Protein AF-A0A416D4R2-F1 (afdb_monomer_lite)

Secondary structure (DSSP, 8-state):
----EE-HHHHHHHHHHTTT-EEEEEEEEEE-PPPSS--GGG-SS-SSEEEEEEEEEEEEETTEEEEEEEEESEETTEEPPSEEEEEEEEEEEEE-TTS-B-TTS-SEEEEEEEEEEEEEE-TTS--EEEEEEEEE--S-S----------PPPHHHHHHHHHHHHHHHHHHHHHHHHHHH--SSSSS--TGGGT-TTS----TTS--------SS-----TT--HHHHHHHHHHHHHHHHHHHH--SSSTT--TGGGT-TT-----GGG--------SS-----TT--HHHHHHHHHHHHHTS-THHHH--GGG--S--S--PPPSEEEEEETTEEEEEETT-------------PSTT-EEEE-SSSS-EEEPPSSEEE---SS--EEEE--TT----TT-EEEEEESS---S--EEEETTS--EEEEEE-TTS-EEE--SSSSPPTT-EEEEEE-SSSEEEEEESS------------TT--------SEEE-SSSHHHHHHHHHHHHHHHHH---GGGTTS--S-S-EEEEE-SEEEE--S-SEE---S------EEEEEESSTTTEEEEESS--SS-SEEEEEEEEEEESEEEEESS--SSSEEEEEEEEES-EEEEEE----SS-EEEEEE--TTT-EEEEESSEEEEEE-S---S-EEEEEESEEEEES-EEEEEE-S----S---SS--EEEEEE---SS-TTSS-EEEES-EEEEESSEEEE-SS--EEES-EEEE-STTEEEE-----TT-B---EEES-EEEESSSEEEE--SEEES-EEE-TTTTS---TT-EEEEEE-SB-EEEEEEEESEEEEEE-SS---EEEEEESS-EEE-TT--S-----------

Sequence (864 aa):
MEKFYPTKAGIEYAALTAQGKIIEFTKGKFGDGVRSTENITELTDLIHPLGELPISKKSVKNSTIITTTQFSNRVGGSILPTFYLMEIGLFAKVVNADGTDDDEHPETLIGYAFDGHGDKIIGTSLSEFIINIPLTVADVNNVTVDIDSLVYPTLKQFEDEVNTRKTEDEELQNSLNVHITDTSNPHGVTAEQIGLDKVPNVATNDQTPTYSQNSSLSNITSGEKLSVSFGKIMKAIADLISHIGSKSNPHSVTKSQVGLDKVPNVTTDNQSPTFTEAATRANITSGETLSTLFGKIKKFFTDLKTVAFTGSYTDLSNKPTSMQNPNSLTLTMNGSSSIYNGSATASKSWYAPTSVGTAGYNLISNGSGAPVWQQPPYAVCSTSSGTGAKTVSITNFKLVTGTRVSVKFSNKTSTTPTLNVSSTGAKEIKLVQTNGTYVSVNSYNSWSAGEIVELIYDGTYWVAVSSNMRFVSGAQSATVIVGTTYSSGYCDYRCDGSNDVSIINTAIQDAYSRLYKNDSDYTGVAYPNLGVKVFFKAGVYKVNGNIYTGNTAWVSNNNYITLEGESENAVTFVKTTDNSHSLIDATDISFVFKNINFHFAQVASTEIKCSGVSFYDCNITLRTAGYSGDSFTFIVAHNSDNGVVRMNGGSFTFITVSGWTPCITGIDCYGVDIHNCNIQLKNGANSNNIPSGDSLELNFIYQTQSNATRGTYPNIMSHCTFKCSGNTSIIASTEISITESEITLADKSSKISHYATSSSQTLRNIFANNRVHSTGSYVYMRFGVITCNSFGRADTYGSVSSSYSYYLYNEVCCSITGNFFVGSWSLYLGSRNATVTGNMYKGSLSKSSTSTGTVTMANNVAAN

pLDDT: mean 75.03, std 16.24, range [28.17, 98.44]

Radius of gyration: 59.25 Å; chains: 1; bounding box: 162×67×169 Å

Foldseek 3Di:
DPDKDFALLLLVLLVCVVVVKDKAFAWKFWDQDDDDPDDRNHAFDDNGTPGIWGFPDWDDDQQKIKTKTKDKCDDPNARDAKGFGFKMFIWIFIADNVRHGDPVTGITTGIMDGDPRGHIDHRVDIDMDMDIDIDRSDNDDDDDDDDPDPPDPDPVSVVVVVVVVVVVVVVVVVVVVCVVPPCDPPRPDDCVNVVNPVPDPDDPVPDDDDAAADPDADDDDPPDDPNVVVNNVNNVVVVVVVVVVDCDPPHVPDCVSVVNPVPDPDDPVPDDDDAAADPDADDDDPPDDPNVVVNNVVNVVVPDFPCVVPVDPVRDDPDDPDDDDDQWDWDDDPRDIDIDGPPDPDPPPPDDDPDPDDPPWDFPDDPPDDTDTHHDQAWEFADEQADQETETEDPPDDDDAFDKGKYFYQAHHADFHWYDYNNPDTATEWEAAQVRDTDTDHNQQADHHRKIWMWGHRPHHTYTAAIAAARRDPHWDDPDDPPDDDDIDYARHEDEQDCQLVRLVVQQVVLVVLVVCPDPVPPPDDDDASEHEYEYEQDEHEDDAESDAEDQDADEDRGEYEYEYSAAPRAEYEYAPDQPHANYRYAHYEYEYYNYEYHAAHYYLERAEYQAYEYESYAYAHEYEDDDDAAGEDHAHEHDPHQEYYYEHYEAAHEYAEDFFFEYEDYETQEYHYELYEYEEYQNHDPPQDQDPDGREHEDYEYDHDPDDPPPYYQEHENYEYHYYDQYEPEEDAQRAYENYEYEYEGNNYEDYDYPDPQADQHPYEHYCYEYAYPHLEYHDEHAEYAQYEDYHPPCPPPADQPREHEYAHQHHHEAEAYEYEAEYEYHYHEDAHEHEYEYDPYYYYYDPPYHHDYDYDHPDDDD

Structure (mmCIF, N/CA/C/O backbone):
data_AF-A0A416D4R2-F1
#
_entry.id   AF-A0A416D4R2-F1
#
loop_
_atom_site.group_PDB
_atom_site.id
_atom_site.type_symbol
_atom_site.label_atom_id
_atom_site.label_alt_id
_atom_site.label_comp_id
_atom_site.label_asym_id
_atom_site.label_entity_id
_atom_site.label_seq_id
_atom_site.pdbx_PDB_ins_code
_atom_site.Cartn_x
_atom_site.Cartn_y
_atom_site.Cartn_z
_atom_site.occupancy
_atom_site.B_iso_or_equiv
_atom_site.auth_seq_id
_atom_site.auth_comp_id
_atom_site.auth_asym_id
_atom_site.auth_atom_id
_atom_site.pdbx_PDB_model_num
ATOM 1 N N . MET A 1 1 ? 84.366 3.992 -70.302 1.00 63.97 1 MET A N 1
ATOM 2 C CA . MET A 1 1 ? 84.884 2.670 -70.725 1.00 63.97 1 MET A CA 1
ATOM 3 C C . MET A 1 1 ? 85.365 2.744 -72.169 1.00 63.97 1 MET A C 1
ATOM 5 O O . MET A 1 1 ? 84.554 2.650 -73.083 1.00 63.97 1 MET A O 1
ATOM 9 N N . GLU A 1 2 ? 86.661 2.969 -72.396 1.00 55.94 2 GLU A N 1
ATOM 10 C CA . GLU A 1 2 ? 87.186 3.297 -73.738 1.00 55.94 2 GLU A CA 1
ATOM 11 C C . GLU A 1 2 ? 87.678 2.094 -74.563 1.00 55.94 2 GLU A C 1
ATOM 13 O O . GLU A 1 2 ? 87.830 2.212 -75.780 1.00 55.94 2 GLU A O 1
ATOM 18 N N . LYS A 1 3 ? 87.950 0.936 -73.940 1.00 69.62 3 LYS A N 1
ATOM 19 C CA . LYS A 1 3 ? 88.535 -0.221 -74.635 1.00 69.62 3 LYS A CA 1
ATOM 20 C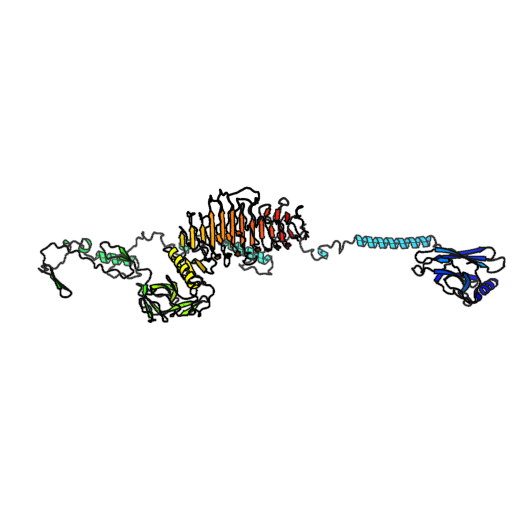 C . LYS A 1 3 ? 88.192 -1.559 -73.974 1.00 69.62 3 LYS A C 1
ATOM 22 O O . LYS A 1 3 ? 88.339 -1.705 -72.765 1.00 69.62 3 LYS A O 1
ATOM 27 N N . PHE A 1 4 ? 87.814 -2.542 -74.793 1.00 77.06 4 PHE A N 1
ATOM 28 C CA . PHE A 1 4 ? 87.780 -3.956 -74.411 1.00 77.06 4 PHE A CA 1
ATOM 29 C C . PHE A 1 4 ? 89.139 -4.614 -74.674 1.00 77.06 4 PHE A C 1
ATOM 31 O O . PHE A 1 4 ? 89.772 -4.386 -75.709 1.00 77.06 4 PHE A O 1
ATOM 38 N N . TYR A 1 5 ? 89.575 -5.441 -73.731 1.00 81.06 5 TYR A N 1
ATOM 39 C CA . TYR A 1 5 ? 90.797 -6.232 -73.788 1.00 81.06 5 TYR A CA 1
ATOM 40 C C . TYR A 1 5 ? 90.414 -7.716 -73.873 1.00 81.06 5 TYR A C 1
ATOM 42 O O . TYR A 1 5 ? 89.608 -8.167 -73.056 1.00 81.06 5 TYR A O 1
ATOM 50 N N . PRO A 1 6 ? 90.944 -8.487 -74.837 1.00 80.88 6 PRO A N 1
ATOM 51 C CA . PRO A 1 6 ? 90.667 -9.915 -74.910 1.00 80.88 6 PRO A CA 1
ATOM 52 C C . PRO A 1 6 ? 91.412 -10.661 -73.796 1.00 80.88 6 PRO A C 1
ATOM 54 O O . PRO A 1 6 ? 92.560 -10.335 -73.473 1.00 80.88 6 PRO A O 1
ATOM 57 N N . THR A 1 7 ? 90.770 -11.677 -73.225 1.00 85.94 7 THR A N 1
ATOM 58 C CA . THR A 1 7 ? 91.431 -12.628 -72.318 1.00 85.94 7 THR A CA 1
ATOM 59 C C . THR A 1 7 ? 92.243 -13.643 -73.134 1.00 85.94 7 THR A C 1
ATOM 61 O O . THR A 1 7 ? 92.132 -13.704 -74.362 1.00 85.94 7 THR A O 1
ATOM 64 N N . LYS A 1 8 ? 93.055 -14.482 -72.480 1.00 85.06 8 LYS A N 1
ATOM 65 C CA . LYS A 1 8 ? 93.749 -15.603 -73.136 1.00 85.06 8 LYS A CA 1
ATOM 66 C C . LYS A 1 8 ? 92.746 -16.531 -73.828 1.00 85.06 8 LYS A C 1
ATOM 68 O O . LYS A 1 8 ? 92.945 -16.840 -74.999 1.00 85.06 8 LYS A O 1
ATOM 73 N N . ALA A 1 9 ? 91.651 -16.872 -73.144 1.00 83.81 9 ALA A N 1
ATOM 74 C CA . ALA A 1 9 ? 90.556 -17.652 -73.715 1.00 83.81 9 ALA A CA 1
ATOM 75 C C . ALA A 1 9 ? 89.897 -16.934 -74.906 1.00 83.81 9 ALA A C 1
ATOM 77 O O . ALA A 1 9 ? 89.621 -17.558 -75.921 1.00 83.81 9 ALA A O 1
ATOM 78 N N . GLY A 1 10 ? 89.721 -15.609 -74.850 1.00 82.31 10 GLY A N 1
ATOM 79 C CA . GLY A 1 10 ? 89.199 -14.839 -75.984 1.00 82.31 10 GLY A CA 1
ATOM 80 C C . GLY A 1 10 ? 90.082 -14.884 -77.234 1.00 82.31 10 GLY A C 1
ATOM 81 O O . GLY A 1 10 ? 89.563 -14.996 -78.343 1.00 82.31 10 GLY A O 1
ATOM 82 N N . ILE A 1 11 ? 91.409 -14.840 -77.071 1.00 81.19 11 ILE A N 1
ATOM 83 C CA . ILE A 1 11 ? 92.370 -14.986 -78.182 1.00 81.19 11 ILE A CA 1
ATOM 84 C C . ILE A 1 11 ? 92.361 -16.425 -78.722 1.00 81.19 11 ILE A C 1
ATOM 86 O O . ILE A 1 11 ? 92.386 -16.635 -79.934 1.00 81.19 11 ILE A O 1
ATOM 90 N N . GLU A 1 12 ? 92.306 -17.410 -77.830 1.00 83.31 12 GLU A N 1
ATOM 91 C CA . GLU A 1 12 ? 92.251 -18.839 -78.150 1.00 83.31 12 GLU A CA 1
ATOM 92 C C . GLU A 1 12 ? 90.974 -19.195 -78.927 1.00 83.31 12 GLU A C 1
ATOM 94 O O . GLU A 1 12 ? 91.049 -19.772 -80.011 1.00 83.31 12 GLU A O 1
ATOM 99 N N . TYR A 1 13 ? 89.809 -18.742 -78.458 1.00 85.31 13 TYR A N 1
ATOM 100 C CA . TYR A 1 13 ? 88.518 -19.001 -79.102 1.00 85.31 13 TYR A CA 1
ATOM 101 C C . TYR A 1 13 ? 88.439 -18.295 -80.459 1.00 85.31 13 TYR A C 1
ATOM 103 O O . TYR A 1 13 ? 87.985 -18.888 -81.438 1.00 85.31 13 TYR A O 1
ATOM 111 N N . ALA A 1 14 ? 88.964 -17.067 -80.564 1.00 75.12 14 ALA A N 1
ATOM 112 C CA . ALA A 1 14 ? 89.107 -16.375 -81.844 1.00 75.12 14 ALA A CA 1
ATOM 113 C C . ALA A 1 14 ? 89.965 -17.176 -82.843 1.00 75.12 14 ALA A C 1
ATOM 115 O O . ALA A 1 14 ? 89.574 -17.317 -84.004 1.00 75.12 14 ALA A O 1
ATOM 116 N N . ALA A 1 15 ? 91.080 -17.772 -82.405 1.00 76.38 15 ALA A N 1
ATOM 117 C CA . ALA A 1 15 ? 91.924 -18.612 -83.258 1.00 76.38 15 ALA A CA 1
ATOM 118 C C . ALA A 1 15 ? 91.235 -19.920 -83.701 1.00 76.38 15 ALA A C 1
ATOM 120 O O . ALA A 1 15 ? 91.464 -20.379 -84.823 1.00 76.38 15 ALA A O 1
ATOM 121 N N . LEU A 1 16 ? 90.357 -20.496 -82.873 1.00 78.94 16 LEU A N 1
ATOM 122 C CA . LEU A 1 16 ? 89.568 -21.685 -83.225 1.00 78.94 16 LEU A CA 1
ATOM 123 C C . LEU A 1 16 ? 88.549 -21.415 -84.350 1.00 78.94 16 LEU A C 1
ATOM 125 O O . LEU A 1 16 ? 88.251 -22.326 -85.124 1.00 78.94 16 LEU A O 1
ATOM 129 N N . THR A 1 17 ? 88.085 -20.172 -84.541 1.00 70.25 17 THR A N 1
ATOM 130 C CA . THR A 1 17 ? 87.198 -19.840 -85.682 1.00 70.25 17 THR A CA 1
ATOM 131 C C . THR A 1 17 ? 87.867 -20.052 -87.041 1.00 70.25 17 THR A C 1
ATOM 133 O O . THR A 1 17 ? 87.216 -20.488 -87.990 1.00 70.25 17 THR A O 1
ATOM 136 N N . ALA A 1 18 ? 89.189 -19.861 -87.134 1.00 67.38 18 ALA A N 1
ATOM 137 C CA . ALA A 1 18 ? 89.958 -20.159 -88.345 1.00 67.38 18 ALA A CA 1
ATOM 138 C C . ALA A 1 18 ? 90.036 -21.669 -88.659 1.00 67.38 18 ALA A C 1
ATOM 140 O O . ALA A 1 18 ? 90.441 -22.048 -89.757 1.00 67.38 18 ALA A O 1
ATOM 141 N N . GLN A 1 19 ? 89.637 -22.526 -87.712 1.00 73.00 19 GLN A N 1
ATOM 142 C CA . GLN A 1 19 ? 89.563 -23.984 -87.844 1.00 73.00 19 GLN A CA 1
ATOM 143 C C . GLN A 1 19 ? 88.126 -24.483 -88.104 1.00 73.00 19 GLN A C 1
ATOM 145 O O . GLN A 1 19 ? 87.900 -25.688 -88.172 1.00 73.00 19 GLN A O 1
ATOM 150 N N . GLY A 1 20 ? 87.151 -23.576 -88.264 1.00 70.50 20 GLY A N 1
ATOM 151 C CA . GLY A 1 20 ? 85.748 -23.911 -88.538 1.00 70.50 20 GLY A CA 1
ATOM 152 C C . GLY A 1 20 ? 84.877 -24.166 -87.301 1.00 70.50 20 GLY A C 1
ATOM 153 O O . GLY A 1 20 ? 83.741 -24.609 -87.452 1.00 70.50 20 GLY A O 1
ATOM 154 N N . LYS A 1 21 ? 85.380 -23.884 -86.092 1.00 78.44 21 LYS A N 1
ATOM 155 C CA . LYS A 1 21 ? 84.581 -23.850 -84.855 1.00 78.44 21 LYS A CA 1
ATOM 156 C C . LYS A 1 21 ? 83.786 -22.539 -84.761 1.00 78.44 21 LYS A C 1
ATOM 158 O O . LYS A 1 21 ? 84.187 -21.522 -85.330 1.00 78.44 21 LYS A O 1
ATOM 163 N N . ILE A 1 22 ? 82.681 -22.543 -84.021 1.00 80.31 22 ILE A N 1
ATOM 164 C CA . ILE A 1 22 ? 81.789 -21.385 -83.854 1.00 80.31 22 ILE A CA 1
ATOM 165 C C . ILE A 1 22 ? 81.969 -20.811 -82.440 1.00 80.31 22 ILE A C 1
ATOM 167 O O . ILE A 1 22 ? 82.050 -21.564 -81.475 1.00 80.31 22 ILE A O 1
ATOM 171 N N . ILE A 1 23 ? 82.012 -19.480 -82.302 1.00 81.50 23 ILE A N 1
ATOM 172 C CA . ILE A 1 23 ? 81.947 -18.806 -80.992 1.00 81.50 23 ILE A CA 1
ATOM 173 C C . ILE A 1 23 ? 80.496 -18.426 -80.715 1.00 81.50 23 ILE A C 1
ATOM 175 O O . ILE A 1 23 ? 79.940 -17.554 -81.390 1.00 81.50 23 ILE A O 1
ATOM 179 N N . GLU A 1 24 ? 79.902 -19.015 -79.683 1.00 83.75 24 GLU A N 1
ATOM 180 C CA . GLU A 1 24 ? 78.585 -18.618 -79.199 1.00 83.75 24 GLU A CA 1
ATOM 181 C C . GLU A 1 24 ? 78.736 -17.642 -78.027 1.00 83.75 24 GLU A C 1
ATOM 183 O O . GLU A 1 24 ? 79.071 -18.029 -76.910 1.00 83.75 24 GLU A O 1
ATOM 188 N N . PHE A 1 25 ? 78.475 -16.353 -78.269 1.00 84.06 25 PHE A N 1
ATOM 189 C CA . PHE A 1 25 ? 78.321 -15.380 -77.183 1.00 84.06 25 PHE A CA 1
ATOM 190 C C . PHE A 1 25 ? 77.044 -15.679 -76.397 1.00 84.06 25 PHE A C 1
ATOM 192 O O . PHE A 1 25 ? 75.949 -15.582 -76.969 1.00 84.06 25 PHE A O 1
ATOM 199 N N . THR A 1 26 ? 77.201 -15.974 -75.107 1.00 84.44 26 THR A N 1
ATOM 200 C CA . THR A 1 26 ? 76.128 -16.420 -74.209 1.00 84.44 26 THR A CA 1
ATOM 201 C C . THR A 1 26 ? 75.537 -15.259 -73.407 1.00 84.44 26 THR A C 1
ATOM 203 O O . THR A 1 26 ? 74.326 -15.042 -73.414 1.00 84.44 26 THR A O 1
ATOM 206 N N . LYS A 1 27 ? 76.387 -14.450 -72.761 1.00 87.25 27 LYS A N 1
ATOM 207 C CA . LYS A 1 27 ? 75.988 -13.310 -71.916 1.00 87.25 27 LYS A CA 1
ATOM 208 C C . LYS A 1 27 ? 77.097 -12.275 -71.755 1.00 87.25 27 LYS A C 1
ATOM 210 O O . LYS A 1 27 ? 78.270 -12.547 -71.999 1.00 87.25 27 LYS A O 1
ATOM 215 N N . GLY A 1 28 ? 76.739 -11.082 -71.296 1.00 87.56 28 GLY A N 1
ATOM 216 C CA . GLY A 1 28 ? 77.680 -10.196 -70.611 1.00 87.56 28 GLY A CA 1
ATOM 217 C C . GLY A 1 28 ? 77.510 -10.267 -69.091 1.00 87.56 28 GLY A C 1
ATOM 218 O O . GLY A 1 28 ? 76.556 -10.859 -68.589 1.00 87.56 28 GLY A O 1
ATOM 219 N N . LYS A 1 29 ? 78.397 -9.602 -68.355 1.00 91.38 29 LYS A N 1
ATOM 220 C CA . LYS A 1 29 ? 78.223 -9.272 -66.930 1.00 91.38 29 LYS A CA 1
ATOM 221 C C . LYS A 1 29 ? 78.692 -7.849 -66.658 1.00 91.38 29 LYS A C 1
ATOM 223 O O . LYS A 1 29 ? 79.503 -7.320 -67.418 1.00 91.38 29 LYS A O 1
ATOM 228 N N . PHE A 1 30 ? 78.215 -7.259 -65.568 1.00 91.62 30 PHE A N 1
ATOM 229 C CA . PHE A 1 30 ? 78.667 -5.961 -65.065 1.00 91.62 30 PHE A CA 1
ATOM 230 C C . PHE A 1 30 ? 79.073 -6.038 -63.591 1.00 91.62 30 PHE A C 1
ATOM 232 O O . PHE A 1 30 ? 78.576 -6.893 -62.854 1.00 91.62 30 PHE A O 1
ATOM 239 N N . GLY A 1 31 ? 79.942 -5.126 -63.159 1.00 90.44 31 GLY A N 1
ATOM 240 C CA . GLY A 1 31 ? 80.434 -5.052 -61.784 1.00 90.44 31 GLY A CA 1
ATOM 241 C C . GLY A 1 31 ? 81.003 -3.684 -61.406 1.00 90.44 31 GLY A C 1
ATOM 242 O O . GLY A 1 31 ? 81.078 -2.764 -62.231 1.00 90.44 31 GLY A O 1
ATOM 243 N N . ASP A 1 32 ? 81.402 -3.564 -60.142 1.00 90.62 32 ASP A N 1
ATOM 244 C CA . ASP A 1 32 ? 82.090 -2.404 -59.558 1.00 90.62 32 ASP A CA 1
ATOM 245 C C . ASP A 1 32 ? 83.516 -2.737 -59.069 1.00 90.62 32 ASP A C 1
ATOM 247 O O . ASP A 1 32 ? 84.114 -1.981 -58.299 1.00 90.62 32 ASP A O 1
ATOM 251 N N . GLY A 1 33 ? 84.092 -3.850 -59.539 1.00 87.06 33 GLY A N 1
ATOM 252 C CA . GLY A 1 33 ? 85.449 -4.275 -59.211 1.00 87.06 33 GLY A CA 1
ATOM 253 C C . GLY A 1 33 ? 86.522 -3.262 -59.619 1.00 87.06 33 GLY A C 1
ATOM 254 O O . GLY A 1 33 ? 86.620 -2.832 -60.771 1.00 87.06 33 GLY A O 1
ATOM 255 N N . VAL A 1 34 ? 87.378 -2.905 -58.659 1.00 81.50 34 VAL A N 1
ATOM 256 C CA . VAL A 1 34 ? 88.498 -1.975 -58.857 1.00 81.50 34 VAL A CA 1
ATOM 257 C C . VAL A 1 34 ? 89.786 -2.761 -59.082 1.00 81.50 34 VAL A C 1
ATOM 259 O O . VAL A 1 34 ? 90.261 -3.462 -58.191 1.00 81.50 34 VAL A O 1
ATOM 262 N N . ARG A 1 35 ? 90.383 -2.608 -60.266 1.00 76.44 35 ARG A N 1
ATOM 263 C CA . ARG A 1 35 ? 91.642 -3.271 -60.628 1.00 76.44 35 ARG A CA 1
ATOM 264 C C . ARG A 1 35 ? 92.830 -2.716 -59.828 1.00 76.44 35 ARG A C 1
ATOM 266 O O . ARG A 1 35 ? 93.036 -1.503 -59.784 1.00 76.44 35 ARG A O 1
ATOM 273 N N . SER A 1 36 ? 93.643 -3.606 -59.263 1.00 69.19 36 SER A N 1
ATOM 274 C CA . SER A 1 36 ? 94.842 -3.307 -58.474 1.00 69.19 36 SER A CA 1
ATOM 275 C C . SER A 1 36 ? 96.135 -3.799 -59.143 1.00 69.19 36 SER A C 1
ATOM 277 O O . SER A 1 36 ? 97.064 -3.021 -59.360 1.00 69.19 36 SER A O 1
ATOM 279 N N . THR A 1 37 ? 96.194 -5.086 -59.494 1.00 71.56 37 THR A N 1
ATOM 280 C CA . THR A 1 37 ? 97.399 -5.796 -59.974 1.00 71.56 37 THR A CA 1
ATOM 281 C C . THR A 1 37 ? 97.077 -6.947 -60.936 1.00 71.56 37 THR A C 1
ATOM 283 O O . THR A 1 37 ? 97.979 -7.615 -61.436 1.00 71.56 37 THR A O 1
ATOM 286 N N . GLU A 1 38 ? 95.797 -7.173 -61.229 1.00 76.62 38 GLU A N 1
ATOM 287 C CA . GLU A 1 38 ? 95.288 -8.369 -61.894 1.00 76.62 38 GLU A CA 1
ATOM 288 C C . GLU A 1 38 ? 95.687 -8.388 -63.376 1.00 76.62 38 GLU A C 1
ATOM 290 O O . GLU A 1 38 ? 95.608 -7.375 -64.092 1.00 76.62 38 GLU A O 1
ATOM 295 N N . ASN A 1 39 ? 96.113 -9.559 -63.849 1.00 81.75 39 ASN A N 1
ATOM 296 C CA . ASN A 1 39 ? 96.488 -9.784 -65.235 1.00 81.75 39 ASN A CA 1
ATOM 297 C C . ASN A 1 39 ? 95.241 -10.083 -66.081 1.00 81.75 39 ASN A C 1
ATOM 299 O O . ASN A 1 39 ? 94.669 -11.165 -65.994 1.00 81.75 39 ASN A O 1
ATOM 303 N N . ILE A 1 40 ? 94.831 -9.126 -66.921 1.00 77.50 40 ILE A N 1
ATOM 304 C CA . ILE A 1 40 ? 93.585 -9.211 -67.704 1.00 77.50 40 ILE A CA 1
ATOM 305 C C . ILE A 1 40 ? 93.560 -10.443 -68.624 1.00 77.50 40 ILE A C 1
ATOM 307 O O . ILE A 1 40 ? 92.492 -10.988 -68.886 1.00 77.50 40 ILE A O 1
ATOM 311 N N . THR A 1 41 ? 94.718 -10.921 -69.094 1.00 78.94 41 THR A N 1
ATOM 312 C CA . THR A 1 41 ? 94.758 -12.104 -69.963 1.00 78.94 41 THR A CA 1
ATOM 313 C C . THR A 1 41 ? 94.414 -13.403 -69.232 1.00 78.94 41 THR A C 1
ATOM 315 O O . THR A 1 41 ? 94.059 -14.369 -69.893 1.00 78.94 41 THR A O 1
ATOM 318 N N . GLU A 1 42 ? 94.460 -13.448 -67.901 1.00 83.81 42 GLU A N 1
ATOM 319 C CA . GLU A 1 42 ? 94.202 -14.661 -67.109 1.00 83.81 42 GLU A CA 1
ATOM 320 C C . GLU A 1 42 ? 92.835 -14.648 -66.403 1.00 83.81 42 GLU A C 1
ATOM 322 O O . GLU A 1 42 ? 92.494 -15.609 -65.717 1.00 83.81 42 GLU A O 1
ATOM 327 N N . LEU A 1 43 ? 92.032 -13.594 -66.590 1.00 88.06 43 LEU A N 1
ATOM 328 C CA . LEU A 1 43 ? 90.681 -13.507 -66.031 1.00 88.06 43 LEU A CA 1
ATOM 329 C C . LEU A 1 43 ? 89.708 -14.465 -66.737 1.00 88.06 43 LEU A C 1
ATOM 331 O O . LEU A 1 43 ? 89.638 -14.508 -67.965 1.00 88.06 43 LEU A O 1
ATOM 335 N N . THR A 1 44 ? 88.918 -15.178 -65.936 1.00 88.88 44 THR A N 1
ATOM 336 C CA . THR A 1 44 ? 87.825 -16.075 -66.361 1.00 88.88 44 THR A CA 1
ATOM 337 C C . THR A 1 44 ? 86.441 -15.582 -65.912 1.00 88.88 44 THR A C 1
ATOM 339 O O . THR A 1 44 ? 85.430 -16.061 -66.419 1.00 88.88 44 THR A O 1
ATOM 342 N N . ASP A 1 45 ? 86.388 -14.593 -65.013 1.00 92.25 45 ASP A N 1
ATOM 343 C CA . ASP A 1 45 ? 85.193 -13.846 -64.595 1.00 92.25 45 ASP A CA 1
ATOM 344 C C . ASP A 1 45 ? 85.588 -12.394 -64.232 1.00 92.25 45 ASP A C 1
ATOM 346 O O . ASP A 1 45 ? 86.772 -12.043 -64.256 1.00 92.25 45 ASP A O 1
ATOM 350 N N . LEU A 1 46 ? 84.605 -11.545 -63.927 1.00 91.19 46 LEU A N 1
ATOM 351 C CA . LEU A 1 46 ? 84.804 -10.186 -63.402 1.00 91.19 46 LEU A CA 1
ATOM 352 C C . LEU A 1 46 ? 85.460 -10.208 -62.011 1.00 91.19 46 LEU A C 1
ATOM 354 O O . LEU A 1 46 ? 85.372 -11.198 -61.284 1.00 91.19 46 LEU A O 1
ATOM 358 N N . ILE A 1 47 ? 86.072 -9.089 -61.619 1.00 90.25 47 ILE A N 1
ATOM 359 C CA . ILE A 1 47 ? 86.714 -8.923 -60.306 1.00 90.25 47 ILE A CA 1
ATOM 360 C C . ILE A 1 47 ? 85.655 -8.891 -59.190 1.00 90.25 47 ILE A C 1
ATOM 362 O O . ILE A 1 47 ? 85.856 -9.495 -58.136 1.00 90.25 47 ILE A O 1
ATOM 366 N N . HIS A 1 48 ? 84.519 -8.224 -59.414 1.00 91.50 48 HIS A N 1
ATOM 367 C CA . HIS A 1 48 ? 83.362 -8.209 -58.517 1.00 91.50 48 HIS A CA 1
ATOM 368 C C . HIS A 1 48 ? 82.034 -8.087 -59.307 1.00 91.50 48 HIS A C 1
ATOM 370 O O . HIS A 1 48 ? 81.464 -6.998 -59.438 1.00 91.50 48 HIS A O 1
ATOM 376 N N . PRO A 1 49 ? 81.508 -9.204 -59.855 1.00 91.75 49 PRO A N 1
ATOM 377 C CA . PRO A 1 49 ? 80.273 -9.197 -60.636 1.00 91.75 49 PRO A CA 1
ATOM 378 C C . PRO A 1 49 ? 79.043 -8.868 -59.777 1.00 91.75 49 PRO A C 1
ATOM 380 O O . PRO A 1 49 ? 78.780 -9.516 -58.765 1.00 91.75 49 PRO A O 1
ATOM 383 N N . LEU A 1 50 ? 78.239 -7.910 -60.242 1.00 90.25 50 LEU A N 1
ATOM 384 C CA . LEU A 1 50 ? 76.980 -7.485 -59.619 1.00 90.25 50 LEU A CA 1
ATOM 385 C C . LEU A 1 50 ? 75.732 -8.010 -60.349 1.00 90.25 50 LEU A C 1
ATOM 387 O O . LEU A 1 50 ? 74.665 -8.108 -59.742 1.00 90.25 50 LEU A O 1
ATOM 391 N N . GLY A 1 51 ? 75.842 -8.354 -61.635 1.00 88.25 51 GLY A N 1
ATOM 392 C CA . GLY A 1 51 ? 74.729 -8.903 -62.411 1.00 88.25 51 GLY A CA 1
ATOM 393 C C . GLY A 1 51 ? 75.103 -9.333 -63.829 1.00 88.25 51 GLY A C 1
ATOM 394 O O . GLY A 1 51 ? 76.176 -9.010 -64.344 1.00 88.25 51 GLY A O 1
ATOM 395 N N . GLU A 1 52 ? 74.198 -10.078 -64.464 1.00 89.31 52 GLU A N 1
ATOM 396 C CA . GLU A 1 52 ? 74.329 -10.526 -65.854 1.00 89.31 52 GLU A CA 1
ATOM 397 C C . GLU A 1 52 ? 73.669 -9.533 -66.828 1.00 89.31 52 GLU A C 1
ATOM 399 O O . GLU A 1 52 ? 72.732 -8.814 -66.482 1.00 89.31 52 GLU A O 1
ATOM 404 N N . LEU A 1 53 ? 74.174 -9.494 -68.061 1.00 85.12 53 LEU A N 1
ATOM 405 C CA . LEU A 1 53 ? 73.687 -8.661 -69.159 1.00 85.12 53 LEU A CA 1
ATOM 406 C C . LEU A 1 53 ? 73.203 -9.574 -70.299 1.00 85.12 53 LEU A C 1
ATOM 408 O O . LEU A 1 53 ? 74.046 -10.143 -71.003 1.00 85.12 53 LEU A O 1
ATOM 412 N N . PRO A 1 54 ? 71.886 -9.725 -70.527 1.00 82.69 54 PRO A N 1
ATOM 413 C CA . PRO A 1 54 ? 71.385 -10.549 -71.620 1.00 82.69 54 PRO A CA 1
ATOM 414 C C . PRO A 1 54 ? 71.787 -9.955 -72.975 1.00 82.69 54 PRO A C 1
ATOM 416 O O . PRO A 1 54 ? 71.709 -8.740 -73.201 1.00 82.69 54 PRO A O 1
ATOM 419 N N . ILE A 1 55 ? 72.212 -10.820 -73.897 1.00 79.94 55 ILE A N 1
ATOM 420 C CA . ILE A 1 55 ? 72.556 -10.422 -75.264 1.00 79.94 55 ILE A CA 1
ATOM 421 C C . ILE A 1 55 ? 71.266 -10.250 -76.060 1.00 79.94 55 ILE A C 1
ATOM 423 O O . ILE A 1 55 ? 70.544 -11.204 -76.321 1.00 79.94 55 ILE A O 1
ATOM 427 N N . SER A 1 56 ? 70.992 -9.010 -76.456 1.00 71.38 56 SER A N 1
ATOM 428 C CA . SER A 1 56 ? 69.759 -8.627 -77.153 1.00 71.38 56 SER A CA 1
ATOM 429 C C . SER A 1 56 ? 69.912 -8.561 -78.674 1.00 71.38 56 SER A C 1
ATOM 431 O O . SER A 1 56 ? 68.929 -8.691 -79.400 1.00 71.38 56 SER A O 1
ATOM 433 N N . LYS A 1 57 ? 71.136 -8.341 -79.175 1.00 74.44 57 LYS A N 1
ATOM 434 C CA . LYS A 1 57 ? 71.452 -8.309 -80.609 1.00 74.44 57 LYS A CA 1
ATOM 435 C C . LYS A 1 57 ? 72.945 -8.541 -80.845 1.00 74.44 57 LYS A C 1
ATOM 437 O O . LYS A 1 57 ? 73.778 -8.119 -80.047 1.00 74.44 57 LYS A O 1
ATOM 442 N N . LYS A 1 58 ? 73.280 -9.164 -81.975 1.00 72.31 58 LYS A N 1
ATOM 443 C CA . LYS A 1 58 ? 74.644 -9.323 -82.505 1.00 72.31 58 LYS A CA 1
ATOM 444 C C . LYS A 1 58 ? 74.692 -8.639 -83.883 1.00 72.31 58 LYS A C 1
ATOM 446 O O . LYS A 1 58 ? 73.696 -8.640 -84.607 1.00 72.31 58 LYS A O 1
ATOM 451 N N . SER A 1 59 ? 75.799 -7.993 -84.244 1.00 69.56 59 SER A N 1
ATOM 452 C CA . SER A 1 59 ? 75.988 -7.370 -85.569 1.00 69.56 59 SER A CA 1
ATOM 453 C C . SER A 1 59 ? 77.470 -7.274 -85.930 1.00 69.56 59 SER A C 1
ATOM 455 O O . SER A 1 59 ? 78.304 -7.307 -85.034 1.00 69.56 59 SER A O 1
ATOM 457 N N . VAL A 1 60 ? 77.819 -7.149 -87.214 1.00 70.12 60 VAL A N 1
ATOM 458 C CA . VAL A 1 60 ? 79.217 -7.003 -87.664 1.00 70.12 60 VAL A CA 1
ATOM 459 C C . VAL A 1 60 ? 79.404 -5.729 -88.474 1.00 70.12 60 VAL A C 1
ATOM 461 O O . VAL A 1 60 ? 78.580 -5.380 -89.320 1.00 70.12 60 VAL A O 1
ATOM 464 N N . LYS A 1 61 ? 80.523 -5.045 -88.225 1.00 67.44 61 LYS A N 1
ATOM 465 C CA . LYS A 1 61 ? 80.996 -3.900 -89.003 1.00 67.44 61 LYS A CA 1
ATOM 466 C C . LYS A 1 61 ? 82.523 -3.918 -89.034 1.00 67.44 61 LYS A C 1
ATOM 468 O O . LYS A 1 61 ? 83.147 -3.908 -87.979 1.00 67.44 61 LYS A O 1
ATOM 473 N N . ASN A 1 62 ? 83.116 -3.926 -90.229 1.00 64.44 62 ASN A N 1
ATOM 474 C CA . ASN A 1 62 ? 84.572 -3.883 -90.449 1.00 64.44 62 ASN A CA 1
ATOM 475 C C . ASN A 1 62 ? 85.347 -4.891 -89.563 1.00 64.44 62 ASN A C 1
ATOM 477 O O . ASN A 1 62 ? 86.183 -4.495 -88.754 1.00 64.44 62 ASN A O 1
ATOM 481 N N . SER A 1 63 ? 84.985 -6.176 -89.650 1.00 64.75 63 SER A N 1
ATOM 482 C CA . SER A 1 63 ? 85.565 -7.300 -88.879 1.00 64.75 63 SER A CA 1
ATOM 483 C C . SER A 1 63 ? 85.514 -7.178 -87.342 1.00 64.75 63 SER A C 1
ATOM 485 O O . SER A 1 63 ? 86.114 -7.971 -86.617 1.00 64.75 63 SER A O 1
ATOM 487 N N . THR A 1 64 ? 84.727 -6.230 -86.825 1.00 67.75 64 THR A N 1
ATOM 488 C CA . THR A 1 64 ? 84.347 -6.132 -85.411 1.00 67.75 64 THR A CA 1
ATOM 489 C C . THR A 1 64 ? 82.913 -6.620 -85.233 1.00 67.75 64 THR A C 1
ATOM 491 O O . THR A 1 64 ? 81.994 -6.123 -85.891 1.00 67.75 64 THR A O 1
ATOM 494 N N . ILE A 1 65 ? 82.724 -7.583 -84.333 1.00 72.69 65 ILE A N 1
ATOM 495 C CA . ILE A 1 65 ? 81.416 -8.008 -83.834 1.00 72.69 65 ILE A CA 1
ATOM 496 C C . ILE A 1 65 ? 80.996 -7.006 -82.757 1.00 72.69 65 ILE A C 1
ATOM 498 O O . ILE A 1 65 ? 81.757 -6.712 -81.842 1.00 72.69 65 ILE A O 1
ATOM 502 N N . ILE A 1 66 ? 79.791 -6.463 -82.866 1.00 75.00 66 ILE A N 1
ATOM 503 C CA . ILE A 1 66 ? 79.179 -5.595 -81.864 1.00 75.00 66 ILE A CA 1
ATOM 504 C C . ILE A 1 66 ? 78.033 -6.376 -81.231 1.00 75.00 66 ILE A C 1
ATOM 506 O O . ILE A 1 66 ? 77.010 -6.633 -81.878 1.00 75.00 66 ILE A O 1
ATOM 510 N N . THR A 1 67 ? 78.223 -6.736 -79.966 1.00 77.88 67 THR A N 1
ATOM 511 C CA . THR A 1 67 ? 77.226 -7.400 -79.128 1.00 77.88 67 THR A CA 1
ATOM 512 C C . THR A 1 67 ? 76.486 -6.340 -78.322 1.00 77.88 67 THR A C 1
ATOM 514 O O . THR A 1 67 ? 77.078 -5.633 -77.509 1.00 77.88 67 THR A O 1
ATOM 517 N N . THR A 1 68 ? 75.187 -6.203 -78.560 1.00 77.62 68 THR A N 1
ATOM 518 C CA . THR A 1 68 ? 74.312 -5.256 -77.867 1.00 77.62 68 THR A CA 1
ATOM 519 C C . THR A 1 68 ? 73.629 -5.955 -76.698 1.00 77.62 68 THR A C 1
ATOM 521 O O . THR A 1 68 ? 72.835 -6.882 -76.894 1.00 77.62 68 THR A O 1
ATOM 524 N N . THR A 1 69 ? 73.879 -5.486 -75.482 1.00 79.81 69 THR A N 1
ATOM 525 C CA . THR A 1 69 ? 73.217 -5.954 -74.262 1.00 79.81 69 THR A CA 1
ATOM 526 C C . THR A 1 69 ? 72.311 -4.871 -73.678 1.00 79.81 69 THR A C 1
ATOM 528 O O . THR A 1 69 ? 72.457 -3.680 -73.974 1.00 79.81 69 THR A O 1
ATOM 531 N N . GLN A 1 70 ? 71.348 -5.287 -72.859 1.00 80.50 70 GLN A N 1
ATOM 532 C CA . GLN A 1 70 ? 70.505 -4.373 -72.087 1.00 80.50 70 GLN A CA 1
ATOM 533 C C . GLN A 1 70 ? 70.952 -4.418 -70.628 1.00 80.50 70 GLN A C 1
ATOM 535 O O . GLN A 1 70 ? 70.965 -5.481 -70.011 1.00 80.50 70 GLN A O 1
ATOM 540 N N . PHE A 1 71 ? 71.353 -3.268 -70.092 1.00 86.25 71 PHE A N 1
ATOM 541 C CA . PHE A 1 71 ? 71.648 -3.101 -68.677 1.00 86.25 71 PHE A CA 1
ATOM 542 C C . PHE A 1 71 ? 70.357 -2.795 -67.920 1.00 86.25 71 PHE A C 1
ATOM 544 O O . PHE A 1 71 ? 69.581 -1.939 -68.344 1.00 86.25 71 PHE A O 1
ATOM 551 N N . SER A 1 72 ? 70.180 -3.442 -66.769 1.00 85.75 72 SER A N 1
ATOM 552 C CA . SER A 1 72 ? 69.199 -3.068 -65.753 1.00 85.75 72 SER A CA 1
ATOM 553 C C . SER A 1 72 ? 69.853 -3.206 -64.382 1.00 85.75 72 SER A C 1
ATOM 555 O O . SER A 1 72 ? 70.480 -4.223 -64.090 1.00 85.75 72 SER A O 1
ATOM 557 N N . ASN A 1 73 ? 69.699 -2.206 -63.511 1.00 87.75 73 ASN A N 1
ATOM 558 C CA . ASN A 1 73 ? 70.179 -2.289 -62.125 1.00 87.75 73 ASN A CA 1
ATOM 559 C C . ASN A 1 73 ? 69.257 -3.121 -61.208 1.00 87.75 73 ASN A C 1
ATOM 561 O O . ASN A 1 73 ? 69.414 -3.076 -59.986 1.00 87.75 73 ASN A O 1
ATOM 565 N N . ARG A 1 74 ? 68.294 -3.867 -61.770 1.00 86.31 74 ARG A N 1
ATOM 566 C CA . ARG A 1 74 ? 67.439 -4.815 -61.046 1.00 86.31 74 ARG A CA 1
ATOM 567 C C . ARG A 1 74 ? 67.957 -6.246 -61.204 1.00 86.31 74 ARG A C 1
ATOM 569 O O . ARG A 1 74 ? 67.971 -6.782 -62.305 1.00 86.31 74 ARG A O 1
ATOM 576 N N . VAL A 1 75 ? 68.274 -6.899 -60.087 1.00 80.38 75 VAL A N 1
ATOM 577 C CA . VAL A 1 75 ? 68.738 -8.295 -60.028 1.00 80.38 75 VAL A CA 1
ATOM 578 C C . VAL A 1 75 ? 67.875 -9.069 -59.029 1.00 80.38 75 VAL A C 1
ATOM 580 O O . VAL A 1 75 ? 67.601 -8.589 -57.930 1.00 80.38 75 VAL A O 1
ATOM 583 N N . GLY A 1 76 ? 67.390 -10.258 -59.411 1.00 70.44 76 GLY A N 1
ATOM 584 C CA . GLY A 1 76 ? 66.620 -11.134 -58.511 1.00 70.44 76 GLY A CA 1
ATOM 585 C C . GLY A 1 76 ? 65.357 -10.495 -57.907 1.00 70.44 76 GLY A C 1
ATOM 586 O O . GLY A 1 76 ? 64.991 -10.801 -56.778 1.00 70.44 76 GLY A O 1
ATOM 587 N N . GLY A 1 77 ? 64.722 -9.562 -58.626 1.00 79.19 77 GLY A N 1
ATOM 588 C CA . GLY A 1 77 ? 63.545 -8.806 -58.176 1.00 79.19 77 GLY A CA 1
ATOM 589 C C . GLY A 1 77 ? 63.849 -7.460 -57.499 1.00 79.19 77 GLY A C 1
ATOM 590 O O . GLY A 1 77 ? 63.013 -6.556 -57.569 1.00 79.19 77 GLY A O 1
ATOM 591 N N . SER A 1 78 ? 65.048 -7.271 -56.944 1.00 82.69 78 SER A N 1
ATOM 592 C CA . SER A 1 78 ? 65.450 -6.072 -56.187 1.00 82.69 78 SER A CA 1
ATOM 593 C C . SER A 1 78 ? 66.307 -5.111 -57.012 1.00 82.69 78 SER A C 1
ATOM 595 O O . SER A 1 78 ? 67.028 -5.535 -57.909 1.00 82.69 78 SER A O 1
ATOM 597 N N . ILE A 1 79 ? 66.252 -3.811 -56.708 1.00 88.00 79 ILE A N 1
ATOM 598 C CA . ILE A 1 79 ? 67.169 -2.811 -57.282 1.00 88.00 79 ILE A CA 1
ATOM 599 C C . ILE A 1 79 ? 68.467 -2.821 -56.463 1.00 88.00 79 ILE A C 1
ATOM 601 O O . ILE A 1 79 ? 68.417 -2.796 -55.232 1.00 88.00 79 ILE A O 1
ATOM 605 N N . LEU A 1 80 ? 69.616 -2.878 -57.138 1.00 87.75 80 LEU A N 1
ATOM 606 C CA . LEU A 1 80 ? 70.936 -2.839 -56.509 1.00 87.75 80 LEU A CA 1
ATOM 607 C C . LEU A 1 80 ? 71.186 -1.483 -55.814 1.00 87.75 80 LEU A C 1
ATOM 609 O O . LEU A 1 80 ? 70.724 -0.451 -56.307 1.00 87.75 80 LEU A O 1
ATOM 613 N N . PRO A 1 81 ? 71.936 -1.444 -54.694 1.00 90.38 81 PRO A N 1
ATOM 614 C CA . PRO A 1 81 ? 72.337 -0.189 -54.055 1.00 90.38 81 PRO A CA 1
ATOM 615 C C . PRO A 1 81 ? 73.203 0.666 -54.995 1.00 90.38 81 PRO A C 1
ATOM 617 O O . PRO A 1 81 ? 73.753 0.168 -55.967 1.00 90.38 81 PRO A O 1
ATOM 620 N N . THR A 1 82 ? 73.343 1.964 -54.707 1.00 92.06 82 THR A N 1
ATOM 621 C CA . THR A 1 82 ? 74.132 2.887 -55.545 1.00 92.06 82 THR A CA 1
ATOM 622 C C . THR A 1 82 ? 75.583 2.416 -55.690 1.00 92.06 82 THR A C 1
ATOM 624 O O . THR A 1 82 ? 76.301 2.366 -54.692 1.00 92.06 82 THR A O 1
ATOM 627 N N . PHE A 1 83 ? 76.018 2.157 -56.924 1.00 90.81 83 PHE A N 1
ATOM 628 C CA . PHE A 1 83 ? 77.357 1.667 -57.271 1.00 90.81 83 PHE A CA 1
ATOM 629 C C . PHE A 1 83 ? 77.956 2.465 -58.443 1.00 90.81 83 PHE A C 1
ATOM 631 O O . PHE A 1 83 ? 77.276 3.300 -59.047 1.00 90.81 83 PHE A O 1
ATOM 638 N N . TYR A 1 84 ? 79.229 2.228 -58.760 1.00 91.31 84 TYR A N 1
ATOM 639 C CA . TYR A 1 84 ? 79.869 2.744 -59.974 1.00 91.31 84 TYR A CA 1
ATOM 640 C C . TYR A 1 84 ? 80.104 1.584 -60.942 1.00 91.31 84 TYR A C 1
ATOM 642 O O . TYR A 1 84 ? 80.681 0.572 -60.561 1.00 91.31 84 TYR A O 1
ATOM 650 N N . LEU A 1 85 ? 79.647 1.711 -62.185 1.00 89.25 85 LEU A N 1
ATOM 651 C CA . LEU A 1 85 ? 79.818 0.706 -63.230 1.00 89.25 85 LEU A CA 1
ATOM 652 C C . LEU A 1 85 ? 81.264 0.745 -63.740 1.00 89.25 85 LEU A C 1
ATOM 654 O O . LEU A 1 85 ? 81.582 1.489 -64.669 1.00 89.25 85 LEU A O 1
ATOM 658 N N . MET A 1 86 ? 82.144 -0.015 -63.085 1.00 88.62 86 MET A N 1
ATOM 659 C CA . MET A 1 86 ? 83.597 0.044 -63.292 1.00 88.62 86 MET A CA 1
ATOM 660 C C . MET A 1 86 ? 84.142 -1.085 -64.163 1.00 88.62 86 MET A C 1
ATOM 662 O O . MET A 1 86 ? 85.230 -0.935 -64.715 1.00 88.62 86 MET A O 1
ATOM 666 N N . GLU A 1 87 ? 83.402 -2.182 -64.334 1.00 90.31 87 GLU A N 1
ATOM 667 C CA . GLU A 1 87 ? 83.810 -3.313 -65.172 1.00 90.31 87 GLU A CA 1
ATOM 668 C C . GLU A 1 87 ? 82.632 -3.948 -65.927 1.00 90.31 87 GLU A C 1
ATOM 670 O O . GLU A 1 87 ? 81.500 -4.013 -65.437 1.00 90.31 87 GLU A O 1
ATOM 675 N N . ILE A 1 88 ? 82.911 -4.430 -67.141 1.00 89.06 88 ILE A N 1
ATOM 676 C CA . ILE A 1 88 ? 81.998 -5.230 -67.965 1.00 89.06 88 ILE A CA 1
ATOM 677 C C . ILE A 1 88 ? 82.798 -6.344 -68.627 1.00 89.06 88 ILE A C 1
ATOM 679 O O . ILE A 1 88 ? 83.847 -6.107 -69.230 1.00 89.06 88 ILE A O 1
ATOM 683 N N . GLY A 1 89 ? 82.249 -7.552 -68.568 1.00 89.12 89 GLY A N 1
ATOM 684 C CA . GLY A 1 89 ? 82.765 -8.719 -69.270 1.00 89.12 89 GLY A CA 1
ATOM 685 C C . GLY A 1 89 ? 81.797 -9.232 -70.326 1.00 89.12 89 GLY A C 1
ATOM 686 O O . GLY A 1 89 ? 80.581 -9.088 -70.193 1.00 89.12 89 GLY A O 1
ATOM 687 N N . LEU A 1 90 ? 82.347 -9.861 -71.360 1.00 88.69 90 LEU A N 1
ATOM 688 C CA . LEU A 1 90 ? 81.625 -10.617 -72.377 1.00 88.69 90 LEU A CA 1
ATOM 689 C C . LEU A 1 90 ? 82.046 -12.086 -72.300 1.00 88.69 90 LEU A C 1
ATOM 691 O O . LEU A 1 90 ? 83.241 -12.388 -72.314 1.00 88.69 90 LEU A O 1
ATOM 695 N N . PHE A 1 91 ? 81.059 -12.976 -72.234 1.00 90.69 91 PHE A N 1
ATOM 696 C CA . PHE A 1 91 ? 81.230 -14.418 -72.117 1.00 90.69 91 PHE A CA 1
ATOM 697 C C . PHE A 1 91 ? 80.835 -15.109 -73.417 1.00 90.69 91 PHE A C 1
ATOM 699 O O . PHE A 1 91 ? 79.921 -14.678 -74.130 1.00 90.69 91 PHE A O 1
ATOM 706 N N . ALA A 1 92 ? 81.544 -16.189 -73.715 1.00 87.81 92 ALA A N 1
ATOM 707 C CA . ALA A 1 92 ? 81.217 -17.089 -74.804 1.00 87.81 92 ALA A CA 1
ATOM 708 C C . ALA A 1 92 ? 81.689 -18.506 -74.481 1.00 87.81 92 ALA A C 1
ATOM 710 O O . ALA A 1 92 ? 82.584 -18.694 -73.657 1.00 87.81 92 ALA A O 1
ATOM 711 N N . LYS A 1 93 ? 81.112 -19.474 -75.187 1.00 88.31 93 LYS A N 1
ATOM 712 C CA . LYS A 1 93 ? 81.612 -20.847 -75.317 1.00 88.31 93 LYS A CA 1
ATOM 713 C C . LYS A 1 93 ? 81.971 -21.116 -76.779 1.00 88.31 93 LYS A C 1
ATOM 715 O O . LYS A 1 93 ? 81.552 -20.369 -77.672 1.00 88.31 93 LYS A O 1
ATOM 720 N N . VAL A 1 94 ? 82.720 -22.181 -77.032 1.00 85.44 94 VAL A N 1
ATOM 721 C CA . VAL A 1 94 ? 82.897 -22.703 -78.392 1.00 85.44 94 VAL A CA 1
ATOM 722 C C . VAL A 1 94 ? 81.855 -23.792 -78.641 1.00 85.44 94 VAL A C 1
ATOM 724 O O . VAL A 1 94 ? 81.573 -24.606 -77.764 1.00 85.44 94 VAL A O 1
ATOM 727 N N . VAL A 1 95 ? 81.282 -23.808 -79.842 1.00 82.94 95 VAL A N 1
ATOM 728 C CA . VAL A 1 95 ? 80.419 -24.897 -80.313 1.00 82.94 95 VAL A CA 1
ATOM 729 C C . VAL A 1 95 ? 80.978 -25.494 -81.605 1.00 82.94 95 VAL A C 1
ATOM 731 O O . VAL A 1 95 ? 81.644 -24.831 -82.414 1.00 82.94 95 VAL A O 1
ATOM 734 N N . ASN A 1 96 ? 80.760 -26.792 -81.767 1.00 81.00 96 ASN A N 1
ATOM 735 C CA . ASN A 1 96 ? 81.152 -27.571 -82.931 1.00 81.00 96 ASN A CA 1
ATOM 736 C C . ASN A 1 96 ? 80.325 -27.176 -84.164 1.00 81.00 96 ASN A C 1
ATOM 738 O O . ASN A 1 96 ? 79.249 -26.591 -84.065 1.00 81.00 96 ASN A O 1
ATOM 742 N N . ALA A 1 97 ? 80.809 -27.543 -85.352 1.00 74.62 97 ALA A N 1
ATOM 743 C CA . ALA A 1 97 ? 80.119 -27.258 -86.614 1.00 74.62 97 ALA A CA 1
ATOM 744 C C . ALA A 1 97 ? 78.763 -27.988 -86.775 1.00 74.62 97 ALA A C 1
ATOM 746 O O . ALA A 1 97 ? 78.016 -27.682 -87.701 1.00 74.62 97 ALA A O 1
ATOM 747 N N . ASP A 1 98 ? 78.448 -28.946 -85.896 1.00 73.56 98 ASP A N 1
ATOM 748 C CA . ASP A 1 98 ? 77.151 -29.630 -85.804 1.00 73.56 98 ASP A CA 1
ATOM 749 C C . ASP A 1 98 ? 76.201 -29.018 -84.752 1.00 73.56 98 ASP A C 1
ATOM 751 O O . ASP A 1 98 ? 75.091 -29.517 -84.569 1.00 73.56 98 ASP A O 1
ATOM 755 N N . GLY A 1 99 ? 76.615 -27.935 -84.082 1.00 71.94 99 GLY A N 1
ATOM 756 C CA . GLY A 1 99 ? 75.840 -27.249 -83.047 1.00 71.94 99 GLY A CA 1
ATOM 757 C C . GLY A 1 99 ? 75.937 -27.866 -81.648 1.00 71.94 99 GLY A C 1
ATOM 758 O O . GLY A 1 99 ? 75.213 -27.429 -80.757 1.00 71.94 99 GLY A O 1
ATOM 759 N N . THR A 1 100 ? 76.798 -28.866 -81.429 1.00 80.50 100 THR A N 1
ATOM 760 C CA . THR A 1 100 ? 77.075 -29.395 -80.081 1.00 80.50 100 THR A CA 1
ATOM 761 C C . THR A 1 100 ? 78.100 -28.541 -79.331 1.00 80.50 100 THR A C 1
ATOM 763 O O . THR A 1 100 ? 79.005 -27.971 -79.942 1.00 80.50 100 THR A O 1
ATOM 766 N N . ASP A 1 101 ? 77.985 -28.467 -78.005 1.00 83.88 101 ASP A N 1
ATOM 767 C CA . ASP A 1 101 ? 78.944 -27.744 -77.162 1.00 83.88 101 ASP A CA 1
ATOM 768 C C . ASP A 1 101 ? 80.330 -28.409 -77.202 1.00 83.88 101 ASP A C 1
ATOM 770 O O . ASP A 1 101 ? 80.456 -29.635 -77.255 1.00 83.88 101 ASP A O 1
ATOM 774 N N . ASP A 1 102 ? 81.384 -27.593 -77.205 1.00 83.75 102 ASP A N 1
ATOM 775 C CA . ASP A 1 102 ? 82.760 -28.069 -77.103 1.00 83.75 102 ASP A CA 1
ATOM 776 C C . ASP A 1 102 ? 83.158 -28.177 -75.624 1.00 83.75 102 ASP A C 1
ATOM 778 O O . ASP A 1 102 ? 83.532 -27.183 -75.000 1.00 83.75 102 ASP A O 1
ATOM 782 N N . ASP A 1 103 ? 83.071 -29.385 -75.058 1.00 82.50 103 ASP A N 1
ATOM 783 C CA . ASP A 1 103 ? 83.383 -29.662 -73.645 1.00 82.50 103 ASP A CA 1
ATOM 784 C C . ASP A 1 103 ? 84.821 -29.258 -73.238 1.00 82.50 103 ASP A C 1
ATOM 786 O O . ASP A 1 103 ? 85.083 -29.030 -72.055 1.00 82.50 103 ASP A O 1
ATOM 790 N N . GLU A 1 104 ? 85.761 -29.139 -74.189 1.00 84.00 104 GLU A N 1
ATOM 791 C CA . GLU A 1 104 ? 87.125 -28.645 -73.924 1.00 84.00 104 GLU A CA 1
ATOM 792 C C . GLU A 1 104 ? 87.190 -27.107 -73.794 1.00 84.00 104 GLU A C 1
ATOM 794 O O . GLU A 1 104 ? 88.127 -26.573 -73.196 1.00 84.00 104 GLU A O 1
ATOM 799 N N . HIS A 1 105 ? 86.184 -26.386 -74.302 1.00 87.81 105 HIS A N 1
ATOM 800 C CA . HIS A 1 105 ? 86.143 -24.923 -74.410 1.00 87.81 105 HIS A CA 1
ATOM 801 C C . HIS A 1 105 ? 84.795 -24.335 -73.902 1.00 87.81 105 HIS A C 1
ATOM 803 O O . HIS A 1 105 ? 84.036 -23.736 -74.678 1.00 87.81 105 HIS A O 1
ATOM 809 N N . PRO A 1 106 ? 84.491 -24.497 -72.594 1.00 86.94 106 PRO A N 1
ATOM 810 C CA . PRO A 1 106 ? 83.210 -24.125 -71.981 1.00 86.94 106 PRO A CA 1
ATOM 811 C C . PRO A 1 106 ? 82.995 -22.603 -71.867 1.00 86.94 106 PRO A C 1
ATOM 813 O O . PRO A 1 106 ? 83.875 -21.805 -72.172 1.00 86.94 106 PRO A O 1
ATOM 816 N N . GLU A 1 107 ? 81.822 -22.180 -71.375 1.00 91.19 107 GLU A N 1
ATOM 817 C CA . GLU A 1 107 ? 81.530 -20.757 -71.132 1.00 91.19 107 GLU A CA 1
ATOM 818 C C . GLU A 1 107 ? 82.597 -20.100 -70.236 1.00 91.19 107 GLU A C 1
ATOM 820 O O . GLU A 1 107 ? 82.789 -20.487 -69.083 1.00 91.19 107 GLU A O 1
ATOM 825 N N . THR A 1 108 ? 83.254 -19.058 -70.750 1.00 91.25 108 THR A N 1
ATOM 826 C CA . THR A 1 108 ? 84.256 -18.280 -70.010 1.00 91.25 108 THR A CA 1
ATOM 827 C C . THR A 1 108 ? 84.303 -16.822 -70.472 1.00 91.25 108 THR A C 1
ATOM 829 O O . THR A 1 108 ? 83.766 -16.460 -71.525 1.00 91.25 108 THR A O 1
ATOM 832 N N . LEU A 1 109 ? 84.937 -15.960 -69.676 1.00 90.31 109 LEU A N 1
ATOM 833 C CA . LEU A 1 109 ? 85.176 -14.561 -70.023 1.00 90.31 109 LEU A CA 1
ATOM 834 C C . LEU A 1 109 ? 86.153 -14.472 -71.204 1.00 90.31 109 LEU A C 1
ATOM 836 O O . LEU A 1 109 ? 87.324 -14.830 -71.079 1.00 90.31 109 LEU A O 1
ATOM 840 N N . ILE A 1 110 ? 85.696 -13.937 -72.337 1.00 87.19 110 ILE A N 1
ATOM 841 C CA . ILE A 1 110 ? 86.513 -13.757 -73.552 1.00 87.19 110 ILE A CA 1
ATOM 842 C C . ILE A 1 110 ? 86.982 -12.311 -73.760 1.00 87.19 110 ILE A C 1
ATOM 844 O O . ILE A 1 110 ? 87.980 -12.067 -74.439 1.00 87.19 110 ILE A O 1
ATOM 848 N N . GLY A 1 111 ? 86.293 -11.334 -73.170 1.00 85.88 111 GLY A N 1
ATOM 849 C CA . GLY A 1 111 ? 86.642 -9.921 -73.293 1.00 85.88 111 GLY A CA 1
ATOM 850 C C . GLY A 1 111 ? 86.240 -9.127 -72.062 1.00 85.88 111 GLY A C 1
ATOM 851 O O . GLY A 1 111 ? 85.132 -9.284 -71.559 1.00 85.88 111 GLY A O 1
ATOM 852 N N . TYR A 1 112 ? 87.136 -8.260 -71.599 1.00 88.00 112 TYR A N 1
ATOM 853 C CA . TYR A 1 112 ? 87.003 -7.497 -70.362 1.00 88.00 112 TYR A CA 1
ATOM 854 C C . TYR A 1 112 ? 87.292 -6.012 -70.604 1.00 88.00 112 TYR A C 1
ATOM 856 O O . TYR A 1 112 ? 88.308 -5.657 -71.209 1.00 88.00 112 TYR A O 1
ATOM 864 N N . ALA A 1 113 ? 86.416 -5.135 -70.124 1.00 86.06 113 ALA A N 1
ATOM 865 C CA . ALA A 1 113 ? 86.627 -3.692 -70.078 1.00 86.06 113 ALA A CA 1
ATOM 866 C C . ALA A 1 113 ? 86.553 -3.208 -68.632 1.00 86.06 113 ALA A C 1
ATOM 868 O O . ALA A 1 113 ? 85.713 -3.674 -67.864 1.00 86.06 113 ALA A O 1
ATOM 869 N N . PHE A 1 114 ? 87.411 -2.246 -68.290 1.00 86.44 114 PHE A N 1
ATOM 870 C CA . PHE A 1 114 ? 87.411 -1.587 -66.990 1.00 86.44 114 PHE A CA 1
ATOM 871 C C . PHE A 1 114 ? 87.573 -0.074 -67.140 1.00 86.44 114 PHE A C 1
ATOM 873 O O . PHE A 1 114 ? 88.137 0.407 -68.128 1.00 86.44 114 PHE A O 1
ATOM 880 N N . ASP A 1 115 ? 87.107 0.669 -66.141 1.00 83.56 115 ASP A N 1
ATOM 881 C CA . ASP A 1 115 ? 87.242 2.118 -66.057 1.00 83.56 115 ASP A CA 1
ATOM 882 C C . ASP A 1 115 ? 87.388 2.563 -64.595 1.00 83.56 115 ASP A C 1
ATOM 884 O O . ASP A 1 115 ? 86.523 2.311 -63.756 1.00 83.56 115 ASP A O 1
ATOM 888 N N . GLY A 1 116 ? 88.493 3.249 -64.282 1.00 74.25 116 GLY A N 1
ATOM 889 C CA . GLY A 1 116 ? 88.753 3.790 -62.942 1.00 74.25 116 GLY A CA 1
ATOM 890 C C . GLY A 1 116 ? 87.812 4.934 -62.541 1.00 74.25 116 GLY A C 1
ATOM 891 O O . GLY A 1 116 ? 87.798 5.337 -61.376 1.00 74.25 116 GLY A O 1
ATOM 892 N N . HIS A 1 117 ? 87.030 5.456 -63.488 1.00 80.62 117 HIS A N 1
ATOM 893 C CA . HIS A 1 117 ? 86.052 6.527 -63.308 1.00 80.62 117 HIS A CA 1
ATOM 894 C C . HIS A 1 117 ? 84.676 6.128 -63.874 1.00 80.62 117 HIS A C 1
ATOM 896 O O . HIS A 1 117 ? 84.001 6.943 -64.499 1.00 80.62 117 HIS A O 1
ATOM 902 N N . GLY A 1 118 ? 84.280 4.866 -63.661 1.00 80.50 118 GLY A N 1
ATOM 903 C CA . GLY A 1 118 ? 83.018 4.291 -64.140 1.00 80.50 118 GLY A CA 1
ATOM 904 C C . GLY A 1 118 ? 81.752 5.085 -63.786 1.00 80.50 118 GLY A C 1
ATOM 905 O O . GLY A 1 118 ? 81.722 5.866 -62.833 1.00 80.50 118 GLY A O 1
ATOM 906 N N . ASP A 1 119 ? 80.679 4.872 -64.550 1.00 85.19 119 ASP A N 1
ATOM 907 C CA . ASP A 1 119 ? 79.440 5.650 -64.434 1.00 85.19 119 ASP A CA 1
ATOM 908 C C . ASP A 1 119 ? 78.680 5.356 -63.132 1.00 85.19 119 ASP A C 1
ATOM 910 O O . ASP A 1 119 ? 78.484 4.204 -62.744 1.00 85.19 119 ASP A O 1
ATOM 914 N N . LYS A 1 120 ? 78.195 6.401 -62.451 1.00 90.69 120 LYS A N 1
ATOM 915 C CA . LYS A 1 120 ? 77.446 6.250 -61.196 1.00 90.69 120 LYS A CA 1
ATOM 916 C C . LYS A 1 120 ? 76.001 5.814 -61.446 1.00 90.69 120 LYS A C 1
ATOM 918 O O . LYS A 1 120 ? 75.192 6.604 -61.931 1.00 90.69 120 LYS A O 1
ATOM 923 N N . ILE A 1 121 ? 75.643 4.616 -60.995 1.00 90.25 121 ILE A N 1
ATOM 924 C CA . ILE A 1 121 ? 74.279 4.081 -61.067 1.00 90.25 121 ILE A CA 1
ATOM 925 C C . ILE A 1 121 ? 73.564 4.309 -59.731 1.00 90.25 121 ILE A C 1
ATOM 927 O O . ILE A 1 121 ? 74.048 3.908 -58.675 1.00 90.25 121 ILE A O 1
ATOM 931 N N . ILE A 1 122 ? 72.404 4.972 -59.757 1.00 86.81 122 ILE A N 1
ATOM 932 C CA . ILE A 1 122 ? 71.658 5.357 -58.548 1.00 86.81 122 ILE A CA 1
ATOM 933 C C . ILE A 1 122 ? 70.708 4.226 -58.125 1.00 86.81 122 ILE A C 1
ATOM 935 O O . ILE A 1 122 ? 69.781 3.882 -58.853 1.00 86.81 122 ILE A O 1
ATOM 939 N N . GLY A 1 123 ? 70.892 3.691 -56.915 1.00 82.81 123 GLY A N 1
ATOM 940 C CA . GLY A 1 123 ? 70.126 2.544 -56.403 1.00 82.81 123 GLY A CA 1
ATOM 941 C C . GLY A 1 123 ? 68.723 2.852 -55.862 1.00 82.81 123 GLY A C 1
ATOM 942 O O . GLY A 1 123 ? 68.022 1.949 -55.419 1.00 82.81 123 GLY A O 1
ATOM 943 N N . THR A 1 124 ? 68.284 4.114 -55.874 1.00 84.88 124 THR A N 1
ATOM 944 C CA . THR A 1 124 ? 66.917 4.506 -55.465 1.00 84.88 124 THR A CA 1
ATOM 945 C C . THR A 1 124 ? 65.905 4.472 -56.613 1.00 84.88 124 THR A C 1
ATOM 947 O O . THR A 1 124 ? 64.734 4.783 -56.405 1.00 84.88 124 THR A O 1
ATOM 950 N N . SER A 1 125 ? 66.339 4.145 -57.831 1.00 81.94 125 SER A N 1
ATOM 951 C CA . SER A 1 125 ? 65.515 4.168 -59.042 1.00 81.94 125 SER A CA 1
ATOM 952 C C . SER A 1 125 ? 65.976 3.112 -60.042 1.00 81.94 125 SER A C 1
ATOM 954 O O . SER A 1 125 ? 67.172 2.842 -60.164 1.00 81.94 125 SER A O 1
ATOM 956 N N . LEU A 1 126 ? 65.028 2.545 -60.790 1.00 84.94 126 LEU A N 1
ATOM 957 C CA . LEU A 1 126 ? 65.340 1.657 -61.907 1.00 84.94 126 LEU A CA 1
ATOM 958 C C . LEU A 1 126 ? 66.118 2.446 -62.971 1.00 84.94 126 LEU A C 1
ATOM 960 O O . LEU A 1 126 ? 65.682 3.520 -63.382 1.00 84.94 126 LEU A O 1
ATOM 964 N N . SER A 1 127 ? 67.270 1.924 -63.378 1.00 80.44 127 SER A N 1
ATOM 965 C CA . SER A 1 127 ? 68.133 2.497 -64.412 1.00 80.44 127 SER A CA 1
ATOM 966 C C . SER A 1 127 ? 68.334 1.457 -65.504 1.00 80.44 127 SER A C 1
ATOM 968 O O . SER A 1 127 ? 68.898 0.396 -65.235 1.00 80.44 127 SER A O 1
ATOM 970 N N . GLU A 1 128 ? 67.879 1.767 -66.718 1.00 82.38 128 GLU A N 1
ATOM 971 C CA . GLU A 1 128 ? 67.933 0.868 -67.872 1.00 82.38 128 GLU A CA 1
ATOM 972 C C . GLU A 1 128 ? 68.492 1.599 -69.090 1.00 82.38 128 GLU A C 1
ATOM 974 O O . GLU A 1 128 ? 68.071 2.712 -69.411 1.00 82.38 128 GLU A O 1
ATOM 979 N N . PHE A 1 129 ? 69.473 0.987 -69.751 1.00 79.50 129 PHE A N 1
ATOM 980 C CA . PHE A 1 129 ? 70.101 1.526 -70.956 1.00 79.50 129 PHE A CA 1
ATOM 981 C C . PHE A 1 129 ? 70.780 0.421 -71.771 1.00 79.50 129 PHE A C 1
ATOM 983 O O . PHE A 1 129 ? 70.992 -0.699 -71.309 1.00 79.50 129 PHE A O 1
ATOM 990 N N . ILE A 1 130 ? 71.102 0.738 -73.023 1.00 80.06 130 ILE A N 1
ATOM 991 C CA . ILE A 1 130 ? 71.717 -0.197 -73.966 1.00 80.06 130 ILE A CA 1
ATOM 992 C C . ILE A 1 130 ? 73.237 -0.038 -73.924 1.00 80.06 130 ILE A C 1
ATOM 994 O O . ILE A 1 130 ? 73.746 1.077 -74.037 1.00 80.06 130 ILE A O 1
ATOM 998 N N . ILE A 1 131 ? 73.956 -1.156 -73.835 1.00 77.31 131 ILE A N 1
ATOM 999 C CA . ILE A 1 131 ? 75.418 -1.203 -73.911 1.00 77.31 131 ILE A CA 1
ATOM 1000 C C . ILE A 1 131 ? 75.815 -1.942 -75.190 1.00 77.31 131 ILE A C 1
ATOM 1002 O O . ILE A 1 131 ? 75.314 -3.024 -75.484 1.00 77.31 131 ILE A O 1
ATOM 1006 N N . ASN A 1 132 ? 76.723 -1.354 -75.968 1.00 77.19 132 ASN A N 1
ATOM 1007 C CA . ASN A 1 132 ? 77.312 -1.999 -77.138 1.00 77.19 132 ASN A CA 1
ATOM 1008 C C . ASN A 1 132 ? 78.750 -2.399 -76.812 1.00 77.19 132 ASN A C 1
ATOM 1010 O O . ASN A 1 132 ? 79.578 -1.536 -76.530 1.00 77.19 132 ASN A O 1
ATOM 1014 N N . ILE A 1 133 ? 79.036 -3.697 -76.872 1.00 74.12 133 ILE A N 1
ATOM 1015 C CA . ILE A 1 133 ? 80.350 -4.286 -76.613 1.00 74.12 133 ILE A CA 1
ATOM 1016 C C . ILE A 1 133 ? 80.989 -4.649 -77.964 1.00 74.12 133 ILE A C 1
ATOM 1018 O O . ILE A 1 133 ? 80.541 -5.606 -78.602 1.00 74.12 133 ILE A O 1
ATOM 1022 N N . PRO A 1 134 ? 81.995 -3.893 -78.443 1.00 68.38 134 PRO A N 1
ATOM 1023 C CA . PRO A 1 134 ? 82.735 -4.232 -79.651 1.00 68.38 134 PRO A CA 1
ATOM 1024 C C . PRO A 1 134 ? 83.863 -5.233 -79.351 1.00 68.38 134 PRO A C 1
ATOM 1026 O O . PRO A 1 134 ? 84.711 -4.987 -78.494 1.00 68.38 134 PRO A O 1
ATOM 1029 N N . LEU A 1 135 ? 83.914 -6.326 -80.112 1.00 68.56 135 LEU A N 1
ATOM 1030 C CA . LEU A 1 135 ? 84.993 -7.312 -80.115 1.00 68.56 135 LEU A CA 1
ATOM 1031 C C . LEU A 1 135 ? 85.512 -7.522 -81.545 1.00 68.56 135 LEU A C 1
ATOM 1033 O O . LEU A 1 135 ? 84.776 -7.947 -82.435 1.00 68.56 135 LEU A O 1
ATOM 1037 N N . THR A 1 136 ? 86.793 -7.248 -81.771 1.00 66.12 136 THR A N 1
ATOM 1038 C CA . THR A 1 136 ? 87.472 -7.550 -83.040 1.00 66.12 136 THR A CA 1
ATOM 1039 C C . THR A 1 136 ? 88.055 -8.957 -82.960 1.00 66.12 136 THR A C 1
ATOM 1041 O O . THR A 1 136 ? 88.893 -9.216 -82.100 1.00 66.12 136 THR A O 1
ATOM 1044 N N . VAL A 1 137 ? 87.598 -9.863 -83.830 1.00 60.25 137 VAL A N 1
ATOM 1045 C CA . VAL A 1 137 ? 87.932 -11.300 -83.748 1.00 60.25 137 VAL A CA 1
ATOM 1046 C C . VAL A 1 137 ? 89.088 -11.729 -84.657 1.00 60.25 137 VAL A C 1
ATOM 1048 O O . VAL A 1 137 ? 89.873 -12.571 -84.243 1.00 60.25 137 VAL A O 1
ATOM 1051 N N . ALA A 1 138 ? 89.248 -11.143 -85.850 1.00 57.84 138 ALA A N 1
ATOM 1052 C CA . ALA A 1 138 ? 90.414 -11.355 -86.722 1.00 57.84 138 ALA A CA 1
ATOM 1053 C C . ALA A 1 138 ? 90.451 -10.343 -87.888 1.00 57.84 138 ALA A C 1
ATOM 1055 O O . ALA A 1 138 ? 89.430 -9.748 -88.232 1.00 57.84 138 ALA A O 1
ATOM 1056 N N . ASP A 1 139 ? 91.612 -10.194 -88.533 1.00 53.22 139 ASP A N 1
ATOM 1057 C CA . ASP A 1 139 ? 91.816 -9.347 -89.723 1.00 53.22 139 ASP A CA 1
ATOM 1058 C C . ASP A 1 139 ? 91.577 -10.145 -91.027 1.00 53.22 139 ASP A C 1
ATOM 1060 O O . ASP A 1 139 ? 92.472 -10.361 -91.844 1.00 53.22 139 ASP A O 1
ATOM 1064 N N . VAL A 1 140 ? 90.359 -10.681 -91.179 1.00 53.22 140 VAL A N 1
ATOM 1065 C CA . VAL A 1 140 ? 89.920 -11.461 -92.354 1.00 53.22 140 VAL A CA 1
ATOM 1066 C C . VAL A 1 140 ? 88.582 -10.962 -92.901 1.00 53.22 140 VAL A C 1
ATOM 1068 O O . VAL A 1 140 ? 87.726 -10.474 -92.164 1.00 53.22 140 VAL A O 1
ATOM 1071 N N . ASN A 1 141 ? 88.405 -11.096 -94.220 1.00 46.56 141 ASN A N 1
ATOM 1072 C CA . ASN A 1 141 ? 87.321 -10.454 -94.976 1.00 46.56 141 ASN A CA 1
ATOM 1073 C C . ASN A 1 141 ? 85.939 -11.128 -94.868 1.00 46.56 141 ASN A C 1
ATOM 1075 O O . ASN A 1 141 ? 84.957 -10.529 -95.300 1.00 46.56 141 ASN A O 1
ATOM 1079 N N . ASN A 1 142 ? 85.842 -12.340 -94.312 1.00 51.12 142 ASN A N 1
ATOM 1080 C CA . ASN A 1 142 ? 84.591 -13.101 -94.226 1.00 51.12 142 ASN A CA 1
ATOM 1081 C C . ASN A 1 142 ? 84.298 -13.493 -92.770 1.00 51.12 142 ASN A C 1
ATOM 1083 O O . ASN A 1 142 ? 84.780 -14.519 -92.297 1.00 51.12 142 ASN A O 1
ATOM 1087 N N . VAL A 1 143 ? 83.483 -12.691 -92.079 1.00 52.72 143 VAL A N 1
ATOM 1088 C CA . VAL A 1 143 ? 82.876 -13.049 -90.787 1.00 52.72 143 VAL A CA 1
ATOM 1089 C C . VAL A 1 143 ? 81.380 -13.247 -91.013 1.00 52.72 143 VAL A C 1
ATOM 1091 O O . VAL A 1 143 ? 80.660 -12.282 -91.273 1.00 52.72 143 VAL A O 1
ATOM 1094 N N . THR A 1 144 ? 80.915 -14.490 -90.921 1.00 51.44 144 THR A N 1
ATOM 1095 C CA . THR A 1 144 ? 79.489 -14.832 -91.008 1.00 51.44 144 THR A CA 1
ATOM 1096 C C . THR A 1 144 ? 78.898 -14.817 -89.602 1.00 51.44 144 THR A C 1
ATOM 1098 O O . THR A 1 144 ? 79.398 -15.513 -88.723 1.00 51.44 144 THR A O 1
ATOM 1101 N N . VAL A 1 145 ? 77.848 -14.026 -89.375 1.00 51.88 145 VAL A N 1
ATOM 1102 C CA . VAL A 1 145 ? 77.077 -14.063 -88.124 1.00 51.88 145 VAL A CA 1
ATOM 1103 C C . VAL A 1 145 ? 75.827 -14.877 -88.388 1.00 51.88 145 VAL A C 1
ATOM 1105 O O . VAL A 1 145 ? 74.989 -14.439 -89.177 1.00 51.88 145 VAL A O 1
ATOM 1108 N N . ASP A 1 146 ? 75.699 -16.020 -87.721 1.00 49.34 146 ASP A N 1
ATOM 1109 C CA . ASP A 1 146 ? 74.396 -16.658 -87.613 1.00 49.34 146 ASP A CA 1
ATOM 1110 C C . ASP A 1 146 ? 73.546 -15.857 -86.620 1.00 49.34 146 ASP A C 1
ATOM 1112 O O . ASP A 1 146 ? 74.003 -15.485 -85.531 1.00 49.34 146 ASP A O 1
ATOM 1116 N N . ILE A 1 147 ? 72.341 -15.494 -87.045 1.00 49.34 147 ILE A N 1
ATOM 1117 C CA . ILE A 1 147 ? 71.391 -14.750 -86.224 1.00 49.34 147 ILE A CA 1
ATOM 1118 C C . ILE A 1 147 ? 70.283 -15.734 -85.914 1.00 49.34 147 ILE A C 1
ATOM 1120 O O . ILE A 1 147 ? 69.395 -15.925 -86.748 1.00 49.34 147 ILE A O 1
ATOM 1124 N N . ASP A 1 148 ? 70.329 -16.310 -84.710 1.00 44.44 148 ASP A N 1
ATOM 1125 C CA . ASP A 1 148 ? 69.209 -17.075 -84.179 1.00 44.44 148 ASP A CA 1
ATOM 1126 C C . ASP A 1 148 ? 67.928 -16.278 -84.386 1.00 44.44 148 ASP A C 1
ATOM 1128 O O . ASP A 1 148 ? 67.776 -15.138 -83.925 1.00 44.44 148 ASP A O 1
ATOM 1132 N N . SER A 1 149 ? 67.029 -16.880 -85.159 1.00 39.94 149 SER A N 1
ATOM 1133 C CA . SER A 1 149 ? 65.741 -16.291 -85.457 1.00 39.94 149 SER A CA 1
ATOM 1134 C C . SER A 1 149 ? 65.039 -16.000 -84.139 1.00 39.94 149 SER A C 1
ATOM 1136 O O . SER A 1 149 ? 64.937 -16.876 -83.280 1.00 39.94 149 SER A O 1
ATOM 1138 N N . LEU A 1 150 ? 64.526 -14.776 -83.991 1.00 45.19 150 LEU A N 1
ATOM 1139 C CA . LEU A 1 150 ? 63.534 -14.481 -82.966 1.00 45.19 150 LEU A CA 1
ATOM 1140 C C . LEU A 1 150 ? 62.457 -15.565 -83.042 1.00 45.19 150 LEU A C 1
ATOM 1142 O O . LEU A 1 150 ? 61.712 -15.621 -84.024 1.00 45.19 150 LEU A O 1
ATOM 1146 N N . VAL A 1 151 ? 62.370 -16.399 -82.002 1.00 41.25 151 VAL A N 1
ATOM 1147 C CA . VAL A 1 151 ? 61.254 -17.326 -81.810 1.00 41.25 151 VAL A CA 1
ATOM 1148 C C . VAL A 1 151 ? 60.037 -16.483 -81.451 1.00 41.25 151 VAL A C 1
ATOM 1150 O O . VAL A 1 151 ? 59.615 -16.381 -80.302 1.00 41.25 151 VAL A O 1
ATOM 1153 N N . TYR A 1 152 ? 59.474 -15.840 -82.468 1.00 45.59 152 TYR A N 1
ATOM 1154 C CA . TYR A 1 152 ? 58.074 -15.490 -82.446 1.00 45.59 152 TYR A CA 1
ATOM 1155 C C . TYR A 1 152 ? 57.313 -16.816 -82.373 1.00 45.59 152 TYR A C 1
ATOM 1157 O O . TYR A 1 152 ? 57.555 -17.680 -83.226 1.00 45.59 152 TYR A O 1
ATOM 1165 N N . PRO A 1 153 ? 56.411 -17.013 -81.395 1.00 46.41 153 PRO A N 1
ATOM 1166 C CA . PRO A 1 153 ? 55.465 -18.112 -81.493 1.00 46.41 153 PRO A CA 1
ATOM 1167 C C . PRO A 1 153 ? 54.785 -18.006 -82.859 1.00 46.41 153 PRO A C 1
ATOM 1169 O O . PRO A 1 153 ? 54.400 -16.911 -83.287 1.00 46.41 153 PRO A O 1
ATOM 1172 N N . THR A 1 154 ? 54.670 -19.127 -83.574 1.00 53.94 154 THR A N 1
ATOM 1173 C CA . THR A 1 154 ? 53.890 -19.149 -84.821 1.00 53.94 154 THR A CA 1
ATOM 1174 C C . THR A 1 154 ? 52.499 -18.582 -84.545 1.00 53.94 154 THR A C 1
ATOM 1176 O O . THR A 1 154 ? 52.015 -18.698 -83.420 1.00 53.94 154 THR A O 1
ATOM 1179 N N . LEU A 1 155 ? 51.828 -17.995 -85.546 1.00 59.22 155 LEU A N 1
ATOM 1180 C CA . LEU A 1 155 ? 50.495 -17.409 -85.331 1.00 59.22 155 LEU A CA 1
ATOM 1181 C C . LEU A 1 155 ? 49.563 -18.401 -84.615 1.00 59.22 155 LEU A C 1
ATOM 1183 O O . LEU A 1 155 ? 48.890 -18.019 -83.669 1.00 59.22 155 LEU A O 1
ATOM 1187 N N . LYS A 1 156 ? 49.664 -19.689 -84.968 1.00 67.12 156 LYS A N 1
ATOM 1188 C CA . LYS A 1 156 ? 48.976 -20.782 -84.286 1.00 67.12 156 LYS A CA 1
ATOM 1189 C C . LYS A 1 156 ? 49.407 -20.978 -82.824 1.00 67.12 156 LYS A C 1
ATOM 1191 O O . LYS A 1 156 ? 48.542 -21.126 -81.985 1.00 67.12 156 LYS A O 1
ATOM 1196 N N . GLN A 1 157 ? 50.698 -20.975 -82.483 1.00 61.19 157 GLN A N 1
ATOM 1197 C CA . GLN A 1 157 ? 51.134 -21.070 -81.077 1.00 61.19 157 GLN A CA 1
ATOM 1198 C C . GLN A 1 157 ? 50.701 -19.854 -80.249 1.00 61.19 157 GLN A C 1
ATOM 1200 O O . GLN A 1 157 ? 50.342 -20.012 -79.088 1.00 61.19 157 GLN A O 1
ATOM 1205 N N . PHE A 1 158 ? 50.698 -18.657 -80.841 1.00 65.94 158 PHE A N 1
ATOM 1206 C CA . PHE A 1 158 ? 50.180 -17.457 -80.187 1.00 65.94 158 PHE A CA 1
ATOM 1207 C C . PHE A 1 158 ? 48.657 -17.530 -80.014 1.00 65.94 158 PHE A C 1
ATOM 1209 O O . PHE A 1 158 ? 48.151 -17.210 -78.946 1.00 65.94 158 PHE A O 1
ATOM 1216 N N . GLU A 1 159 ? 47.924 -18.001 -81.025 1.00 72.56 159 GLU A N 1
ATOM 1217 C CA . GLU A 1 159 ? 46.485 -18.271 -80.944 1.00 72.56 159 GLU A CA 1
ATOM 1218 C C . GLU A 1 159 ? 46.167 -19.370 -79.922 1.00 72.56 159 GLU A C 1
ATOM 1220 O O . GLU A 1 159 ? 45.249 -19.192 -79.133 1.00 72.56 159 GLU A O 1
ATOM 1225 N N . ASP A 1 160 ? 46.929 -20.464 -79.879 1.00 76.00 160 ASP A N 1
ATOM 1226 C CA . ASP A 1 160 ? 46.772 -21.562 -78.921 1.00 76.00 160 ASP A CA 1
ATOM 1227 C C . ASP A 1 160 ? 47.045 -21.064 -77.484 1.00 76.00 160 ASP A C 1
ATOM 1229 O O . ASP A 1 160 ? 46.255 -21.346 -76.583 1.00 76.00 160 ASP A O 1
ATOM 1233 N N . GLU A 1 161 ? 48.088 -20.257 -77.248 1.00 72.31 161 GLU A N 1
ATOM 1234 C CA . GLU A 1 161 ? 48.379 -19.682 -75.923 1.00 72.31 161 GLU A CA 1
ATOM 1235 C C . GLU A 1 161 ? 47.352 -18.610 -75.510 1.00 72.31 161 GLU A C 1
ATOM 1237 O O . GLU A 1 161 ? 46.896 -18.597 -74.366 1.00 72.31 161 GLU A O 1
ATOM 1242 N N . VAL A 1 162 ? 46.911 -17.749 -76.435 1.00 74.00 162 VAL A N 1
ATOM 1243 C CA . VAL A 1 162 ? 45.837 -16.765 -76.194 1.00 74.00 162 VAL A CA 1
ATOM 1244 C C . VAL A 1 162 ? 44.490 -17.452 -75.961 1.00 74.00 162 VAL A C 1
ATOM 1246 O O . VAL A 1 162 ? 43.726 -16.998 -75.114 1.00 74.00 162 VAL A O 1
ATOM 1249 N N . ASN A 1 163 ? 44.188 -18.549 -76.659 1.00 74.00 163 ASN A N 1
ATOM 1250 C CA . ASN A 1 163 ? 42.979 -19.345 -76.439 1.00 74.00 163 ASN A CA 1
ATOM 1251 C C . ASN A 1 163 ? 43.047 -20.125 -75.122 1.00 74.00 163 ASN A C 1
ATOM 1253 O O . ASN A 1 163 ? 42.032 -20.229 -74.440 1.00 74.00 163 ASN A O 1
ATOM 1257 N N . THR A 1 164 ? 44.223 -20.618 -74.726 1.00 74.00 164 THR A N 1
ATOM 1258 C CA . THR A 1 164 ? 44.421 -21.252 -73.412 1.00 74.00 164 THR A CA 1
ATOM 1259 C C . THR A 1 164 ? 44.193 -20.228 -72.302 1.00 74.00 164 THR A C 1
ATOM 1261 O O . THR A 1 164 ? 43.332 -20.451 -71.461 1.00 74.00 164 THR A O 1
ATOM 1264 N N . ARG A 1 165 ? 44.826 -19.047 -72.370 1.00 71.00 165 ARG A N 1
ATOM 1265 C CA . ARG A 1 165 ? 44.603 -17.958 -71.399 1.00 71.00 165 ARG A CA 1
ATOM 1266 C C . ARG A 1 165 ? 43.166 -17.436 -71.408 1.00 71.00 165 ARG A C 1
ATOM 1268 O O . ARG A 1 165 ? 42.634 -17.143 -70.350 1.00 71.00 165 ARG A O 1
ATOM 1275 N N . LYS A 1 166 ? 42.503 -17.366 -72.569 1.00 72.06 166 LYS A N 1
ATOM 1276 C CA . LYS A 1 166 ? 41.058 -17.084 -72.639 1.00 72.06 166 LYS A CA 1
ATOM 1277 C C . LYS A 1 166 ? 40.225 -18.158 -71.959 1.00 72.06 166 LYS A C 1
ATOM 1279 O O . LYS A 1 166 ? 39.244 -17.813 -71.326 1.00 72.06 166 LYS A O 1
ATOM 1284 N N . THR A 1 167 ? 40.588 -19.430 -72.103 1.00 73.94 167 THR A N 1
ATOM 1285 C CA . THR A 1 167 ? 39.870 -20.537 -71.461 1.00 73.94 167 THR A CA 1
ATOM 1286 C C . THR A 1 167 ? 40.081 -20.482 -69.949 1.00 73.94 167 THR A C 1
ATOM 1288 O O . THR A 1 167 ? 39.116 -20.601 -69.211 1.00 73.94 167 THR A O 1
ATOM 1291 N N . GLU A 1 168 ? 41.300 -20.196 -69.484 1.00 77.88 168 GLU A N 1
ATOM 1292 C CA . GLU A 1 168 ? 41.613 -19.957 -68.068 1.00 77.88 168 GLU A CA 1
ATOM 1293 C C . GLU A 1 168 ? 40.877 -18.725 -67.511 1.00 77.88 168 GLU A C 1
ATOM 1295 O O . GLU A 1 168 ? 40.284 -18.814 -66.440 1.00 77.88 168 GLU A O 1
ATOM 1300 N N . ASP A 1 169 ? 40.839 -17.601 -68.236 1.00 77.94 169 ASP A N 1
ATOM 1301 C CA . ASP A 1 169 ? 40.075 -16.404 -67.855 1.00 77.94 169 ASP A CA 1
ATOM 1302 C C . ASP A 1 169 ? 38.555 -16.657 -67.892 1.00 77.94 169 ASP A C 1
ATOM 1304 O O . ASP A 1 169 ? 37.839 -16.187 -67.011 1.00 77.94 169 ASP A O 1
ATOM 1308 N N . GLU A 1 170 ? 38.034 -17.417 -68.861 1.00 78.81 170 GLU A N 1
ATOM 1309 C CA . GLU A 1 170 ? 36.618 -17.808 -68.942 1.00 78.81 170 GLU A CA 1
ATOM 1310 C C . GLU A 1 170 ? 36.239 -18.814 -67.843 1.00 78.81 170 GLU A C 1
ATOM 1312 O O . GLU A 1 170 ? 35.146 -18.715 -67.284 1.00 78.81 170 GLU A O 1
ATOM 1317 N N . GLU A 1 171 ? 37.127 -19.738 -67.467 1.00 80.62 171 GLU A N 1
ATOM 1318 C CA . GLU A 1 171 ? 36.957 -20.650 -66.328 1.00 80.62 171 GLU A CA 1
ATOM 1319 C C . GLU A 1 171 ? 37.056 -19.911 -64.990 1.00 80.62 171 GLU A C 1
ATOM 1321 O O . GLU A 1 171 ? 36.238 -20.153 -64.101 1.00 80.62 171 GLU A O 1
ATOM 1326 N N . LEU A 1 172 ? 37.987 -18.965 -64.843 1.00 81.06 172 LEU A N 1
ATOM 1327 C CA . LEU A 1 172 ? 38.119 -18.130 -63.649 1.00 81.06 172 LEU A CA 1
ATOM 1328 C C . LEU A 1 172 ? 36.922 -17.183 -63.510 1.00 81.06 172 LEU A C 1
ATOM 1330 O O . LEU A 1 172 ? 36.364 -17.053 -62.420 1.00 81.06 172 LEU A O 1
ATOM 1334 N N . GLN A 1 173 ? 36.470 -16.577 -64.610 1.00 82.88 173 GLN A N 1
ATOM 1335 C CA . GLN A 1 173 ? 35.274 -15.740 -64.649 1.00 82.88 173 GLN A CA 1
ATOM 1336 C C . GLN A 1 173 ? 34.006 -16.570 -64.428 1.00 82.88 173 GLN A C 1
ATOM 1338 O O . GLN A 1 173 ? 33.113 -16.096 -63.733 1.00 82.88 173 GLN A O 1
ATOM 1343 N N . ASN A 1 174 ? 33.914 -17.807 -64.930 1.00 82.00 174 ASN A N 1
ATOM 1344 C CA . ASN A 1 174 ? 32.816 -18.720 -64.594 1.00 82.00 174 ASN A CA 1
ATOM 1345 C C . ASN A 1 174 ? 32.855 -19.135 -63.124 1.00 82.00 174 ASN A C 1
ATOM 1347 O O . ASN A 1 174 ? 31.819 -19.092 -62.477 1.00 82.00 174 ASN A O 1
ATOM 1351 N N . SER A 1 175 ? 34.017 -19.479 -62.570 1.00 80.44 175 SER A N 1
ATOM 1352 C CA . SER A 1 175 ? 34.179 -19.821 -61.151 1.00 80.44 175 SER A CA 1
ATOM 1353 C C . SER A 1 175 ? 33.804 -18.645 -60.244 1.00 80.44 175 SER A C 1
ATOM 1355 O O . SER A 1 175 ? 33.066 -18.808 -59.272 1.00 80.44 175 SER A O 1
ATOM 1357 N N . LEU A 1 176 ? 34.210 -17.427 -60.614 1.00 81.19 176 LEU A N 1
ATOM 1358 C CA . LEU A 1 176 ? 33.845 -16.196 -59.918 1.00 81.19 176 LEU A CA 1
ATOM 1359 C C . LEU A 1 176 ? 32.358 -15.854 -60.087 1.00 81.19 176 LEU A C 1
ATOM 1361 O O . LEU A 1 176 ? 31.711 -15.482 -59.114 1.00 81.19 176 LEU A O 1
ATOM 1365 N N . ASN A 1 177 ? 31.787 -16.018 -61.283 1.00 81.50 177 ASN A N 1
ATOM 1366 C CA . ASN A 1 177 ? 30.355 -15.824 -61.525 1.00 81.50 177 ASN A CA 1
ATOM 1367 C C . ASN A 1 177 ? 29.521 -16.850 -60.751 1.00 81.50 177 ASN A C 1
ATOM 1369 O O . ASN A 1 177 ? 28.515 -16.476 -60.155 1.00 81.50 177 ASN A O 1
ATOM 1373 N N . VAL A 1 178 ? 29.944 -18.117 -60.709 1.00 79.25 178 VAL A N 1
ATOM 1374 C CA . VAL A 1 178 ? 29.345 -19.163 -59.871 1.00 79.25 178 VAL A CA 1
ATOM 1375 C C . VAL A 1 178 ? 29.431 -18.744 -58.410 1.00 79.25 178 VAL A C 1
ATOM 1377 O O . VAL A 1 178 ? 28.398 -18.687 -57.767 1.00 79.25 178 VAL A O 1
ATOM 1380 N N . HIS A 1 179 ? 30.593 -18.330 -57.899 1.00 74.19 179 HIS A N 1
ATOM 1381 C CA . HIS A 1 179 ? 30.729 -17.897 -56.504 1.00 74.19 179 HIS A CA 1
ATOM 1382 C C . HIS A 1 179 ? 29.891 -16.651 -56.149 1.00 74.19 179 HIS A C 1
ATOM 1384 O O . HIS A 1 179 ? 29.321 -16.583 -55.066 1.00 74.19 179 HIS A O 1
ATOM 1390 N N . ILE A 1 180 ? 29.776 -15.673 -57.054 1.00 75.69 180 ILE A N 1
ATOM 1391 C CA . ILE A 1 180 ? 28.970 -14.453 -56.851 1.00 75.69 180 ILE A CA 1
ATOM 1392 C C . ILE A 1 180 ? 27.462 -14.736 -56.981 1.00 75.69 180 ILE A C 1
ATOM 1394 O O . ILE A 1 180 ? 26.653 -14.046 -56.359 1.00 75.69 180 ILE A O 1
ATOM 1398 N N . THR A 1 181 ? 27.066 -15.733 -57.778 1.00 72.94 181 THR A N 1
ATOM 1399 C CA . THR A 1 181 ? 25.663 -16.172 -57.905 1.00 72.94 181 THR A CA 1
ATOM 1400 C C . THR A 1 181 ? 25.280 -17.274 -56.911 1.00 72.94 181 THR A C 1
ATOM 1402 O O . THR A 1 181 ? 24.087 -17.525 -56.713 1.00 72.94 181 THR A O 1
ATOM 1405 N N . ASP A 1 182 ? 26.258 -17.882 -56.236 1.00 70.00 182 ASP A N 1
ATOM 1406 C CA . ASP A 1 182 ? 26.064 -18.869 -55.181 1.00 70.00 182 ASP A CA 1
ATOM 1407 C C . ASP A 1 182 ? 25.553 -18.201 -53.900 1.00 70.00 182 ASP A C 1
ATOM 1409 O O . ASP A 1 182 ? 26.279 -17.738 -53.020 1.00 70.00 182 ASP A O 1
ATOM 1413 N N . THR A 1 183 ? 24.230 -18.175 -53.806 1.00 65.25 183 THR A N 1
ATOM 1414 C CA . THR A 1 183 ? 23.483 -17.748 -52.621 1.00 65.25 183 THR A CA 1
ATOM 1415 C C . THR A 1 183 ? 23.334 -18.876 -51.588 1.00 65.25 183 THR A C 1
ATOM 1417 O O . THR A 1 183 ? 22.725 -18.685 -50.532 1.00 65.25 183 THR A O 1
ATOM 1420 N N . SER A 1 184 ? 23.902 -20.064 -51.828 1.00 66.69 184 SER A N 1
ATOM 1421 C CA . SER A 1 184 ? 23.744 -21.228 -50.956 1.00 66.69 184 SER A CA 1
ATOM 1422 C C . SER A 1 184 ? 24.794 -21.269 -49.836 1.00 66.69 184 SER A C 1
ATOM 1424 O O . SER A 1 184 ? 25.761 -22.015 -49.869 1.00 66.69 184 SER A O 1
ATOM 1426 N N . ASN A 1 185 ? 24.519 -20.507 -48.768 1.00 57.62 185 ASN A N 1
ATOM 1427 C CA . ASN A 1 185 ? 25.293 -20.445 -47.515 1.00 57.62 185 ASN A CA 1
ATOM 1428 C C . ASN A 1 185 ? 26.714 -19.832 -47.661 1.00 57.62 185 ASN A C 1
ATOM 1430 O O . ASN A 1 185 ? 27.639 -20.524 -48.075 1.00 57.62 185 ASN A O 1
ATOM 1434 N N . PRO A 1 186 ? 26.941 -18.562 -47.254 1.00 58.41 186 PRO A N 1
ATOM 1435 C CA . PRO A 1 186 ? 26.179 -17.837 -46.228 1.00 58.41 186 PRO A CA 1
ATOM 1436 C C . PRO A 1 186 ? 25.050 -16.924 -46.742 1.00 58.41 186 PRO A C 1
ATOM 1438 O O . PRO A 1 186 ? 24.224 -16.482 -45.944 1.00 58.41 186 PRO A O 1
ATOM 1441 N N . HIS A 1 187 ? 24.973 -16.625 -48.042 1.00 59.81 187 HIS A N 1
ATOM 1442 C CA . HIS A 1 187 ? 24.160 -15.512 -48.564 1.00 59.81 187 HIS A CA 1
ATOM 1443 C C . HIS A 1 187 ? 22.815 -15.915 -49.193 1.00 59.81 187 HIS A C 1
ATOM 1445 O O . HIS A 1 187 ? 22.544 -15.580 -50.342 1.00 59.81 187 HIS A O 1
ATOM 1451 N N . GLY A 1 188 ? 21.944 -16.576 -48.425 1.00 65.19 188 GLY A N 1
ATOM 1452 C CA . GLY A 1 188 ? 20.610 -16.973 -48.915 1.00 65.19 188 GLY A CA 1
ATOM 1453 C C . GLY A 1 188 ? 20.101 -18.323 -48.414 1.00 65.19 188 GLY A C 1
ATOM 1454 O O . GLY A 1 188 ? 19.354 -18.993 -49.120 1.00 65.19 188 GLY A O 1
ATOM 1455 N N . VAL A 1 189 ? 20.505 -18.736 -47.207 1.00 76.00 189 VAL A N 1
ATOM 1456 C CA . VAL A 1 189 ? 20.108 -20.030 -46.635 1.00 76.00 189 VAL A CA 1
ATOM 1457 C C . VAL A 1 189 ? 18.587 -20.174 -46.528 1.00 76.00 189 VAL A C 1
ATOM 1459 O O . VAL A 1 189 ? 17.894 -19.307 -45.992 1.00 76.00 189 VAL A O 1
ATOM 1462 N N . THR A 1 190 ? 18.062 -21.293 -47.021 1.00 75.50 190 THR A N 1
ATOM 1463 C CA . THR A 1 190 ? 16.653 -21.653 -46.852 1.00 75.50 190 THR A CA 1
ATOM 1464 C C . THR A 1 190 ? 16.383 -22.089 -45.415 1.00 75.50 190 THR A C 1
ATOM 1466 O O . THR A 1 190 ? 17.282 -22.546 -44.707 1.00 75.50 190 THR A O 1
ATOM 1469 N N . ALA A 1 191 ? 15.120 -22.013 -44.984 1.00 75.44 191 ALA A N 1
ATOM 1470 C CA . ALA A 1 191 ? 14.715 -22.507 -43.669 1.00 75.44 191 ALA A CA 1
ATOM 1471 C C . ALA A 1 191 ? 15.108 -23.987 -43.461 1.00 75.44 191 ALA A C 1
ATOM 1473 O O . ALA A 1 191 ? 15.521 -24.357 -42.370 1.00 75.44 191 ALA A O 1
ATOM 1474 N N . GLU A 1 192 ? 15.070 -24.811 -44.513 1.00 79.88 192 GLU A N 1
ATOM 1475 C CA . GLU A 1 192 ? 15.479 -26.222 -44.476 1.00 79.88 192 GLU A CA 1
ATOM 1476 C C . GLU A 1 192 ? 16.984 -26.395 -44.219 1.00 79.88 192 GLU A C 1
ATOM 1478 O O . GLU A 1 192 ? 17.371 -27.189 -43.362 1.00 79.88 192 GLU A O 1
ATOM 1483 N N . GLN A 1 193 ? 17.835 -25.580 -44.853 1.00 74.75 193 GLN A N 1
ATOM 1484 C CA . GLN A 1 193 ? 19.291 -25.604 -44.643 1.00 74.75 193 GLN A CA 1
ATOM 1485 C C . GLN A 1 193 ? 19.716 -25.232 -43.210 1.00 74.75 193 GLN A C 1
ATOM 1487 O O . GLN A 1 193 ? 20.807 -25.609 -42.788 1.00 74.75 193 GLN A O 1
ATOM 1492 N N . ILE A 1 194 ? 18.865 -24.528 -42.455 1.00 75.56 194 ILE A N 1
ATOM 1493 C CA . ILE A 1 194 ? 19.092 -24.169 -41.042 1.00 75.56 194 ILE A CA 1
ATOM 1494 C C . ILE A 1 194 ? 18.180 -24.926 -40.056 1.00 75.56 194 ILE A C 1
ATOM 1496 O O . ILE A 1 194 ? 18.146 -24.589 -38.874 1.00 75.56 194 ILE A O 1
ATOM 1500 N N . GLY A 1 195 ? 17.448 -25.952 -40.510 1.00 77.06 195 GLY A N 1
ATOM 1501 C CA . GLY A 1 195 ? 16.583 -26.784 -39.658 1.00 77.06 195 GLY A CA 1
ATOM 1502 C C . GLY A 1 195 ? 15.325 -26.086 -39.118 1.00 77.06 195 GLY A C 1
ATOM 1503 O O . GLY A 1 195 ? 14.769 -26.510 -38.104 1.00 77.06 195 GLY A O 1
ATOM 1504 N N . LEU A 1 196 ? 14.886 -25.009 -39.774 1.00 78.69 196 LEU A N 1
ATOM 1505 C CA . LEU A 1 196 ? 13.699 -24.213 -39.451 1.00 78.69 196 LEU A CA 1
ATOM 1506 C C . LEU A 1 196 ? 12.539 -24.397 -40.453 1.00 78.69 196 LEU A C 1
ATOM 1508 O O . LEU A 1 196 ? 11.520 -23.729 -40.313 1.00 78.69 196 LEU A O 1
ATOM 1512 N N . ASP A 1 197 ? 12.630 -25.300 -41.436 1.00 78.31 197 ASP A N 1
ATOM 1513 C CA . ASP A 1 197 ? 11.557 -25.586 -42.415 1.00 78.31 197 ASP A CA 1
ATOM 1514 C C . ASP A 1 197 ? 10.222 -25.973 -41.762 1.00 78.31 197 ASP A C 1
ATOM 1516 O O . ASP A 1 197 ? 9.150 -25.627 -42.259 1.00 78.31 197 ASP A O 1
ATOM 1520 N N . LYS A 1 198 ? 10.284 -26.658 -40.615 1.00 75.31 198 LYS A N 1
ATOM 1521 C CA . LYS A 1 198 ? 9.107 -27.079 -39.828 1.00 75.31 198 LYS A CA 1
ATOM 1522 C C . LYS A 1 198 ? 8.744 -26.097 -38.718 1.00 75.31 198 LYS A C 1
ATOM 1524 O O . LYS A 1 198 ? 7.852 -26.387 -37.921 1.00 75.31 198 LYS A O 1
ATOM 1529 N N . VAL A 1 199 ? 9.420 -24.950 -38.651 1.00 71.88 199 VAL A N 1
ATOM 1530 C CA . VAL A 1 199 ? 9.141 -23.874 -37.697 1.00 71.88 199 VAL A CA 1
ATOM 1531 C C . VAL A 1 199 ? 8.304 -22.810 -38.416 1.00 71.88 199 VAL A C 1
ATOM 1533 O O . VAL A 1 199 ? 8.851 -22.022 -39.187 1.00 71.88 199 VAL A O 1
ATOM 1536 N N . PRO A 1 200 ? 6.974 -22.762 -38.208 1.00 64.50 200 PRO A N 1
ATOM 1537 C CA . PRO A 1 200 ? 6.144 -21.747 -38.844 1.00 64.50 200 PRO A CA 1
ATOM 1538 C C . PRO A 1 200 ? 6.571 -20.352 -38.377 1.00 64.50 200 PRO A C 1
ATOM 1540 O O . PRO A 1 200 ? 6.616 -20.080 -37.176 1.00 64.50 200 PRO A O 1
ATOM 1543 N N . ASN A 1 201 ? 6.854 -19.460 -39.329 1.00 61.97 201 ASN A N 1
ATOM 1544 C CA . ASN A 1 201 ? 7.208 -18.071 -39.046 1.00 61.97 201 ASN A CA 1
ATOM 1545 C C . ASN A 1 201 ? 5.948 -17.257 -38.710 1.00 61.97 201 ASN A C 1
ATOM 1547 O O . ASN A 1 201 ? 5.380 -16.562 -39.551 1.00 61.97 201 ASN A O 1
ATOM 1551 N N . VAL A 1 202 ? 5.479 -17.417 -37.476 1.00 65.12 202 VAL A N 1
ATOM 1552 C CA . VAL A 1 202 ? 4.338 -16.704 -36.897 1.00 65.12 202 VAL A CA 1
ATOM 1553 C C . VAL A 1 202 ? 4.823 -15.846 -35.736 1.00 65.12 202 VAL A C 1
ATOM 1555 O O . VAL A 1 202 ? 5.624 -16.297 -34.915 1.00 65.12 202 VAL A O 1
ATOM 1558 N N . ALA A 1 203 ? 4.326 -14.612 -35.645 1.00 59.31 203 ALA A N 1
ATOM 1559 C CA . ALA A 1 203 ? 4.614 -13.752 -34.506 1.00 59.31 203 ALA A CA 1
ATOM 1560 C C . ALA A 1 203 ? 4.145 -14.435 -33.208 1.00 59.31 203 ALA A C 1
ATOM 1562 O O . ALA A 1 203 ? 3.103 -15.095 -33.182 1.00 59.31 203 ALA A O 1
ATOM 1563 N N . THR A 1 204 ? 4.906 -14.296 -32.119 1.00 61.62 204 THR A N 1
ATOM 1564 C CA . THR A 1 204 ? 4.645 -15.019 -30.856 1.00 61.62 204 THR A CA 1
ATOM 1565 C C . THR A 1 204 ? 3.280 -14.696 -30.238 1.00 61.62 204 THR A C 1
ATOM 1567 O O . THR A 1 204 ? 2.762 -15.486 -29.453 1.00 61.62 204 THR A O 1
ATOM 1570 N N . ASN A 1 205 ? 2.683 -13.565 -30.618 1.00 61.41 205 ASN A N 1
ATOM 1571 C CA . ASN A 1 205 ? 1.342 -13.123 -30.237 1.00 61.41 205 ASN A CA 1
ATOM 1572 C C . ASN A 1 205 ? 0.194 -13.700 -31.091 1.00 61.41 205 ASN A C 1
ATOM 1574 O O . ASN A 1 205 ? -0.942 -13.657 -30.629 1.00 61.41 205 ASN A O 1
ATOM 1578 N N . ASP A 1 206 ? 0.464 -14.242 -32.285 1.00 62.47 206 ASP A N 1
ATOM 1579 C CA . ASP A 1 206 ? -0.569 -14.664 -33.255 1.00 62.47 206 ASP A CA 1
ATOM 1580 C C . ASP A 1 206 ? -0.646 -16.195 -33.438 1.00 62.47 206 ASP A C 1
ATOM 1582 O O . ASP A 1 206 ? -1.352 -16.709 -34.310 1.00 62.47 206 ASP A O 1
ATOM 1586 N N . GLN A 1 207 ? 0.056 -16.960 -32.596 1.00 69.19 207 GLN A N 1
ATOM 1587 C CA . GLN A 1 207 ? -0.077 -18.416 -32.564 1.00 69.19 207 GLN A CA 1
ATOM 1588 C C . GLN A 1 207 ? -1.465 -18.813 -32.046 1.00 69.19 207 GLN A C 1
ATOM 1590 O O . GLN A 1 207 ? -1.835 -18.476 -30.924 1.00 69.19 207 GLN A O 1
ATOM 1595 N N . THR A 1 208 ? -2.221 -19.592 -32.825 1.00 73.81 208 THR A N 1
ATOM 1596 C CA . THR A 1 208 ? -3.464 -20.221 -32.348 1.00 73.81 208 THR A CA 1
ATOM 1597 C C . THR A 1 208 ? -3.119 -21.524 -31.616 1.00 73.81 208 THR A C 1
ATOM 1599 O O . THR A 1 208 ? -2.718 -22.488 -32.274 1.00 73.81 208 THR A O 1
ATOM 1602 N N . PRO A 1 209 ? -3.237 -21.604 -30.275 1.00 77.38 209 PRO A N 1
ATOM 1603 C CA . PRO A 1 209 ? -2.861 -22.808 -29.546 1.00 77.38 209 PRO A CA 1
ATOM 1604 C C . PRO A 1 209 ? -3.869 -23.936 -29.788 1.00 77.38 209 PRO A C 1
ATOM 1606 O O . PRO A 1 209 ? -5.079 -23.741 -29.680 1.00 77.38 209 PRO A O 1
ATOM 1609 N N . THR A 1 210 ? -3.368 -25.147 -30.034 1.00 80.56 210 THR A N 1
ATOM 1610 C CA . THR A 1 210 ? -4.166 -26.379 -30.024 1.00 80.56 210 THR A CA 1
ATOM 1611 C C . THR A 1 210 ? -4.067 -27.047 -28.653 1.00 80.56 210 THR A C 1
ATOM 1613 O O . THR A 1 210 ? -2.980 -27.318 -28.137 1.00 80.56 210 THR A O 1
ATOM 1616 N N . TYR A 1 211 ? -5.213 -27.282 -28.018 1.00 87.56 211 TYR A N 1
ATOM 1617 C CA . TYR A 1 211 ? -5.304 -27.836 -26.668 1.00 87.56 211 TYR A CA 1
ATOM 1618 C C . TYR A 1 211 ? -6.624 -28.586 -26.476 1.00 87.56 211 TYR A C 1
ATOM 1620 O O . TYR A 1 211 ? -7.590 -28.372 -27.206 1.00 87.56 211 TYR A O 1
ATOM 1628 N N . SER A 1 212 ? -6.653 -29.454 -25.468 1.00 90.81 212 SER A N 1
ATOM 1629 C CA . SER A 1 212 ? -7.836 -30.213 -25.056 1.00 90.81 212 SER A CA 1
ATOM 1630 C C . SER A 1 212 ? -8.122 -29.906 -23.591 1.00 90.81 212 SER A C 1
ATOM 1632 O O . SER A 1 212 ? -7.185 -29.822 -22.796 1.00 90.81 212 SER A O 1
ATOM 1634 N N . GLN A 1 213 ? -9.392 -29.745 -23.214 1.00 93.12 213 GLN A N 1
ATOM 1635 C CA . GLN A 1 213 ? -9.761 -29.509 -21.816 1.00 93.12 213 GLN A CA 1
ATOM 1636 C C . GLN A 1 213 ? -9.267 -30.656 -20.922 1.00 93.12 213 GLN A C 1
ATOM 1638 O O . GLN A 1 213 ? -9.448 -31.828 -21.255 1.00 93.12 213 GLN A O 1
ATOM 1643 N N . ASN A 1 214 ? -8.660 -30.327 -19.779 1.00 92.94 214 ASN A N 1
ATOM 1644 C CA . ASN A 1 214 ? -8.244 -31.345 -18.818 1.00 92.94 214 ASN A CA 1
ATOM 1645 C C . ASN A 1 214 ? -9.464 -31.981 -18.128 1.00 92.94 214 ASN A C 1
ATOM 1647 O O . ASN A 1 214 ? -10.436 -31.291 -17.818 1.00 92.94 214 ASN A O 1
ATOM 1651 N N . SER A 1 215 ? -9.406 -33.280 -17.834 1.00 92.25 215 SER A N 1
ATOM 1652 C CA . SER A 1 215 ? -10.513 -34.009 -17.193 1.00 92.25 215 SER A CA 1
ATOM 1653 C C . SER A 1 215 ? -10.779 -33.546 -15.754 1.00 92.25 215 SER A C 1
ATOM 1655 O O . SER A 1 215 ? -11.931 -33.502 -15.321 1.00 92.25 215 SER A O 1
ATOM 1657 N N . SER A 1 216 ? -9.728 -33.133 -15.042 1.00 92.62 216 SER A N 1
ATOM 1658 C CA . SER A 1 216 ? -9.772 -32.704 -13.640 1.00 92.62 216 SER A CA 1
ATOM 1659 C C . SER A 1 216 ? -9.082 -31.356 -13.431 1.00 92.62 216 SER A C 1
ATOM 1661 O O . SER A 1 216 ? -8.150 -30.995 -14.153 1.00 92.62 216 SER A O 1
ATOM 1663 N N . LEU A 1 217 ? -9.523 -30.613 -12.414 1.00 94.06 217 LEU A N 1
ATOM 1664 C CA . LEU A 1 217 ? -8.864 -29.381 -11.986 1.00 94.06 217 LEU A CA 1
ATOM 1665 C C . LEU A 1 217 ? -7.493 -29.705 -11.368 1.00 94.06 217 LEU A C 1
ATOM 1667 O O . LEU A 1 217 ? -7.378 -30.592 -10.523 1.00 94.06 217 LEU A O 1
ATOM 1671 N N . SER A 1 218 ? -6.448 -28.996 -11.794 1.00 93.38 218 SER A N 1
ATOM 1672 C CA . SER A 1 218 ? -5.069 -29.223 -11.343 1.00 93.38 218 SER A CA 1
ATOM 1673 C C . SER A 1 218 ? -4.204 -27.989 -11.588 1.00 93.38 218 SER A C 1
ATOM 1675 O O . SER A 1 218 ? -4.353 -27.351 -12.632 1.00 93.38 218 SER A O 1
ATOM 1677 N N . ASN A 1 219 ? -3.259 -27.706 -10.691 1.00 93.81 219 ASN A N 1
ATOM 1678 C CA . ASN A 1 219 ? -2.344 -26.567 -10.815 1.00 93.81 219 ASN A CA 1
ATOM 1679 C C . ASN A 1 219 ? -1.475 -26.646 -12.082 1.00 93.81 219 ASN A C 1
ATOM 1681 O O . ASN A 1 219 ? -1.071 -27.731 -12.507 1.00 93.81 219 ASN A O 1
ATOM 1685 N N . ILE A 1 220 ? -1.147 -25.483 -12.651 1.00 95.31 220 ILE A N 1
ATOM 1686 C CA . ILE A 1 220 ? -0.101 -25.332 -13.675 1.00 95.31 220 ILE A CA 1
ATOM 1687 C C . ILE A 1 220 ? 1.253 -25.697 -13.053 1.00 95.31 220 ILE A C 1
ATOM 1689 O O . ILE A 1 220 ? 1.483 -25.460 -11.865 1.00 95.31 220 ILE A O 1
ATOM 1693 N N . THR A 1 221 ? 2.146 -26.306 -13.830 1.00 93.88 221 THR A N 1
ATOM 1694 C CA . THR A 1 221 ? 3.477 -26.725 -13.359 1.00 93.88 221 THR A CA 1
ATOM 1695 C C . THR A 1 221 ? 4.554 -26.204 -14.301 1.00 93.88 221 THR A C 1
ATOM 1697 O O . THR A 1 221 ? 4.430 -26.331 -15.516 1.00 93.88 221 THR A O 1
ATOM 1700 N N . SER A 1 222 ? 5.614 -25.607 -13.748 1.00 89.00 222 SER A N 1
ATOM 1701 C CA . SER A 1 222 ? 6.723 -25.086 -14.554 1.00 89.00 222 SER A CA 1
ATOM 1702 C C . SER A 1 222 ? 7.367 -26.200 -15.388 1.00 89.00 222 SER A C 1
ATOM 1704 O O . SER A 1 222 ? 7.595 -27.298 -14.881 1.00 89.00 222 SER A O 1
ATOM 1706 N N . GLY A 1 223 ? 7.641 -25.919 -16.664 1.00 87.50 223 GLY A N 1
ATOM 1707 C CA . GLY A 1 223 ? 8.210 -26.880 -17.615 1.00 87.50 223 GLY A CA 1
ATOM 1708 C C . GLY A 1 223 ? 7.207 -27.820 -18.299 1.00 87.50 223 GLY A C 1
ATOM 1709 O O . GLY A 1 223 ? 7.625 -28.666 -19.088 1.00 87.50 223 GLY A O 1
ATOM 1710 N N . GLU A 1 224 ? 5.899 -27.701 -18.046 1.00 92.38 224 GLU A N 1
ATOM 1711 C CA . GLU A 1 224 ? 4.898 -28.481 -18.785 1.00 92.38 224 GLU A CA 1
ATOM 1712 C C . GLU A 1 224 ? 4.633 -27.933 -20.203 1.00 92.38 224 GLU A C 1
ATOM 1714 O O . GLU A 1 224 ? 4.926 -26.780 -20.522 1.00 92.38 224 GLU A O 1
ATOM 1719 N N . LYS A 1 225 ? 4.062 -28.765 -21.084 1.00 89.94 225 LYS A N 1
ATOM 1720 C CA . LYS A 1 225 ? 3.715 -28.355 -22.456 1.00 89.94 225 LYS A CA 1
ATOM 1721 C C . LYS A 1 225 ? 2.592 -27.312 -22.438 1.00 89.94 225 LYS A C 1
ATOM 1723 O O . LYS A 1 225 ? 1.576 -27.531 -21.783 1.00 89.94 225 LYS A O 1
ATOM 1728 N N . LEU A 1 226 ? 2.703 -26.258 -23.255 1.00 86.19 226 LEU A N 1
ATOM 1729 C CA . LEU A 1 226 ? 1.689 -25.192 -23.359 1.00 86.19 226 LEU A CA 1
ATOM 1730 C C . LEU A 1 226 ? 0.262 -25.722 -23.594 1.00 86.19 226 LEU A C 1
ATOM 1732 O O . LEU A 1 226 ? -0.680 -25.226 -22.984 1.00 86.19 226 LEU A O 1
ATOM 1736 N N . SER A 1 227 ? 0.093 -26.767 -24.411 1.00 89.75 227 SER A N 1
ATOM 1737 C CA . SER A 1 227 ? -1.214 -27.401 -24.647 1.00 89.75 227 SER A CA 1
ATOM 1738 C C . SER A 1 227 ? -1.836 -28.022 -23.387 1.00 89.75 227 SER A C 1
ATOM 1740 O O . SER A 1 227 ? -3.058 -28.038 -23.251 1.00 89.75 227 SER A O 1
ATOM 1742 N N . VAL A 1 228 ? -1.015 -28.479 -22.434 1.00 90.31 228 VAL A N 1
ATOM 1743 C CA . VAL A 1 228 ? -1.458 -28.974 -21.12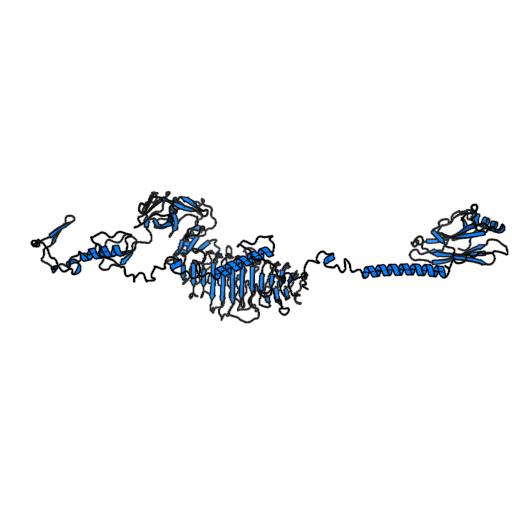1 1.00 90.31 228 VAL A CA 1
ATOM 1744 C C . VAL A 1 228 ? -1.849 -27.804 -20.221 1.00 90.31 228 VAL A C 1
ATOM 1746 O O . VAL A 1 228 ? -2.923 -27.845 -19.623 1.00 90.31 228 VAL A O 1
ATOM 1749 N N . SER A 1 229 ? -1.049 -26.733 -20.166 1.00 92.31 229 SER A N 1
ATOM 1750 C CA . SER A 1 229 ? -1.399 -25.535 -19.386 1.00 92.31 229 SER A CA 1
ATOM 1751 C C . SER A 1 229 ? -2.693 -24.886 -19.887 1.00 92.31 229 SER A C 1
ATOM 1753 O O . SER A 1 229 ? -3.573 -24.597 -19.079 1.00 92.31 229 SER A O 1
ATOM 1755 N N . PHE A 1 230 ? -2.884 -24.742 -21.205 1.00 93.31 230 PHE A N 1
ATOM 1756 C CA . PHE A 1 230 ? -4.153 -24.270 -21.776 1.00 93.31 230 PHE A CA 1
ATOM 1757 C C . PHE A 1 230 ? -5.319 -25.225 -21.476 1.00 93.31 230 PHE A C 1
ATOM 1759 O O . PHE A 1 230 ? -6.404 -24.765 -21.121 1.00 93.31 230 PHE A O 1
ATOM 1766 N N . GLY A 1 231 ? -5.101 -26.544 -21.513 1.00 95.06 231 GLY A N 1
ATOM 1767 C CA . GLY A 1 231 ? -6.100 -27.535 -21.097 1.00 95.06 231 GLY A CA 1
ATOM 1768 C C . GLY A 1 231 ? -6.523 -27.413 -19.627 1.00 95.06 231 GLY A C 1
ATOM 1769 O O . GLY A 1 231 ? -7.713 -27.516 -19.312 1.00 95.06 231 GLY A O 1
ATOM 1770 N N . LYS A 1 232 ? -5.570 -27.133 -18.726 1.00 95.75 232 LYS A N 1
ATOM 1771 C CA . LYS A 1 232 ? -5.817 -26.854 -17.299 1.00 95.75 232 LYS A CA 1
ATOM 1772 C C . LYS A 1 232 ? -6.572 -25.538 -17.096 1.00 95.75 232 LYS A C 1
ATOM 1774 O O . LYS A 1 232 ? -7.547 -25.514 -16.347 1.00 95.75 232 LYS A O 1
ATOM 1779 N N . ILE A 1 233 ? -6.179 -24.473 -17.799 1.00 95.12 233 ILE A N 1
ATOM 1780 C CA . ILE A 1 233 ? -6.866 -23.169 -17.777 1.00 95.12 233 ILE A CA 1
ATOM 1781 C C . ILE A 1 233 ? -8.313 -23.317 -18.269 1.00 95.12 233 ILE A C 1
ATOM 1783 O O . ILE A 1 233 ? -9.235 -22.853 -17.605 1.00 95.12 233 ILE A O 1
ATOM 1787 N N . MET A 1 234 ? -8.544 -24.033 -19.374 1.00 94.19 234 MET A N 1
ATOM 1788 C CA . MET A 1 234 ? -9.888 -24.288 -19.905 1.00 94.19 234 MET A CA 1
ATOM 1789 C C . MET A 1 234 ? -10.767 -25.095 -18.938 1.00 94.19 234 MET A C 1
ATOM 1791 O O . MET A 1 234 ? -11.976 -24.868 -18.870 1.00 94.19 234 MET A O 1
ATOM 1795 N N . LYS A 1 235 ? -10.185 -26.024 -18.169 1.00 95.25 235 LYS A N 1
ATOM 1796 C CA . LYS A 1 235 ? -10.906 -26.745 -17.110 1.00 95.25 235 LYS A CA 1
ATOM 1797 C C . LYS A 1 235 ? -11.271 -25.811 -15.951 1.00 95.25 235 LYS A C 1
ATOM 1799 O O . LYS A 1 235 ? -12.435 -25.764 -15.567 1.00 95.25 235 LYS A O 1
ATOM 1804 N N . ALA A 1 236 ? -10.326 -24.999 -15.474 1.00 95.81 236 ALA A N 1
ATOM 1805 C CA . ALA A 1 236 ? -10.578 -24.007 -14.425 1.00 95.81 236 ALA A CA 1
ATOM 1806 C C . ALA A 1 236 ? -11.652 -22.974 -14.819 1.00 95.81 236 ALA A C 1
ATOM 1808 O O . ALA A 1 236 ? -12.521 -22.656 -14.011 1.00 95.81 236 ALA A O 1
ATOM 1809 N N . ILE A 1 237 ? -11.640 -22.494 -16.068 1.00 95.00 237 ILE A N 1
ATOM 1810 C CA . ILE A 1 237 ? -12.658 -21.570 -16.593 1.00 95.00 237 ILE A CA 1
ATOM 1811 C C . ILE A 1 237 ? -14.036 -22.241 -16.655 1.00 95.00 237 ILE A C 1
ATOM 1813 O O . ILE A 1 237 ? -15.017 -21.637 -16.231 1.00 95.00 237 ILE A O 1
ATOM 1817 N N . ALA A 1 238 ? -14.132 -23.484 -17.137 1.00 93.50 238 ALA A N 1
ATOM 1818 C CA . ALA A 1 238 ? -15.410 -24.197 -17.191 1.00 93.50 238 ALA A CA 1
ATOM 1819 C C . ALA A 1 238 ? -15.992 -24.466 -15.792 1.00 93.50 238 ALA A C 1
ATOM 1821 O O . ALA A 1 238 ? -17.186 -24.255 -15.574 1.00 93.50 238 ALA A O 1
ATOM 1822 N N . ASP A 1 239 ? -15.148 -24.853 -14.833 1.00 92.44 239 ASP A N 1
ATOM 1823 C CA . ASP A 1 239 ? -15.559 -25.060 -13.441 1.00 92.44 239 ASP A CA 1
ATOM 1824 C C . ASP A 1 239 ? -15.982 -23.734 -12.778 1.00 92.44 239 ASP A C 1
ATOM 1826 O O . ASP A 1 239 ? -16.986 -23.695 -12.066 1.00 92.44 239 ASP A O 1
ATOM 1830 N N . LEU A 1 240 ? -15.299 -22.620 -13.078 1.00 90.94 240 LEU A N 1
ATOM 1831 C CA . LEU A 1 240 ? -15.683 -21.282 -12.615 1.00 90.94 240 LEU A CA 1
ATOM 1832 C C . LEU A 1 240 ? -17.012 -20.806 -13.225 1.00 90.94 240 LEU A C 1
ATOM 1834 O O . LEU A 1 240 ? -17.851 -20.270 -12.504 1.00 90.94 240 LEU A O 1
ATOM 1838 N N . ILE A 1 241 ? -17.243 -21.024 -14.523 1.00 92.00 241 ILE A N 1
ATOM 1839 C CA . ILE A 1 241 ? -18.526 -20.715 -15.179 1.00 92.00 241 ILE A CA 1
ATOM 1840 C C . ILE A 1 241 ? -19.653 -21.538 -14.542 1.00 92.00 241 ILE A C 1
ATOM 1842 O O . ILE A 1 241 ? -20.707 -20.990 -14.217 1.00 92.00 241 ILE A O 1
ATOM 1846 N N . SER A 1 242 ? -19.414 -22.829 -14.286 1.00 87.62 242 SER A N 1
ATOM 1847 C CA . SER A 1 242 ? -20.360 -23.694 -13.572 1.00 87.62 242 SER A CA 1
ATOM 1848 C C . SER A 1 242 ? -20.631 -23.202 -12.145 1.00 87.62 242 SER A C 1
ATOM 1850 O O . SER A 1 242 ? -21.778 -23.221 -11.701 1.00 87.62 242 SER A O 1
ATOM 1852 N N . HIS A 1 243 ? -19.607 -22.730 -11.428 1.00 83.19 243 HIS A N 1
ATOM 1853 C CA . HIS A 1 243 ? -19.752 -22.148 -10.092 1.00 83.19 243 HIS A CA 1
ATOM 1854 C C . HIS A 1 243 ? -20.569 -20.846 -10.114 1.00 83.19 243 HIS A C 1
ATOM 1856 O O . HIS A 1 243 ? -21.493 -20.695 -9.321 1.00 83.19 243 HIS A O 1
ATOM 1862 N N . ILE A 1 244 ? -20.284 -19.924 -11.040 1.00 84.31 244 ILE A N 1
ATOM 1863 C CA . ILE A 1 244 ? -21.027 -18.657 -11.200 1.00 84.31 244 ILE A CA 1
ATOM 1864 C C . ILE A 1 244 ? -22.496 -18.918 -11.579 1.00 84.31 244 ILE A C 1
ATOM 1866 O O . ILE A 1 244 ? -23.390 -18.199 -11.131 1.00 84.31 244 ILE A O 1
ATOM 1870 N N . GLY A 1 245 ? -22.764 -19.963 -12.367 1.00 79.38 245 GLY A N 1
ATOM 1871 C CA . GLY A 1 245 ? -24.122 -20.420 -12.677 1.00 79.38 245 GLY A CA 1
ATOM 1872 C C . GLY A 1 245 ? -24.849 -21.104 -11.509 1.00 79.38 245 GLY A C 1
ATOM 1873 O O . GLY A 1 245 ? -26.075 -21.227 -11.547 1.00 79.38 245 GLY A O 1
ATOM 1874 N N . SER A 1 246 ? -24.132 -21.535 -10.466 1.00 77.44 246 SER A N 1
ATOM 1875 C CA . SER A 1 246 ? -24.703 -22.255 -9.326 1.00 77.44 246 SER A CA 1
ATOM 1876 C C . SER A 1 246 ? -25.479 -21.324 -8.390 1.00 77.44 246 SER A C 1
ATOM 1878 O O . SER A 1 246 ? -24.932 -20.383 -7.816 1.00 77.44 246 SER A O 1
ATOM 1880 N N . LYS A 1 247 ? -26.768 -21.623 -8.193 1.00 72.19 247 LYS A N 1
ATOM 1881 C CA . LYS A 1 247 ? -27.686 -20.880 -7.305 1.00 72.19 247 LYS A CA 1
ATOM 1882 C C . LYS A 1 247 ? -28.200 -21.703 -6.120 1.00 72.19 247 LYS A C 1
ATOM 1884 O O . LYS A 1 247 ? -29.303 -21.464 -5.635 1.00 72.19 247 LYS A O 1
ATOM 1889 N N . SER A 1 248 ? -27.451 -22.725 -5.708 1.00 69.00 248 SER A N 1
ATOM 1890 C CA . SER A 1 248 ? -27.831 -23.611 -4.601 1.00 69.00 248 SER A CA 1
ATOM 1891 C C . SER A 1 248 ? -27.100 -23.284 -3.294 1.00 69.00 248 SER A C 1
ATOM 1893 O O . SER A 1 248 ? -27.741 -23.180 -2.252 1.00 69.00 248 SER A O 1
ATOM 1895 N N . ASN A 1 249 ? -25.774 -23.140 -3.340 1.00 63.09 249 ASN A N 1
ATOM 1896 C CA . ASN A 1 249 ? -24.886 -22.751 -2.237 1.00 63.09 249 ASN A CA 1
ATOM 1897 C C . ASN A 1 249 ? -23.497 -22.470 -2.864 1.00 63.09 249 ASN A C 1
ATOM 1899 O O . ASN A 1 249 ? -23.046 -23.330 -3.625 1.00 63.09 249 ASN A O 1
ATOM 1903 N N . PRO A 1 250 ? -22.826 -21.316 -2.644 1.00 63.19 250 PRO A N 1
ATOM 1904 C CA . PRO A 1 250 ? -23.121 -20.246 -1.677 1.00 63.19 250 PRO A CA 1
ATOM 1905 C C . PRO A 1 250 ? -24.132 -19.186 -2.131 1.00 63.19 250 PRO A C 1
ATOM 1907 O O . PRO A 1 250 ? -24.629 -18.424 -1.303 1.00 63.19 250 PRO A O 1
ATOM 1910 N N . HIS A 1 251 ? -24.468 -19.108 -3.419 1.00 61.75 251 HIS A N 1
ATOM 1911 C CA . HIS A 1 251 ? -25.391 -18.087 -3.919 1.00 61.75 251 HIS A CA 1
ATOM 1912 C C . HIS A 1 251 ? -26.856 -18.532 -3.817 1.00 61.75 251 HIS A C 1
ATOM 1914 O O . HIS A 1 251 ? -27.179 -19.686 -4.082 1.00 61.75 251 HIS A O 1
ATOM 1920 N N . SER A 1 252 ? -27.744 -17.593 -3.466 1.00 68.31 252 SER A N 1
ATOM 1921 C CA . SER A 1 252 ? -29.206 -17.780 -3.418 1.00 68.31 252 SER A CA 1
ATOM 1922 C C . SER A 1 252 ? -29.714 -18.911 -2.503 1.00 68.31 252 SER A C 1
ATOM 1924 O O . SER A 1 252 ? -30.760 -19.495 -2.783 1.00 68.31 252 SER A O 1
ATOM 1926 N N . VAL A 1 253 ? -29.026 -19.174 -1.384 1.00 76.81 253 VAL A N 1
ATOM 1927 C CA . VAL A 1 253 ? -29.445 -20.186 -0.398 1.00 76.81 253 VAL A CA 1
ATOM 1928 C C . VAL A 1 253 ? -30.901 -19.992 0.051 1.00 76.81 253 VAL A C 1
ATOM 1930 O O . VAL A 1 253 ? -31.303 -18.955 0.581 1.00 76.81 253 VAL A O 1
ATOM 1933 N N . THR A 1 254 ? -31.713 -21.019 -0.171 1.00 75.88 254 THR A N 1
ATOM 1934 C CA . THR A 1 254 ? -33.103 -21.086 0.288 1.00 75.88 254 THR A CA 1
ATOM 1935 C C . THR A 1 254 ? -33.161 -21.440 1.770 1.00 75.88 254 THR A C 1
ATOM 1937 O O . THR A 1 254 ? -32.259 -22.082 2.308 1.00 75.88 254 THR A O 1
ATOM 1940 N N . LYS A 1 255 ? -34.280 -21.117 2.431 1.00 76.69 255 LYS A N 1
ATOM 1941 C CA . LYS A 1 255 ? -34.517 -21.528 3.823 1.00 76.69 255 LYS A CA 1
ATOM 1942 C C . LYS A 1 255 ? -34.324 -23.036 4.040 1.00 76.69 255 LYS A C 1
ATOM 1944 O O . LYS A 1 255 ? -33.760 -23.420 5.053 1.00 76.69 255 LYS A O 1
ATOM 1949 N N . SER A 1 256 ? -34.725 -23.879 3.084 1.00 78.75 256 SER A N 1
ATOM 1950 C CA . SER A 1 256 ? -34.543 -25.336 3.170 1.00 78.75 256 SER A CA 1
ATOM 1951 C C . SER A 1 256 ? -33.068 -25.753 3.153 1.00 78.75 256 SER A C 1
ATOM 1953 O O . SER A 1 256 ? -32.666 -26.590 3.954 1.00 78.75 256 SER A O 1
ATOM 1955 N N . GLN A 1 257 ? -32.234 -25.111 2.328 1.00 74.25 257 GLN A N 1
ATOM 1956 C CA . GLN A 1 257 ? -30.795 -25.410 2.240 1.00 74.25 257 GLN A CA 1
ATOM 1957 C C . GLN A 1 257 ? -30.007 -25.061 3.512 1.00 74.25 257 GLN A C 1
ATOM 1959 O O . GLN A 1 257 ? -28.930 -25.611 3.718 1.00 74.25 257 GLN A O 1
ATOM 1964 N N . VAL A 1 258 ? -30.548 -24.196 4.376 1.00 77.06 258 VAL A N 1
ATOM 1965 C CA . VAL A 1 258 ? -29.978 -23.866 5.697 1.00 77.06 258 VAL A CA 1
ATOM 1966 C C . VAL A 1 258 ? -30.777 -24.461 6.871 1.00 77.06 258 VAL A C 1
ATOM 1968 O O . VAL A 1 258 ? -30.543 -24.092 8.017 1.00 77.06 258 VAL A O 1
ATOM 1971 N N . GLY A 1 259 ? -31.727 -25.372 6.616 1.00 79.12 259 GLY A N 1
ATOM 1972 C CA . GLY A 1 259 ? -32.532 -26.031 7.659 1.00 79.12 259 GLY A CA 1
ATOM 1973 C C . GLY A 1 259 ? -33.560 -25.130 8.364 1.00 79.12 259 GLY A C 1
ATOM 1974 O O . GLY A 1 259 ? -34.022 -25.450 9.457 1.00 79.12 259 GLY A O 1
ATOM 1975 N N . LEU A 1 260 ? -33.913 -23.995 7.755 1.00 79.81 260 LEU A N 1
ATOM 1976 C CA . LEU A 1 260 ? -34.836 -22.976 8.270 1.00 79.81 260 LEU A CA 1
ATOM 1977 C C . LEU A 1 260 ? -36.188 -22.944 7.527 1.00 79.81 260 LEU A C 1
ATOM 1979 O O . LEU A 1 260 ? -36.959 -21.999 7.700 1.00 79.81 260 LEU A O 1
ATOM 1983 N N . ASP A 1 261 ? -36.511 -23.933 6.686 1.00 78.00 261 ASP A N 1
ATOM 1984 C CA . ASP A 1 261 ? -37.781 -24.005 5.934 1.00 78.00 261 ASP A CA 1
ATOM 1985 C C . ASP A 1 261 ? -39.012 -24.001 6.846 1.00 78.00 261 ASP A C 1
ATOM 1987 O O . ASP A 1 261 ? -40.031 -23.400 6.509 1.00 78.00 261 ASP A O 1
ATOM 1991 N N . LYS A 1 262 ? -38.885 -24.596 8.036 1.00 76.38 262 LYS A N 1
ATOM 1992 C CA . LYS A 1 262 ? -39.935 -24.641 9.065 1.00 76.38 262 LYS A CA 1
ATOM 1993 C C . LYS A 1 262 ? -39.875 -23.475 10.055 1.00 76.38 262 LYS A C 1
ATOM 1995 O O . LYS A 1 262 ? -40.645 -23.461 11.011 1.00 76.38 262 LYS A O 1
ATOM 2000 N N . VAL A 1 263 ? -38.986 -22.499 9.844 1.00 72.56 263 VAL A N 1
ATOM 2001 C CA . VAL A 1 263 ? -38.831 -21.329 10.719 1.00 72.56 263 VAL A CA 1
ATOM 2002 C C . VAL A 1 263 ? -39.589 -20.128 10.122 1.00 72.56 263 VAL A C 1
ATOM 2004 O O . VAL A 1 263 ? -39.149 -19.534 9.121 1.00 72.56 263 VAL A O 1
ATOM 2007 N N . PRO A 1 264 ? -40.751 -19.749 10.696 1.00 67.69 264 PRO A N 1
ATOM 2008 C CA . PRO A 1 264 ? -41.478 -18.561 10.268 1.00 67.69 264 PRO A CA 1
ATOM 2009 C C . PRO A 1 264 ? -40.652 -17.309 10.579 1.00 67.69 264 PRO A C 1
ATOM 2011 O O . PRO A 1 264 ? -40.070 -17.186 11.654 1.00 67.69 264 PRO A O 1
ATOM 2014 N N . ASN A 1 265 ? -40.598 -16.371 9.630 1.00 64.38 265 ASN A N 1
ATOM 2015 C CA . ASN A 1 265 ? -39.858 -15.121 9.805 1.00 64.38 265 ASN A CA 1
ATOM 2016 C C . ASN A 1 265 ? -40.749 -14.092 10.510 1.00 64.38 265 ASN A C 1
ATOM 2018 O O . ASN A 1 265 ? -41.382 -13.264 9.859 1.00 64.38 265 ASN A O 1
ATOM 2022 N N . VAL A 1 266 ? -40.838 -14.211 11.830 1.00 68.56 266 VAL A N 1
ATOM 2023 C CA . VAL A 1 266 ? -41.560 -13.283 12.708 1.00 68.56 266 VAL A CA 1
ATOM 2024 C C . VAL A 1 266 ? -40.562 -12.510 13.559 1.00 68.56 266 VAL A C 1
ATOM 2026 O O . VAL A 1 266 ? -39.521 -13.046 13.939 1.00 68.56 266 VAL A O 1
ATOM 2029 N N . THR A 1 267 ? -40.886 -11.261 13.892 1.00 58.91 267 THR A N 1
ATOM 2030 C CA . THR A 1 267 ? -40.217 -10.584 15.005 1.00 58.91 267 THR A CA 1
ATOM 2031 C C . THR A 1 267 ? -40.419 -11.412 16.277 1.00 58.91 267 THR A C 1
ATOM 2033 O O . THR A 1 267 ? -41.473 -12.033 16.453 1.00 58.91 267 THR A O 1
ATOM 2036 N N . THR A 1 268 ? -39.418 -11.436 17.160 1.00 60.81 268 THR A N 1
ATOM 2037 C CA . THR A 1 268 ? -39.442 -12.193 18.430 1.00 60.81 268 THR A CA 1
ATOM 2038 C C . THR A 1 268 ? -40.710 -11.946 19.242 1.00 60.81 268 THR A C 1
ATOM 2040 O O . THR A 1 268 ? -41.233 -12.851 19.886 1.00 60.81 268 THR A O 1
ATOM 2043 N N . ASP A 1 269 ? -41.232 -10.730 19.135 1.00 60.69 269 ASP A N 1
ATOM 2044 C CA . ASP A 1 269 ? -42.273 -10.181 19.995 1.00 60.69 269 ASP A CA 1
ATOM 2045 C C . ASP A 1 269 ? -43.693 -10.587 19.547 1.00 60.69 269 ASP A C 1
ATOM 2047 O O . ASP A 1 269 ? -44.651 -10.399 20.290 1.00 60.69 269 ASP A O 1
ATOM 2051 N N . ASN A 1 270 ? -43.835 -11.177 18.350 1.00 66.50 270 ASN A N 1
ATOM 2052 C CA . ASN A 1 270 ? -45.120 -11.568 17.748 1.00 66.50 270 ASN A CA 1
ATOM 2053 C C . ASN A 1 270 ? -45.359 -13.095 17.733 1.00 66.50 270 ASN A C 1
ATOM 2055 O O . ASN A 1 270 ? -46.238 -13.589 17.022 1.00 66.50 270 ASN A O 1
ATOM 2059 N N . GLN A 1 271 ? -44.585 -13.876 18.493 1.00 71.50 271 GLN A N 1
ATOM 2060 C CA . GLN A 1 271 ? -44.794 -15.324 18.585 1.00 71.50 271 GLN A CA 1
ATOM 2061 C C . GLN A 1 271 ? -46.037 -15.663 19.422 1.00 71.50 271 GLN A C 1
ATOM 2063 O O . GLN A 1 271 ? -46.142 -15.279 20.581 1.00 71.50 271 GLN A O 1
ATOM 2068 N N . SER A 1 272 ? -46.963 -16.437 18.844 1.00 76.94 272 SER A N 1
ATOM 2069 C CA . SER A 1 272 ? -48.164 -16.947 19.526 1.00 76.94 272 SER A CA 1
ATOM 2070 C C . SER A 1 272 ? -47.981 -18.427 19.909 1.00 76.94 272 SER A C 1
ATOM 2072 O O . SER A 1 272 ? -48.248 -19.307 19.086 1.00 76.94 272 SER A O 1
ATOM 2074 N N . PRO A 1 273 ? -47.490 -18.746 21.122 1.00 80.19 273 PRO A N 1
ATOM 2075 C CA . PRO A 1 273 ? -47.264 -20.125 21.545 1.00 80.19 273 PRO A CA 1
ATOM 2076 C C . PRO A 1 273 ? -48.592 -20.865 21.742 1.00 80.19 273 PRO A C 1
ATOM 2078 O O . PRO A 1 273 ? -49.495 -20.383 22.421 1.00 80.19 273 PRO A O 1
ATOM 2081 N N . THR A 1 274 ? -48.697 -22.079 21.200 1.00 83.94 274 THR A N 1
ATOM 2082 C CA . THR A 1 274 ? -49.814 -22.989 21.501 1.00 83.94 274 THR A CA 1
ATOM 2083 C C . THR A 1 274 ? -49.493 -23.783 22.769 1.00 83.94 274 THR A C 1
ATOM 2085 O O . THR A 1 274 ? -48.422 -24.386 22.863 1.00 83.94 274 THR A O 1
ATOM 2088 N N . PHE A 1 275 ? -50.398 -23.790 23.750 1.00 91.62 275 PHE A N 1
ATOM 2089 C CA . PHE A 1 275 ? -50.206 -24.485 25.027 1.00 91.62 275 PHE A CA 1
ATOM 2090 C C . PHE A 1 275 ? -51.521 -25.021 25.608 1.00 91.62 275 PHE A C 1
ATOM 2092 O O . PHE A 1 275 ? -52.601 -24.504 25.329 1.00 91.62 275 PHE A O 1
ATOM 2099 N N . THR A 1 276 ? -51.404 -26.035 26.465 1.00 91.31 276 THR A N 1
ATOM 2100 C CA . THR A 1 276 ? -52.509 -26.644 27.222 1.00 91.31 276 THR A CA 1
ATOM 2101 C C . THR A 1 276 ? -52.242 -26.454 28.715 1.00 91.31 276 THR A C 1
ATOM 2103 O O . THR A 1 276 ? -51.087 -26.398 29.124 1.00 91.31 276 THR A O 1
ATOM 2106 N N . GLU A 1 277 ? -53.285 -26.332 29.541 1.00 94.00 277 GLU A N 1
ATOM 2107 C CA . GLU A 1 277 ? -53.122 -26.223 31.000 1.00 94.00 277 GLU A CA 1
ATOM 2108 C C . GLU A 1 277 ? -52.422 -27.466 31.576 1.00 94.00 277 GLU A C 1
ATOM 2110 O O . GLU A 1 277 ? -52.769 -28.594 31.223 1.00 94.00 277 GLU A O 1
ATOM 2115 N N . ALA A 1 278 ? -51.448 -27.270 32.468 1.00 91.94 278 ALA A N 1
ATOM 2116 C CA . ALA A 1 278 ? -50.800 -28.376 33.166 1.00 91.94 278 ALA A CA 1
ATOM 2117 C C . ALA A 1 278 ? -51.765 -29.039 34.166 1.00 91.94 278 ALA A C 1
ATOM 2119 O O . ALA A 1 278 ? -52.499 -28.359 34.879 1.00 91.94 278 ALA A O 1
ATOM 2120 N N . ALA A 1 279 ? -51.731 -30.371 34.269 1.00 92.56 279 ALA A N 1
ATOM 2121 C CA . ALA A 1 279 ? -52.623 -31.113 35.166 1.00 92.56 279 ALA A CA 1
ATOM 2122 C C . ALA A 1 279 ? -52.407 -30.780 36.658 1.00 92.56 279 ALA A C 1
ATOM 2124 O O . ALA A 1 279 ? -53.352 -30.806 37.446 1.00 92.56 279 ALA A O 1
ATOM 2125 N N . THR A 1 280 ? -51.175 -30.444 37.050 1.00 91.81 280 THR A N 1
ATOM 2126 C CA . THR A 1 280 ? -50.776 -30.145 38.432 1.00 91.81 280 THR A CA 1
ATOM 2127 C C . THR A 1 280 ? -49.859 -28.922 38.496 1.00 91.81 280 THR A C 1
ATOM 2129 O O . THR A 1 280 ? -49.215 -28.547 37.513 1.00 91.81 280 THR A O 1
ATOM 2132 N N . ARG A 1 281 ? -49.783 -28.283 39.671 1.00 90.31 281 ARG A N 1
ATOM 2133 C CA . ARG A 1 281 ? -48.811 -27.214 39.938 1.00 90.31 281 ARG A CA 1
ATOM 2134 C C . ARG A 1 281 ? -47.402 -27.801 40.014 1.00 90.31 281 ARG A C 1
ATOM 2136 O O . ARG A 1 281 ? -47.146 -28.682 40.830 1.00 90.31 281 ARG A O 1
ATOM 2143 N N . ALA A 1 282 ? -46.491 -27.277 39.203 1.00 90.94 282 ALA A N 1
ATOM 2144 C CA . ALA A 1 282 ? -45.090 -27.679 39.169 1.00 90.94 282 ALA A CA 1
ATOM 2145 C C . ALA A 1 282 ? -44.197 -26.459 38.918 1.00 90.94 282 ALA A C 1
ATOM 2147 O O . ALA A 1 282 ? -44.564 -25.574 38.146 1.00 90.94 282 ALA A O 1
ATOM 2148 N N . ASN A 1 283 ? -43.017 -26.423 39.540 1.00 91.38 283 ASN A N 1
ATOM 2149 C CA . ASN A 1 283 ? -42.058 -25.334 39.350 1.00 91.38 283 ASN A CA 1
ATOM 2150 C C . ASN A 1 283 ? -41.587 -25.252 37.890 1.00 91.38 283 ASN A C 1
ATOM 2152 O O . ASN A 1 283 ? -41.444 -26.274 37.212 1.00 91.38 283 ASN A O 1
ATOM 2156 N N . ILE A 1 284 ? -41.322 -24.034 37.418 1.00 92.12 284 ILE A N 1
ATOM 2157 C CA . ILE A 1 284 ? -40.669 -23.795 36.127 1.00 92.12 284 ILE A CA 1
ATOM 2158 C C . ILE A 1 284 ? -39.208 -24.244 36.221 1.00 92.12 284 ILE A C 1
ATOM 2160 O O . ILE A 1 284 ? -38.522 -23.918 37.188 1.00 92.12 284 ILE A O 1
ATOM 2164 N N . THR A 1 285 ? -38.737 -24.984 35.218 1.00 91.31 285 THR A N 1
ATOM 2165 C CA . THR A 1 285 ? -37.340 -25.429 35.106 1.00 91.31 285 THR A CA 1
ATOM 2166 C C . THR A 1 285 ? -36.719 -24.876 33.822 1.00 91.31 285 THR A C 1
ATOM 2168 O O . THR A 1 285 ? -37.399 -24.703 32.811 1.00 91.31 285 THR A O 1
ATOM 2171 N N . SER A 1 286 ? -35.424 -24.554 33.852 1.00 87.06 286 SER A N 1
ATOM 2172 C CA . SER A 1 286 ? -34.723 -24.050 32.664 1.00 87.06 286 SER A CA 1
ATOM 2173 C C . SER A 1 286 ? -34.625 -25.131 31.581 1.00 87.06 286 SER A C 1
ATOM 2175 O O . SER A 1 286 ? -34.378 -26.295 31.893 1.00 87.06 286 SER A O 1
ATOM 2177 N N . GLY A 1 287 ? -34.810 -24.746 30.316 1.00 87.25 287 GLY A N 1
ATOM 2178 C CA . GLY A 1 287 ? -34.812 -25.660 29.166 1.00 87.25 287 GLY A CA 1
ATOM 2179 C C . GLY A 1 287 ? -36.170 -26.294 28.829 1.00 87.25 287 GLY A C 1
ATOM 2180 O O . GLY A 1 287 ? -36.256 -27.046 27.861 1.00 87.25 287 GLY A O 1
ATOM 2181 N N . GLU A 1 288 ? -37.237 -25.994 29.575 1.00 90.44 288 GLU A N 1
ATOM 2182 C CA . GLU A 1 288 ? -38.591 -26.448 29.231 1.00 90.44 288 GLU A CA 1
ATOM 2183 C C . GLU A 1 288 ? -39.144 -25.750 27.977 1.00 90.44 288 GLU A C 1
ATOM 2185 O O . GLU A 1 288 ? -38.843 -24.587 27.700 1.00 90.44 288 GLU A O 1
ATOM 2190 N N . THR A 1 289 ? -39.995 -26.448 27.215 1.00 91.06 289 THR A N 1
ATOM 2191 C CA . THR A 1 289 ? -40.647 -25.857 26.037 1.00 91.06 289 THR A CA 1
ATOM 2192 C C . THR A 1 289 ? -41.585 -24.720 26.444 1.00 91.06 289 THR A C 1
ATOM 2194 O O . THR A 1 289 ? -42.231 -24.785 27.492 1.00 91.06 289 THR A O 1
ATOM 2197 N N . LEU A 1 290 ? -41.755 -23.712 25.577 1.00 87.62 290 LEU A N 1
ATOM 2198 C CA . LEU A 1 290 ? -42.718 -22.623 25.808 1.00 87.62 290 LEU A CA 1
ATOM 2199 C C . LEU A 1 290 ? -44.132 -23.157 26.097 1.00 87.62 290 LEU A C 1
ATOM 2201 O O . LEU A 1 290 ? -44.802 -22.668 27.003 1.00 87.62 290 LEU A O 1
ATOM 2205 N N . SER A 1 291 ? -44.559 -24.212 25.394 1.00 90.19 291 SER A N 1
ATOM 2206 C CA . SER A 1 291 ? -45.840 -24.886 25.636 1.00 90.19 291 SER A CA 1
ATOM 2207 C C . SER A 1 291 ? -45.973 -25.447 27.060 1.00 90.19 291 SER A C 1
ATOM 2209 O O . SER A 1 291 ? -47.035 -25.326 27.669 1.00 90.19 291 SER A O 1
ATOM 2211 N N . THR A 1 292 ? -44.893 -25.994 27.624 1.00 90.50 292 THR A N 1
ATOM 2212 C CA . THR A 1 292 ? -44.847 -26.481 29.014 1.00 90.50 292 THR A CA 1
ATOM 2213 C C . THR A 1 292 ? -44.863 -25.318 30.005 1.00 90.50 292 THR A C 1
ATOM 2215 O O . THR A 1 292 ? -45.609 -25.345 30.985 1.00 90.50 292 THR A O 1
ATOM 2218 N N . LEU A 1 293 ? -44.083 -24.268 29.724 1.00 92.62 293 LEU A N 1
ATOM 2219 C CA . LEU A 1 293 ? -43.973 -23.069 30.556 1.00 92.62 293 LEU A CA 1
ATOM 2220 C C . LEU A 1 293 ? -45.336 -22.384 30.730 1.00 92.62 293 LEU A C 1
ATOM 2222 O O . LEU A 1 293 ? -45.812 -22.213 31.853 1.00 92.62 293 LEU A O 1
ATOM 2226 N N . PHE A 1 294 ? -46.000 -22.053 29.618 1.00 92.81 294 PHE A N 1
ATOM 2227 C CA . PHE A 1 294 ? -47.307 -21.394 29.636 1.00 92.81 294 PHE A CA 1
ATOM 2228 C C . PHE A 1 294 ? -48.410 -22.304 30.190 1.00 92.81 294 PHE A C 1
ATOM 2230 O O . PHE A 1 294 ? -49.298 -21.820 30.892 1.00 92.81 294 PHE A O 1
ATOM 2237 N N . GLY A 1 295 ? -48.318 -23.622 29.981 1.00 94.94 295 GLY A N 1
ATOM 2238 C CA . GLY A 1 295 ? -49.218 -24.594 30.604 1.00 94.94 295 GLY A CA 1
ATOM 2239 C C . GLY A 1 295 ? -49.155 -24.595 32.134 1.00 94.94 295 GLY A C 1
ATOM 2240 O O . GLY A 1 295 ? -50.199 -24.572 32.794 1.00 94.94 295 GLY A O 1
ATOM 2241 N N . LYS A 1 296 ? -47.944 -24.549 32.709 1.00 95.06 296 LYS A N 1
ATOM 2242 C CA . LYS A 1 296 ? -47.731 -24.414 34.163 1.00 95.06 296 LYS A CA 1
ATOM 2243 C C . LYS A 1 296 ? -48.201 -23.060 34.688 1.00 95.06 296 LYS A C 1
ATOM 2245 O O . LYS A 1 296 ? -48.906 -23.017 35.693 1.00 95.06 296 LYS A O 1
ATOM 2250 N N . ILE A 1 297 ? -47.852 -21.967 34.005 1.00 93.50 297 ILE A N 1
ATOM 2251 C CA . ILE A 1 297 ? -48.268 -20.604 34.377 1.00 93.50 297 ILE A CA 1
ATOM 2252 C C . ILE A 1 297 ? -49.798 -20.507 34.416 1.00 93.50 297 ILE A C 1
ATOM 2254 O O . ILE A 1 297 ? -50.357 -20.056 35.417 1.00 93.50 297 ILE A O 1
ATOM 2258 N N . LYS A 1 298 ? -50.487 -21.013 33.383 1.00 92.88 298 LYS A N 1
ATOM 2259 C CA . LYS A 1 298 ? -51.952 -21.095 33.367 1.00 92.88 298 LYS A CA 1
ATOM 2260 C C . LYS A 1 298 ? -52.478 -21.881 34.566 1.00 92.88 298 LYS A C 1
ATOM 2262 O O . LYS A 1 298 ? -53.390 -21.398 35.222 1.00 92.88 298 LYS A O 1
ATOM 2267 N N . LYS A 1 299 ? -51.877 -23.029 34.908 1.00 93.38 299 LYS A N 1
ATOM 2268 C CA . LYS A 1 299 ? -52.316 -23.826 36.063 1.00 93.38 299 LYS A CA 1
ATOM 2269 C C . LYS A 1 299 ? -52.203 -23.067 37.388 1.00 93.38 299 LYS A C 1
ATOM 2271 O O . LYS A 1 299 ? -53.132 -23.099 38.194 1.00 93.38 299 LYS A O 1
ATOM 2276 N N . PHE A 1 300 ? -51.108 -22.334 37.604 1.00 89.88 300 PHE A N 1
ATOM 2277 C CA . PHE A 1 300 ? -50.977 -21.473 38.782 1.00 89.88 300 PHE A CA 1
ATOM 2278 C C . PHE A 1 300 ? -52.115 -20.451 38.870 1.00 89.88 300 PHE A C 1
ATOM 2280 O O . PHE A 1 300 ? -52.734 -20.362 39.930 1.00 89.88 300 PHE A O 1
ATOM 2287 N N . PHE A 1 301 ? -52.428 -19.751 37.773 1.00 88.62 301 PHE A N 1
ATOM 2288 C CA . PHE A 1 301 ? -53.521 -18.774 37.731 1.00 88.62 301 PHE A CA 1
ATOM 2289 C C . PHE A 1 301 ? -54.916 -19.402 37.878 1.00 88.62 301 PHE A C 1
ATOM 2291 O O . PHE A 1 301 ? -55.708 -18.889 38.663 1.00 88.62 301 PHE A O 1
ATOM 2298 N N . THR A 1 302 ? -55.214 -20.518 37.201 1.00 87.31 302 THR A N 1
ATOM 2299 C CA . THR A 1 302 ? -56.513 -21.219 37.295 1.00 87.31 302 THR A CA 1
ATOM 2300 C C . THR A 1 302 ? -56.815 -21.680 38.727 1.00 87.31 302 THR A C 1
ATOM 2302 O O . THR A 1 302 ? -57.957 -21.625 39.175 1.00 87.31 302 THR A O 1
ATOM 2305 N N . ASP A 1 303 ? -55.792 -22.108 39.472 1.00 84.81 303 ASP A N 1
ATOM 2306 C CA . ASP A 1 303 ? -55.943 -22.590 40.849 1.00 84.81 303 ASP A CA 1
ATOM 2307 C C . ASP A 1 303 ? -55.959 -21.459 41.911 1.00 84.81 303 ASP A C 1
ATOM 2309 O O . ASP A 1 303 ? -56.122 -21.737 43.105 1.00 84.81 303 ASP A O 1
ATOM 2313 N N . LEU A 1 304 ? -55.738 -20.192 41.535 1.00 84.94 304 LEU A N 1
ATOM 2314 C CA . LEU A 1 304 ? -55.865 -19.054 42.457 1.00 84.94 304 LEU A CA 1
ATOM 2315 C C . LEU A 1 304 ? -57.343 -18.701 42.691 1.00 84.94 304 LEU A C 1
ATOM 2317 O O . LEU A 1 304 ? -58.186 -18.799 41.805 1.00 84.94 304 LEU A O 1
ATOM 2321 N N . LYS A 1 305 ? -57.673 -18.267 43.913 1.00 75.81 305 LYS A N 1
ATOM 2322 C CA . LYS A 1 305 ? -59.019 -17.771 44.252 1.00 75.81 305 LYS A CA 1
ATOM 2323 C C . LYS A 1 305 ? -59.187 -16.320 43.793 1.00 75.81 305 LYS A C 1
ATOM 2325 O O . LYS A 1 305 ? -58.206 -15.589 43.714 1.00 75.81 305 LYS A O 1
ATOM 2330 N N . THR A 1 306 ? -60.429 -15.889 43.563 1.00 76.62 306 THR A N 1
ATOM 2331 C CA . THR A 1 306 ? -60.799 -14.537 43.087 1.00 76.62 306 THR A CA 1
ATOM 2332 C C . THR A 1 306 ? -60.114 -13.398 43.842 1.00 76.62 306 THR A C 1
ATOM 2334 O O . THR A 1 306 ? -59.611 -12.477 43.203 1.00 76.62 306 THR A O 1
ATOM 2337 N N . VAL A 1 307 ? -59.988 -13.505 45.171 1.00 78.56 307 VAL A N 1
ATOM 2338 C CA . VAL A 1 307 ? -59.261 -12.536 46.015 1.00 78.56 307 VAL A CA 1
ATOM 2339 C C . VAL A 1 307 ? -57.829 -12.236 45.541 1.00 78.56 307 VAL A C 1
ATOM 2341 O O . VAL A 1 307 ? -57.365 -11.109 45.685 1.00 78.56 307 VAL A O 1
ATOM 2344 N N . ALA A 1 308 ? -57.131 -13.201 44.931 1.00 78.31 308 ALA A N 1
ATOM 2345 C CA . ALA A 1 308 ? -55.771 -13.007 44.422 1.00 78.31 308 ALA A CA 1
ATOM 2346 C C . ALA A 1 308 ? -55.703 -12.082 43.191 1.00 78.31 308 ALA A C 1
ATOM 2348 O O . ALA A 1 308 ? -54.618 -11.631 42.833 1.00 78.31 308 ALA A O 1
ATOM 2349 N N . PHE A 1 309 ? -56.846 -11.803 42.556 1.00 81.75 309 PHE A N 1
ATOM 2350 C CA . PHE A 1 309 ? -56.970 -10.928 41.389 1.00 81.75 309 PHE A CA 1
ATOM 2351 C C . PHE A 1 309 ? -57.693 -9.617 41.712 1.00 81.75 309 PHE A C 1
ATOM 2353 O O . PHE A 1 309 ? -57.341 -8.578 41.164 1.00 81.75 309 PHE A O 1
ATOM 2360 N N . THR A 1 310 ? -58.693 -9.647 42.600 1.00 78.81 310 THR A N 1
ATOM 2361 C CA . THR A 1 310 ? -59.453 -8.449 42.996 1.00 78.81 310 THR A CA 1
ATOM 2362 C C . THR A 1 310 ? -58.782 -7.659 44.116 1.00 78.81 310 THR A C 1
ATOM 2364 O O . THR A 1 310 ? -59.068 -6.477 44.284 1.00 78.81 310 THR A O 1
ATOM 2367 N N . GLY A 1 311 ? -57.943 -8.309 44.933 1.00 71.44 311 GLY A N 1
ATOM 2368 C CA . GLY A 1 311 ? -57.435 -7.754 46.191 1.00 71.44 311 GLY A CA 1
ATOM 2369 C C . GLY A 1 311 ? -58.520 -7.519 47.253 1.00 71.44 311 GLY A C 1
ATOM 2370 O O . GLY A 1 311 ? -58.211 -7.025 48.338 1.00 71.44 311 GLY A O 1
ATOM 2371 N N . SER A 1 312 ? -59.785 -7.859 46.973 1.00 69.88 312 SER A N 1
ATOM 2372 C CA . SER A 1 312 ? -60.901 -7.524 47.852 1.00 69.88 312 SER A CA 1
ATOM 2373 C C . SER A 1 312 ? -61.034 -8.522 48.995 1.00 69.88 312 SER A C 1
ATOM 2375 O O . SER A 1 312 ? -61.247 -9.720 48.791 1.00 69.88 312 SER A O 1
ATOM 2377 N N . TYR A 1 313 ? -61.009 -8.011 50.227 1.00 63.06 313 TYR A N 1
ATOM 2378 C CA . TYR A 1 313 ? -61.201 -8.822 51.430 1.00 63.06 313 TYR A CA 1
ATOM 2379 C C . TYR A 1 313 ? -62.598 -9.471 51.527 1.00 63.06 313 TYR A C 1
ATOM 2381 O O . TYR A 1 313 ? -62.792 -10.416 52.297 1.00 63.06 313 TYR A O 1
ATOM 2389 N N . THR A 1 314 ? -63.568 -9.007 50.729 1.00 66.94 314 THR A N 1
ATOM 2390 C CA . THR A 1 314 ? -64.900 -9.625 50.601 1.00 66.94 314 THR A CA 1
ATOM 2391 C C . THR A 1 314 ? -64.853 -11.012 49.970 1.00 66.94 314 THR A C 1
ATOM 2393 O O . THR A 1 314 ? -65.701 -11.848 50.278 1.00 66.94 314 THR A O 1
ATOM 2396 N N . ASP A 1 315 ? -63.843 -11.284 49.143 1.00 71.56 315 ASP A N 1
ATOM 2397 C CA . ASP A 1 315 ? -63.818 -12.446 48.248 1.00 71.56 315 ASP A CA 1
ATOM 2398 C C . ASP A 1 315 ? -63.168 -13.679 48.911 1.00 71.56 315 ASP A C 1
ATOM 2400 O O . ASP A 1 315 ? -63.085 -14.759 48.317 1.00 71.56 315 ASP A O 1
ATOM 2404 N N . LEU A 1 316 ? -62.737 -13.545 50.174 1.00 70.31 316 LEU A N 1
ATOM 2405 C CA . LEU A 1 316 ? -62.289 -14.655 51.016 1.00 70.31 316 LEU A CA 1
ATOM 2406 C C . LEU A 1 316 ? -63.475 -15.481 51.542 1.00 70.31 316 LEU A C 1
ATOM 2408 O O . LEU A 1 316 ? -64.090 -15.175 52.577 1.00 70.31 316 LEU A O 1
ATOM 2412 N N . SER A 1 317 ? -63.727 -16.592 50.852 1.00 65.75 317 SER A N 1
ATOM 2413 C CA . SER A 1 317 ? -64.457 -17.750 51.381 1.00 65.75 317 SER A CA 1
ATOM 2414 C C . SER A 1 317 ? -63.559 -18.607 52.293 1.00 65.75 317 SER A C 1
ATOM 2416 O O . SER A 1 317 ? -62.334 -18.515 52.241 1.00 65.75 317 SER A O 1
ATOM 2418 N N . ASN A 1 318 ? -64.169 -19.426 53.159 1.00 58.06 318 ASN A N 1
ATOM 2419 C CA . ASN A 1 318 ? -63.492 -20.318 54.120 1.00 58.06 318 ASN A CA 1
ATOM 2420 C C . ASN A 1 318 ? -62.534 -19.635 55.125 1.00 58.06 318 ASN A C 1
ATOM 2422 O O . ASN A 1 318 ? -61.607 -20.267 55.629 1.00 58.06 318 ASN A O 1
ATOM 2426 N N . LYS A 1 319 ? -62.767 -18.358 55.463 1.00 61.31 319 LYS A N 1
ATOM 2427 C CA . LYS A 1 319 ? -62.064 -17.690 56.573 1.00 61.31 319 LYS A CA 1
ATOM 2428 C C . LYS A 1 319 ? -62.511 -18.245 57.942 1.00 61.31 319 LYS A C 1
ATOM 2430 O O . LYS A 1 319 ? -63.712 -18.464 58.119 1.00 61.31 319 LYS A O 1
ATOM 2435 N N . PRO A 1 320 ? -61.605 -18.422 58.925 1.00 51.53 320 PRO A N 1
ATOM 2436 C CA . PRO A 1 320 ? -61.990 -18.735 60.300 1.00 51.53 320 PRO A CA 1
ATOM 2437 C C . PRO A 1 320 ? -62.891 -17.636 60.875 1.00 51.53 320 PRO A C 1
ATOM 2439 O O . PRO A 1 320 ? -62.571 -16.452 60.781 1.00 51.53 320 PRO A O 1
ATOM 2442 N N . THR A 1 321 ? -64.010 -18.012 61.492 1.00 54.03 321 THR A N 1
ATOM 2443 C CA . THR A 1 321 ? -64.982 -17.070 62.081 1.00 54.03 321 THR A CA 1
ATOM 2444 C C . THR A 1 321 ? -64.541 -16.475 63.422 1.00 54.03 321 THR A C 1
ATOM 2446 O O . THR A 1 321 ? -65.214 -15.588 63.941 1.00 54.03 321 THR A O 1
ATOM 2449 N N . SER A 1 322 ? -63.407 -16.913 63.975 1.00 50.34 322 SER A N 1
ATOM 2450 C CA . SER A 1 322 ? -62.871 -16.466 65.264 1.00 50.34 322 SER A CA 1
ATOM 2451 C C . SER A 1 322 ? -61.455 -15.898 65.134 1.00 50.34 322 SER A C 1
ATOM 2453 O O . SER A 1 322 ? -60.469 -16.550 65.477 1.00 50.34 322 SER A O 1
ATOM 2455 N N . MET A 1 323 ? -61.353 -14.654 64.673 1.00 43.97 323 MET A N 1
ATOM 2456 C CA . MET A 1 323 ? -60.160 -13.835 64.887 1.00 43.97 323 MET A CA 1
ATOM 2457 C C . MET A 1 323 ? -60.606 -12.427 65.288 1.00 43.97 323 MET A C 1
ATOM 2459 O O . MET A 1 323 ? -60.751 -11.531 64.461 1.00 43.97 323 MET A O 1
ATOM 2463 N N . GLN A 1 324 ? -60.912 -12.261 66.577 1.00 50.28 324 GLN A N 1
ATOM 2464 C CA . GLN A 1 324 ? -61.099 -10.935 67.163 1.00 50.28 324 GLN A CA 1
ATOM 2465 C C . GLN A 1 324 ? -59.736 -10.234 67.203 1.00 50.28 324 GLN A C 1
ATOM 2467 O O . GLN A 1 324 ? -58.741 -10.850 67.586 1.00 50.28 324 GLN A O 1
ATOM 2472 N N . ASN A 1 325 ? -59.686 -8.964 66.792 1.00 46.59 325 ASN A N 1
ATOM 2473 C CA . ASN A 1 325 ? -58.451 -8.179 66.809 1.00 46.59 325 ASN A CA 1
ATOM 2474 C C . ASN A 1 325 ? -57.846 -8.156 68.227 1.00 46.59 325 ASN A C 1
ATOM 2476 O O . ASN A 1 325 ? -58.561 -7.806 69.170 1.00 46.59 325 ASN A O 1
ATOM 2480 N N . PRO A 1 326 ? -56.546 -8.455 68.405 1.00 46.44 326 PRO A N 1
ATOM 2481 C CA . PRO A 1 326 ? -55.878 -8.174 69.667 1.00 46.44 326 PRO A CA 1
ATOM 2482 C C . PRO A 1 326 ? -55.792 -6.652 69.867 1.00 46.44 326 PRO A C 1
ATOM 2484 O O . PRO A 1 326 ? -55.371 -5.923 68.971 1.00 46.44 326 PRO A O 1
ATOM 2487 N N . ASN A 1 327 ? -56.185 -6.170 71.052 1.00 47.91 327 ASN A N 1
ATOM 2488 C CA . ASN A 1 327 ? -56.258 -4.732 71.368 1.00 47.91 327 ASN A CA 1
ATOM 2489 C C . ASN A 1 327 ? -54.897 -4.005 71.363 1.00 47.91 327 ASN A C 1
ATOM 2491 O O . ASN A 1 327 ? -54.857 -2.773 71.361 1.00 47.91 327 ASN A O 1
ATOM 2495 N N . SER A 1 328 ? -53.787 -4.742 71.354 1.00 51.09 328 SER A N 1
ATOM 2496 C CA . SER A 1 328 ? -52.459 -4.218 71.048 1.00 51.09 328 SER A CA 1
ATOM 2497 C C . SER A 1 328 ? -51.558 -5.318 70.490 1.00 51.09 328 SER A C 1
ATOM 2499 O O . SER A 1 328 ? -51.735 -6.503 70.7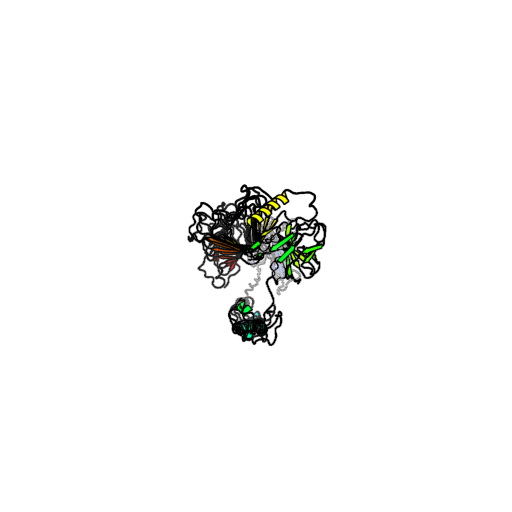78 1.00 51.09 328 SER A O 1
ATOM 2501 N N . LEU A 1 329 ? -50.565 -4.909 69.700 1.00 56.88 329 LEU A N 1
ATOM 2502 C CA . LEU A 1 329 ? -49.434 -5.747 69.311 1.00 56.88 329 LEU A CA 1
ATOM 2503 C C . LEU A 1 329 ? -48.155 -5.042 69.767 1.00 56.88 329 LEU A C 1
ATOM 2505 O O . LEU A 1 329 ? -47.873 -3.919 69.344 1.00 56.88 329 LEU A O 1
ATOM 2509 N N . THR A 1 330 ? -47.397 -5.699 70.642 1.00 48.06 330 THR A N 1
ATOM 2510 C CA . THR A 1 330 ? -46.085 -5.224 71.094 1.00 48.06 330 THR A CA 1
ATOM 2511 C C . THR A 1 330 ? -45.011 -5.948 70.301 1.00 48.06 330 THR A C 1
ATOM 2513 O O . THR A 1 330 ? -44.920 -7.173 70.357 1.00 48.06 330 THR A O 1
ATOM 2516 N N . LEU A 1 331 ? -44.184 -5.191 69.584 1.00 52.88 331 LEU A N 1
ATOM 2517 C CA . LEU A 1 331 ? -42.985 -5.710 68.930 1.00 52.88 331 LEU A CA 1
ATOM 2518 C C . LEU A 1 331 ? -41.755 -5.148 69.644 1.00 52.88 331 LEU A C 1
ATOM 2520 O O . LEU A 1 331 ? -41.583 -3.931 69.762 1.00 52.88 331 LEU A O 1
ATOM 2524 N N . THR A 1 332 ? -40.911 -6.057 70.127 1.00 48.12 332 THR A N 1
ATOM 2525 C CA . THR A 1 332 ? -39.659 -5.751 70.822 1.00 48.12 332 THR A CA 1
ATOM 2526 C C . THR A 1 332 ? -38.496 -6.152 69.927 1.00 48.12 332 THR A C 1
ATOM 2528 O O . THR A 1 332 ? -38.375 -7.315 69.548 1.00 48.12 332 THR A O 1
ATOM 2531 N N . MET A 1 333 ? -37.621 -5.201 69.603 1.00 50.59 333 MET A N 1
ATOM 2532 C CA . MET A 1 333 ? -36.376 -5.456 68.874 1.00 50.59 333 MET A CA 1
ATOM 2533 C C . MET A 1 333 ? -35.240 -4.691 69.553 1.00 50.59 333 MET A C 1
ATOM 2535 O O . MET A 1 333 ? -35.406 -3.531 69.924 1.00 50.59 333 MET A O 1
ATOM 2539 N N . ASN A 1 334 ? -34.093 -5.350 69.749 1.00 47.12 334 ASN A N 1
ATOM 2540 C CA . ASN A 1 334 ? -32.904 -4.789 70.410 1.00 47.12 334 ASN A CA 1
ATOM 2541 C C . ASN A 1 334 ? -33.199 -4.064 71.742 1.00 47.12 334 ASN A C 1
ATOM 2543 O O . ASN A 1 334 ? -32.698 -2.973 71.996 1.00 47.12 334 ASN A O 1
ATOM 2547 N N . GLY A 1 335 ? -34.030 -4.673 72.594 1.00 50.66 335 GLY A N 1
ATOM 2548 C CA . GLY A 1 335 ? -34.302 -4.188 73.954 1.00 50.66 335 GLY A CA 1
ATOM 2549 C C . GLY A 1 335 ? -35.253 -2.991 74.065 1.00 50.66 335 GLY A C 1
ATOM 2550 O O . GLY A 1 335 ? -35.565 -2.593 75.183 1.00 50.66 335 GLY A O 1
ATOM 2551 N N . SER A 1 336 ? -35.756 -2.447 72.951 1.00 48.00 336 SER A N 1
ATOM 2552 C CA . SER A 1 336 ? -36.780 -1.397 72.960 1.00 48.00 336 SER A CA 1
ATOM 2553 C C . SER A 1 336 ? -38.103 -1.918 72.396 1.00 48.00 336 SER A C 1
ATOM 2555 O O . SER A 1 336 ? -38.129 -2.668 71.416 1.00 48.00 336 SER A O 1
ATOM 2557 N N . SER A 1 337 ? -39.209 -1.542 73.037 1.00 48.75 337 SER A N 1
ATOM 2558 C CA . SER A 1 337 ? -40.552 -2.057 72.750 1.00 48.75 337 SER A CA 1
ATOM 2559 C C . SER A 1 337 ? -41.433 -0.959 72.171 1.00 48.75 337 SER A C 1
ATOM 2561 O O . SER A 1 337 ? -41.633 0.079 72.800 1.00 48.75 337 SER A O 1
ATOM 2563 N N . SER A 1 338 ? -42.000 -1.203 70.990 1.00 51.69 338 SER A N 1
ATOM 2564 C CA . SER A 1 338 ? -42.999 -0.322 70.376 1.00 51.69 338 SER A CA 1
ATOM 2565 C C . SER A 1 338 ? -44.397 -0.894 70.601 1.00 51.69 338 SER A C 1
ATOM 2567 O O . SER A 1 338 ? -44.662 -2.035 70.221 1.00 51.69 338 SER A O 1
ATOM 2569 N N . ILE A 1 339 ? -45.288 -0.109 71.211 1.00 53.44 339 ILE A N 1
ATOM 2570 C CA . ILE A 1 339 ? -46.683 -0.497 71.460 1.00 53.44 339 ILE A CA 1
ATOM 2571 C C . ILE A 1 339 ? -47.567 0.137 70.387 1.00 53.44 339 ILE A C 1
ATOM 2573 O O . ILE A 1 339 ? -47.640 1.362 70.286 1.00 53.44 339 ILE A O 1
ATOM 2577 N N . TYR A 1 340 ? -48.268 -0.690 69.614 1.00 53.38 340 TYR A N 1
ATOM 2578 C CA . TYR A 1 340 ? -49.329 -0.226 68.725 1.00 53.38 340 TYR A CA 1
ATOM 2579 C C . TYR A 1 340 ? -50.672 -0.256 69.466 1.00 53.38 340 TYR A C 1
ATOM 2581 O O . TYR A 1 340 ? -51.139 -1.334 69.840 1.00 53.38 340 TYR A O 1
ATOM 2589 N N . ASN A 1 341 ? -51.291 0.913 69.678 1.00 50.47 341 ASN A N 1
ATOM 2590 C CA . ASN A 1 341 ? -52.706 1.012 70.048 1.00 50.47 341 ASN A CA 1
ATOM 2591 C C . ASN A 1 341 ? -53.524 1.393 68.802 1.00 50.47 341 ASN A C 1
ATOM 2593 O O . ASN A 1 341 ? -53.070 2.172 67.964 1.00 50.47 341 ASN A O 1
ATOM 2597 N N . GLY A 1 342 ? -54.715 0.814 68.654 1.00 51.81 342 GLY A N 1
ATOM 2598 C CA . GLY A 1 342 ? -55.522 0.931 67.434 1.00 51.81 342 GLY A CA 1
ATOM 2599 C C . GLY A 1 342 ? -56.303 2.242 67.281 1.00 51.81 342 GLY A C 1
ATOM 2600 O O . GLY A 1 342 ? -57.386 2.205 66.707 1.00 51.81 342 GLY A O 1
ATOM 2601 N N . SER A 1 343 ? -55.828 3.371 67.827 1.00 51.50 343 SER A N 1
ATOM 2602 C CA . SER A 1 343 ? -56.653 4.580 68.020 1.00 51.50 343 SER A CA 1
ATOM 2603 C C . SER A 1 343 ? -56.179 5.857 67.308 1.00 51.50 343 SER A C 1
ATOM 2605 O O . SER A 1 343 ? -56.817 6.896 67.487 1.00 51.50 343 SER A O 1
ATOM 2607 N N . ALA A 1 344 ? -55.097 5.844 66.520 1.00 40.56 344 ALA A N 1
ATOM 2608 C CA . ALA A 1 344 ? -54.620 7.064 65.857 1.00 40.56 344 ALA A CA 1
ATOM 2609 C C . ALA A 1 344 ? -54.108 6.851 64.427 1.00 40.56 344 ALA A C 1
ATOM 2611 O O . ALA A 1 344 ? -53.266 5.995 64.151 1.00 40.56 344 ALA A O 1
ATOM 2612 N N . THR A 1 345 ? -54.562 7.729 63.530 1.00 47.09 345 THR A N 1
ATOM 2613 C CA . THR A 1 345 ? -53.988 7.980 62.205 1.00 47.09 345 THR A CA 1
ATOM 2614 C C . THR A 1 345 ? -52.542 8.460 62.327 1.00 47.09 345 THR A C 1
ATOM 2616 O O . THR A 1 345 ? -52.275 9.656 62.430 1.00 47.09 345 THR A O 1
ATOM 2619 N N . ALA A 1 346 ? -51.600 7.522 62.286 1.00 38.66 346 ALA A N 1
ATOM 2620 C CA . ALA A 1 346 ? -50.176 7.795 62.153 1.00 38.66 346 ALA A CA 1
ATOM 2621 C C . ALA A 1 346 ? -49.638 7.067 60.918 1.00 38.66 346 ALA A C 1
ATOM 2623 O O . ALA A 1 346 ? -49.173 5.929 60.990 1.00 38.66 346 ALA A O 1
ATOM 2624 N N . SER A 1 347 ? -49.687 7.742 59.770 1.00 44.03 347 SER A N 1
ATOM 2625 C CA . SER A 1 347 ? -49.002 7.326 58.548 1.00 44.03 347 SER A CA 1
ATOM 2626 C C . SER A 1 347 ? -47.484 7.422 58.739 1.00 44.03 347 SER A C 1
ATOM 2628 O O . SER A 1 347 ? -46.849 8.392 58.325 1.00 44.03 347 SER A O 1
ATOM 2630 N N . LYS A 1 348 ? -46.883 6.416 59.383 1.00 41.41 348 LYS A N 1
ATOM 2631 C CA . LYS A 1 348 ? -45.435 6.207 59.329 1.00 41.41 348 LYS A CA 1
ATOM 2632 C C . LYS A 1 348 ? -45.100 5.453 58.051 1.00 41.41 348 LYS A C 1
ATOM 2634 O O . LYS A 1 348 ? -45.207 4.231 57.996 1.00 41.41 348 LYS A O 1
ATOM 2639 N N . SER A 1 349 ? -44.697 6.204 57.030 1.00 38.84 349 SER A N 1
ATOM 2640 C CA . SER A 1 349 ? -44.141 5.658 55.796 1.00 38.84 349 SER A CA 1
ATOM 2641 C C . SER A 1 349 ? -42.974 4.731 56.122 1.00 38.84 349 SER A C 1
ATOM 2643 O O . SER A 1 349 ? -41.982 5.156 56.719 1.00 38.84 349 SER A O 1
ATOM 2645 N N . TRP A 1 350 ? -43.094 3.466 55.729 1.00 36.38 350 TRP A N 1
ATOM 2646 C CA . TRP A 1 350 ? -42.022 2.490 55.863 1.00 36.38 350 TRP A CA 1
ATOM 2647 C C . TRP A 1 350 ? -40.942 2.826 54.833 1.00 36.38 350 TRP A C 1
ATOM 2649 O O . TRP A 1 350 ? -41.026 2.419 53.676 1.00 36.38 350 TRP A O 1
ATOM 2659 N N . TYR A 1 351 ? -39.932 3.599 55.233 1.00 40.78 351 TYR A N 1
ATOM 2660 C CA . TYR A 1 351 ? -38.734 3.747 54.414 1.00 40.78 351 TYR A CA 1
ATOM 2661 C C . TYR A 1 351 ? -38.065 2.376 54.300 1.00 40.78 351 TYR A C 1
ATOM 2663 O O . TYR A 1 351 ? -37.634 1.798 55.301 1.00 40.78 351 TYR A O 1
ATOM 2671 N N . ALA A 1 352 ? -37.976 1.852 53.076 1.00 40.34 352 ALA A N 1
ATOM 2672 C CA . ALA A 1 352 ? -37.006 0.810 52.777 1.00 40.34 352 ALA A CA 1
ATOM 2673 C C . ALA A 1 352 ? -35.612 1.345 53.158 1.00 40.34 352 ALA A C 1
ATOM 2675 O O . ALA A 1 352 ? -35.345 2.530 52.930 1.00 40.34 352 ALA A O 1
ATOM 2676 N N . PRO A 1 353 ? -34.737 0.530 53.772 1.00 43.16 353 PRO A N 1
ATOM 2677 C CA . PRO A 1 353 ? -33.468 1.025 54.279 1.00 43.16 353 PRO A CA 1
ATOM 2678 C C . PRO A 1 353 ? -32.631 1.591 53.133 1.00 43.16 353 PRO A C 1
ATOM 2680 O O . PRO A 1 353 ? -32.171 0.860 52.258 1.00 43.16 353 PRO A O 1
ATOM 2683 N N . THR A 1 354 ? -32.384 2.900 53.176 1.00 48.06 354 THR A N 1
ATOM 2684 C CA . THR A 1 354 ? -31.381 3.586 52.355 1.00 48.06 354 THR A CA 1
ATOM 2685 C C . THR A 1 354 ? -29.985 3.243 52.875 1.00 48.06 354 THR A C 1
ATOM 2687 O O . THR A 1 354 ? -29.226 4.117 53.295 1.00 48.06 354 THR A O 1
ATOM 2690 N N . SER A 1 355 ? -29.644 1.953 52.893 1.00 48.03 355 SER A N 1
ATOM 2691 C CA . SER A 1 355 ? -28.253 1.536 52.998 1.00 48.03 355 SER A CA 1
ATOM 2692 C C . SER A 1 355 ? -27.550 2.026 51.742 1.00 48.03 355 SER A C 1
ATOM 2694 O O . SER A 1 355 ? -27.928 1.638 50.634 1.00 48.03 355 SER A O 1
ATOM 2696 N N . VAL A 1 356 ? -26.551 2.887 51.932 1.00 51.75 356 VAL A N 1
ATOM 2697 C CA . VAL A 1 356 ? -25.600 3.285 50.892 1.00 51.75 356 VAL A CA 1
ATOM 2698 C C . VAL A 1 356 ? -25.214 2.072 50.043 1.00 51.75 356 VAL A C 1
ATOM 2700 O O . VAL A 1 356 ? -24.847 1.026 50.583 1.00 51.75 356 VAL A O 1
ATOM 2703 N N . GLY A 1 357 ? -25.342 2.198 48.719 1.00 54.28 357 GLY A N 1
ATOM 2704 C CA . GLY A 1 357 ? -24.923 1.149 47.796 1.00 54.28 357 GLY A CA 1
ATOM 2705 C C . GLY A 1 357 ? -23.456 0.787 48.026 1.00 54.28 357 GLY A C 1
ATOM 2706 O O . GLY A 1 357 ? -22.665 1.611 48.494 1.00 54.28 357 GLY A O 1
ATOM 2707 N N . THR A 1 358 ? -23.081 -0.455 47.713 1.00 57.44 358 THR A N 1
ATOM 2708 C CA . THR A 1 358 ? -21.684 -0.896 47.800 1.00 57.44 358 THR A CA 1
ATOM 2709 C C . THR A 1 358 ? -20.783 0.093 47.053 1.00 57.44 358 THR A C 1
ATOM 2711 O O . THR A 1 358 ? -21.115 0.531 45.953 1.00 57.44 358 THR A O 1
ATOM 2714 N N . ALA A 1 359 ? -19.657 0.482 47.659 1.00 55.00 359 ALA A N 1
ATOM 2715 C CA . ALA A 1 359 ? -18.806 1.539 47.119 1.00 55.00 359 ALA A CA 1
ATOM 2716 C C . ALA A 1 359 ? -18.410 1.260 45.654 1.00 55.00 359 ALA A C 1
ATOM 2718 O O . ALA A 1 359 ? -17.853 0.207 45.345 1.00 55.00 359 ALA A O 1
ATOM 2719 N N . GLY A 1 360 ? -18.709 2.212 44.762 1.00 57.41 360 GLY A N 1
ATOM 2720 C CA . GLY A 1 360 ? -18.492 2.095 43.314 1.00 57.41 360 GLY A CA 1
ATOM 2721 C C . GLY A 1 360 ? -19.729 1.731 42.481 1.00 57.41 360 GLY A C 1
ATOM 2722 O O . GLY A 1 360 ? -19.607 1.653 41.263 1.00 57.41 360 GLY A O 1
ATOM 2723 N N . TYR A 1 361 ? -20.899 1.524 43.095 1.00 64.00 361 TYR A N 1
ATOM 2724 C CA . TYR A 1 361 ? -22.160 1.277 42.385 1.00 64.00 361 TYR A CA 1
ATOM 2725 C C . TYR A 1 361 ? -22.934 2.586 42.154 1.00 64.00 361 TYR A C 1
ATOM 2727 O O . TYR A 1 361 ? -23.133 3.364 43.088 1.00 64.00 361 TYR A O 1
ATOM 2735 N N . ASN A 1 362 ? -23.427 2.804 40.932 1.00 66.06 362 ASN A N 1
ATOM 2736 C CA . ASN A 1 362 ? -24.244 3.977 40.587 1.00 66.06 362 ASN A CA 1
ATOM 2737 C C . ASN A 1 362 ? -25.738 3.673 40.770 1.00 66.06 362 ASN A C 1
ATOM 2739 O O . ASN A 1 362 ? -26.198 2.597 40.399 1.00 66.06 362 ASN A O 1
ATOM 2743 N N . LEU A 1 363 ? -26.522 4.615 41.295 1.00 63.69 363 LEU A N 1
ATOM 2744 C CA . LEU A 1 363 ? -27.975 4.456 41.411 1.00 63.69 363 LEU A CA 1
ATOM 2745 C C . LEU A 1 363 ? -28.645 4.752 40.058 1.00 63.69 363 LEU A C 1
ATOM 2747 O O . LEU A 1 363 ? -28.580 5.883 39.583 1.00 63.69 363 LEU A O 1
ATOM 2751 N N . ILE A 1 364 ? -29.282 3.752 39.440 1.00 68.00 364 ILE A N 1
ATOM 2752 C CA . ILE A 1 364 ? -29.955 3.893 38.134 1.00 68.00 364 ILE A CA 1
ATOM 2753 C C . ILE A 1 364 ? -31.358 4.486 38.306 1.00 68.00 364 ILE A C 1
ATOM 2755 O O . ILE A 1 364 ? -31.790 5.309 37.502 1.00 68.00 364 ILE A O 1
ATOM 2759 N N . SER A 1 365 ? -32.089 4.077 39.348 1.00 62.97 365 SER A N 1
ATOM 2760 C CA . SER A 1 365 ? -33.424 4.608 39.640 1.00 62.97 365 SER A CA 1
ATOM 2761 C C . SER A 1 365 ? -33.800 4.486 41.119 1.00 62.97 365 SER A C 1
ATOM 2763 O O . SER A 1 365 ? -33.414 3.539 41.806 1.00 62.97 365 SER A O 1
ATOM 2765 N N . ASN A 1 366 ? -34.584 5.461 41.593 1.00 58.78 366 ASN A N 1
ATOM 2766 C CA . ASN A 1 366 ? -35.104 5.556 42.962 1.00 58.78 366 ASN A CA 1
ATOM 2767 C C . ASN A 1 366 ? -36.623 5.833 42.960 1.00 58.78 366 ASN A C 1
ATOM 2769 O O . ASN A 1 366 ? -37.103 6.767 43.601 1.00 58.78 366 ASN A O 1
ATOM 2773 N N . GLY A 1 367 ? -37.372 5.083 42.144 1.00 57.59 367 GLY A N 1
ATOM 2774 C CA . GLY A 1 367 ? -38.841 5.106 42.167 1.00 57.59 367 GLY A CA 1
ATOM 2775 C C . GLY A 1 367 ? -39.405 4.365 43.387 1.00 57.59 367 GLY A C 1
ATOM 2776 O O . GLY A 1 367 ? -38.652 3.883 44.224 1.00 57.59 367 GLY A O 1
ATOM 2777 N N . SER A 1 368 ? -40.729 4.198 43.469 1.00 52.28 368 SER A N 1
ATOM 2778 C CA . SER A 1 368 ? -41.425 3.512 44.583 1.00 52.28 368 SER A CA 1
ATOM 2779 C C . SER A 1 368 ? -41.194 1.986 44.687 1.00 52.28 368 SER A C 1
ATOM 2781 O O . SER A 1 368 ? -42.046 1.267 45.204 1.00 52.28 368 SER A O 1
ATOM 2783 N N . GLY A 1 369 ? -40.066 1.481 44.187 1.00 58.19 369 GLY A N 1
ATOM 2784 C CA . GLY A 1 369 ? -39.613 0.094 44.306 1.00 58.19 369 GLY A CA 1
ATOM 2785 C C . GLY A 1 369 ? -38.233 0.011 44.967 1.00 58.19 369 GLY A C 1
ATOM 2786 O O . GLY A 1 369 ? -37.692 1.011 45.430 1.00 58.19 369 GLY A O 1
ATOM 2787 N N . ALA A 1 370 ? -37.646 -1.186 45.012 1.00 48.38 370 ALA A N 1
ATOM 2788 C CA . ALA A 1 370 ? -36.281 -1.349 45.513 1.00 48.38 370 ALA A CA 1
ATOM 2789 C C . ALA A 1 370 ? -35.270 -0.586 44.622 1.00 48.38 370 ALA A C 1
ATOM 2791 O O . ALA A 1 370 ? -35.403 -0.638 43.396 1.00 48.38 370 ALA A O 1
ATOM 2792 N N . PRO A 1 371 ? -34.261 0.098 45.199 1.00 59.88 371 PRO A N 1
ATOM 2793 C CA . PRO A 1 371 ? -33.294 0.876 44.429 1.00 59.88 371 PRO A CA 1
ATOM 2794 C C . PRO A 1 371 ? -32.470 -0.023 43.500 1.00 59.88 371 PRO A C 1
ATOM 2796 O O . PRO A 1 371 ? -31.898 -1.028 43.932 1.00 59.88 371 PRO A O 1
ATOM 2799 N N . VAL A 1 372 ? -32.396 0.351 42.221 1.00 60.47 372 VAL A N 1
ATOM 2800 C CA . VAL A 1 372 ? -31.663 -0.406 41.196 1.00 60.47 372 VAL A CA 1
ATOM 2801 C C . VAL A 1 372 ? -30.259 0.170 41.053 1.00 60.47 372 VAL A C 1
ATOM 2803 O O . VAL A 1 372 ? -30.089 1.315 40.635 1.00 60.47 372 VAL A O 1
ATOM 2806 N N . TRP A 1 373 ? -29.248 -0.634 41.382 1.00 65.88 373 TRP A N 1
ATOM 2807 C CA . TRP A 1 373 ? -27.841 -0.233 41.378 1.00 65.88 373 TRP A CA 1
ATOM 2808 C C . TRP A 1 373 ? -27.089 -0.823 40.178 1.00 65.88 373 TRP A C 1
ATOM 2810 O O . TRP A 1 373 ? -27.122 -2.032 39.946 1.00 65.88 373 TRP A O 1
ATOM 2820 N N . GLN A 1 374 ? -26.366 0.016 39.438 1.00 67.44 374 GLN A N 1
ATOM 2821 C CA . GLN A 1 374 ? -25.425 -0.403 38.406 1.00 67.44 374 GLN A CA 1
ATOM 2822 C C . GLN A 1 374 ? -24.136 -0.881 39.070 1.00 67.44 374 GLN A C 1
ATOM 2824 O O . GLN A 1 374 ? -23.476 -0.106 39.764 1.00 67.44 374 GLN A O 1
ATOM 2829 N N . GLN A 1 375 ? -23.758 -2.134 38.828 1.00 66.81 375 GLN A N 1
ATOM 2830 C CA . GLN A 1 375 ? -22.430 -2.616 39.198 1.00 66.81 375 GLN A CA 1
ATOM 2831 C C . GLN A 1 375 ? -21.346 -1.903 38.365 1.00 66.81 375 GLN A C 1
ATOM 2833 O O . GLN A 1 375 ? -21.557 -1.686 37.166 1.00 66.81 375 GLN A O 1
ATOM 2838 N N . PRO A 1 376 ? -20.187 -1.553 38.954 1.00 71.75 376 PRO A N 1
ATOM 2839 C CA . PRO A 1 376 ? -19.046 -1.077 38.182 1.00 71.75 376 PRO A CA 1
ATOM 2840 C C . PRO A 1 376 ? -18.569 -2.166 37.200 1.00 71.75 376 PRO A C 1
ATOM 2842 O O . PRO A 1 376 ? -18.737 -3.357 37.475 1.00 71.75 376 PRO A O 1
ATOM 2845 N N . PRO A 1 377 ? -17.931 -1.804 36.070 1.00 76.12 377 PRO A N 1
ATOM 2846 C CA . PRO A 1 377 ? -17.494 -2.753 35.037 1.00 76.12 377 PRO A CA 1
ATOM 2847 C C . PRO A 1 377 ? -16.253 -3.583 35.436 1.00 76.12 377 PRO A C 1
ATOM 2849 O O . PRO A 1 377 ? -15.526 -4.079 34.579 1.00 76.12 377 PRO A O 1
ATOM 2852 N N . TYR A 1 378 ? -15.979 -3.710 36.735 1.00 85.19 378 TYR A N 1
ATOM 2853 C CA . TYR A 1 378 ? -14.836 -4.408 37.311 1.00 85.19 378 TYR A CA 1
ATOM 2854 C C . TYR A 1 378 ? -15.171 -4.943 38.708 1.00 85.19 378 TYR A C 1
ATOM 2856 O O . TYR A 1 378 ? -15.935 -4.337 39.460 1.00 85.19 378 TYR A O 1
ATOM 2864 N N . ALA A 1 379 ? -14.550 -6.058 39.084 1.00 89.00 379 ALA A N 1
ATOM 2865 C CA . ALA A 1 379 ? -14.576 -6.570 40.451 1.00 89.00 379 ALA A CA 1
ATOM 2866 C C . ALA A 1 379 ? -13.452 -5.936 41.287 1.00 89.00 379 ALA A C 1
ATOM 2868 O O . ALA A 1 379 ? -12.426 -5.537 40.742 1.00 89.00 379 ALA A O 1
ATOM 2869 N N . VAL A 1 380 ? -13.607 -5.853 42.611 1.00 90.38 380 VAL A N 1
ATOM 2870 C CA . VAL A 1 380 ? -12.582 -5.275 43.502 1.00 90.38 380 VAL A CA 1
ATOM 2871 C C . VAL A 1 380 ? -11.854 -6.378 44.267 1.00 90.38 380 VAL A C 1
ATOM 2873 O O . VAL A 1 380 ? -12.487 -7.182 44.948 1.00 90.38 380 VAL A O 1
ATOM 2876 N N . CYS A 1 381 ? -10.524 -6.386 44.185 1.00 92.19 381 CYS A N 1
ATOM 2877 C CA . CYS A 1 381 ? -9.636 -7.256 44.949 1.00 92.19 381 CYS A CA 1
ATOM 2878 C C . CYS A 1 381 ? -8.949 -6.449 46.060 1.00 92.19 381 CYS A C 1
ATOM 2880 O O . CYS A 1 381 ? -7.994 -5.709 45.812 1.00 92.19 381 CYS A O 1
ATOM 2882 N N . SER A 1 382 ? -9.422 -6.603 47.297 1.00 89.88 382 SER A N 1
ATOM 2883 C CA . SER A 1 382 ? -8.950 -5.852 48.472 1.00 89.88 382 SER A CA 1
ATOM 2884 C C . SER A 1 382 ? -7.809 -6.520 49.252 1.00 89.88 382 SER A C 1
ATOM 2886 O O . SER A 1 382 ? -7.333 -5.960 50.238 1.00 89.88 382 SER A O 1
ATOM 2888 N N . THR A 1 383 ? -7.344 -7.697 48.822 1.00 89.38 383 THR A N 1
ATOM 2889 C CA . THR A 1 383 ? -6.247 -8.448 49.461 1.00 89.38 383 THR A CA 1
ATOM 2890 C C . THR A 1 383 ? -4.984 -7.598 49.619 1.00 89.38 383 THR A C 1
ATOM 2892 O O . THR A 1 383 ? -4.658 -6.814 48.723 1.00 89.38 383 THR A O 1
ATOM 2895 N N . SER A 1 384 ? -4.254 -7.775 50.722 1.00 86.19 384 SER A N 1
ATOM 2896 C CA . SER A 1 384 ? -3.040 -7.004 51.020 1.00 86.19 384 SER A CA 1
ATOM 2897 C C . SER A 1 384 ? -1.899 -7.274 50.025 1.00 86.19 384 SER A C 1
ATOM 2899 O O . SER A 1 384 ? -1.944 -8.203 49.209 1.00 86.19 384 SER A O 1
ATOM 2901 N N . SER A 1 385 ? -0.862 -6.436 50.078 1.00 80.44 385 SER A N 1
ATOM 2902 C CA . SER A 1 385 ? 0.261 -6.477 49.136 1.00 80.44 385 SER A CA 1
ATOM 2903 C C . SER A 1 385 ? 1.064 -7.778 49.194 1.00 80.44 385 SER A C 1
ATOM 2905 O O . SER A 1 385 ? 1.319 -8.380 48.149 1.00 80.44 385 SER A O 1
ATOM 2907 N N . GLY A 1 386 ? 1.396 -8.239 50.404 1.00 81.88 386 GLY A N 1
ATOM 2908 C CA . GLY A 1 386 ? 2.181 -9.457 50.634 1.00 81.88 386 GLY A CA 1
ATOM 2909 C C . GLY A 1 386 ? 1.432 -10.770 50.384 1.00 81.88 386 GLY A C 1
ATOM 2910 O O . GLY A 1 386 ? 2.063 -11.790 50.110 1.00 81.88 386 GLY A O 1
ATOM 2911 N N . THR A 1 387 ? 0.097 -10.781 50.435 1.00 87.06 387 THR A N 1
ATOM 2912 C CA . THR A 1 387 ? -0.689 -12.007 50.230 1.00 87.06 387 THR A CA 1
ATOM 2913 C C . THR A 1 387 ? -0.762 -12.363 48.746 1.00 87.06 387 THR A C 1
ATOM 2915 O O . THR A 1 387 ? -1.441 -11.679 47.984 1.00 87.06 387 THR A O 1
ATOM 2918 N N . GLY A 1 388 ? -0.110 -13.455 48.331 1.00 85.06 388 GLY A N 1
ATOM 2919 C CA . GLY A 1 388 ? -0.142 -13.925 46.938 1.00 85.06 388 GLY A CA 1
ATOM 2920 C C . GLY A 1 388 ? -1.538 -14.358 46.470 1.00 85.06 388 GLY A C 1
ATOM 2921 O O . GLY A 1 388 ? -1.913 -14.108 45.331 1.00 85.06 388 GLY A O 1
ATOM 2922 N N . ALA A 1 389 ? -2.358 -14.934 47.353 1.00 91.12 389 ALA A N 1
ATOM 2923 C CA . ALA A 1 389 ? -3.746 -15.258 47.029 1.00 91.12 389 ALA A CA 1
ATOM 2924 C C . ALA A 1 389 ? -4.594 -13.982 46.871 1.00 91.12 389 ALA A C 1
ATOM 2926 O O . ALA A 1 389 ? -4.816 -13.244 47.831 1.00 91.12 389 ALA A O 1
ATOM 2927 N N . LYS A 1 390 ? -5.085 -13.745 45.655 1.00 93.50 390 LYS A N 1
ATOM 2928 C CA . LYS A 1 390 ? -6.004 -12.673 45.264 1.00 93.50 390 LYS A CA 1
ATOM 2929 C C . LYS A 1 390 ? -7.396 -13.271 45.050 1.00 93.50 390 LYS A C 1
ATOM 2931 O O . LYS A 1 390 ? -7.538 -14.342 44.455 1.00 93.50 390 LYS A O 1
ATOM 2936 N N . THR A 1 391 ? -8.435 -12.595 45.525 1.00 93.12 391 THR A N 1
ATOM 2937 C CA . THR A 1 391 ? -9.819 -13.081 45.430 1.00 93.12 391 THR A CA 1
ATOM 2938 C C . THR A 1 391 ? -10.761 -11.974 44.982 1.00 93.12 391 THR A C 1
ATOM 2940 O O . THR A 1 391 ? -10.634 -10.823 45.401 1.00 93.12 391 THR A O 1
ATOM 2943 N N . VAL A 1 392 ? -11.719 -12.333 44.128 1.00 92.31 392 VAL A N 1
ATOM 2944 C CA . VAL A 1 392 ? -12.821 -11.458 43.705 1.00 92.31 392 VAL A CA 1
ATOM 2945 C C . VAL A 1 392 ? -14.114 -12.256 43.577 1.00 92.31 392 VAL A C 1
ATOM 2947 O O . VAL A 1 392 ? -14.086 -13.449 43.272 1.00 92.31 392 VAL A O 1
ATOM 2950 N N . SER A 1 393 ? -15.251 -11.587 43.756 1.00 88.69 393 SER A N 1
ATOM 2951 C CA . SER A 1 393 ? -16.581 -12.180 43.588 1.00 88.69 393 SER A CA 1
ATOM 2952 C C . SER A 1 393 ? -17.325 -11.497 42.447 1.00 88.69 393 SER A C 1
ATOM 2954 O O . SER A 1 393 ? -17.494 -10.280 42.450 1.00 88.69 393 SER A O 1
ATOM 2956 N N . ILE A 1 394 ? -17.775 -12.297 41.483 1.00 85.88 394 ILE A N 1
ATOM 2957 C CA . ILE A 1 394 ? -18.567 -11.900 40.314 1.00 85.88 394 ILE A CA 1
ATOM 2958 C C . ILE A 1 394 ? -19.810 -12.799 40.245 1.00 85.88 394 ILE A C 1
ATOM 2960 O O . ILE A 1 394 ? -19.707 -14.030 40.209 1.00 85.88 394 ILE A O 1
ATOM 2964 N N . THR A 1 395 ? -20.993 -12.191 40.230 1.00 80.62 395 THR A N 1
ATOM 2965 C CA . THR A 1 395 ? -22.283 -12.895 40.166 1.00 80.62 395 THR A CA 1
ATOM 2966 C C . THR A 1 395 ? -22.435 -13.650 38.842 1.00 80.62 395 THR A C 1
ATOM 2968 O O . THR A 1 395 ? -22.078 -13.129 37.789 1.00 80.62 395 THR A O 1
ATOM 2971 N N . ASN A 1 396 ? -22.985 -14.871 38.883 1.00 81.44 396 ASN A N 1
ATOM 2972 C CA . ASN A 1 396 ? -23.195 -15.749 37.715 1.00 81.44 396 ASN A CA 1
ATOM 2973 C C . ASN A 1 396 ? -21.922 -16.074 36.902 1.00 81.44 396 ASN A C 1
ATOM 2975 O O . ASN A 1 396 ? -21.996 -16.415 35.722 1.00 81.44 396 ASN A O 1
ATOM 2979 N N . PHE A 1 397 ? -20.747 -15.983 37.527 1.00 86.69 397 PHE A N 1
ATOM 2980 C CA . PHE A 1 397 ? -19.474 -16.262 36.876 1.00 86.69 397 PHE A CA 1
ATOM 2981 C C . PHE A 1 397 ? -19.249 -17.762 36.622 1.00 86.69 397 PHE A C 1
ATOM 2983 O O . PHE A 1 397 ? -19.461 -18.595 37.504 1.00 86.69 397 PHE A O 1
ATOM 2990 N N . LYS A 1 398 ? -18.740 -18.093 35.431 1.00 87.06 398 LYS A N 1
ATOM 2991 C CA . LYS A 1 398 ? -18.262 -19.429 35.058 1.00 87.06 398 LYS A CA 1
ATOM 2992 C C . LYS A 1 398 ? -16.889 -19.304 34.400 1.00 87.06 398 LYS A C 1
ATOM 2994 O O . LYS A 1 398 ? -16.734 -18.551 33.440 1.00 87.06 398 LYS A O 1
ATOM 2999 N N . LEU A 1 399 ? -15.918 -20.075 34.886 1.00 91.25 399 LEU A N 1
ATOM 3000 C CA . LEU A 1 399 ? -14.578 -20.126 34.309 1.00 91.25 399 LEU A CA 1
ATOM 3001 C C . LEU A 1 399 ? -14.545 -21.066 33.094 1.00 91.25 399 LEU A C 1
ATOM 3003 O O . LEU A 1 399 ? -14.823 -22.259 33.223 1.00 91.25 399 LEU A O 1
ATOM 3007 N N . VAL A 1 400 ? -14.193 -20.528 31.928 1.00 87.50 400 VAL A N 1
ATOM 3008 C CA . VAL A 1 400 ? -13.865 -21.257 30.693 1.00 87.50 400 VAL A CA 1
ATOM 3009 C C . VAL A 1 400 ? -12.663 -20.582 30.021 1.00 87.50 400 VAL A C 1
ATOM 3011 O O . VAL A 1 400 ? -12.355 -19.428 30.313 1.00 87.50 400 VAL A O 1
ATOM 3014 N N . THR A 1 401 ? -11.950 -21.274 29.132 1.00 86.12 401 THR A N 1
ATOM 3015 C CA . THR A 1 401 ? -10.890 -20.633 28.333 1.00 86.12 401 THR A CA 1
ATOM 3016 C C . THR A 1 401 ? -11.463 -19.455 27.538 1.00 86.12 401 THR A C 1
ATOM 3018 O O . THR A 1 401 ? -12.539 -19.562 26.952 1.00 86.12 401 THR A O 1
ATOM 3021 N N . GLY A 1 402 ? -10.762 -18.321 27.552 1.00 66.44 402 GLY A N 1
ATOM 3022 C CA . GLY A 1 402 ? -11.217 -17.045 27.000 1.00 66.44 402 GLY A CA 1
ATOM 3023 C C . GLY A 1 402 ? -12.051 -16.187 27.962 1.00 66.44 402 GLY A C 1
ATOM 3024 O O . GLY A 1 402 ? -12.371 -15.050 27.615 1.00 66.44 402 GLY A O 1
ATOM 3025 N N . THR A 1 403 ? -12.395 -16.665 29.168 1.00 82.19 403 THR A N 1
ATOM 3026 C CA . THR A 1 403 ? -13.104 -15.843 30.166 1.00 82.19 403 THR A CA 1
ATOM 3027 C C . THR A 1 403 ? -12.276 -14.611 30.529 1.00 82.19 403 THR A C 1
ATOM 3029 O O . THR A 1 403 ? -11.119 -14.731 30.923 1.00 82.19 403 THR A O 1
ATOM 3032 N N . ARG A 1 404 ? -12.892 -13.429 30.438 1.00 83.62 404 ARG A N 1
ATOM 3033 C CA . ARG A 1 404 ? -12.262 -12.118 30.636 1.00 83.62 404 ARG A CA 1
ATOM 3034 C C . ARG A 1 404 ? -12.876 -11.414 31.845 1.00 83.62 404 ARG A C 1
ATOM 3036 O O . ARG A 1 404 ? -14.099 -11.378 31.972 1.00 83.62 404 ARG A O 1
ATOM 3043 N N . VAL A 1 405 ? -12.042 -10.877 32.732 1.00 87.44 405 VAL A N 1
ATOM 3044 C CA . VAL A 1 405 ? -12.462 -10.131 33.930 1.00 87.44 405 VAL A CA 1
ATOM 3045 C C . VAL A 1 405 ? -11.613 -8.878 34.109 1.00 87.44 405 VAL A C 1
ATOM 3047 O O . VAL A 1 405 ? -10.398 -8.916 33.938 1.00 87.44 405 VAL A O 1
ATOM 3050 N N . SER A 1 406 ? -12.244 -7.779 34.513 1.00 86.44 406 SER A N 1
ATOM 3051 C CA . SER A 1 406 ? -11.546 -6.568 34.954 1.00 86.44 406 SER A CA 1
ATOM 3052 C C . SER A 1 406 ? -11.499 -6.558 36.477 1.00 86.44 406 SER A C 1
ATOM 3054 O O . SER A 1 406 ? -12.541 -6.669 37.128 1.00 86.44 406 SER A O 1
ATOM 3056 N N . VAL A 1 407 ? -10.306 -6.440 37.058 1.00 90.44 407 VAL A N 1
ATOM 3057 C CA . VAL A 1 407 ? -10.088 -6.483 38.509 1.00 90.44 407 VAL A CA 1
ATOM 3058 C C . VAL A 1 407 ? -9.372 -5.224 38.972 1.00 90.44 407 VAL A C 1
ATOM 3060 O O . VAL A 1 407 ? -8.215 -4.995 38.632 1.00 90.44 407 VAL A O 1
ATOM 3063 N N . LYS A 1 408 ? -10.046 -4.431 39.806 1.00 89.00 408 LYS A N 1
ATOM 3064 C CA . LYS A 1 408 ? -9.444 -3.325 40.547 1.00 89.00 408 LYS A CA 1
ATOM 3065 C C . LYS A 1 408 ? -8.709 -3.862 41.766 1.00 89.00 408 LYS A C 1
ATOM 3067 O O . LYS A 1 408 ? -9.342 -4.278 42.736 1.00 89.00 408 LYS A O 1
ATOM 3072 N N . PHE A 1 409 ? -7.386 -3.838 41.739 1.00 89.75 409 PHE A N 1
ATOM 3073 C CA . PHE A 1 409 ? -6.556 -4.226 42.870 1.00 89.75 409 PHE A CA 1
ATOM 3074 C C . PHE A 1 409 ? -6.357 -3.038 43.810 1.00 89.75 409 PHE A C 1
ATOM 3076 O O . PHE A 1 409 ? -5.662 -2.079 43.483 1.00 89.75 409 PHE A O 1
ATOM 3083 N N . SER A 1 410 ? -6.924 -3.099 45.016 1.00 89.56 410 SER A N 1
ATOM 3084 C CA . SER A 1 410 ? -6.769 -2.022 46.007 1.00 89.56 410 SER A CA 1
ATOM 3085 C C . SER A 1 410 ? -5.318 -1.835 46.461 1.00 89.56 410 SER A C 1
ATOM 3087 O O . SER A 1 410 ? -4.952 -0.745 46.884 1.00 89.56 410 SER A O 1
ATOM 3089 N N . ASN A 1 411 ? -4.488 -2.878 46.353 1.00 85.94 411 ASN A N 1
ATOM 3090 C CA . ASN A 1 411 ? -3.087 -2.880 46.767 1.00 85.94 411 ASN A CA 1
ATOM 3091 C C . ASN A 1 411 ? -2.181 -3.403 45.639 1.00 85.94 411 ASN A C 1
ATOM 3093 O O . ASN A 1 411 ? -2.506 -4.406 44.993 1.00 85.94 411 ASN A O 1
ATOM 3097 N N . LYS A 1 412 ? -1.004 -2.785 45.469 1.00 83.12 412 LYS A N 1
ATOM 3098 C CA . LYS A 1 412 ? 0.116 -3.355 44.695 1.00 83.12 412 LYS A CA 1
ATOM 3099 C C . LYS A 1 412 ? 0.488 -4.731 45.261 1.00 83.12 412 LYS A C 1
ATOM 3101 O O . LYS A 1 412 ? 0.514 -4.886 46.478 1.00 83.12 412 LYS A O 1
ATOM 3106 N N . THR A 1 413 ? 0.802 -5.714 44.417 1.00 82.38 413 THR A N 1
ATOM 3107 C CA . THR A 1 413 ? 1.318 -7.016 44.881 1.00 82.38 413 THR A CA 1
ATOM 3108 C C . THR A 1 413 ? 2.841 -6.992 45.039 1.00 82.38 413 THR A C 1
ATOM 3110 O O . THR A 1 413 ? 3.539 -6.338 44.269 1.00 82.38 413 THR A O 1
ATOM 3113 N N . SER A 1 414 ? 3.369 -7.694 46.043 1.00 74.81 414 SER A N 1
ATOM 3114 C CA . SER A 1 414 ? 4.819 -7.882 46.245 1.00 74.81 414 SER A CA 1
ATOM 3115 C C . SER A 1 414 ? 5.269 -9.342 46.126 1.00 74.81 414 SER A C 1
ATOM 3117 O O . SER A 1 414 ? 6.446 -9.643 46.297 1.00 74.81 414 SER A O 1
ATOM 3119 N N . THR A 1 415 ? 4.342 -10.245 45.813 1.00 82.38 415 THR A N 1
ATOM 3120 C CA . THR A 1 415 ? 4.553 -11.692 45.676 1.00 82.38 415 THR A CA 1
ATOM 3121 C C . THR A 1 415 ? 3.886 -12.215 44.406 1.00 82.38 415 THR A C 1
ATOM 3123 O O . THR A 1 415 ? 3.023 -11.532 43.840 1.00 82.38 415 THR A O 1
ATOM 3126 N N . THR A 1 416 ? 4.267 -13.427 43.982 1.00 89.38 416 THR A N 1
ATOM 3127 C CA . THR A 1 416 ? 3.641 -14.158 42.870 1.00 89.38 416 THR A CA 1
ATOM 3128 C C . THR A 1 416 ? 2.151 -14.369 43.140 1.00 89.38 416 THR A C 1
ATOM 3130 O O . THR A 1 416 ? 1.801 -15.117 44.060 1.00 89.38 416 THR A O 1
ATOM 3133 N N . PRO A 1 417 ? 1.254 -13.707 42.389 1.00 92.25 417 PRO A N 1
ATOM 3134 C CA . PRO A 1 417 ? -0.152 -13.679 42.724 1.00 92.25 417 PRO A CA 1
ATOM 3135 C C . PRO A 1 417 ? -0.931 -14.794 42.021 1.00 92.25 417 PRO A C 1
ATOM 3137 O O . PRO A 1 417 ? -0.700 -15.111 40.854 1.00 92.25 417 PRO A O 1
ATOM 3140 N N . THR A 1 418 ? -1.918 -15.352 42.713 1.00 95.00 418 THR A N 1
ATOM 3141 C CA . THR A 1 418 ? -2.941 -16.229 42.130 1.00 95.00 418 THR A CA 1
ATOM 3142 C C . THR A 1 418 ? -4.294 -15.543 42.228 1.00 95.00 418 THR A C 1
ATOM 3144 O O . THR A 1 418 ? -4.583 -14.938 43.251 1.00 95.00 418 THR A O 1
ATOM 3147 N N . LEU A 1 419 ? -5.138 -15.618 41.200 1.00 95.38 419 LEU A N 1
ATOM 3148 C CA . LEU A 1 419 ? -6.507 -15.108 41.247 1.00 95.38 419 LEU A CA 1
ATOM 3149 C C . LEU A 1 419 ? -7.510 -16.259 41.332 1.00 95.38 419 LEU A C 1
ATOM 3151 O O . LEU A 1 419 ? -7.506 -17.172 40.505 1.00 95.38 419 LEU A O 1
ATOM 3155 N N . ASN A 1 420 ? -8.400 -16.175 42.318 1.00 94.62 420 ASN A N 1
ATOM 3156 C CA . ASN A 1 420 ? -9.615 -16.975 42.413 1.00 94.62 420 ASN A CA 1
ATOM 3157 C C . ASN A 1 420 ? -10.830 -16.059 42.193 1.00 94.62 420 ASN A C 1
ATOM 3159 O O . ASN A 1 420 ? -11.064 -15.135 42.977 1.00 94.62 420 ASN A O 1
ATOM 3163 N N . VAL A 1 421 ? -11.590 -16.311 41.127 1.00 94.06 421 VAL A N 1
ATOM 3164 C CA . VAL A 1 421 ? -12.819 -15.578 40.791 1.00 94.06 421 VAL A CA 1
ATOM 3165 C C . VAL A 1 421 ? -14.010 -16.433 41.206 1.00 94.06 421 VAL A C 1
ATOM 3167 O O . VAL A 1 421 ? -14.139 -17.562 40.744 1.00 94.06 421 VAL A O 1
ATOM 3170 N N . SER A 1 422 ? -14.878 -15.927 42.081 1.00 91.25 422 SER A N 1
ATOM 3171 C CA . SER A 1 422 ? -16.126 -16.599 42.493 1.00 91.25 422 SER A CA 1
ATOM 3172 C C . SER A 1 422 ? -15.954 -18.069 42.909 1.00 91.25 422 SER A C 1
ATOM 3174 O O . SER A 1 422 ? -16.797 -18.913 42.610 1.00 91.25 422 SER A O 1
ATOM 3176 N N . SER A 1 423 ? -14.849 -18.385 43.589 1.00 89.56 423 SER A N 1
ATOM 3177 C CA . SER A 1 423 ? -14.500 -19.738 44.045 1.00 89.56 423 SER A CA 1
ATOM 3178 C C . SER A 1 423 ? -14.290 -20.787 42.938 1.00 89.56 423 SER A C 1
ATOM 3180 O O . SER A 1 423 ? -14.304 -21.980 43.234 1.00 89.56 423 SER A O 1
ATOM 3182 N N . THR A 1 424 ? -14.014 -20.396 41.685 1.00 91.12 424 THR A N 1
ATOM 3183 C CA . THR A 1 424 ? -13.699 -21.344 40.589 1.00 91.12 424 THR A CA 1
ATOM 3184 C C . THR A 1 424 ? -12.293 -21.957 40.662 1.00 91.12 424 THR A C 1
ATOM 3186 O O . THR A 1 424 ? -11.880 -22.671 39.750 1.00 91.12 424 THR A O 1
ATOM 3189 N N . GLY A 1 425 ? -11.545 -21.674 41.730 1.00 91.38 425 GLY A N 1
ATOM 3190 C CA . GLY A 1 425 ? -10.185 -22.154 41.964 1.00 91.38 425 GLY A CA 1
ATOM 3191 C C . GLY A 1 425 ? -9.140 -21.074 41.693 1.00 91.38 425 GLY A C 1
ATOM 3192 O O . GLY A 1 425 ? -9.279 -20.262 40.780 1.00 91.38 425 GLY A O 1
ATOM 3193 N N . ALA A 1 426 ? -8.085 -21.057 42.509 1.00 93.19 426 ALA A N 1
ATOM 3194 C CA . ALA A 1 426 ? -6.978 -20.122 42.351 1.00 93.19 426 ALA A CA 1
ATOM 3195 C C . ALA A 1 426 ? -6.068 -20.549 41.188 1.00 93.19 426 ALA A C 1
ATOM 3197 O O . ALA A 1 426 ? -5.629 -21.699 41.126 1.00 93.19 426 ALA A O 1
ATOM 3198 N N . LYS A 1 427 ? -5.771 -19.617 40.282 1.00 95.62 427 LYS A N 1
ATOM 3199 C CA . LYS A 1 427 ? -4.872 -19.807 39.133 1.00 95.62 427 LYS A CA 1
ATOM 3200 C C . LYS A 1 427 ? -3.832 -18.692 39.132 1.00 95.62 427 LYS A C 1
ATOM 3202 O O . LYS A 1 427 ? -4.168 -17.563 39.477 1.00 95.62 427 LYS A O 1
ATOM 3207 N N . GLU A 1 428 ? -2.576 -18.991 38.810 1.00 94.31 428 GLU A N 1
ATOM 3208 C CA . GLU A 1 428 ? -1.515 -17.972 38.811 1.00 94.31 428 GLU A CA 1
ATOM 3209 C C . GLU A 1 428 ? -1.813 -16.869 37.790 1.00 94.31 428 GLU A C 1
ATOM 3211 O O . GLU A 1 428 ? -2.299 -17.157 36.694 1.00 94.31 428 GLU A O 1
ATOM 3216 N N . ILE A 1 429 ? -1.526 -15.617 38.154 1.00 90.88 429 ILE A N 1
ATOM 3217 C CA . ILE A 1 429 ? -1.545 -14.504 37.210 1.00 90.88 429 ILE A CA 1
ATOM 3218 C C . ILE A 1 429 ? -0.171 -14.422 36.542 1.00 90.88 429 ILE A C 1
ATOM 3220 O O . ILE A 1 429 ? 0.852 -14.262 37.214 1.00 90.88 429 ILE A O 1
ATOM 3224 N N . LYS A 1 430 ? -0.158 -14.516 35.215 1.00 84.38 430 LYS A N 1
ATOM 3225 C CA . LYS A 1 430 ? 1.037 -14.434 34.376 1.00 84.38 430 LYS A CA 1
ATOM 3226 C C . LYS A 1 430 ? 0.999 -13.197 33.484 1.00 84.38 430 LYS A C 1
ATOM 3228 O O . LYS A 1 430 ? -0.061 -12.678 33.136 1.00 84.38 430 LYS A O 1
ATOM 3233 N N . LEU A 1 431 ? 2.187 -12.780 33.078 1.00 70.44 431 LEU A N 1
ATOM 3234 C CA . LEU A 1 431 ? 2.431 -11.861 31.972 1.00 70.44 431 LEU A CA 1
ATOM 3235 C C . LEU A 1 431 ? 2.879 -12.678 30.761 1.00 70.44 431 LEU A C 1
ATOM 3237 O O . LEU A 1 431 ? 3.523 -13.712 30.942 1.00 70.44 431 LEU A O 1
ATOM 3241 N N . VAL A 1 432 ? 2.585 -12.213 29.549 1.00 60.00 432 VAL A N 1
ATOM 3242 C CA . VAL A 1 432 ? 3.102 -12.804 28.305 1.00 60.00 432 VAL A CA 1
ATOM 3243 C C . VAL A 1 432 ? 4.161 -11.875 27.724 1.00 60.00 432 VAL A C 1
ATOM 3245 O O . VAL A 1 432 ? 3.933 -10.681 27.559 1.00 60.00 432 VAL A O 1
ATOM 3248 N N . GLN A 1 433 ? 5.341 -12.418 27.437 1.00 53.00 433 GLN A N 1
ATOM 3249 C CA . GLN A 1 433 ? 6.397 -11.719 26.710 1.00 53.00 433 GLN A CA 1
ATOM 3250 C C . GLN A 1 433 ? 6.103 -11.679 25.206 1.00 53.00 433 GLN A C 1
ATOM 3252 O O . GLN A 1 433 ? 5.401 -12.533 24.673 1.00 53.00 433 GLN A O 1
ATOM 3257 N N . THR A 1 434 ? 6.760 -10.765 24.487 1.00 41.31 434 THR A N 1
ATOM 3258 C CA . THR A 1 434 ? 6.692 -10.621 23.018 1.00 41.31 434 THR A CA 1
ATOM 3259 C C . THR A 1 434 ? 7.002 -11.909 22.236 1.00 41.31 434 THR A C 1
ATOM 3261 O O . THR A 1 434 ? 6.618 -12.041 21.082 1.00 41.31 434 THR A O 1
ATOM 3264 N N . ASN A 1 435 ? 7.712 -12.863 22.846 1.00 44.84 435 ASN A N 1
ATOM 3265 C CA . ASN A 1 435 ? 8.037 -14.172 22.268 1.00 44.84 435 ASN A CA 1
ATOM 3266 C C . ASN A 1 435 ? 7.010 -15.278 22.613 1.00 44.84 435 ASN A C 1
ATOM 3268 O O . ASN A 1 435 ? 7.283 -16.453 22.377 1.00 44.84 435 ASN A O 1
ATOM 3272 N N . GLY A 1 436 ? 5.870 -14.931 23.219 1.00 48.59 436 GLY A N 1
ATOM 3273 C CA . GLY A 1 436 ? 4.821 -15.867 23.636 1.00 48.59 436 GLY A CA 1
ATOM 3274 C C . GLY A 1 436 ? 5.096 -16.630 24.940 1.00 48.59 436 GLY A C 1
ATOM 3275 O O . GLY A 1 436 ? 4.304 -17.493 25.309 1.00 48.59 436 GLY A O 1
ATOM 3276 N N . THR A 1 437 ? 6.194 -16.348 25.653 1.00 58.44 437 THR A N 1
ATOM 3277 C CA . THR A 1 437 ? 6.523 -17.040 26.916 1.00 58.44 437 THR A CA 1
ATOM 3278 C C . THR A 1 437 ? 5.918 -16.352 28.143 1.00 58.44 437 THR A C 1
ATOM 3280 O O . THR A 1 437 ? 5.818 -15.126 28.199 1.00 58.44 437 THR A O 1
ATOM 3283 N N . TYR A 1 438 ? 5.542 -17.138 29.156 1.00 73.31 438 TYR A N 1
ATOM 3284 C CA . TYR A 1 438 ? 4.949 -16.624 30.393 1.00 73.31 438 TYR A CA 1
ATOM 3285 C C . TYR A 1 438 ? 5.994 -16.197 31.431 1.00 73.31 438 TYR A C 1
ATOM 3287 O O . TYR A 1 438 ? 6.966 -16.911 31.677 1.00 73.31 438 TYR A O 1
ATOM 3295 N N . VAL A 1 439 ? 5.737 -15.084 32.121 1.00 72.94 439 VAL A N 1
ATOM 3296 C CA . VAL A 1 439 ? 6.528 -14.586 33.261 1.00 72.94 439 VAL A CA 1
ATOM 3297 C C . VAL A 1 439 ? 5.618 -14.390 34.471 1.00 72.94 439 VAL A C 1
ATOM 3299 O O . VAL A 1 439 ? 4.481 -13.939 34.343 1.00 72.94 439 VAL A O 1
ATOM 3302 N N . SER A 1 440 ? 6.105 -14.740 35.661 1.00 82.00 440 SER A N 1
ATOM 3303 C CA . SER A 1 440 ? 5.386 -14.500 36.917 1.00 82.00 440 SER A CA 1
ATOM 3304 C C . SER A 1 440 ? 5.420 -13.025 37.319 1.00 82.00 440 SER A C 1
ATOM 3306 O O . SER A 1 440 ? 6.453 -12.359 37.204 1.00 82.00 440 SER A O 1
ATOM 3308 N N . VAL A 1 441 ? 4.298 -12.532 37.845 1.00 80.06 441 VAL A N 1
ATOM 3309 C CA . VAL A 1 441 ? 4.224 -11.209 38.483 1.00 80.06 441 VAL A CA 1
ATOM 3310 C C . VAL A 1 441 ? 4.979 -11.228 39.824 1.00 80.06 441 VAL A C 1
ATOM 3312 O O . VAL A 1 441 ? 4.968 -12.226 40.538 1.00 80.06 441 VAL A O 1
ATOM 3315 N N . ASN A 1 442 ? 5.649 -10.132 40.163 1.00 72.38 442 ASN A N 1
ATOM 3316 C CA . ASN A 1 442 ? 6.503 -9.912 41.329 1.00 72.38 442 ASN A CA 1
ATOM 3317 C C . ASN A 1 442 ? 6.504 -8.413 41.711 1.00 72.38 442 ASN A C 1
ATOM 3319 O O . ASN A 1 442 ? 5.820 -7.606 41.090 1.00 72.38 442 ASN A O 1
ATOM 3323 N N . SER A 1 443 ? 7.271 -8.015 42.729 1.00 69.31 443 SER A N 1
ATOM 3324 C CA . SER A 1 443 ? 7.315 -6.634 43.244 1.00 69.31 443 SER A CA 1
ATOM 3325 C C . SER A 1 443 ? 7.780 -5.560 42.249 1.00 69.31 443 SER A C 1
ATOM 3327 O O . SER A 1 443 ? 7.476 -4.381 42.453 1.00 69.31 443 SER A O 1
ATOM 3329 N N . TYR A 1 444 ? 8.520 -5.933 41.206 1.00 62.62 444 TYR A N 1
ATOM 3330 C CA . TYR A 1 444 ? 9.019 -5.021 40.175 1.00 62.62 444 TYR A CA 1
ATOM 3331 C C . TYR A 1 444 ? 8.074 -4.953 38.979 1.00 62.62 444 TYR A C 1
ATOM 3333 O O . TYR A 1 444 ? 7.858 -3.862 38.459 1.00 62.62 444 TYR A O 1
ATOM 3341 N N . ASN A 1 445 ? 7.496 -6.091 38.573 1.00 66.44 445 ASN A N 1
ATOM 3342 C CA . ASN A 1 445 ? 6.718 -6.204 37.340 1.00 66.44 445 ASN A CA 1
ATOM 3343 C C . ASN A 1 445 ? 5.174 -6.229 37.545 1.00 66.44 445 ASN A C 1
ATOM 3345 O O . ASN A 1 445 ? 4.471 -6.987 36.875 1.00 66.44 445 ASN A O 1
ATOM 3349 N N . SER A 1 446 ? 4.638 -5.457 38.503 1.00 72.31 446 SER A N 1
ATOM 3350 C CA . SER A 1 446 ? 3.208 -5.479 38.874 1.00 72.31 446 SER A CA 1
ATOM 3351 C C . SER A 1 446 ? 2.448 -4.165 38.682 1.00 72.31 446 SER A C 1
ATOM 3353 O O . SER A 1 446 ? 3.023 -3.081 38.590 1.00 72.31 446 SER A O 1
ATOM 3355 N N . TRP A 1 447 ? 1.121 -4.277 38.797 1.00 77.31 447 TRP A N 1
ATOM 3356 C CA . TRP A 1 447 ? 0.175 -3.174 38.967 1.00 77.31 447 TRP A CA 1
ATOM 3357 C C . TRP A 1 447 ? 0.431 -2.309 40.216 1.00 77.31 447 TRP A C 1
ATOM 3359 O O . TRP A 1 447 ? 1.020 -2.755 41.213 1.00 77.31 447 TRP A O 1
ATOM 3369 N N . SER A 1 448 ? -0.088 -1.083 40.171 1.00 77.69 448 SER A N 1
ATOM 3370 C CA . SER A 1 448 ? -0.104 -0.086 41.248 1.00 77.69 448 SER A CA 1
ATOM 3371 C C . SER A 1 448 ? -1.328 -0.226 42.172 1.00 77.69 448 SER A C 1
ATOM 3373 O O . SER A 1 448 ? -2.291 -0.928 41.872 1.00 77.69 448 SER A O 1
ATOM 3375 N N . ALA A 1 449 ? -1.322 0.437 43.333 1.00 80.75 449 ALA A N 1
ATOM 3376 C CA . ALA A 1 449 ? -2.482 0.431 44.229 1.00 80.75 449 ALA A CA 1
ATOM 3377 C C . ALA A 1 449 ? -3.658 1.227 43.627 1.00 80.75 449 ALA A C 1
ATOM 3379 O O . ALA A 1 449 ? -3.492 2.379 43.233 1.00 80.75 449 ALA A O 1
ATOM 3380 N N . GLY A 1 450 ? -4.845 0.617 43.575 1.00 79.19 450 GLY A N 1
ATOM 3381 C CA . GLY A 1 450 ? -6.051 1.189 42.967 1.00 79.19 450 GLY A CA 1
ATOM 3382 C C . GLY A 1 450 ? -6.221 0.893 41.471 1.00 79.19 450 GLY A C 1
ATOM 3383 O O . GLY A 1 450 ? -7.249 1.267 40.906 1.00 79.19 450 GLY A O 1
ATOM 3384 N N . GLU A 1 451 ? -5.260 0.208 40.852 1.00 79.25 451 GLU A N 1
ATOM 3385 C CA . GLU A 1 451 ? -5.217 -0.084 39.419 1.00 79.25 451 GLU A CA 1
ATOM 3386 C C . GLU A 1 451 ? -6.214 -1.176 39.007 1.00 79.25 451 GLU A C 1
ATOM 3388 O O . GLU A 1 451 ? -6.374 -2.190 39.691 1.00 79.25 451 GLU A O 1
ATOM 3393 N N . ILE A 1 452 ? -6.887 -0.969 37.876 1.00 81.19 452 ILE A N 1
ATOM 3394 C CA . ILE A 1 452 ? -7.772 -1.935 37.225 1.00 81.19 452 ILE A CA 1
ATOM 3395 C C . ILE A 1 452 ? -6.960 -2.671 36.169 1.00 81.19 452 ILE A C 1
ATOM 3397 O O . ILE A 1 452 ? -6.566 -2.081 35.167 1.00 81.19 452 ILE A O 1
ATOM 3401 N N . VAL A 1 453 ? -6.749 -3.963 36.394 1.00 81.56 453 VAL A N 1
ATOM 3402 C CA . VAL A 1 453 ? -6.057 -4.870 35.477 1.00 81.56 453 VAL A CA 1
ATOM 3403 C C . VAL A 1 453 ? -7.087 -5.769 34.815 1.00 81.56 453 VAL A C 1
ATOM 3405 O O . VAL A 1 453 ? -7.947 -6.352 35.478 1.00 81.56 453 VAL A O 1
ATOM 3408 N N . GLU A 1 454 ? -6.987 -5.903 33.504 1.00 82.69 454 GLU A N 1
ATOM 3409 C CA . GLU A 1 454 ? -7.800 -6.821 32.724 1.00 82.69 454 GLU A CA 1
ATOM 3410 C C . GLU A 1 454 ? -7.084 -8.163 32.560 1.00 82.69 454 GLU A C 1
ATOM 3412 O O . GLU A 1 454 ? -5.901 -8.215 32.213 1.00 82.69 454 GLU A O 1
ATOM 3417 N N . LEU A 1 455 ? -7.805 -9.249 32.829 1.00 86.25 455 LEU A N 1
ATOM 3418 C CA . LEU A 1 455 ? -7.275 -10.604 32.932 1.00 86.25 455 LEU A CA 1
ATOM 3419 C C . LEU A 1 455 ? -8.090 -11.561 32.055 1.00 86.25 455 LEU A C 1
ATOM 3421 O O . LEU A 1 455 ? -9.319 -11.591 32.148 1.00 86.25 455 LEU A O 1
ATOM 3425 N N . ILE A 1 456 ? -7.415 -12.367 31.234 1.00 84.12 456 ILE A N 1
ATOM 3426 C CA . ILE A 1 456 ? -8.025 -13.420 30.405 1.00 84.12 456 ILE A CA 1
ATOM 3427 C C . ILE A 1 456 ? -7.542 -14.787 30.888 1.00 84.12 456 ILE A C 1
ATOM 3429 O O . ILE A 1 456 ? -6.348 -14.993 31.076 1.00 84.12 456 ILE A O 1
ATOM 3433 N N . TYR A 1 457 ? -8.456 -15.736 31.082 1.00 88.38 457 TYR A N 1
ATOM 3434 C CA . TYR A 1 457 ? -8.100 -17.114 31.413 1.00 88.38 457 TYR A CA 1
ATOM 3435 C C . TYR A 1 457 ? -7.732 -17.898 30.149 1.00 88.38 457 TYR A C 1
ATOM 3437 O O . TYR A 1 457 ? -8.593 -18.145 29.305 1.00 88.38 457 TYR A O 1
ATOM 3445 N N . ASP A 1 458 ? -6.478 -18.329 30.016 1.00 81.19 458 ASP A N 1
ATOM 3446 C CA . ASP A 1 458 ? -5.996 -19.074 28.835 1.00 81.19 458 ASP A CA 1
ATOM 3447 C C . ASP A 1 458 ? -6.334 -20.584 28.867 1.00 81.19 458 ASP A C 1
ATOM 3449 O O . ASP A 1 458 ? -6.160 -21.295 27.879 1.00 81.19 458 ASP A O 1
ATOM 3453 N N . GLY A 1 459 ? -6.871 -21.081 29.987 1.00 84.81 459 GLY A N 1
ATOM 3454 C CA . GLY A 1 459 ? -7.085 -22.510 30.258 1.00 84.81 459 GLY A CA 1
ATOM 3455 C C . GLY A 1 459 ? -6.220 -23.057 31.399 1.00 84.81 459 GLY A C 1
ATOM 3456 O O . GLY A 1 459 ? -6.599 -24.050 32.025 1.00 84.81 459 GLY A O 1
ATOM 3457 N N . THR A 1 460 ? -5.129 -22.366 31.733 1.00 90.12 460 THR A N 1
ATOM 3458 C CA . THR A 1 460 ? -4.157 -22.688 32.790 1.00 90.12 460 THR A CA 1
ATOM 3459 C C . THR A 1 460 ? -3.909 -21.499 33.723 1.00 90.12 460 THR A C 1
ATOM 3461 O O . THR A 1 460 ? -3.978 -21.667 34.944 1.00 90.12 460 THR A O 1
ATOM 3464 N N . TYR A 1 461 ? -3.666 -20.308 33.174 1.00 89.94 461 TYR A N 1
ATOM 3465 C CA . TYR A 1 461 ? -3.289 -19.086 33.886 1.00 89.94 461 TYR A CA 1
ATOM 3466 C C . TYR A 1 461 ? -4.293 -17.951 33.660 1.00 89.94 461 TYR A C 1
ATOM 3468 O O . TYR A 1 461 ? -5.073 -17.953 32.707 1.00 89.94 461 TYR A O 1
ATOM 3476 N N . TRP A 1 462 ? -4.252 -16.953 34.543 1.00 90.50 462 TRP A N 1
ATOM 3477 C CA . TRP A 1 462 ? -4.842 -15.639 34.295 1.00 90.50 462 TRP A CA 1
ATOM 3478 C C . TRP A 1 462 ? -3.794 -14.737 33.645 1.00 90.50 462 TRP A C 1
ATOM 3480 O O . TRP A 1 462 ? -2.835 -14.333 34.293 1.00 90.50 462 TRP A O 1
ATOM 3490 N N . VAL A 1 463 ? -3.960 -14.409 32.373 1.00 83.81 463 VAL A N 1
ATOM 3491 C CA . VAL A 1 463 ? -3.033 -13.556 31.626 1.00 83.81 463 VAL A CA 1
ATOM 3492 C C . VAL A 1 463 ? -3.452 -12.098 31.767 1.00 83.81 463 VAL A C 1
ATOM 3494 O O . VAL A 1 463 ? -4.583 -11.757 31.422 1.00 83.81 463 VAL A O 1
ATOM 3497 N N . ALA A 1 464 ? -2.563 -11.236 32.263 1.00 76.00 464 ALA A N 1
ATOM 3498 C CA . ALA A 1 464 ? -2.797 -9.790 32.299 1.00 76.00 464 ALA A CA 1
ATOM 3499 C C . ALA A 1 464 ? -2.616 -9.181 30.903 1.00 76.00 464 ALA A C 1
ATOM 3501 O O . ALA A 1 464 ? -1.555 -9.323 30.300 1.00 76.00 464 ALA A O 1
ATOM 3502 N N . VAL A 1 465 ? -3.652 -8.503 30.398 1.00 66.50 465 VAL A N 1
ATOM 3503 C CA . VAL A 1 465 ? -3.721 -8.043 28.996 1.00 66.50 465 VAL A CA 1
ATOM 3504 C C . VAL A 1 465 ? -3.854 -6.532 28.821 1.00 66.50 465 VAL A C 1
ATOM 3506 O O . VAL A 1 465 ? -3.424 -6.004 27.799 1.00 66.50 465 VAL A O 1
ATOM 3509 N N . SER A 1 466 ? -4.418 -5.820 29.801 1.00 61.75 466 SER A N 1
ATOM 3510 C CA . SER A 1 466 ? -4.483 -4.354 29.792 1.00 61.75 466 SER A CA 1
ATOM 3511 C C . SER A 1 466 ? -4.602 -3.776 31.208 1.00 61.75 466 SER A C 1
ATOM 3513 O O . SER A 1 466 ? -4.856 -4.509 32.169 1.00 61.75 466 SER A O 1
ATOM 3515 N N . SER A 1 467 ? -4.394 -2.464 31.339 1.00 67.62 467 SER A N 1
ATOM 3516 C CA . SER A 1 467 ? -4.510 -1.712 32.591 1.00 67.62 467 SER A CA 1
ATOM 3517 C C . SER A 1 467 ? -5.061 -0.304 32.340 1.00 67.62 467 SER A C 1
ATOM 3519 O O . SER A 1 467 ? -4.944 0.225 31.233 1.00 67.62 467 SER A O 1
ATOM 3521 N N . ASN A 1 468 ? -5.665 0.306 33.365 1.00 57.59 468 ASN A N 1
ATOM 3522 C CA . ASN A 1 468 ? -6.126 1.698 33.344 1.00 57.59 468 ASN A CA 1
ATOM 3523 C C . ASN A 1 468 ? -5.189 2.697 34.060 1.00 57.59 468 ASN A C 1
ATOM 3525 O O . ASN A 1 468 ? -5.547 3.872 34.156 1.00 57.59 468 ASN A O 1
ATOM 3529 N N . MET A 1 469 ? -4.056 2.252 34.621 1.00 63.22 469 MET A N 1
ATOM 3530 C CA . MET A 1 469 ? -3.080 3.132 35.289 1.00 63.22 469 MET A CA 1
ATOM 3531 C C . MET A 1 469 ? -1.655 2.890 34.784 1.00 63.22 469 MET A C 1
ATOM 3533 O O . MET A 1 469 ? -1.335 3.351 33.698 1.00 63.22 469 MET A O 1
ATOM 3537 N N . ARG A 1 470 ? -0.784 2.229 35.561 1.00 54.09 470 ARG A N 1
ATOM 3538 C CA . ARG A 1 470 ? 0.621 2.001 35.199 1.00 54.09 470 ARG A CA 1
ATOM 3539 C C . ARG A 1 470 ? 1.011 0.583 35.586 1.00 54.09 470 ARG A C 1
ATOM 3541 O O . ARG A 1 470 ? 1.548 0.343 36.671 1.00 54.09 470 ARG A O 1
ATOM 3548 N N . PHE A 1 471 ? 0.796 -0.331 34.649 1.00 49.12 471 PHE A N 1
ATOM 3549 C CA . PHE A 1 471 ? 1.295 -1.689 34.770 1.00 49.12 471 PHE A CA 1
ATOM 3550 C C . PHE A 1 471 ? 2.801 -1.670 34.498 1.00 49.12 471 PHE A C 1
ATOM 3552 O O . PHE A 1 471 ? 3.244 -1.554 33.355 1.00 49.12 471 PHE A O 1
ATOM 3559 N N . VAL A 1 472 ? 3.613 -1.716 35.553 1.00 49.34 472 VAL A N 1
ATOM 3560 C CA . VAL A 1 472 ? 5.069 -1.694 35.399 1.00 49.34 472 VAL A CA 1
ATOM 3561 C C . VAL A 1 472 ? 5.498 -3.063 34.886 1.00 49.34 472 VAL A C 1
ATOM 3563 O O . VAL A 1 472 ? 5.716 -3.946 35.690 1.00 49.34 472 VAL A O 1
ATOM 3566 N N . SER A 1 473 ? 5.606 -3.287 33.577 1.00 36.97 473 SER A N 1
ATOM 3567 C CA . SER A 1 473 ? 6.331 -4.439 33.013 1.00 36.97 473 SER A CA 1
ATOM 3568 C C . SER A 1 473 ? 6.568 -4.254 31.516 1.00 36.97 473 SER A C 1
ATOM 3570 O O . SER A 1 473 ? 5.614 -4.185 30.742 1.00 36.97 473 SER A O 1
ATOM 3572 N N . GLY A 1 474 ? 7.825 -4.216 31.078 1.00 41.78 474 GLY A N 1
ATOM 3573 C CA . GLY A 1 474 ? 8.146 -4.075 29.658 1.00 41.78 474 GLY A CA 1
ATOM 3574 C C . GLY A 1 474 ? 7.892 -5.351 28.845 1.00 41.78 474 GLY A C 1
ATOM 3575 O O . GLY A 1 474 ? 8.848 -6.080 28.611 1.00 41.78 474 GLY A O 1
ATOM 3576 N N . ALA A 1 475 ? 6.646 -5.606 28.408 1.00 31.73 475 ALA A N 1
ATOM 3577 C CA . ALA A 1 475 ? 6.300 -6.412 27.216 1.00 31.73 475 ALA A CA 1
ATOM 3578 C C . ALA A 1 475 ? 4.778 -6.462 26.883 1.00 31.73 475 ALA A C 1
ATOM 3580 O O . ALA A 1 475 ? 3.979 -7.063 27.584 1.00 31.73 475 ALA A O 1
ATOM 3581 N N . GLN A 1 476 ? 4.408 -5.870 25.744 1.00 35.72 476 GLN A N 1
ATOM 3582 C CA . GLN A 1 476 ? 3.712 -6.498 24.591 1.00 35.72 476 GLN A CA 1
ATOM 3583 C C . GLN A 1 476 ? 2.348 -7.314 24.673 1.00 35.72 476 GLN A C 1
ATOM 3585 O O . GLN A 1 476 ? 2.376 -8.508 24.440 1.00 35.72 476 GLN A O 1
ATOM 3590 N N . SER A 1 477 ? 1.142 -6.662 24.691 1.00 35.78 477 SER A N 1
ATOM 3591 C CA . SER A 1 477 ? -0.122 -7.040 23.941 1.00 35.78 477 SER A CA 1
ATOM 3592 C C . SER A 1 477 ? -1.163 -7.965 24.603 1.00 35.78 477 SER A C 1
ATOM 3594 O O . SER A 1 477 ? -0.875 -9.144 24.752 1.00 35.78 477 SER A O 1
ATOM 3596 N N . ALA A 1 478 ? -2.431 -7.536 24.750 1.00 30.09 478 ALA A N 1
ATOM 3597 C CA . ALA A 1 478 ? -3.445 -8.218 23.930 1.00 30.09 478 ALA A CA 1
ATOM 3598 C C . ALA A 1 478 ? -4.551 -7.300 23.355 1.00 30.09 478 ALA A C 1
ATOM 3600 O O . ALA A 1 478 ? -5.432 -6.819 24.071 1.00 30.09 478 ALA A O 1
ATOM 3601 N N . THR A 1 479 ? -4.594 -7.207 22.024 1.00 34.38 479 THR A N 1
ATOM 3602 C CA . THR A 1 479 ? -5.859 -7.283 21.286 1.00 34.38 479 THR A CA 1
ATOM 3603 C C . THR A 1 479 ? -6.166 -8.768 21.110 1.00 34.38 479 THR A C 1
ATOM 3605 O O . THR A 1 479 ? -5.402 -9.472 20.457 1.00 34.38 479 THR A O 1
ATOM 3608 N N . VAL A 1 480 ? -7.277 -9.269 21.658 1.00 34.34 480 VAL A N 1
ATOM 3609 C CA . VAL A 1 480 ? -7.777 -10.609 21.300 1.00 34.34 480 VAL A CA 1
ATOM 3610 C C . VAL A 1 480 ? -8.957 -10.451 20.354 1.00 34.34 480 VAL A C 1
ATOM 3612 O O . VAL A 1 480 ? -10.089 -10.229 20.786 1.00 34.34 480 VAL A O 1
ATOM 3615 N N . ILE A 1 481 ? -8.678 -10.597 19.060 1.00 37.28 481 ILE A N 1
ATOM 3616 C CA . ILE A 1 481 ? -9.684 -10.924 18.047 1.00 37.28 481 ILE A CA 1
ATOM 3617 C C . ILE A 1 481 ? -9.973 -12.424 18.165 1.00 37.28 481 ILE A C 1
ATOM 3619 O O . ILE A 1 481 ? -9.056 -13.245 18.231 1.00 37.28 481 ILE A O 1
ATOM 3623 N N . VAL A 1 482 ? -11.251 -12.806 18.179 1.00 29.70 482 VAL A N 1
ATOM 3624 C CA . VAL A 1 482 ? -11.637 -14.221 18.126 1.00 29.70 482 VAL A CA 1
ATOM 3625 C C . VAL A 1 482 ? -11.315 -14.762 16.730 1.00 29.70 482 VAL A C 1
ATOM 3627 O O . VAL A 1 482 ? -12.023 -14.452 15.777 1.00 29.70 482 VAL A O 1
ATOM 3630 N N . GLY A 1 483 ? -10.264 -15.582 16.615 1.00 30.31 483 GLY A N 1
ATOM 3631 C CA . GLY A 1 483 ? -9.966 -16.357 15.401 1.00 30.31 483 GLY A CA 1
ATOM 3632 C C . GLY A 1 483 ? -8.653 -16.053 14.665 1.00 30.31 483 GLY A C 1
ATOM 3633 O O . GLY A 1 483 ? -8.468 -16.587 13.577 1.00 30.31 483 GLY A O 1
ATOM 3634 N N . THR A 1 484 ? -7.733 -15.253 15.217 1.00 28.17 484 THR A N 1
ATOM 3635 C CA . THR A 1 484 ? -6.425 -14.959 14.585 1.00 28.17 484 THR A CA 1
ATOM 3636 C C . THR A 1 484 ? -5.244 -15.318 15.487 1.00 28.17 484 THR A C 1
ATOM 3638 O O . THR A 1 484 ? -5.260 -15.015 16.677 1.00 28.17 484 THR A O 1
ATOM 3641 N N . THR A 1 485 ? -4.203 -15.938 14.926 1.00 31.11 485 THR A N 1
ATOM 3642 C CA . THR A 1 485 ? -3.139 -16.626 15.684 1.00 31.11 485 THR A CA 1
ATOM 3643 C C . THR A 1 485 ? -1.933 -15.777 16.114 1.00 31.11 485 THR A C 1
ATOM 3645 O O . THR A 1 485 ? -1.079 -16.313 16.814 1.00 31.11 485 THR A O 1
ATOM 3648 N N . TYR A 1 486 ? -1.826 -14.494 15.735 1.00 30.73 486 TYR A N 1
ATOM 3649 C CA . TYR A 1 486 ? -0.640 -13.666 16.030 1.00 30.73 486 TYR A CA 1
ATOM 3650 C C . TYR A 1 486 ? -0.940 -12.161 16.204 1.00 30.73 486 TYR A C 1
ATOM 3652 O O . TYR A 1 486 ? -1.400 -11.525 15.260 1.00 30.73 486 TYR A O 1
ATOM 3660 N N . SER A 1 487 ? -0.619 -11.577 17.372 1.00 30.08 487 SER A N 1
ATOM 3661 C CA . SER A 1 487 ? 0.179 -10.329 17.543 1.00 30.08 487 SER A CA 1
ATOM 3662 C C . SER A 1 487 ? 0.175 -9.795 18.997 1.00 30.08 487 SER A C 1
ATOM 3664 O O . SER A 1 487 ? -0.730 -10.078 19.776 1.00 30.08 487 SER A O 1
ATOM 3666 N N . SER A 1 488 ? 1.217 -9.033 19.360 1.00 29.58 488 SER A N 1
ATOM 3667 C CA . SER A 1 488 ? 1.551 -8.536 20.714 1.00 29.58 488 SER A CA 1
ATOM 3668 C C . SER A 1 488 ? 2.044 -7.054 20.674 1.00 29.58 488 SER A C 1
ATOM 3670 O O . SER A 1 488 ? 2.480 -6.614 19.619 1.00 29.58 488 SER A O 1
ATOM 3672 N N . GLY A 1 489 ? 1.986 -6.261 21.772 1.00 40.06 489 GLY A N 1
ATOM 3673 C CA . GLY A 1 489 ? 2.340 -4.800 21.852 1.00 40.06 489 GLY A CA 1
ATOM 3674 C C . GLY A 1 489 ? 1.662 -3.920 22.966 1.00 40.06 489 GLY A C 1
ATOM 3675 O O . GLY A 1 489 ? 0.693 -3.234 22.672 1.00 40.06 489 GLY A O 1
ATOM 3676 N N . TYR A 1 490 ? 2.083 -3.918 24.244 1.00 44.00 490 TYR A N 1
ATOM 3677 C CA . TYR A 1 490 ? 1.273 -3.539 25.424 1.00 44.00 490 TYR A CA 1
ATOM 3678 C C . TYR A 1 490 ? 1.149 -2.029 25.555 1.00 44.00 490 TYR A C 1
ATOM 3680 O O . TYR A 1 490 ? 2.009 -1.297 25.073 1.00 44.00 490 TYR A O 1
ATOM 3688 N N . CYS A 1 491 ? 0.093 -1.573 26.216 1.00 48.38 491 CYS A N 1
ATOM 3689 C CA . CYS A 1 491 ? -0.158 -0.160 26.409 1.00 48.38 491 CYS A CA 1
ATOM 3690 C C . CYS A 1 491 ? 0.206 0.285 27.828 1.00 48.38 491 CYS A C 1
ATOM 3692 O O . CYS A 1 491 ? -0.337 -0.241 28.797 1.00 48.38 491 CYS A O 1
ATOM 3694 N N . ASP A 1 492 ? 1.083 1.283 27.954 1.00 52.50 492 ASP A N 1
ATOM 3695 C CA . ASP A 1 492 ? 1.234 2.007 29.220 1.00 52.50 492 ASP A CA 1
ATOM 3696 C C . ASP A 1 492 ? -0.103 2.680 29.592 1.00 52.50 492 ASP A C 1
ATOM 3698 O O . ASP A 1 492 ? -0.465 2.731 30.761 1.00 52.50 492 ASP A O 1
ATOM 3702 N N . TYR A 1 493 ? -0.854 3.148 28.583 1.00 61.91 493 TYR A N 1
ATOM 3703 C CA . TYR A 1 493 ? -2.112 3.886 28.732 1.00 61.91 493 TYR A CA 1
ATOM 3704 C C . TYR A 1 493 ? -3.159 3.475 27.682 1.00 61.91 493 TYR A C 1
ATOM 3706 O O . TYR A 1 493 ? -2.813 3.206 26.532 1.00 61.91 493 TYR A O 1
ATOM 3714 N N . ARG A 1 494 ? -4.452 3.481 28.038 1.00 66.12 494 ARG A N 1
ATOM 3715 C CA . ARG A 1 494 ? -5.558 3.074 27.150 1.00 66.12 494 ARG A CA 1
ATOM 3716 C C . ARG A 1 494 ? -6.592 4.186 26.952 1.00 66.12 494 ARG A C 1
ATOM 3718 O O . ARG A 1 494 ? -7.168 4.653 27.924 1.00 66.12 494 ARG A O 1
ATOM 3725 N N . CYS A 1 495 ? -6.887 4.513 25.699 1.00 67.44 495 CYS A N 1
ATOM 3726 C CA . CYS A 1 495 ? -7.941 5.430 25.267 1.00 67.44 495 CYS A CA 1
ATOM 3727 C C . CYS A 1 495 ? -9.188 4.663 24.792 1.00 67.44 495 CYS A C 1
ATOM 3729 O O . CYS A 1 495 ? -9.090 3.672 24.059 1.00 67.44 495 CYS A O 1
ATOM 3731 N N . ASP A 1 496 ? -10.373 5.123 25.191 1.00 65.75 496 ASP A N 1
ATOM 3732 C CA . ASP A 1 496 ? -11.664 4.461 24.943 1.00 65.75 496 ASP A CA 1
ATOM 3733 C C . ASP A 1 496 ? -12.789 5.399 24.472 1.00 65.75 496 ASP A C 1
ATOM 3735 O O . ASP A 1 496 ? -13.891 4.923 24.192 1.00 65.75 496 ASP A O 1
ATOM 3739 N N . GLY A 1 497 ? -12.507 6.700 24.336 1.00 60.12 497 GLY A N 1
ATOM 3740 C CA . GLY A 1 497 ? -13.466 7.722 23.914 1.00 60.12 497 GLY A CA 1
ATOM 3741 C C . GLY A 1 497 ? -14.012 8.586 25.054 1.00 60.12 497 GLY A C 1
ATOM 3742 O O . GLY A 1 497 ? -14.774 9.513 24.779 1.00 60.12 497 GLY A O 1
ATOM 3743 N N . SER A 1 498 ? -13.675 8.301 26.321 1.00 60.00 498 SER A N 1
ATOM 3744 C CA . SER A 1 498 ? -14.264 8.993 27.481 1.00 60.00 498 SER A CA 1
ATOM 3745 C C . SER A 1 498 ? -13.425 10.147 28.049 1.00 60.00 498 SER A C 1
ATOM 3747 O O . SER A 1 498 ? -13.984 11.171 28.440 1.00 60.00 498 SER A O 1
ATOM 3749 N N . ASN A 1 499 ? -12.097 10.011 28.107 1.00 67.06 499 ASN A N 1
ATOM 3750 C CA . ASN A 1 499 ? -11.191 10.989 28.734 1.00 67.06 499 ASN A CA 1
ATOM 3751 C C . ASN A 1 499 ? -9.802 11.060 28.063 1.00 67.06 499 ASN A C 1
ATOM 3753 O O . ASN A 1 499 ? -8.818 11.464 28.690 1.00 67.06 499 ASN A O 1
ATOM 3757 N N . ASP A 1 500 ? -9.722 10.683 26.785 1.00 73.44 500 ASP A N 1
ATOM 3758 C CA . ASP A 1 500 ? -8.474 10.365 26.077 1.00 73.44 500 ASP A CA 1
ATOM 3759 C C . ASP A 1 500 ? -7.409 11.472 26.132 1.00 73.44 500 ASP A C 1
ATOM 3761 O O . ASP A 1 500 ? -6.239 11.182 26.359 1.00 73.44 500 ASP A O 1
ATOM 3765 N N . VAL A 1 501 ? -7.797 12.748 26.015 1.00 74.06 501 VAL A N 1
ATOM 3766 C CA . VAL A 1 501 ? -6.864 13.891 26.106 1.00 74.06 501 VAL A CA 1
ATOM 3767 C C . VAL A 1 501 ? -6.160 13.939 27.467 1.00 74.06 501 VAL A C 1
ATOM 3769 O O . VAL A 1 501 ? -4.964 14.223 27.538 1.00 74.06 501 VAL A O 1
ATOM 3772 N N . SER A 1 502 ? -6.852 13.608 28.562 1.00 76.88 502 SER A N 1
ATOM 3773 C CA . SER A 1 502 ? -6.229 13.535 29.890 1.00 76.88 502 SER A CA 1
ATOM 3774 C C . SER A 1 502 ? -5.269 12.349 29.997 1.00 76.88 502 SER A C 1
ATOM 3776 O O . SER A 1 502 ? -4.239 12.457 30.664 1.00 76.88 502 SER A O 1
ATOM 3778 N N . ILE A 1 503 ? -5.582 11.234 29.335 1.00 71.69 503 ILE A N 1
ATOM 3779 C CA . ILE A 1 503 ? -4.744 10.031 29.312 1.00 71.69 503 ILE A CA 1
ATOM 3780 C C . ILE A 1 503 ? -3.464 10.284 28.507 1.00 71.69 503 ILE A C 1
ATOM 3782 O O . ILE A 1 503 ? -2.373 9.994 28.991 1.00 71.69 503 ILE A O 1
ATOM 3786 N N . ILE A 1 504 ? -3.577 10.906 27.333 1.00 76.62 504 ILE A N 1
ATOM 3787 C CA . ILE A 1 504 ? -2.445 11.250 26.461 1.00 76.62 504 ILE A CA 1
ATOM 3788 C C . ILE A 1 504 ? -1.528 12.273 27.141 1.00 76.62 504 ILE A C 1
ATOM 3790 O O . ILE A 1 504 ? -0.317 12.073 27.174 1.00 76.62 504 ILE A O 1
ATOM 3794 N N . ASN A 1 505 ? -2.082 13.312 27.777 1.00 80.25 505 ASN A N 1
ATOM 3795 C CA . ASN A 1 505 ? -1.283 14.236 28.588 1.00 80.25 505 ASN A CA 1
ATOM 3796 C C . ASN A 1 505 ? -0.546 13.511 29.727 1.00 80.25 505 ASN A C 1
ATOM 3798 O O . ASN A 1 505 ? 0.643 13.747 29.928 1.00 80.25 505 ASN A O 1
ATOM 3802 N N . THR A 1 506 ? -1.209 12.589 30.435 1.00 77.38 506 THR A N 1
ATOM 3803 C CA . THR A 1 506 ? -0.567 11.789 31.497 1.00 77.38 506 THR A CA 1
ATOM 3804 C C . THR A 1 506 ? 0.582 10.937 30.948 1.00 77.38 506 THR A C 1
ATOM 3806 O O . THR A 1 506 ? 1.659 10.908 31.540 1.00 77.38 506 THR A O 1
ATOM 3809 N N . ALA A 1 507 ? 0.385 10.304 29.789 1.00 74.19 507 ALA A N 1
ATOM 3810 C CA . ALA A 1 507 ? 1.402 9.513 29.102 1.00 74.19 507 ALA A CA 1
ATOM 3811 C C . ALA A 1 507 ? 2.631 10.343 28.700 1.00 74.19 507 ALA A C 1
ATOM 3813 O O . ALA A 1 507 ? 3.767 9.903 28.869 1.00 74.19 507 ALA A O 1
ATOM 3814 N N . ILE A 1 508 ? 2.412 11.568 28.219 1.00 7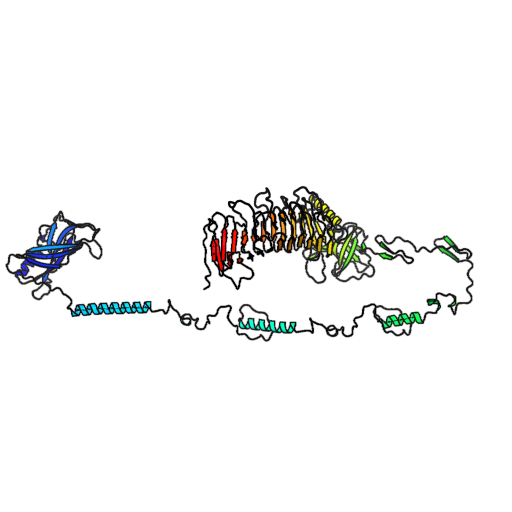6.94 508 ILE A N 1
ATOM 3815 C CA . ILE A 1 508 ? 3.485 12.500 27.858 1.00 76.94 508 ILE A CA 1
ATOM 3816 C C . ILE A 1 508 ? 4.253 12.968 29.106 1.00 76.94 508 ILE A C 1
ATOM 3818 O O . ILE A 1 508 ? 5.483 12.991 29.091 1.00 76.94 508 ILE A O 1
ATOM 3822 N N . GLN A 1 509 ? 3.568 13.269 30.216 1.00 79.19 509 GLN A N 1
ATOM 3823 C CA . GLN A 1 509 ? 4.239 13.602 31.483 1.00 79.19 509 GLN A CA 1
ATOM 3824 C C . GLN A 1 509 ? 5.059 12.426 32.044 1.00 79.19 509 GLN A C 1
ATOM 3826 O O . GLN A 1 509 ? 6.158 12.637 32.561 1.00 79.19 509 GLN A O 1
ATOM 3831 N N . ASP A 1 510 ? 4.586 11.182 31.897 1.00 70.88 510 ASP A N 1
ATOM 3832 C CA . ASP A 1 510 ? 5.374 9.999 32.266 1.00 70.88 510 ASP A CA 1
ATOM 3833 C C . ASP A 1 510 ? 6.629 9.863 31.385 1.00 70.88 510 ASP A C 1
ATOM 3835 O O . ASP A 1 510 ? 7.701 9.593 31.929 1.00 70.88 510 ASP A O 1
ATOM 3839 N N . ALA A 1 511 ? 6.541 10.148 30.077 1.00 72.69 511 ALA A N 1
ATOM 3840 C CA . ALA A 1 511 ? 7.687 10.146 29.158 1.00 72.69 511 ALA A CA 1
ATOM 3841 C C . ALA A 1 511 ? 8.778 11.143 29.590 1.00 72.69 511 ALA A C 1
ATOM 3843 O O . ALA A 1 511 ? 9.932 10.744 29.757 1.00 72.69 511 ALA A O 1
ATOM 3844 N N . TYR A 1 512 ? 8.410 12.396 29.897 1.00 74.06 512 TYR A N 1
ATOM 3845 C CA . TYR A 1 512 ? 9.348 13.359 30.494 1.00 74.06 512 TYR A CA 1
ATOM 3846 C C . TYR A 1 512 ? 9.964 12.813 31.791 1.00 74.06 512 TYR A C 1
ATOM 3848 O O . TYR A 1 512 ? 11.180 12.874 31.979 1.00 74.06 512 TYR A O 1
ATOM 3856 N N . SER A 1 513 ? 9.155 12.229 32.683 1.00 69.75 513 SER A N 1
ATOM 3857 C CA . SER A 1 513 ? 9.648 11.704 33.964 1.00 69.75 513 SER A CA 1
ATOM 3858 C C . SER A 1 513 ? 10.652 10.551 33.808 1.00 69.75 513 SER A C 1
ATOM 3860 O O . SER A 1 513 ? 11.597 10.468 34.596 1.00 69.75 513 SER A O 1
ATOM 3862 N N . ARG A 1 514 ? 10.489 9.697 32.782 1.00 65.69 514 ARG A N 1
ATOM 3863 C CA . ARG A 1 514 ? 11.432 8.617 32.438 1.00 65.69 514 ARG A CA 1
ATOM 3864 C C . ARG A 1 514 ? 12.777 9.181 31.977 1.00 65.69 514 ARG A C 1
ATOM 3866 O O . ARG A 1 514 ? 13.805 8.608 32.315 1.00 65.69 514 ARG A O 1
ATOM 3873 N N . LEU A 1 515 ? 12.779 10.313 31.268 1.00 60.34 515 LEU A N 1
ATOM 3874 C CA . LEU A 1 515 ? 14.001 10.944 30.763 1.00 60.34 515 LEU A CA 1
ATOM 3875 C C . LEU A 1 515 ? 14.788 11.700 31.855 1.00 60.34 515 LEU A C 1
ATOM 3877 O O . LEU A 1 515 ? 16.017 11.701 31.831 1.00 60.34 515 LEU A O 1
ATOM 3881 N N . TYR A 1 516 ? 14.107 12.284 32.850 1.00 55.69 516 TYR A N 1
ATOM 3882 C CA . TYR A 1 516 ? 14.766 12.922 34.004 1.00 55.69 516 TYR A CA 1
ATOM 3883 C C . TYR A 1 516 ? 15.266 11.930 35.067 1.00 55.69 516 TYR A C 1
ATOM 3885 O O . TYR A 1 516 ? 16.205 12.244 35.799 1.00 55.69 516 TYR A O 1
ATOM 3893 N N . LYS A 1 517 ? 14.665 10.738 35.172 1.00 54.16 517 LYS A N 1
ATOM 3894 C CA . LYS A 1 517 ? 15.043 9.706 36.152 1.00 54.16 517 LYS A CA 1
ATOM 3895 C C . LYS A 1 517 ? 16.004 8.665 35.573 1.00 54.16 517 LYS A C 1
ATOM 3897 O O . LYS A 1 517 ? 15.707 7.472 35.584 1.00 54.16 517 LYS A O 1
ATOM 3902 N N . ASN A 1 518 ? 17.192 9.112 35.163 1.00 48.00 518 ASN A N 1
ATOM 3903 C CA . ASN A 1 518 ? 18.368 8.236 35.047 1.00 48.00 518 ASN A CA 1
ATOM 3904 C C . ASN A 1 518 ? 18.860 7.836 36.453 1.00 48.00 518 ASN A C 1
ATOM 3906 O O . ASN A 1 518 ? 19.935 8.229 36.900 1.00 48.00 518 ASN A O 1
ATOM 3910 N N . ASP A 1 519 ? 18.007 7.105 37.165 1.00 40.41 519 ASP A N 1
ATOM 3911 C CA . ASP A 1 519 ? 18.227 6.607 38.515 1.00 40.41 519 ASP A CA 1
ATOM 3912 C C . ASP A 1 519 ? 18.939 5.248 38.435 1.00 40.41 519 ASP A C 1
ATOM 3914 O O . ASP A 1 519 ? 18.512 4.350 37.699 1.00 40.41 519 ASP A O 1
ATOM 3918 N N . SER A 1 520 ? 20.043 5.093 39.167 1.00 39.94 520 SER A N 1
ATOM 3919 C CA . SER A 1 520 ? 20.934 3.924 39.085 1.00 39.94 520 SER A CA 1
ATOM 3920 C C . SER A 1 520 ? 20.264 2.598 39.472 1.00 39.94 520 SER A C 1
ATOM 3922 O O . SER A 1 520 ? 20.753 1.524 39.109 1.00 39.94 520 SER A O 1
ATOM 3924 N N . ASP A 1 521 ? 19.116 2.670 40.146 1.00 42.00 521 ASP A N 1
ATOM 3925 C CA . ASP A 1 521 ? 18.338 1.528 40.633 1.00 42.00 521 ASP A CA 1
ATOM 3926 C C . ASP A 1 521 ? 17.538 0.790 39.536 1.00 42.00 521 ASP A C 1
ATOM 3928 O O . ASP A 1 521 ? 16.997 -0.287 39.788 1.00 42.00 521 ASP A O 1
ATOM 3932 N N . TYR A 1 522 ? 17.463 1.322 38.307 1.00 41.97 522 TYR A N 1
ATOM 3933 C CA . TYR A 1 522 ? 16.677 0.743 37.199 1.00 41.97 522 TYR A CA 1
ATOM 3934 C C . TYR A 1 522 ? 17.503 -0.008 36.132 1.00 41.97 522 TYR A C 1
ATOM 3936 O O . TYR A 1 522 ? 17.038 -0.278 35.029 1.00 41.97 522 TYR A O 1
ATOM 3944 N N . THR A 1 523 ? 18.725 -0.421 36.461 1.00 31.84 523 THR A N 1
ATOM 3945 C CA . THR A 1 523 ? 19.725 -0.987 35.528 1.00 31.84 523 THR A CA 1
ATOM 3946 C C . THR A 1 523 ? 19.484 -2.438 35.056 1.00 31.84 523 THR A C 1
ATOM 3948 O O . THR A 1 523 ? 20.327 -3.008 34.365 1.00 31.84 523 THR A O 1
ATOM 3951 N N . GLY A 1 524 ? 18.349 -3.059 35.403 1.00 32.50 524 GLY A N 1
ATOM 3952 C CA . GLY A 1 524 ? 18.134 -4.512 35.279 1.00 32.50 524 GLY A CA 1
ATOM 3953 C C . GLY A 1 524 ? 17.411 -5.041 34.030 1.00 32.50 524 GLY A C 1
ATOM 3954 O O . GLY A 1 524 ? 17.312 -6.258 33.881 1.00 32.50 524 GLY A O 1
ATOM 3955 N N . VAL A 1 525 ? 16.878 -4.190 33.144 1.00 32.38 525 VAL A N 1
ATOM 3956 C CA . VAL A 1 525 ? 16.152 -4.631 31.933 1.00 32.38 525 VAL A CA 1
ATOM 3957 C C . VAL A 1 525 ? 16.629 -3.827 30.727 1.00 32.38 525 VAL A C 1
ATOM 3959 O O . VAL A 1 525 ? 16.687 -2.605 30.786 1.00 32.38 525 VAL A O 1
ATOM 3962 N N . ALA A 1 526 ? 16.992 -4.506 29.636 1.00 30.34 526 ALA A N 1
ATOM 3963 C CA . ALA A 1 526 ? 17.556 -3.863 28.451 1.00 30.34 526 ALA A CA 1
ATOM 3964 C C . ALA A 1 526 ? 16.582 -2.840 27.832 1.00 30.34 526 ALA A C 1
ATOM 3966 O O . ALA A 1 526 ? 15.491 -3.207 27.396 1.00 30.34 526 ALA A O 1
ATOM 3967 N N . TYR A 1 527 ? 17.003 -1.574 27.758 1.00 35.75 527 TYR A N 1
ATOM 3968 C CA . TYR A 1 527 ? 16.222 -0.476 27.186 1.00 35.75 527 TYR A CA 1
ATOM 3969 C C . TYR A 1 527 ? 16.586 -0.200 25.721 1.00 35.75 527 TYR A C 1
ATOM 3971 O O . TYR A 1 527 ? 17.610 0.430 25.451 1.00 35.75 527 TYR A O 1
ATOM 3979 N N . PRO A 1 528 ? 15.707 -0.534 24.768 1.00 34.53 528 PRO A N 1
ATOM 3980 C CA . PRO A 1 528 ? 15.530 0.251 23.564 1.00 34.53 528 PRO A CA 1
ATOM 3981 C C . PRO A 1 528 ? 14.368 1.237 23.774 1.00 34.53 528 PRO A C 1
ATOM 3983 O O . PRO A 1 528 ? 13.205 0.842 23.814 1.00 34.53 528 PRO A O 1
ATOM 3986 N N . ASN A 1 529 ? 14.709 2.528 23.816 1.00 42.62 529 ASN A N 1
ATOM 3987 C CA . ASN A 1 529 ? 13.827 3.702 23.711 1.00 42.62 529 ASN A CA 1
ATOM 3988 C C . ASN A 1 529 ? 13.075 4.145 24.986 1.00 42.62 529 ASN A C 1
ATOM 3990 O O . ASN A 1 529 ? 12.255 3.430 25.553 1.00 42.62 529 ASN A O 1
ATOM 3994 N N . LEU A 1 530 ? 13.280 5.418 25.349 1.00 49.56 530 LEU A N 1
ATOM 3995 C CA . LEU A 1 530 ? 12.678 6.153 26.478 1.00 49.56 530 LEU A CA 1
ATOM 3996 C C . LEU A 1 530 ? 11.182 6.505 26.275 1.00 49.56 530 LEU A C 1
ATOM 3998 O O . LEU A 1 530 ? 10.669 7.443 26.880 1.00 49.56 530 LEU A O 1
ATOM 4002 N N . GLY A 1 531 ? 10.486 5.795 25.385 1.00 60.47 531 GLY A N 1
ATOM 4003 C CA . GLY A 1 531 ? 9.134 6.143 24.953 1.00 60.47 531 GLY A CA 1
ATOM 4004 C C . GLY A 1 531 ? 8.014 5.612 25.851 1.00 60.47 531 GLY A C 1
ATOM 4005 O O . GLY A 1 531 ? 8.191 4.664 26.619 1.00 60.47 531 GLY A O 1
ATOM 4006 N N . VAL A 1 532 ? 6.831 6.209 25.701 1.00 70.69 532 VAL A N 1
ATOM 4007 C CA . VAL A 1 532 ? 5.563 5.748 26.301 1.00 70.69 532 VAL A CA 1
ATOM 4008 C C . VAL A 1 532 ? 4.590 5.345 25.193 1.00 70.69 532 VAL A C 1
ATOM 4010 O O . VAL A 1 532 ? 4.565 5.984 24.139 1.00 70.69 532 VAL A O 1
ATOM 4013 N N . LYS A 1 533 ? 3.781 4.301 25.407 1.00 72.81 533 LYS A N 1
ATOM 4014 C CA . LYS A 1 533 ? 2.774 3.831 24.446 1.00 72.81 533 LYS A CA 1
ATOM 4015 C C . LYS A 1 533 ? 1.338 3.990 24.955 1.00 72.81 533 LYS A C 1
ATOM 4017 O O . LYS A 1 533 ? 0.931 3.361 25.931 1.00 72.81 533 LYS A O 1
ATOM 4022 N N . VAL A 1 534 ? 0.541 4.755 24.212 1.00 76.56 534 VAL A N 1
ATOM 4023 C CA . VAL A 1 534 ? -0.916 4.872 24.355 1.00 76.56 534 VAL A CA 1
ATOM 4024 C C . VAL A 1 534 ? -1.601 4.024 23.287 1.00 76.56 534 VAL A C 1
ATOM 4026 O O . VAL A 1 534 ? -1.171 3.992 22.134 1.00 76.56 534 VAL A O 1
ATOM 4029 N N . PHE A 1 535 ? -2.679 3.346 23.664 1.00 74.88 535 PHE A N 1
ATOM 4030 C CA . PHE A 1 535 ? -3.430 2.448 22.793 1.00 74.88 535 PHE A CA 1
ATOM 4031 C C . PHE A 1 535 ? -4.897 2.856 22.695 1.00 74.88 535 PHE A C 1
ATOM 4033 O O . PHE A 1 535 ? -5.550 3.080 23.714 1.00 74.88 535 PHE A O 1
ATOM 4040 N N . PHE A 1 536 ? -5.426 2.906 21.478 1.00 75.38 536 PHE A N 1
ATOM 4041 C CA . PHE A 1 536 ? -6.794 3.304 21.169 1.00 75.38 536 PHE A CA 1
ATOM 4042 C C . PHE A 1 536 ? -7.633 2.073 20.844 1.00 75.38 536 PHE A C 1
ATOM 4044 O O . PHE A 1 536 ? -7.278 1.278 19.973 1.00 75.38 536 PHE A O 1
ATOM 4051 N N . LYS A 1 537 ? -8.763 1.925 21.538 1.00 69.88 537 LYS A N 1
ATOM 4052 C CA . LYS A 1 537 ? -9.775 0.912 21.221 1.00 69.88 537 LYS A CA 1
ATOM 4053 C C . LYS A 1 537 ? -10.345 1.141 19.815 1.00 69.88 537 LYS A C 1
ATOM 4055 O O . LYS A 1 537 ? -10.476 2.279 19.386 1.00 69.88 537 LYS A O 1
ATOM 4060 N N . ALA A 1 538 ? -10.756 0.080 19.128 1.00 72.62 538 ALA A N 1
ATOM 4061 C CA . ALA A 1 538 ? -11.515 0.158 17.886 1.00 72.62 538 ALA A CA 1
ATOM 4062 C C . ALA A 1 538 ? -12.712 1.119 18.027 1.00 72.62 538 ALA A C 1
ATOM 4064 O O . ALA A 1 538 ? -13.544 0.966 18.929 1.00 72.62 538 ALA A O 1
ATOM 4065 N N . GLY A 1 539 ? -12.794 2.118 17.146 1.00 70.38 539 GLY A N 1
ATOM 4066 C CA . GLY A 1 539 ? -13.748 3.214 17.275 1.00 70.38 539 GLY A CA 1
ATOM 4067 C C . GLY A 1 539 ? -13.444 4.429 16.398 1.00 70.38 539 GLY A C 1
ATOM 4068 O O . GLY A 1 539 ? -12.382 4.556 15.786 1.00 70.38 539 GLY A O 1
ATOM 4069 N N . VAL A 1 540 ? -14.414 5.345 16.357 1.00 80.06 540 VAL A N 1
ATOM 4070 C CA . VAL A 1 540 ? -14.308 6.636 15.667 1.00 80.06 540 VAL A CA 1
ATOM 4071 C C . VAL A 1 540 ? -14.176 7.740 16.710 1.00 80.06 540 VAL A C 1
ATOM 4073 O O . VAL A 1 540 ? -15.130 8.041 17.428 1.00 80.06 540 VAL A O 1
ATOM 4076 N N . TYR A 1 541 ? -13.001 8.356 16.770 1.00 83.38 541 TYR A N 1
ATOM 4077 C CA . TYR A 1 541 ? -12.661 9.407 17.721 1.00 83.38 541 TYR A CA 1
ATOM 4078 C C . TYR A 1 541 ? -12.839 10.765 17.046 1.00 83.38 541 TYR A C 1
ATOM 4080 O O . TYR A 1 541 ? -12.169 11.074 16.060 1.00 83.38 541 TYR A O 1
ATOM 4088 N N . LYS A 1 542 ? -13.762 11.581 17.561 1.00 82.56 542 LYS A N 1
ATOM 4089 C CA . LYS A 1 542 ? -13.967 12.951 17.076 1.00 82.56 542 LYS A CA 1
ATOM 4090 C C . LYS A 1 542 ? -12.943 13.871 17.726 1.00 82.56 542 LYS A C 1
ATOM 4092 O O . LYS A 1 542 ? -12.960 14.039 18.943 1.00 82.56 542 LYS A O 1
ATOM 4097 N N . VAL A 1 543 ? -12.081 14.469 16.914 1.00 82.94 543 VAL A N 1
ATOM 4098 C CA . VAL A 1 543 ? -11.057 15.411 17.370 1.00 82.94 543 VAL A CA 1
ATOM 4099 C C . VAL A 1 543 ? -11.620 16.827 17.264 1.00 82.94 543 VAL A C 1
ATOM 4101 O O . VAL A 1 543 ? -11.776 17.355 16.166 1.00 82.94 543 VAL A O 1
ATOM 4104 N N . ASN A 1 544 ? -11.936 17.422 18.415 1.00 77.56 544 ASN A N 1
ATOM 4105 C CA . ASN A 1 544 ? -12.405 18.801 18.548 1.00 77.56 544 ASN A CA 1
ATOM 4106 C C . ASN A 1 544 ? -11.405 19.550 19.451 1.00 77.56 544 ASN A C 1
ATOM 4108 O O . ASN A 1 544 ? -11.520 19.464 20.674 1.00 77.56 544 ASN A O 1
ATOM 4112 N N . GLY A 1 545 ? -10.419 20.234 18.870 1.00 82.94 545 GLY A N 1
ATOM 4113 C CA . GLY A 1 545 ? -9.254 20.783 19.572 1.00 82.94 545 GLY A CA 1
ATOM 4114 C C . GLY A 1 545 ? -7.990 19.920 19.446 1.00 82.94 545 GLY A C 1
ATOM 4115 O O . GLY A 1 545 ? -7.974 18.894 18.762 1.00 82.94 545 GLY A O 1
ATOM 4116 N N . ASN A 1 546 ? -6.917 20.332 20.125 1.00 87.38 546 ASN A N 1
ATOM 4117 C CA . ASN A 1 546 ? -5.647 19.604 20.142 1.00 87.38 546 ASN A CA 1
ATOM 4118 C C . ASN A 1 546 ? -5.752 18.267 20.899 1.00 87.38 546 ASN A C 1
ATOM 4120 O O . ASN A 1 546 ? -6.300 18.205 22.000 1.00 87.38 546 ASN A O 1
ATOM 4124 N N . ILE A 1 547 ? -5.114 17.217 20.369 1.00 83.62 547 ILE A N 1
ATOM 4125 C CA . ILE A 1 547 ? -4.780 16.011 21.146 1.00 83.62 547 ILE A CA 1
ATOM 4126 C C . ILE A 1 547 ? -3.643 16.320 22.129 1.00 83.62 547 ILE A C 1
ATOM 4128 O O . ILE A 1 547 ? -3.664 15.851 23.268 1.00 83.62 547 ILE A O 1
ATOM 4132 N N . TYR A 1 548 ? -2.668 17.127 21.701 1.00 86.25 548 TYR A N 1
ATOM 4133 C CA . TYR A 1 548 ? -1.618 17.653 22.568 1.00 86.25 548 TYR A CA 1
ATOM 4134 C C . TYR A 1 548 ? -1.192 19.066 22.159 1.00 86.25 548 TYR A C 1
ATOM 4136 O O . TYR A 1 548 ? -1.065 19.385 20.975 1.00 86.25 548 TYR A O 1
ATOM 4144 N N . THR A 1 549 ? -0.939 19.903 23.159 1.00 86.62 549 THR A N 1
ATOM 4145 C CA . THR A 1 549 ? -0.294 21.210 23.024 1.00 86.62 549 THR A CA 1
ATOM 4146 C C . THR A 1 549 ? 0.738 21.336 24.141 1.00 86.62 549 THR A C 1
ATOM 4148 O O . THR A 1 549 ? 0.491 20.889 25.264 1.00 86.62 549 THR A O 1
ATOM 4151 N N . GLY A 1 550 ? 1.921 21.853 23.821 1.00 82.38 550 GLY A N 1
ATOM 4152 C CA . GLY A 1 550 ? 3.084 21.807 24.705 1.00 82.38 550 GLY A CA 1
ATOM 4153 C C . GLY A 1 550 ? 4.015 22.995 24.503 1.00 82.38 550 GLY A C 1
ATOM 4154 O O . GLY A 1 550 ? 3.571 24.109 24.230 1.00 82.38 550 GLY A O 1
ATOM 4155 N N . ASN A 1 551 ? 5.321 22.771 24.642 1.00 78.44 551 ASN A N 1
ATOM 4156 C CA . ASN A 1 551 ? 6.301 23.796 24.309 1.00 78.44 551 ASN A CA 1
ATOM 4157 C C . ASN A 1 551 ? 6.265 24.055 22.797 1.00 78.44 551 ASN A C 1
ATOM 4159 O O . ASN A 1 551 ? 6.434 23.131 22.007 1.00 78.44 551 ASN A O 1
ATOM 4163 N N . THR A 1 552 ? 6.043 25.303 22.391 1.00 79.25 552 THR A N 1
ATOM 4164 C CA . THR A 1 552 ? 5.943 25.693 20.976 1.00 79.25 552 THR A CA 1
ATOM 4165 C C . THR A 1 552 ? 7.245 26.257 20.405 1.00 79.25 552 THR A C 1
ATOM 4167 O O . THR A 1 552 ? 7.300 26.524 19.199 1.00 79.25 552 THR A O 1
ATOM 4170 N N . ALA A 1 553 ? 8.273 26.426 21.249 1.00 81.94 553 ALA A N 1
ATOM 4171 C CA . ALA A 1 553 ? 9.630 26.790 20.863 1.00 81.94 553 ALA A CA 1
ATOM 4172 C C . ALA A 1 553 ? 10.466 25.535 20.563 1.00 81.94 553 ALA A C 1
ATOM 4174 O O . ALA A 1 553 ? 10.443 24.556 21.313 1.00 81.94 553 ALA A O 1
ATOM 4175 N N . TRP A 1 554 ? 11.224 25.566 19.466 1.00 79.25 554 TRP A N 1
ATOM 4176 C CA . TRP A 1 554 ? 12.063 24.450 19.028 1.00 79.25 554 TRP A CA 1
ATOM 4177 C C . TRP A 1 554 ? 13.144 24.118 20.070 1.00 79.25 554 TRP A C 1
ATOM 4179 O O . TRP A 1 554 ? 14.068 24.900 20.286 1.00 79.25 554 TRP A O 1
ATOM 4189 N N . VAL A 1 555 ? 13.021 22.953 20.714 1.00 68.25 555 VAL A N 1
ATOM 4190 C CA . VAL A 1 555 ? 13.947 22.442 21.737 1.00 68.25 555 VAL A CA 1
ATOM 4191 C C . VAL A 1 555 ? 14.270 20.989 21.413 1.00 68.25 555 VAL A C 1
ATOM 4193 O O . VAL A 1 555 ? 13.357 20.180 21.247 1.00 68.25 555 VAL A O 1
ATOM 4196 N N . SER A 1 556 ? 15.555 20.640 21.317 1.00 60.09 556 SER A N 1
ATOM 4197 C CA . SER A 1 556 ? 15.958 19.265 21.008 1.00 60.09 556 SER A CA 1
ATOM 4198 C C . SER A 1 556 ? 15.869 18.368 22.238 1.00 60.09 556 SER A C 1
ATOM 4200 O O . SER A 1 556 ? 16.555 18.594 23.231 1.00 60.09 556 SER A O 1
ATOM 4202 N N . ASN A 1 557 ? 15.010 17.353 22.156 1.00 64.69 557 ASN A N 1
ATOM 4203 C CA . ASN A 1 557 ? 14.792 16.334 23.176 1.00 64.69 557 ASN A CA 1
ATOM 4204 C C . ASN A 1 557 ? 14.572 14.975 22.497 1.00 64.69 557 ASN A C 1
ATOM 4206 O O . ASN A 1 557 ? 13.866 14.876 21.490 1.00 64.69 557 ASN A O 1
ATOM 4210 N N . ASN A 1 558 ? 15.082 13.909 23.117 1.00 67.56 558 ASN A N 1
ATOM 4211 C CA . ASN A 1 558 ? 14.864 12.520 22.694 1.00 67.56 558 ASN A CA 1
ATOM 4212 C C . ASN A 1 558 ? 13.629 11.887 23.365 1.00 67.56 558 ASN A C 1
ATOM 4214 O O . ASN A 1 558 ? 13.657 10.732 23.789 1.00 67.56 558 ASN A O 1
ATOM 4218 N N . ASN A 1 559 ? 12.542 12.660 23.466 1.00 73.94 559 ASN A N 1
ATOM 4219 C CA . ASN A 1 559 ? 11.246 12.191 23.956 1.00 73.94 559 ASN A CA 1
ATOM 4220 C C . ASN A 1 559 ? 10.399 11.640 22.806 1.00 73.94 559 ASN A C 1
ATOM 4222 O O . ASN A 1 559 ? 10.273 12.275 21.756 1.00 73.94 559 ASN A O 1
ATOM 4226 N N . TYR A 1 560 ? 9.768 10.490 23.040 1.00 76.62 560 TYR A N 1
ATOM 4227 C CA . TYR A 1 560 ? 8.926 9.806 22.062 1.00 76.62 560 TYR A CA 1
ATOM 4228 C C . TYR A 1 560 ? 7.628 9.317 22.702 1.00 76.62 560 TYR A C 1
ATOM 4230 O O . TYR A 1 560 ? 7.644 8.736 23.789 1.00 76.62 560 TYR A O 1
ATOM 4238 N N . ILE A 1 561 ? 6.512 9.460 21.993 1.00 79.69 561 ILE A N 1
ATOM 4239 C CA . ILE A 1 561 ? 5.244 8.820 22.354 1.00 79.69 561 ILE A CA 1
ATOM 4240 C C . ILE A 1 561 ? 4.698 8.017 21.176 1.00 79.69 561 ILE A C 1
ATOM 4242 O O . ILE A 1 561 ? 4.642 8.500 20.048 1.00 79.69 561 ILE A O 1
ATOM 4246 N N . THR A 1 562 ? 4.301 6.772 21.440 1.00 83.12 562 THR A N 1
ATOM 4247 C CA . THR A 1 562 ? 3.620 5.910 20.469 1.00 83.12 562 THR A CA 1
ATOM 4248 C C . THR A 1 562 ? 2.119 5.936 20.720 1.00 83.12 562 THR A C 1
ATOM 4250 O O . THR A 1 562 ? 1.680 5.671 21.834 1.00 83.12 562 THR A O 1
ATOM 4253 N N . LEU A 1 563 ? 1.336 6.228 19.688 1.00 86.88 563 LEU A N 1
ATOM 4254 C CA . LEU A 1 563 ? -0.122 6.216 19.668 1.00 86.88 563 LEU A CA 1
ATOM 4255 C C . LEU A 1 563 ? -0.554 5.106 18.697 1.00 86.88 563 LEU A C 1
ATOM 4257 O O . LEU A 1 563 ? -0.302 5.207 17.498 1.00 86.88 563 LEU A O 1
ATOM 4261 N N . GLU A 1 564 ? -1.146 4.022 19.201 1.00 84.69 564 GLU A N 1
ATOM 4262 C CA . GLU A 1 564 ? -1.422 2.811 18.408 1.00 84.69 564 GLU A CA 1
ATOM 4263 C C . GLU A 1 564 ? -2.897 2.393 18.448 1.00 84.69 564 GLU A C 1
ATOM 4265 O O . GLU A 1 564 ? -3.498 2.342 19.518 1.00 84.69 564 GLU A O 1
ATOM 4270 N N . GLY A 1 565 ? -3.479 2.076 17.291 1.00 78.06 565 GLY A N 1
ATOM 4271 C CA . GLY A 1 565 ? -4.837 1.542 17.177 1.00 78.06 565 GLY A CA 1
ATOM 4272 C C . GLY A 1 565 ? -4.934 0.029 17.410 1.00 78.06 565 GLY A C 1
ATOM 4273 O O . GLY A 1 565 ? -3.992 -0.713 17.133 1.00 78.06 565 GLY A O 1
ATOM 4274 N N . GLU A 1 566 ? -6.096 -0.424 17.896 1.00 70.50 566 GLU A N 1
ATOM 4275 C CA . GLU A 1 566 ? -6.365 -1.816 18.309 1.00 70.50 566 GLU A CA 1
ATOM 4276 C C . GLU A 1 566 ? -6.056 -2.884 17.248 1.00 70.50 566 GLU A C 1
ATOM 4278 O O . GLU A 1 566 ? -5.598 -3.977 17.591 1.00 70.50 566 GLU A O 1
ATOM 4283 N N . SER A 1 567 ? -6.263 -2.558 15.975 1.00 69.19 567 SER A N 1
ATOM 4284 C CA . SER A 1 567 ? -5.823 -3.323 14.808 1.00 69.19 567 SER A CA 1
ATOM 4285 C C . SER A 1 567 ? -5.881 -2.434 13.559 1.00 69.19 567 SER A C 1
ATOM 4287 O O . SER A 1 567 ? -6.407 -1.318 13.611 1.00 69.19 567 SER A O 1
ATOM 4289 N N . GLU A 1 568 ? -5.340 -2.913 12.435 1.00 74.62 568 GLU A N 1
ATOM 4290 C CA . GLU A 1 568 ? -5.386 -2.204 11.151 1.00 74.62 568 GLU A CA 1
ATOM 4291 C C . GLU A 1 568 ? -6.819 -1.737 10.822 1.00 74.62 568 GLU A C 1
ATOM 4293 O O . GLU A 1 568 ? -7.782 -2.497 10.946 1.00 74.62 568 GLU A O 1
ATOM 4298 N N . ASN A 1 569 ? -6.965 -0.471 10.424 1.00 75.56 569 ASN A N 1
ATOM 4299 C CA . ASN A 1 569 ? -8.235 0.198 10.108 1.00 75.56 569 ASN A CA 1
ATOM 4300 C C . ASN A 1 569 ? -9.290 0.286 11.233 1.00 75.56 569 ASN A C 1
ATOM 4302 O O . ASN A 1 569 ? -10.354 0.866 11.011 1.00 75.56 569 ASN A O 1
ATOM 4306 N N . ALA A 1 570 ? -9.029 -0.232 12.437 1.00 73.75 570 ALA A N 1
ATOM 4307 C CA . ALA A 1 570 ? -10.023 -0.279 13.511 1.00 73.75 570 ALA A CA 1
ATOM 4308 C C . ALA A 1 570 ? -10.231 1.067 14.226 1.00 73.75 570 ALA A C 1
ATOM 4310 O O . ALA A 1 570 ? -11.291 1.299 14.810 1.00 73.75 570 ALA A O 1
ATOM 4311 N N . VAL A 1 571 ? -9.235 1.956 14.187 1.00 84.62 571 VAL A N 1
ATOM 4312 C CA . VAL A 1 571 ? -9.276 3.280 14.822 1.00 84.62 571 VAL A CA 1
ATOM 4313 C C . VAL A 1 571 ? -9.275 4.360 13.756 1.00 84.62 571 VAL A C 1
ATOM 4315 O O . VAL A 1 571 ? -8.393 4.387 12.902 1.00 84.62 571 VAL A O 1
ATOM 4318 N N . THR A 1 572 ? -10.251 5.269 13.811 1.00 88.56 572 THR A N 1
ATOM 4319 C CA . THR A 1 572 ? -10.295 6.443 12.927 1.00 88.56 572 THR A CA 1
ATOM 4320 C C . THR A 1 572 ? -10.419 7.730 13.733 1.00 88.56 572 THR A C 1
ATOM 4322 O O . THR A 1 572 ? -11.398 7.921 14.454 1.00 88.56 572 THR A O 1
ATOM 4325 N N . PHE A 1 573 ? -9.458 8.637 13.580 1.00 92.12 573 PHE A N 1
ATOM 4326 C CA . PHE A 1 573 ? -9.537 10.010 14.072 1.00 92.12 573 PHE A CA 1
ATOM 4327 C C . PHE A 1 573 ? -10.223 10.871 13.010 1.00 92.12 573 PHE A C 1
ATOM 4329 O O . PHE A 1 573 ? -9.793 10.908 11.858 1.00 92.12 573 PHE A O 1
ATOM 4336 N N . VAL A 1 574 ? -11.309 11.545 13.381 1.00 89.06 574 VAL A N 1
ATOM 4337 C CA . VAL A 1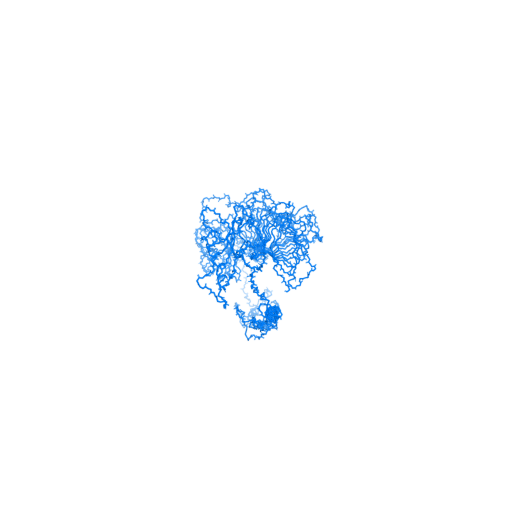 574 ? -12.147 12.328 12.464 1.00 89.06 574 VAL A CA 1
ATOM 4338 C C . VAL A 1 574 ? -12.187 13.781 12.913 1.00 89.06 574 VAL A C 1
ATOM 4340 O O . VAL A 1 574 ? -12.587 14.072 14.041 1.00 89.06 574 VAL A O 1
ATOM 4343 N N . LYS A 1 575 ? -11.831 14.688 11.999 1.00 87.06 575 LYS A N 1
ATOM 4344 C CA . LYS A 1 575 ? -11.834 16.138 12.207 1.00 87.06 575 LYS A CA 1
ATOM 4345 C C . LYS A 1 575 ? -12.447 16.838 10.994 1.00 87.06 575 LYS A C 1
ATOM 4347 O O . LYS A 1 575 ? -11.896 16.819 9.892 1.00 87.06 575 LYS A O 1
ATOM 4352 N N . THR A 1 576 ? -13.636 17.409 11.179 1.00 80.25 576 THR A N 1
ATOM 4353 C CA . THR A 1 576 ? -14.480 17.882 10.063 1.00 80.25 576 THR A CA 1
ATOM 4354 C C . THR A 1 576 ? -14.656 19.392 9.971 1.00 80.25 576 THR A C 1
ATOM 4356 O O . THR A 1 576 ? -14.963 19.884 8.891 1.00 80.25 576 THR A O 1
ATOM 4359 N N . THR A 1 577 ? -14.521 20.113 11.085 1.00 76.38 577 THR A N 1
ATOM 4360 C CA . THR A 1 577 ? -14.969 21.516 11.215 1.00 76.38 577 THR A CA 1
ATOM 4361 C C . THR A 1 577 ? -14.055 22.392 12.072 1.00 76.38 577 THR A C 1
ATOM 4363 O O . THR A 1 577 ? -14.359 23.561 12.272 1.00 76.38 577 THR A O 1
ATOM 4366 N N . ASP A 1 578 ? -12.974 21.840 12.625 1.00 77.94 578 ASP A N 1
ATOM 4367 C CA . ASP A 1 578 ? -12.037 22.587 13.466 1.00 77.94 578 ASP A CA 1
ATOM 4368 C C . ASP A 1 578 ? -10.798 22.961 12.648 1.00 77.94 578 ASP A C 1
ATOM 4370 O O . ASP A 1 578 ? -9.974 22.117 12.303 1.00 77.94 578 ASP A O 1
ATOM 4374 N N . ASN A 1 579 ? -10.703 24.241 12.310 1.00 78.44 579 ASN A N 1
ATOM 4375 C CA . ASN A 1 579 ? -9.580 24.848 11.599 1.00 78.44 579 ASN A CA 1
ATOM 4376 C C . ASN A 1 579 ? -8.755 25.789 12.496 1.00 78.44 579 ASN A C 1
ATOM 4378 O O . ASN A 1 579 ? -7.840 26.450 12.011 1.00 78.44 579 ASN A O 1
ATOM 4382 N N . SER A 1 580 ? -9.107 25.887 13.782 1.00 81.81 580 SER A N 1
ATOM 4383 C CA . SER A 1 580 ? -8.536 26.861 14.721 1.00 81.81 580 SER A CA 1
ATOM 4384 C C . SER A 1 580 ? -7.484 26.242 15.643 1.00 81.81 580 SER A C 1
ATOM 4386 O O . SER A 1 580 ? -6.633 26.957 16.163 1.00 81.81 580 SER A O 1
ATOM 4388 N N . HIS A 1 581 ? -7.510 24.919 15.812 1.00 86.56 581 HIS A N 1
ATOM 4389 C CA . HIS A 1 581 ? -6.549 24.166 16.617 1.00 86.56 581 HIS A CA 1
ATOM 4390 C C . HIS A 1 581 ? -5.822 23.144 15.746 1.00 86.56 581 HIS A C 1
ATOM 4392 O O . HIS A 1 581 ? -6.444 22.513 14.897 1.00 86.56 581 HIS A O 1
ATOM 4398 N N . SER A 1 582 ? -4.531 22.928 15.972 1.00 89.81 582 SER A N 1
ATOM 4399 C CA . SER A 1 582 ? -3.774 21.803 15.399 1.00 89.81 582 SER A CA 1
ATOM 4400 C C . SER A 1 582 ? -4.166 20.479 16.073 1.00 89.81 582 SER A C 1
ATOM 4402 O O . SER A 1 582 ? -4.625 20.485 17.211 1.00 89.81 582 SER A O 1
ATOM 4404 N N . LEU A 1 583 ? -3.929 19.323 15.444 1.00 90.12 583 LEU A N 1
ATOM 4405 C CA . LEU A 1 583 ? -3.943 18.025 16.138 1.00 90.12 583 LEU A CA 1
ATOM 4406 C C . LEU A 1 583 ? -2.871 18.006 17.237 1.00 90.12 583 LEU A C 1
ATOM 4408 O O . LEU A 1 583 ? -3.127 17.585 18.367 1.00 90.12 583 LEU A O 1
ATOM 4412 N N . ILE A 1 584 ? -1.671 18.470 16.878 1.00 91.06 584 ILE A N 1
ATOM 4413 C CA . ILE A 1 584 ? -0.486 18.558 17.733 1.00 91.06 584 ILE A CA 1
ATOM 4414 C C . ILE A 1 584 ? 0.182 19.914 17.497 1.00 91.06 584 ILE A C 1
ATOM 4416 O O . ILE A 1 584 ? 0.500 20.243 16.354 1.00 91.06 584 ILE A O 1
ATOM 4420 N N . ASP A 1 585 ? 0.453 20.652 18.574 1.00 91.00 585 ASP A N 1
ATOM 4421 C CA . ASP A 1 585 ? 1.378 21.797 18.569 1.00 91.00 585 ASP A CA 1
ATOM 4422 C C . ASP A 1 585 ? 2.340 21.700 19.763 1.00 91.00 585 ASP A C 1
ATOM 4424 O O . ASP A 1 585 ? 2.068 22.218 20.850 1.00 91.00 585 ASP A O 1
ATOM 4428 N N . ALA A 1 586 ? 3.431 20.950 19.580 1.00 87.31 586 ALA A N 1
ATOM 4429 C CA . ALA A 1 586 ? 4.475 20.759 20.587 1.00 87.31 586 ALA A CA 1
ATOM 4430 C C . ALA A 1 586 ? 5.803 20.321 19.950 1.00 87.31 586 ALA A C 1
ATOM 4432 O O . ALA A 1 586 ? 5.927 19.215 19.428 1.00 87.31 586 ALA A O 1
ATOM 4433 N N . THR A 1 587 ? 6.818 21.176 20.003 1.00 86.38 587 THR A N 1
ATOM 4434 C CA . THR A 1 587 ? 8.083 21.042 19.261 1.00 86.38 587 THR A CA 1
ATOM 4435 C C . THR A 1 587 ? 9.185 20.275 20.002 1.00 86.38 587 THR A C 1
ATOM 4437 O O . THR A 1 587 ? 10.289 20.135 19.480 1.00 86.38 587 THR A O 1
ATOM 4440 N N . ASP A 1 588 ? 8.895 19.761 21.197 1.00 80.62 588 ASP A N 1
ATOM 4441 C CA . ASP A 1 588 ? 9.831 19.138 22.144 1.00 80.62 588 ASP A CA 1
ATOM 4442 C C . ASP A 1 588 ? 9.631 17.621 22.343 1.00 80.62 588 ASP A C 1
ATOM 4444 O O . ASP A 1 588 ? 10.317 16.997 23.159 1.00 80.62 588 ASP A O 1
ATOM 4448 N N . ILE A 1 589 ? 8.726 17.012 21.572 1.00 80.38 589 ILE A N 1
ATOM 4449 C CA . ILE A 1 589 ? 8.426 15.576 21.584 1.00 80.38 589 ILE A CA 1
ATOM 4450 C C . ILE A 1 589 ? 8.205 15.043 20.159 1.00 80.38 589 ILE A C 1
ATOM 4452 O O . ILE A 1 589 ? 7.711 15.751 19.275 1.00 80.38 589 ILE A O 1
ATOM 4456 N N . SER A 1 590 ? 8.595 13.787 19.933 1.00 83.69 590 SER A N 1
ATOM 4457 C CA . SER A 1 590 ? 8.376 13.064 18.677 1.00 83.69 590 SER A CA 1
ATOM 4458 C C . SER A 1 590 ? 7.199 12.092 18.790 1.00 83.69 590 SER A C 1
ATOM 4460 O O . SER A 1 590 ? 7.061 11.384 19.791 1.00 83.69 590 SER A O 1
ATOM 4462 N N . PHE A 1 591 ? 6.367 12.012 17.753 1.00 87.25 591 PHE A N 1
ATOM 4463 C CA . PHE A 1 591 ? 5.169 11.164 17.738 1.00 87.25 591 PHE A CA 1
ATOM 4464 C C . PHE A 1 591 ? 5.335 9.952 16.820 1.00 87.25 591 PHE A C 1
ATOM 4466 O O . PHE A 1 591 ? 5.842 10.059 15.708 1.00 87.25 591 PHE A O 1
ATOM 4473 N N . VAL A 1 592 ? 4.863 8.789 17.259 1.00 88.62 592 VAL A N 1
ATOM 4474 C CA . VAL A 1 592 ? 4.815 7.563 16.457 1.00 88.62 592 VAL A CA 1
ATOM 4475 C C . VAL A 1 592 ? 3.374 7.079 16.404 1.00 88.62 592 VAL A C 1
ATOM 4477 O O . VAL A 1 592 ? 2.846 6.599 17.398 1.00 88.62 592 VAL A O 1
ATOM 4480 N N . PHE A 1 593 ? 2.732 7.181 15.251 1.00 90.81 593 PHE A N 1
ATOM 4481 C CA . PHE A 1 593 ? 1.384 6.674 15.026 1.00 90.81 593 PHE A CA 1
ATOM 4482 C C . PHE A 1 593 ? 1.434 5.287 14.392 1.00 90.81 593 PHE A C 1
ATOM 4484 O O . PHE A 1 593 ? 2.238 5.057 13.485 1.00 90.81 593 PHE A O 1
ATOM 4491 N N . LYS A 1 594 ? 0.574 4.375 14.847 1.00 87.94 594 LYS A N 1
ATOM 4492 C CA . LYS A 1 594 ? 0.473 3.008 14.319 1.00 87.94 594 LYS A CA 1
ATOM 4493 C C . LYS A 1 594 ? -0.980 2.565 14.182 1.00 87.94 594 LYS A C 1
ATOM 4495 O O . LYS A 1 594 ? -1.737 2.759 15.128 1.00 87.94 594 LYS A O 1
ATOM 4500 N N . ASN A 1 595 ? -1.373 1.933 13.075 1.00 87.38 595 ASN A N 1
ATOM 4501 C CA . ASN A 1 595 ? -2.734 1.398 12.871 1.00 87.38 595 ASN A CA 1
ATOM 4502 C C . ASN A 1 595 ? -3.872 2.429 13.083 1.00 87.38 595 ASN A C 1
ATOM 4504 O O . ASN A 1 595 ? -4.961 2.071 13.538 1.00 87.38 595 ASN A O 1
ATOM 4508 N N . ILE A 1 596 ? -3.630 3.717 12.812 1.00 90.56 596 ILE A N 1
ATOM 4509 C CA . ILE A 1 596 ? -4.629 4.786 12.979 1.00 90.56 596 ILE A CA 1
ATOM 4510 C C . ILE A 1 596 ? -4.958 5.391 11.617 1.00 90.56 596 ILE A C 1
ATOM 4512 O O . ILE A 1 596 ? -4.086 5.872 10.892 1.00 90.56 596 ILE A O 1
ATOM 4516 N N . ASN A 1 597 ? -6.245 5.410 11.290 1.00 94.44 597 ASN A N 1
ATOM 4517 C CA . ASN A 1 597 ? -6.770 6.146 10.152 1.00 94.44 597 ASN A CA 1
ATOM 4518 C C . ASN A 1 597 ? -7.064 7.590 10.569 1.00 94.44 597 ASN A C 1
ATOM 4520 O O . ASN A 1 597 ? -7.595 7.839 11.650 1.00 94.44 597 ASN A O 1
ATOM 4524 N N . PHE A 1 598 ? -6.771 8.548 9.698 1.00 94.50 598 PHE A N 1
ATOM 4525 C CA . PHE A 1 598 ? -7.048 9.962 9.918 1.00 94.50 598 PHE A CA 1
ATOM 4526 C C . PHE A 1 598 ? -7.926 10.494 8.791 1.00 94.50 598 PHE A C 1
ATOM 4528 O O . PHE A 1 598 ? -7.586 10.365 7.615 1.00 94.50 598 PHE A O 1
ATOM 4535 N N . HIS A 1 599 ? -9.042 11.123 9.146 1.00 92.75 599 HIS A N 1
ATOM 4536 C CA . HIS A 1 599 ? -9.948 11.762 8.204 1.00 92.75 599 HIS A CA 1
ATOM 4537 C C . HIS A 1 599 ? -10.105 13.247 8.537 1.00 92.75 599 HIS A C 1
ATOM 4539 O O . HIS A 1 599 ? -10.806 13.627 9.479 1.00 92.75 599 HIS A O 1
ATOM 4545 N N . PHE A 1 600 ? -9.451 14.073 7.727 1.00 89.50 600 PHE A N 1
ATOM 4546 C CA . PHE A 1 600 ? -9.371 15.519 7.857 1.00 89.50 600 PHE A CA 1
ATOM 4547 C C . PHE A 1 600 ? -10.145 16.197 6.719 1.00 89.50 600 PHE A C 1
ATOM 4549 O O . PHE A 1 600 ? -9.751 16.098 5.554 1.00 89.50 600 PHE A O 1
ATOM 4556 N N . ALA A 1 601 ? -11.229 16.909 7.040 1.00 83.06 601 ALA A N 1
ATOM 4557 C CA . ALA A 1 601 ? -11.987 17.712 6.066 1.00 83.06 601 ALA A CA 1
ATOM 4558 C C . ALA A 1 601 ? -11.795 19.231 6.254 1.00 83.06 601 ALA A C 1
ATOM 4560 O O . ALA A 1 601 ? -11.854 19.993 5.291 1.00 83.06 601 ALA A O 1
ATOM 4561 N N . GLN A 1 602 ? -11.518 19.666 7.484 1.00 77.75 602 GLN A N 1
ATOM 4562 C CA . GLN A 1 602 ? -11.014 21.001 7.812 1.00 77.75 602 GLN A CA 1
ATOM 4563 C C . GLN A 1 602 ? -9.934 20.845 8.886 1.00 77.75 602 GLN A C 1
ATOM 4565 O O . GLN A 1 602 ? -10.051 19.975 9.750 1.00 77.75 602 GLN A O 1
ATOM 4570 N N . VAL A 1 603 ? -8.872 21.639 8.769 1.00 81.06 603 VAL A N 1
ATOM 4571 C CA . VAL A 1 603 ? -7.626 21.545 9.548 1.00 81.06 603 VAL A CA 1
ATOM 4572 C C . VAL A 1 603 ? -7.032 22.934 9.741 1.00 81.06 603 VAL A C 1
ATOM 4574 O O . VAL A 1 603 ? -7.364 23.856 8.991 1.00 81.06 603 VAL A O 1
ATOM 4577 N N . ALA A 1 604 ? -6.157 23.078 10.733 1.00 84.50 604 ALA A N 1
ATOM 4578 C CA . ALA A 1 604 ? -5.401 24.309 10.940 1.00 84.50 604 ALA A CA 1
ATOM 4579 C C . ALA A 1 604 ? -4.336 24.518 9.847 1.00 84.50 604 ALA A C 1
ATOM 4581 O O . ALA A 1 604 ? -3.977 23.593 9.118 1.00 84.50 604 ALA A O 1
ATOM 4582 N N . SER A 1 605 ? -3.798 25.739 9.758 1.00 82.44 605 SER A N 1
ATOM 4583 C CA . SER A 1 605 ? -2.701 26.106 8.841 1.00 82.44 605 SER A CA 1
ATOM 4584 C C . SER A 1 605 ? -1.428 25.277 9.044 1.00 82.44 605 SER A C 1
ATOM 4586 O O . SER A 1 605 ? -0.647 25.081 8.111 1.00 82.44 605 SER A O 1
ATOM 4588 N N . THR A 1 606 ? -1.251 24.754 10.259 1.00 89.25 606 THR A N 1
ATOM 4589 C CA . THR A 1 606 ? -0.377 23.627 10.569 1.00 89.25 606 THR A CA 1
ATOM 4590 C C . THR A 1 606 ? -1.113 22.659 11.478 1.00 89.25 606 THR A C 1
ATOM 4592 O O . THR A 1 606 ? -1.530 23.032 12.572 1.00 89.25 606 THR A O 1
ATOM 4595 N N . GLU A 1 607 ? -1.300 21.418 11.032 1.00 90.75 607 GLU A N 1
ATOM 4596 C CA . GLU A 1 607 ? -2.109 20.428 11.752 1.00 90.75 607 GLU A CA 1
ATOM 4597 C C . GLU A 1 607 ? -1.257 19.571 12.699 1.00 90.75 607 GLU A C 1
ATOM 4599 O O . GLU A 1 607 ? -1.719 19.214 13.781 1.00 90.75 607 GLU A O 1
ATOM 4604 N N . ILE A 1 608 ? -0.007 19.269 12.335 1.00 92.75 608 ILE A N 1
ATOM 4605 C CA . ILE A 1 608 ? 0.944 18.534 13.180 1.00 92.75 608 ILE A CA 1
ATOM 4606 C C . ILE A 1 608 ? 2.270 19.297 13.214 1.00 92.75 608 ILE A C 1
ATOM 4608 O O . ILE A 1 608 ? 3.056 19.223 12.271 1.00 92.75 608 ILE A O 1
ATOM 4612 N N . LYS A 1 609 ? 2.543 20.002 14.313 1.00 91.62 609 LYS A N 1
ATOM 4613 C CA . LYS A 1 609 ? 3.824 20.670 14.583 1.00 91.62 609 LYS A CA 1
ATOM 4614 C C . LYS A 1 609 ? 4.547 19.937 15.712 1.00 91.62 609 LYS A C 1
ATOM 4616 O O . LYS A 1 609 ? 4.081 19.946 16.849 1.00 91.62 609 LYS A O 1
ATOM 4621 N N . CYS A 1 610 ? 5.649 19.264 15.382 1.00 88.12 610 CYS A N 1
ATOM 4622 C CA . CYS A 1 610 ? 6.310 18.294 16.262 1.00 88.12 610 CYS A CA 1
ATOM 4623 C C . CYS A 1 610 ? 7.839 18.289 16.115 1.00 88.12 610 CYS A C 1
ATOM 4625 O O . CYS A 1 610 ? 8.365 18.817 15.142 1.00 88.12 610 CYS A O 1
ATOM 4627 N N . SER A 1 611 ? 8.562 17.666 17.054 1.00 85.00 611 SER A N 1
ATOM 4628 C CA . SER A 1 611 ? 10.018 17.455 16.925 1.00 85.00 611 SER A CA 1
ATOM 4629 C C . SER A 1 611 ? 10.357 16.523 15.751 1.00 85.00 611 SER A C 1
ATOM 4631 O O . SER A 1 611 ? 11.297 16.769 14.997 1.00 85.00 611 SER A O 1
ATOM 4633 N N . GLY A 1 612 ? 9.534 15.487 15.581 1.00 85.88 612 GLY A N 1
ATOM 4634 C CA . GLY A 1 612 ? 9.601 14.460 14.547 1.00 85.88 612 GLY A CA 1
ATOM 4635 C C . GLY A 1 612 ? 8.321 13.628 14.554 1.00 85.88 612 GLY A C 1
ATOM 4636 O O . GLY A 1 612 ? 7.645 13.541 15.585 1.00 85.88 612 GLY A O 1
ATOM 4637 N N . VAL A 1 613 ? 7.969 12.996 13.432 1.00 90.31 613 VAL A N 1
ATOM 4638 C CA . VAL A 1 613 ? 6.779 12.131 13.378 1.00 90.31 613 VAL A CA 1
ATOM 4639 C C . VAL A 1 613 ? 6.987 10.899 12.508 1.00 90.31 613 VAL A C 1
ATOM 4641 O O . VAL A 1 613 ? 7.636 10.944 11.467 1.00 90.31 613 VAL A O 1
ATOM 4644 N N . SER A 1 614 ? 6.452 9.766 12.951 1.00 92.00 614 SER A N 1
ATOM 4645 C CA . SER A 1 614 ? 6.461 8.500 12.218 1.00 92.00 614 SER A CA 1
ATOM 4646 C C . SER A 1 614 ? 5.049 7.933 12.109 1.00 92.00 614 SER A C 1
ATOM 4648 O O . SER A 1 614 ? 4.301 7.970 13.083 1.00 92.00 614 SER A O 1
ATOM 4650 N N . PHE A 1 615 ? 4.698 7.370 10.956 1.00 93.62 615 PHE A N 1
ATOM 4651 C CA . PHE A 1 615 ? 3.420 6.700 10.711 1.00 93.62 615 PHE A CA 1
ATOM 4652 C C . PHE A 1 615 ? 3.671 5.273 10.211 1.00 93.62 615 PHE A C 1
ATOM 4654 O O . PHE A 1 615 ? 4.383 5.086 9.229 1.00 93.62 615 PHE A O 1
ATOM 4661 N N . TYR A 1 616 ? 3.088 4.272 10.868 1.00 90.00 616 TYR A N 1
ATOM 4662 C CA . TYR A 1 616 ? 3.171 2.868 10.459 1.00 90.00 616 TYR A CA 1
ATOM 4663 C C . TYR A 1 616 ? 1.764 2.320 10.234 1.00 90.00 616 TYR A C 1
ATOM 4665 O O . TYR A 1 616 ? 0.939 2.375 11.145 1.00 90.00 616 TYR A O 1
ATOM 4673 N N . ASP A 1 617 ? 1.478 1.829 9.029 1.00 91.06 617 ASP A N 1
ATOM 4674 C CA . ASP A 1 617 ? 0.170 1.252 8.675 1.00 91.06 617 ASP A CA 1
ATOM 4675 C C . ASP A 1 617 ? -1.017 2.200 8.978 1.00 91.06 617 ASP A C 1
ATOM 4677 O O . ASP A 1 617 ? -2.102 1.801 9.404 1.00 91.06 617 ASP A O 1
ATOM 4681 N N . CYS A 1 618 ? -0.791 3.502 8.772 1.00 94.62 618 CYS A N 1
ATOM 4682 C CA . CYS A 1 618 ? -1.775 4.567 8.969 1.00 94.62 618 CYS A CA 1
ATOM 4683 C C . CYS A 1 618 ? -2.328 5.048 7.621 1.00 94.62 618 CYS A C 1
ATOM 4685 O O . CYS A 1 618 ? -1.568 5.261 6.676 1.00 94.62 618 CYS A O 1
ATOM 4687 N N . ASN A 1 619 ? -3.636 5.304 7.539 1.00 96.31 619 ASN A N 1
ATOM 4688 C CA . ASN A 1 619 ? -4.254 5.894 6.347 1.00 96.31 619 ASN A CA 1
ATOM 4689 C C . ASN A 1 619 ? -4.668 7.340 6.620 1.00 96.31 619 ASN A C 1
ATOM 4691 O O . ASN A 1 619 ? -5.652 7.592 7.313 1.00 96.31 619 ASN A O 1
ATOM 4695 N N . ILE A 1 620 ? -3.925 8.299 6.073 1.00 95.94 620 ILE A N 1
ATOM 4696 C CA . ILE A 1 620 ? -4.182 9.734 6.217 1.00 95.94 620 ILE A CA 1
ATOM 4697 C C . ILE A 1 620 ? -4.952 10.221 4.992 1.00 95.94 620 ILE A C 1
ATOM 4699 O O . ILE A 1 620 ? -4.448 10.185 3.873 1.00 95.94 620 ILE A O 1
ATOM 4703 N N . THR A 1 621 ? -6.173 10.710 5.196 1.00 94.69 621 THR A N 1
ATOM 4704 C CA . THR A 1 621 ? -6.979 11.375 4.165 1.00 94.69 621 THR A CA 1
ATOM 4705 C C . THR A 1 621 ? -7.224 12.823 4.560 1.00 94.69 621 THR A C 1
ATOM 4707 O O . THR A 1 621 ? -7.975 13.093 5.495 1.00 94.69 621 THR A O 1
ATOM 4710 N N . LEU A 1 622 ? -6.635 13.750 3.809 1.00 90.31 622 LEU A N 1
ATOM 4711 C CA . LEU A 1 622 ? -6.853 15.188 3.907 1.00 90.31 622 LEU A CA 1
ATOM 4712 C C . LEU A 1 622 ? -7.592 15.692 2.664 1.00 90.31 622 LEU A C 1
ATOM 4714 O O . LEU A 1 622 ? -7.080 15.638 1.544 1.00 90.31 622 LEU A O 1
ATOM 4718 N N . ARG A 1 623 ? -8.802 16.217 2.862 1.00 86.44 623 ARG A N 1
ATOM 4719 C CA . ARG A 1 623 ? -9.616 16.843 1.816 1.00 86.44 623 ARG A CA 1
ATOM 4720 C C . ARG A 1 623 ? -10.036 18.242 2.250 1.00 86.44 623 ARG A C 1
ATOM 4722 O O . ARG A 1 623 ? -11.104 18.412 2.825 1.00 86.44 623 ARG A O 1
ATOM 4729 N N . THR A 1 624 ? -9.204 19.233 1.950 1.00 73.75 624 THR A N 1
ATOM 4730 C CA . THR A 1 624 ? -9.407 20.621 2.392 1.00 73.75 624 THR A CA 1
ATOM 4731 C C . THR A 1 624 ? -10.124 21.478 1.343 1.00 73.75 624 THR A C 1
ATOM 4733 O O . THR A 1 624 ? -9.853 21.389 0.138 1.00 73.75 624 THR A O 1
ATOM 4736 N N . ALA A 1 625 ? -11.038 22.329 1.809 1.00 62.12 625 ALA A N 1
ATOM 4737 C CA . ALA A 1 625 ? -11.704 23.365 1.026 1.00 62.12 625 ALA A CA 1
ATOM 4738 C C . ALA A 1 625 ? -11.197 24.745 1.464 1.00 62.12 625 ALA A C 1
ATOM 4740 O O . ALA A 1 625 ? -11.315 25.070 2.637 1.00 62.12 625 ALA A O 1
ATOM 4741 N N . GLY A 1 626 ? -10.648 25.512 0.511 1.00 58.88 626 GLY A N 1
ATOM 4742 C CA . GLY A 1 626 ? -10.233 26.921 0.625 1.00 58.88 626 GLY A CA 1
ATOM 4743 C C . GLY A 1 626 ? -9.651 27.393 1.966 1.00 58.88 626 GLY A C 1
ATOM 4744 O O . GLY A 1 626 ? -10.397 27.821 2.841 1.00 58.88 626 GLY A O 1
ATOM 4745 N N . TYR A 1 627 ? -8.322 27.443 2.085 1.00 62.62 627 TYR A N 1
ATOM 4746 C CA . TYR A 1 627 ? -7.657 28.241 3.121 1.00 62.62 627 TYR A CA 1
ATOM 4747 C C . TYR A 1 627 ? -7.360 29.647 2.580 1.00 62.62 627 TYR A C 1
ATOM 4749 O O . TYR A 1 627 ? -6.907 29.787 1.445 1.00 62.62 627 TYR A O 1
ATOM 4757 N N . SER A 1 628 ? -7.620 30.683 3.382 1.00 56.22 628 SER A N 1
ATOM 4758 C CA . SER A 1 628 ? -7.549 32.093 2.965 1.00 56.22 628 SER A CA 1
ATOM 4759 C C . SER A 1 628 ? -6.348 32.870 3.524 1.00 56.22 628 SER A C 1
ATOM 4761 O O . SER A 1 628 ? -6.358 34.096 3.473 1.00 56.22 628 SER A O 1
ATOM 4763 N N . GLY A 1 629 ? -5.364 32.188 4.117 1.00 60.72 629 GLY A N 1
ATOM 4764 C CA . GLY A 1 629 ? -4.121 32.795 4.611 1.00 60.72 629 GLY A CA 1
ATOM 4765 C C . GLY A 1 629 ? -2.921 32.501 3.706 1.00 60.72 629 GLY A C 1
ATOM 4766 O O . GLY A 1 629 ? -3.009 31.669 2.807 1.00 60.72 629 GLY A O 1
ATOM 4767 N N . ASP A 1 630 ? -1.788 33.147 3.985 1.00 58.88 630 ASP A N 1
ATOM 4768 C CA . ASP A 1 630 ? -0.641 33.237 3.063 1.00 58.88 630 ASP A CA 1
ATOM 4769 C C . ASP A 1 630 ? 0.169 31.940 2.863 1.00 58.88 630 ASP A C 1
ATOM 4771 O O . ASP A 1 630 ? 0.939 31.840 1.908 1.00 58.88 630 ASP A O 1
ATOM 4775 N N . SER A 1 631 ? 0.026 30.939 3.737 1.00 73.56 631 SER A N 1
ATOM 4776 C CA . SER A 1 631 ? 0.691 29.634 3.601 1.00 73.56 631 SER A CA 1
ATOM 4777 C C . SER A 1 631 ? -0.024 28.520 4.373 1.00 73.56 631 SER A C 1
ATOM 4779 O O . SER A 1 631 ? -0.688 28.764 5.383 1.00 73.56 631 SER A O 1
ATOM 4781 N N . PHE A 1 632 ? 0.122 27.279 3.898 1.00 82.88 632 PHE A N 1
ATOM 4782 C CA . PHE A 1 632 ? -0.403 26.075 4.546 1.00 82.88 632 PHE A CA 1
ATOM 4783 C C . PHE A 1 632 ? 0.633 24.949 4.511 1.00 82.88 632 PHE A C 1
ATOM 4785 O O . PHE A 1 632 ? 1.139 24.612 3.436 1.00 82.88 632 PHE A O 1
ATOM 4792 N N . THR A 1 633 ? 0.860 24.313 5.661 1.00 88.50 633 THR A N 1
ATOM 4793 C CA . THR A 1 633 ? 1.764 23.167 5.806 1.00 88.50 633 THR A CA 1
ATOM 4794 C C . THR A 1 633 ? 1.149 22.125 6.738 1.00 88.50 633 THR A C 1
ATOM 4796 O O . THR A 1 633 ? 1.061 22.368 7.935 1.00 88.50 633 THR A O 1
ATOM 4799 N N . PHE A 1 634 ? 0.734 20.955 6.242 1.00 91.00 634 PHE A N 1
ATOM 4800 C CA . PHE A 1 634 ? 0.014 19.975 7.078 1.00 91.00 634 PHE A CA 1
ATOM 4801 C C . PHE A 1 634 ? 0.875 19.401 8.229 1.00 91.00 634 PHE A C 1
ATOM 4803 O O . PHE A 1 634 ? 0.405 19.372 9.370 1.00 91.00 634 PHE A O 1
ATOM 4810 N N . ILE A 1 635 ? 2.131 19.017 7.968 1.00 93.44 635 ILE A N 1
ATOM 4811 C CA . ILE A 1 635 ? 3.107 18.552 8.975 1.00 93.44 635 ILE A CA 1
ATOM 4812 C C . ILE A 1 635 ? 4.345 19.455 8.971 1.00 93.44 635 ILE A C 1
ATOM 4814 O O . ILE A 1 635 ? 4.929 19.663 7.913 1.00 93.44 635 ILE A O 1
ATOM 4818 N N . VAL A 1 636 ? 4.790 19.907 10.147 1.00 91.94 636 VAL A N 1
ATOM 4819 C CA . VAL A 1 636 ? 6.069 20.606 10.369 1.00 91.94 636 VAL A CA 1
ATOM 4820 C C . VAL A 1 636 ? 6.917 19.834 11.390 1.00 91.94 636 VAL A C 1
ATOM 4822 O O . VAL A 1 636 ? 6.469 19.600 12.518 1.00 91.94 636 VAL A O 1
ATOM 4825 N N . ALA A 1 637 ? 8.142 19.457 11.007 1.00 87.88 637 ALA A N 1
ATOM 4826 C CA . ALA A 1 637 ? 9.080 18.668 11.816 1.00 87.88 637 ALA A CA 1
ATOM 4827 C C . ALA A 1 637 ? 10.537 19.175 11.706 1.00 87.88 637 ALA A C 1
ATOM 4829 O O . ALA A 1 637 ? 11.325 18.683 10.897 1.00 87.88 637 ALA A O 1
ATOM 4830 N N . HIS A 1 638 ? 10.912 20.170 12.520 1.00 80.62 638 HIS A N 1
ATOM 4831 C CA . HIS A 1 638 ? 12.191 20.898 12.414 1.00 80.62 638 HIS A CA 1
ATOM 4832 C C . HIS A 1 638 ? 13.062 20.793 13.676 1.00 80.62 638 HIS A C 1
ATOM 4834 O O . HIS A 1 638 ? 13.281 21.784 14.371 1.00 80.62 638 HIS A O 1
ATOM 4840 N N . ASN A 1 639 ? 13.611 19.610 13.968 1.00 76.19 639 ASN A N 1
ATOM 4841 C CA . ASN A 1 639 ? 14.518 19.432 15.110 1.00 76.19 639 ASN A CA 1
ATOM 4842 C C . ASN A 1 639 ? 15.834 18.725 14.747 1.00 76.19 639 ASN A C 1
ATOM 4844 O O . ASN A 1 639 ? 15.847 17.867 13.865 1.00 76.19 639 ASN A O 1
ATOM 4848 N N . SER A 1 640 ? 16.939 19.083 15.412 1.00 58.50 640 SER A N 1
ATOM 4849 C CA . SER A 1 640 ? 18.290 18.626 15.040 1.00 58.50 640 SER A CA 1
ATOM 4850 C C . SER A 1 640 ? 18.526 17.137 15.275 1.00 58.50 640 SER A C 1
ATOM 4852 O O . SER A 1 640 ? 19.301 16.517 14.554 1.00 58.50 640 SER A O 1
ATOM 4854 N N . ASP A 1 641 ? 17.852 16.558 16.265 1.00 61.22 641 ASP A N 1
ATOM 4855 C CA . ASP A 1 641 ? 18.032 15.139 16.575 1.00 61.22 641 ASP A CA 1
ATOM 4856 C C . ASP A 1 641 ? 16.987 14.283 15.841 1.00 61.22 641 ASP A C 1
ATOM 4858 O O . ASP A 1 641 ? 17.271 13.154 15.446 1.00 61.22 641 ASP A O 1
ATOM 4862 N N . ASN A 1 642 ? 15.781 14.831 15.624 1.00 65.69 642 ASN A N 1
ATOM 4863 C CA . ASN A 1 642 ? 14.581 14.044 15.314 1.00 65.69 642 ASN A CA 1
ATOM 4864 C C . ASN A 1 642 ? 13.682 14.586 14.186 1.00 65.69 642 ASN A C 1
ATOM 4866 O O . ASN A 1 642 ? 12.642 13.981 13.942 1.00 65.69 642 ASN A O 1
ATOM 4870 N N . GLY A 1 643 ? 14.077 15.642 13.457 1.00 75.56 643 GLY A N 1
ATOM 4871 C CA . GLY A 1 643 ? 13.309 16.319 12.386 1.00 75.56 643 GLY A CA 1
ATOM 4872 C C . GLY A 1 643 ? 13.032 15.510 11.109 1.00 75.56 643 GLY A C 1
ATOM 4873 O O . GLY A 1 643 ? 12.977 16.065 10.012 1.00 75.56 643 GLY A O 1
ATOM 4874 N N . VAL A 1 644 ? 12.896 14.192 11.237 1.00 83.69 644 VAL A N 1
ATOM 4875 C CA . VAL A 1 644 ? 12.608 13.238 10.172 1.00 83.69 644 VAL A CA 1
ATOM 4876 C C . VAL A 1 644 ? 11.125 12.889 10.194 1.00 83.69 644 VAL A C 1
ATOM 4878 O O . VAL A 1 644 ? 10.587 12.513 11.240 1.00 83.69 644 VAL A O 1
ATOM 4881 N N . VAL A 1 645 ? 10.482 12.937 9.029 1.00 91.06 645 VAL A N 1
ATOM 4882 C CA . VAL A 1 645 ? 9.150 12.358 8.837 1.00 91.06 645 VAL A CA 1
ATOM 4883 C C . VAL A 1 645 ? 9.289 10.963 8.246 1.00 91.06 645 VAL A C 1
ATOM 4885 O O . VAL A 1 645 ? 9.842 10.788 7.158 1.00 91.06 645 VAL A O 1
ATOM 4888 N N . ARG A 1 646 ? 8.793 9.966 8.986 1.00 92.50 646 ARG A N 1
ATOM 4889 C CA . ARG A 1 646 ? 8.823 8.557 8.580 1.00 92.50 646 ARG A CA 1
ATOM 4890 C C . ARG A 1 646 ? 7.440 8.059 8.213 1.00 92.50 646 ARG A C 1
ATOM 4892 O O . ARG A 1 646 ? 6.473 8.347 8.921 1.00 92.50 646 ARG A O 1
ATOM 4899 N N . MET A 1 647 ? 7.345 7.259 7.163 1.00 95.06 647 MET A N 1
ATOM 4900 C CA . MET A 1 647 ? 6.126 6.517 6.840 1.00 95.06 647 MET A CA 1
ATOM 4901 C C . MET A 1 647 ? 6.503 5.106 6.400 1.00 95.06 647 MET A C 1
ATOM 4903 O O . MET A 1 647 ? 7.431 4.944 5.614 1.00 95.06 647 MET A O 1
ATOM 4907 N N . ASN A 1 648 ? 5.821 4.082 6.905 1.00 92.44 648 ASN A N 1
ATOM 4908 C CA . ASN A 1 648 ? 5.999 2.717 6.422 1.00 92.44 648 ASN A CA 1
ATOM 4909 C C . ASN A 1 648 ? 4.649 1.993 6.373 1.00 92.44 648 ASN A C 1
ATOM 4911 O O . ASN A 1 648 ? 4.001 1.834 7.407 1.00 92.44 648 ASN A O 1
ATOM 4915 N N . GLY A 1 649 ? 4.222 1.596 5.175 1.00 89.38 649 GLY A N 1
ATOM 4916 C CA . GLY A 1 649 ? 2.879 1.058 4.943 1.00 89.38 649 GLY A CA 1
ATOM 4917 C C . GLY A 1 649 ? 1.785 2.134 4.950 1.00 89.38 649 GLY A C 1
ATOM 4918 O O . GLY A 1 649 ? 2.048 3.331 5.101 1.00 89.38 649 GLY A O 1
ATOM 4919 N N . GLY A 1 650 ? 0.533 1.712 4.767 1.00 93.31 650 GLY A N 1
ATOM 4920 C CA . GLY A 1 650 ? -0.629 2.606 4.751 1.00 93.31 650 GLY A CA 1
ATOM 4921 C C . GLY A 1 650 ? -0.707 3.551 3.540 1.00 93.31 650 GLY A C 1
ATOM 4922 O O . GLY A 1 650 ? -0.214 3.258 2.443 1.00 93.31 650 GLY A O 1
ATOM 4923 N N . SER A 1 651 ? -1.380 4.691 3.713 1.00 96.38 651 SER A N 1
ATOM 4924 C CA . SER A 1 651 ? -1.640 5.638 2.621 1.00 96.38 651 SER A CA 1
ATOM 4925 C C . SER A 1 651 ? -1.676 7.104 3.053 1.00 96.38 651 SER A C 1
ATOM 4927 O O . SER A 1 651 ? -2.017 7.436 4.187 1.00 96.38 651 SER A O 1
ATOM 4929 N N . PHE A 1 652 ? -1.359 7.998 2.114 1.00 96.94 652 PHE A N 1
ATOM 4930 C CA . PHE A 1 652 ? -1.446 9.447 2.286 1.00 96.94 652 PHE A CA 1
ATOM 4931 C C . PHE A 1 652 ? -2.174 10.071 1.094 1.00 96.94 652 PHE A C 1
ATOM 4933 O O . PHE A 1 652 ? -1.641 10.144 -0.009 1.00 96.94 652 PHE A O 1
ATOM 4940 N N . THR A 1 653 ? -3.404 10.528 1.304 1.00 95.94 653 THR A N 1
ATOM 4941 C CA . THR A 1 653 ? -4.249 11.143 0.275 1.00 95.94 653 THR A CA 1
ATOM 4942 C C . THR A 1 653 ? -4.473 12.612 0.603 1.00 95.94 653 THR A C 1
ATOM 4944 O O . THR A 1 653 ? -5.105 12.921 1.610 1.00 95.94 653 THR A O 1
ATOM 4947 N N . PHE A 1 654 ? -4.007 13.518 -0.259 1.00 91.75 654 PHE A N 1
ATOM 4948 C CA . PHE A 1 654 ? -4.184 14.964 -0.114 1.00 91.75 654 PHE A CA 1
ATOM 4949 C C . PHE A 1 654 ? -4.896 15.538 -1.348 1.00 91.75 654 PHE A C 1
ATOM 4951 O O . PHE A 1 654 ? -4.379 15.514 -2.468 1.00 91.75 654 PHE A O 1
ATOM 4958 N N . ILE A 1 655 ? -6.115 16.038 -1.134 1.00 88.00 655 ILE A N 1
ATOM 4959 C CA . ILE A 1 655 ? -6.998 16.595 -2.162 1.00 88.00 655 ILE A CA 1
ATOM 4960 C C . ILE A 1 655 ? -7.377 18.036 -1.799 1.00 88.00 655 ILE A C 1
ATOM 4962 O O . ILE A 1 655 ? -7.926 18.286 -0.724 1.00 88.00 655 ILE A O 1
ATOM 4966 N N . THR A 1 656 ? -7.175 18.970 -2.727 1.00 82.06 656 THR A N 1
ATOM 4967 C CA . THR A 1 656 ? -7.730 20.334 -2.663 1.00 82.06 656 THR A CA 1
ATOM 4968 C C . THR A 1 656 ? -8.925 20.431 -3.611 1.00 82.06 656 THR A C 1
ATOM 4970 O O . THR A 1 656 ? -8.900 19.843 -4.695 1.00 82.06 656 THR A O 1
ATOM 4973 N N . VAL A 1 657 ? -10.008 21.113 -3.214 1.00 71.31 657 VAL A N 1
ATOM 4974 C CA . VAL A 1 657 ? -11.261 21.092 -4.008 1.00 71.31 657 VAL A CA 1
ATOM 4975 C C . VAL A 1 657 ? -11.483 22.295 -4.935 1.00 71.31 657 VAL A C 1
ATOM 4977 O O . VAL A 1 657 ? -12.005 22.072 -6.021 1.00 71.31 657 VAL A O 1
ATOM 4980 N N . SER A 1 658 ? -11.080 23.516 -4.556 1.00 66.38 658 SER A N 1
ATOM 4981 C CA . SER A 1 658 ? -10.977 24.714 -5.424 1.00 66.38 658 SER A CA 1
ATOM 4982 C C . SER A 1 658 ? -10.532 25.956 -4.623 1.00 66.38 658 SER A C 1
ATOM 4984 O O . SER A 1 658 ? -10.617 25.954 -3.394 1.00 66.38 658 SER A O 1
ATOM 4986 N N . GLY A 1 659 ? -10.080 27.020 -5.309 1.00 57.56 659 GLY A N 1
ATOM 4987 C CA . GLY A 1 659 ? -10.068 28.395 -4.769 1.00 57.56 659 GLY A CA 1
ATOM 4988 C C . GLY A 1 659 ? -8.894 28.816 -3.871 1.00 57.56 659 GLY A C 1
ATOM 4989 O O . GLY A 1 659 ? -9.121 29.537 -2.907 1.00 57.56 659 GLY A O 1
ATOM 4990 N N . TRP A 1 660 ? -7.667 28.375 -4.157 1.00 60.62 660 TRP A N 1
ATOM 4991 C CA . TRP A 1 660 ? -6.466 28.728 -3.379 1.00 60.62 660 TRP A CA 1
ATOM 4992 C C . TRP A 1 660 ? -5.625 29.824 -4.053 1.00 60.62 660 TRP A C 1
ATOM 4994 O O . TRP A 1 660 ? -5.699 29.985 -5.270 1.00 60.62 660 TRP A O 1
ATOM 5004 N N . THR A 1 661 ? -4.826 30.551 -3.263 1.00 53.00 661 THR A N 1
ATOM 5005 C CA . THR A 1 661 ? -3.932 31.640 -3.717 1.00 53.00 661 THR A CA 1
ATOM 5006 C C . THR A 1 661 ? -2.447 31.515 -3.323 1.00 53.00 661 THR A C 1
ATOM 5008 O O . THR A 1 661 ? -1.647 32.158 -4.004 1.00 53.00 661 THR A O 1
ATOM 5011 N N . PRO A 1 662 ? -2.038 30.703 -2.321 1.00 63.66 662 PRO A N 1
ATOM 5012 C CA . PRO A 1 662 ? -0.632 30.359 -2.094 1.00 63.66 662 PRO A CA 1
ATOM 5013 C C . PRO A 1 662 ? -0.311 28.865 -2.291 1.00 63.66 662 PRO A C 1
ATOM 5015 O O . PRO A 1 662 ? -1.192 28.000 -2.293 1.00 63.66 662 PRO A O 1
ATOM 5018 N N . CYS A 1 663 ? 0.988 28.566 -2.420 1.00 72.88 663 CYS A N 1
ATOM 5019 C CA . CYS A 1 663 ? 1.511 27.202 -2.480 1.00 72.88 663 CYS A CA 1
ATOM 5020 C C . CYS A 1 663 ? 1.204 26.430 -1.192 1.00 72.88 663 CYS A C 1
ATOM 5022 O O . CYS A 1 663 ? 1.235 26.972 -0.087 1.00 72.88 663 CYS A O 1
ATOM 5024 N N . ILE A 1 664 ? 0.955 25.136 -1.356 1.00 81.12 664 ILE A N 1
ATOM 5025 C CA . ILE A 1 664 ? 0.497 24.228 -0.310 1.00 81.12 664 ILE A CA 1
ATOM 5026 C C . ILE A 1 664 ? 1.572 23.171 -0.094 1.00 81.12 664 ILE A C 1
ATOM 5028 O O . ILE A 1 664 ? 2.053 22.561 -1.054 1.00 81.12 664 ILE A O 1
ATOM 5032 N N . THR A 1 665 ? 1.909 22.919 1.165 1.00 85.94 665 THR A N 1
ATOM 5033 C CA . THR A 1 665 ? 2.862 21.885 1.563 1.00 85.94 665 THR A CA 1
ATOM 5034 C C . THR A 1 665 ? 2.155 20.797 2.372 1.00 85.94 665 THR A C 1
ATOM 5036 O O . THR A 1 665 ? 1.412 21.067 3.315 1.00 85.94 665 THR A O 1
ATOM 5039 N N . GLY A 1 666 ? 2.382 19.532 2.021 1.00 89.12 666 GLY A N 1
ATOM 5040 C CA . GLY A 1 666 ? 2.002 18.392 2.853 1.00 89.12 666 GLY A CA 1
ATOM 5041 C C . GLY A 1 666 ? 2.928 18.260 4.058 1.00 89.12 666 GLY A C 1
ATOM 5042 O O . GLY A 1 666 ? 2.474 18.265 5.198 1.00 89.12 666 GLY A O 1
ATOM 5043 N N . ILE A 1 667 ? 4.229 18.165 3.804 1.00 92.06 667 ILE A N 1
ATOM 5044 C CA . ILE A 1 667 ? 5.245 17.869 4.811 1.00 92.06 667 ILE A CA 1
ATOM 5045 C C . ILE A 1 667 ? 6.413 18.848 4.673 1.00 92.06 667 ILE A C 1
ATOM 5047 O O . ILE A 1 667 ? 7.062 18.879 3.628 1.00 92.06 667 ILE A O 1
ATOM 5051 N N . ASP A 1 668 ? 6.703 19.596 5.737 1.00 90.31 668 ASP A N 1
ATOM 5052 C CA . ASP A 1 668 ? 7.937 20.360 5.916 1.00 90.31 668 ASP A CA 1
ATOM 5053 C C . ASP A 1 668 ? 8.775 19.758 7.045 1.00 90.31 668 ASP A C 1
ATOM 5055 O O . ASP A 1 668 ? 8.299 19.545 8.161 1.00 90.31 668 ASP A O 1
ATOM 5059 N N . CYS A 1 669 ? 10.019 19.408 6.741 1.00 87.81 669 CYS A N 1
ATOM 5060 C CA . CYS A 1 669 ? 10.876 18.632 7.632 1.00 87.81 669 CYS A CA 1
ATOM 5061 C C . CYS A 1 669 ? 12.363 18.824 7.311 1.00 87.81 669 CYS A C 1
ATOM 5063 O O . CYS A 1 669 ? 12.713 19.438 6.303 1.00 87.81 669 CYS A O 1
ATOM 5065 N N . TYR A 1 670 ? 13.242 18.274 8.154 1.00 84.50 670 TYR A N 1
ATOM 5066 C CA . TYR A 1 670 ? 14.682 18.185 7.882 1.00 84.50 670 TYR A CA 1
ATOM 5067 C C . TYR A 1 670 ? 15.120 16.849 7.263 1.00 84.50 670 TYR A C 1
ATOM 5069 O O . TYR A 1 670 ? 16.225 16.790 6.725 1.00 84.50 670 TYR A O 1
ATOM 5077 N N . GLY A 1 671 ? 14.283 15.806 7.277 1.00 85.25 671 GLY A N 1
ATOM 5078 C CA . GLY A 1 671 ? 14.569 14.511 6.648 1.00 85.25 671 GLY A CA 1
ATOM 5079 C C . GLY A 1 671 ? 13.321 13.678 6.349 1.00 85.25 671 GLY A C 1
ATOM 5080 O O . GLY A 1 671 ? 12.257 13.898 6.929 1.00 85.25 671 GLY A O 1
ATOM 5081 N N . VAL A 1 672 ? 13.463 12.703 5.452 1.00 88.31 672 VAL A N 1
ATOM 5082 C CA . VAL A 1 672 ? 12.374 11.887 4.889 1.00 88.31 672 VAL A CA 1
ATOM 5083 C C . VAL A 1 672 ? 12.790 10.420 4.789 1.00 88.31 672 VAL A C 1
ATOM 5085 O O . VAL A 1 672 ? 13.845 10.107 4.236 1.00 88.31 672 VAL A O 1
ATOM 5088 N N . ASP A 1 673 ? 11.934 9.533 5.291 1.00 91.56 673 ASP A N 1
ATOM 5089 C CA . ASP A 1 673 ? 12.180 8.087 5.398 1.00 91.56 673 ASP A CA 1
ATOM 5090 C C . ASP A 1 673 ? 10.857 7.337 5.120 1.00 91.56 673 ASP A C 1
ATOM 5092 O O . ASP A 1 673 ? 10.109 6.990 6.040 1.00 91.56 673 ASP A O 1
ATOM 5096 N N . ILE A 1 674 ? 10.474 7.229 3.841 1.00 95.44 674 ILE A N 1
ATOM 5097 C CA . ILE A 1 674 ? 9.116 6.830 3.416 1.00 95.44 674 ILE A CA 1
ATOM 5098 C C . ILE A 1 674 ? 9.146 5.543 2.583 1.00 95.44 674 ILE A C 1
ATOM 5100 O O . ILE A 1 674 ? 9.761 5.493 1.520 1.00 95.44 674 ILE A O 1
ATOM 5104 N N . HIS A 1 675 ? 8.437 4.507 3.030 1.00 95.81 675 HIS A N 1
ATOM 5105 C CA . HIS A 1 675 ? 8.477 3.174 2.430 1.00 95.81 675 HIS A CA 1
ATOM 5106 C C . HIS A 1 675 ? 7.095 2.526 2.303 1.00 95.81 675 HIS A C 1
ATOM 5108 O O . HIS A 1 675 ? 6.254 2.665 3.183 1.00 95.81 675 HIS A O 1
ATOM 5114 N N . ASN A 1 676 ? 6.862 1.749 1.243 1.00 97.00 676 ASN A N 1
ATOM 5115 C CA . ASN A 1 676 ? 5.658 0.910 1.098 1.00 97.00 676 ASN A CA 1
ATOM 5116 C C . ASN A 1 676 ? 4.311 1.677 1.162 1.00 97.00 676 ASN A C 1
ATOM 5118 O O . ASN A 1 676 ? 3.279 1.088 1.481 1.00 97.00 676 ASN A O 1
ATOM 5122 N N . CYS A 1 677 ? 4.299 2.987 0.891 1.00 97.75 677 CYS A N 1
ATOM 5123 C CA . CYS A 1 677 ? 3.110 3.836 1.024 1.00 97.75 677 CYS A CA 1
ATOM 5124 C C . CYS A 1 677 ? 2.380 4.051 -0.311 1.00 97.75 677 CYS A C 1
ATOM 5126 O O . CYS A 1 677 ? 3.000 4.229 -1.363 1.00 97.75 677 CYS A O 1
ATOM 5128 N N . ASN A 1 678 ? 1.049 4.145 -0.260 1.00 98.12 678 ASN A N 1
ATOM 5129 C CA . ASN A 1 678 ? 0.223 4.621 -1.375 1.00 98.12 678 ASN A CA 1
ATOM 5130 C C . ASN A 1 678 ? -0.102 6.117 -1.198 1.00 98.12 678 ASN A C 1
ATOM 5132 O O . ASN A 1 678 ? -0.859 6.497 -0.305 1.00 98.12 678 ASN A O 1
ATOM 5136 N N . ILE A 1 679 ? 0.482 6.970 -2.036 1.00 98.25 679 ILE A N 1
ATOM 5137 C CA . ILE A 1 679 ? 0.461 8.430 -1.922 1.00 98.25 679 ILE A CA 1
ATOM 5138 C C . ILE A 1 679 ? -0.342 9.019 -3.088 1.00 98.25 679 ILE A C 1
ATOM 5140 O O . ILE A 1 679 ? 0.028 8.886 -4.255 1.00 98.25 679 ILE A O 1
ATOM 5144 N N . GLN A 1 680 ? -1.442 9.705 -2.785 1.00 96.25 680 GLN A N 1
ATOM 5145 C CA . GLN A 1 680 ? -2.307 10.346 -3.774 1.00 96.25 680 GLN A CA 1
ATOM 5146 C C . GLN A 1 680 ? -2.347 11.863 -3.573 1.00 96.25 680 GLN A C 1
ATOM 5148 O O . GLN A 1 680 ? -2.748 12.350 -2.519 1.00 96.25 680 GLN A O 1
ATOM 5153 N N . LEU A 1 681 ? -2.000 12.611 -4.621 1.00 92.62 681 LEU A N 1
ATOM 5154 C CA . LEU A 1 681 ? -2.040 14.072 -4.660 1.00 92.62 681 LEU A CA 1
ATOM 5155 C C . LEU A 1 681 ? -3.026 14.525 -5.735 1.00 92.62 681 LEU A C 1
ATOM 5157 O O . LEU A 1 681 ? -2.941 14.108 -6.896 1.00 92.62 681 LEU A O 1
ATOM 5161 N N . LYS A 1 682 ? -3.952 15.407 -5.367 1.00 89.44 682 LYS A N 1
ATOM 5162 C CA . LYS A 1 682 ? -4.883 16.017 -6.317 1.00 89.44 682 LYS A CA 1
ATOM 5163 C C . LYS A 1 682 ? -5.070 17.496 -6.029 1.00 89.44 682 LYS A C 1
ATOM 5165 O O . LYS A 1 682 ? -5.748 17.859 -5.067 1.00 89.44 682 LYS A O 1
ATOM 5170 N N . ASN A 1 683 ? -4.530 18.340 -6.903 1.00 84.62 683 ASN A N 1
ATOM 5171 C CA . ASN A 1 683 ? -4.784 19.772 -6.853 1.00 84.62 683 ASN A CA 1
ATOM 5172 C C . ASN A 1 683 ? -5.994 20.133 -7.728 1.00 84.62 683 ASN A C 1
ATOM 5174 O O . ASN A 1 683 ? -5.889 20.177 -8.951 1.00 84.62 683 ASN A O 1
ATOM 5178 N N . GLY A 1 684 ? -7.145 20.391 -7.105 1.00 76.88 684 GLY A N 1
ATOM 5179 C CA . GLY A 1 684 ? -8.365 20.821 -7.797 1.00 76.88 684 GLY A CA 1
ATOM 5180 C C . GLY A 1 684 ? -8.459 22.329 -8.051 1.00 76.88 684 GLY A C 1
ATOM 5181 O O . GLY A 1 684 ? -9.439 22.774 -8.642 1.00 76.88 684 GLY A O 1
ATOM 5182 N N . ALA A 1 685 ? -7.488 23.131 -7.596 1.00 63.34 685 ALA A N 1
ATOM 5183 C CA . ALA A 1 685 ? -7.592 24.592 -7.613 1.00 63.34 685 ALA A CA 1
ATOM 5184 C C . ALA A 1 685 ? -7.114 25.269 -8.909 1.00 63.34 685 ALA A C 1
ATOM 5186 O O . ALA A 1 685 ? -7.508 26.406 -9.154 1.00 63.34 685 ALA A O 1
ATOM 5187 N N . ASN A 1 686 ? -6.294 24.607 -9.735 1.00 59.00 686 ASN A N 1
ATOM 5188 C CA . ASN A 1 686 ? -5.721 25.214 -10.939 1.00 59.00 686 ASN A CA 1
ATOM 5189 C C . ASN A 1 686 ? -5.675 24.223 -12.117 1.00 59.00 686 ASN A C 1
ATOM 5191 O O . ASN A 1 686 ? -4.991 23.202 -12.054 1.00 59.00 686 ASN A O 1
ATOM 5195 N N . SER A 1 687 ? -6.398 24.549 -13.193 1.00 51.25 687 SER A N 1
ATOM 5196 C CA . SER A 1 687 ? -6.474 23.789 -14.450 1.00 51.25 687 SER A CA 1
ATOM 5197 C C . SER A 1 687 ? -5.580 24.348 -15.565 1.00 51.25 687 SER A C 1
ATOM 5199 O O . SER A 1 687 ? -5.640 23.871 -16.701 1.00 51.25 687 SER A O 1
ATOM 5201 N N . ASN A 1 688 ? -4.747 25.355 -15.279 1.00 52.38 688 ASN A N 1
ATOM 5202 C CA . ASN A 1 688 ? -3.831 25.902 -16.272 1.00 52.38 688 ASN A CA 1
ATOM 5203 C C . ASN A 1 688 ? -2.762 24.857 -16.616 1.00 52.38 688 ASN A C 1
ATOM 5205 O O . ASN A 1 688 ? -1.906 24.511 -15.807 1.00 52.38 688 ASN A O 1
ATOM 5209 N N . ASN A 1 689 ? -2.812 24.373 -17.858 1.00 50.94 689 ASN A N 1
ATOM 5210 C CA . ASN A 1 689 ? -1.969 23.303 -18.406 1.00 50.94 689 ASN A CA 1
ATOM 5211 C C . ASN A 1 689 ? -0.490 23.700 -18.624 1.00 50.94 689 ASN A C 1
ATOM 5213 O O . ASN A 1 689 ? 0.186 23.097 -19.459 1.00 50.94 689 ASN A O 1
ATOM 5217 N N . ILE A 1 690 ? -0.000 24.727 -17.925 1.00 50.16 690 ILE A N 1
ATOM 5218 C CA . ILE A 1 690 ? 1.361 25.254 -18.032 1.00 50.16 690 ILE A CA 1
ATOM 5219 C C . ILE A 1 690 ? 2.066 25.046 -16.683 1.00 50.16 690 ILE A C 1
ATOM 5221 O O . ILE A 1 690 ? 1.563 25.525 -15.667 1.00 50.16 690 ILE A O 1
ATOM 5225 N N . PRO A 1 691 ? 3.226 24.370 -16.653 1.00 51.41 691 PRO A N 1
ATOM 5226 C CA . PRO A 1 691 ? 4.055 24.225 -15.458 1.00 51.41 691 PRO A CA 1
ATOM 5227 C C . PRO A 1 691 ? 4.704 25.558 -15.040 1.00 51.41 691 PRO A C 1
ATOM 5229 O O . PRO A 1 691 ? 5.873 25.807 -15.324 1.00 51.41 691 PRO A O 1
ATOM 5232 N N . SER A 1 692 ? 3.964 26.427 -14.350 1.00 52.06 692 SER A N 1
ATOM 5233 C CA . SER A 1 692 ? 4.559 27.527 -13.581 1.00 52.06 692 SER A CA 1
ATOM 5234 C C . SER A 1 692 ? 5.098 26.989 -12.253 1.00 52.06 692 SER A C 1
ATOM 5236 O O . SER A 1 692 ? 4.435 26.194 -11.584 1.00 52.06 692 SER A O 1
ATOM 5238 N N . GLY A 1 693 ? 6.291 27.426 -11.849 1.00 53.00 693 GLY A N 1
ATOM 5239 C CA . GLY A 1 693 ? 6.867 27.136 -10.525 1.00 53.00 693 GLY A CA 1
ATOM 5240 C C . GLY A 1 693 ? 6.313 28.031 -9.409 1.00 53.00 693 GLY A C 1
ATOM 5241 O O . GLY A 1 693 ? 6.954 28.172 -8.373 1.00 53.00 693 GLY A O 1
ATOM 5242 N N . ASP A 1 694 ? 5.160 28.663 -9.646 1.00 55.41 694 ASP A N 1
ATOM 5243 C CA . ASP A 1 694 ? 4.661 29.812 -8.894 1.00 55.41 694 ASP A CA 1
ATOM 5244 C C . ASP A 1 694 ? 3.331 29.527 -8.181 1.00 55.41 694 ASP A C 1
ATOM 5246 O O . ASP A 1 694 ? 2.435 28.887 -8.737 1.00 55.41 694 ASP A O 1
ATOM 5250 N N . SER A 1 695 ? 3.247 30.065 -6.958 1.00 57.53 695 SER A N 1
ATOM 5251 C CA . SER A 1 695 ? 2.090 30.402 -6.100 1.00 57.53 695 SER A CA 1
ATOM 5252 C C . SER A 1 695 ? 0.887 29.459 -5.922 1.00 57.53 695 SER A C 1
ATOM 5254 O O . SER A 1 695 ? 0.098 29.726 -5.027 1.00 57.53 695 SER A O 1
ATOM 5256 N N . LEU A 1 696 ? 0.695 28.380 -6.685 1.00 72.12 696 LEU A N 1
ATOM 5257 C CA . LEU A 1 696 ? -0.557 27.592 -6.691 1.00 72.12 696 LEU A CA 1
ATOM 5258 C C . LEU A 1 696 ? -0.343 26.069 -6.711 1.00 72.12 696 LEU A C 1
ATOM 5260 O O . LEU A 1 696 ? -1.185 25.319 -7.218 1.00 72.12 696 LEU A O 1
ATOM 5264 N N . GLU A 1 697 ? 0.801 25.590 -6.233 1.00 79.94 697 GLU A N 1
ATOM 5265 C CA . GLU A 1 697 ? 1.168 24.172 -6.302 1.00 79.94 697 GLU A CA 1
ATOM 5266 C C . GLU A 1 697 ? 0.899 23.407 -5.010 1.00 79.94 697 GLU A C 1
ATOM 5268 O O . GLU A 1 697 ? 1.112 23.923 -3.915 1.00 79.94 697 GLU A O 1
ATOM 5273 N N . LEU A 1 698 ? 0.465 22.151 -5.153 1.00 85.62 698 LEU A N 1
ATOM 5274 C CA . LEU A 1 698 ? 0.339 21.200 -4.054 1.00 85.62 698 LEU A CA 1
ATOM 5275 C C . LEU A 1 698 ? 1.576 20.297 -4.007 1.00 85.62 698 LEU A C 1
ATOM 5277 O O . LEU A 1 698 ? 1.723 19.379 -4.815 1.00 85.62 698 LEU A O 1
ATOM 5281 N N . ASN A 1 699 ? 2.452 20.552 -3.045 1.00 87.69 699 ASN A N 1
ATOM 5282 C CA . ASN A 1 699 ? 3.680 19.796 -2.832 1.00 87.69 699 ASN A CA 1
ATOM 5283 C C . ASN A 1 699 ? 3.440 18.739 -1.754 1.00 87.69 699 ASN A C 1
ATOM 5285 O O . ASN A 1 699 ? 2.959 19.076 -0.673 1.00 87.69 699 ASN A O 1
ATOM 5289 N N . PHE A 1 700 ? 3.791 17.474 -1.996 1.00 92.81 700 PHE A N 1
ATOM 5290 C CA . PHE A 1 700 ? 3.761 16.469 -0.927 1.00 92.81 700 PHE A CA 1
ATOM 5291 C C . PHE A 1 700 ? 4.837 16.763 0.117 1.00 92.81 700 PHE A C 1
ATOM 5293 O O . PHE A 1 700 ? 4.504 16.886 1.293 1.00 92.81 700 PHE A O 1
ATOM 5300 N N . ILE A 1 701 ? 6.087 16.967 -0.313 1.00 90.25 701 ILE A N 1
ATOM 5301 C CA . ILE A 1 701 ? 7.190 17.365 0.569 1.00 90.25 701 ILE A CA 1
ATOM 5302 C C . ILE A 1 701 ? 7.847 18.658 0.095 1.00 90.25 701 ILE A C 1
ATOM 5304 O O . ILE A 1 701 ? 8.237 18.777 -1.066 1.00 90.25 701 ILE A O 1
ATOM 5308 N N . TYR A 1 702 ? 8.052 19.579 1.033 1.00 84.44 702 TYR A N 1
ATOM 5309 C CA . TYR A 1 702 ? 8.933 20.736 0.920 1.00 84.44 702 TYR A CA 1
ATOM 5310 C C . TYR A 1 702 ? 9.970 20.647 2.042 1.00 84.44 702 TYR A C 1
ATOM 5312 O O . TYR A 1 702 ? 9.651 20.882 3.196 1.00 84.44 702 TYR A O 1
ATOM 5320 N N . GLN A 1 703 ? 11.206 20.255 1.747 1.00 77.00 703 GLN A N 1
ATOM 5321 C CA . GLN A 1 703 ? 12.219 20.098 2.795 1.00 77.00 703 GLN A CA 1
ATOM 5322 C C . GLN A 1 703 ? 12.963 21.424 3.005 1.00 77.00 703 GLN A C 1
ATOM 5324 O O . GLN A 1 703 ? 13.782 21.827 2.165 1.00 77.00 703 GLN A O 1
ATOM 5329 N N . THR A 1 704 ? 12.688 22.102 4.121 1.00 73.56 704 THR A N 1
ATOM 5330 C CA . THR A 1 704 ? 13.457 23.278 4.549 1.00 73.56 704 THR A CA 1
ATOM 5331 C C . THR A 1 704 ? 14.914 22.882 4.799 1.00 73.56 704 THR A C 1
ATOM 5333 O O . THR A 1 704 ? 15.204 21.906 5.492 1.00 73.56 704 THR A O 1
ATOM 5336 N N . GLN A 1 705 ? 15.863 23.625 4.218 1.00 61.03 705 GLN A N 1
ATOM 5337 C CA . GLN A 1 705 ? 17.287 23.313 4.368 1.00 61.03 705 GLN A CA 1
ATOM 5338 C C . GLN A 1 705 ? 17.727 23.535 5.818 1.00 61.03 705 GLN A C 1
ATOM 5340 O O . GLN A 1 705 ? 17.767 24.666 6.299 1.00 61.03 705 GLN A O 1
ATOM 5345 N N . SER A 1 706 ? 18.095 22.457 6.510 1.00 55.81 706 SER A N 1
ATOM 5346 C CA . SER A 1 706 ? 18.738 22.555 7.816 1.00 55.81 706 SER A CA 1
ATOM 5347 C C . SER A 1 706 ? 20.115 23.207 7.681 1.00 55.81 706 SER A C 1
ATOM 5349 O O . SER A 1 706 ? 20.891 22.807 6.813 1.00 55.81 706 SER A O 1
ATOM 5351 N N . ASN A 1 707 ? 20.489 24.079 8.620 1.00 53.84 707 ASN A N 1
ATOM 5352 C CA . ASN A 1 707 ? 21.873 24.563 8.753 1.00 53.84 707 ASN A CA 1
ATOM 5353 C C . ASN A 1 707 ? 22.872 23.445 9.145 1.00 53.84 707 ASN A C 1
ATOM 5355 O O . ASN A 1 707 ? 24.078 23.677 9.183 1.00 53.84 707 ASN A O 1
ATOM 5359 N N . ALA A 1 708 ? 22.377 22.242 9.459 1.00 52.28 708 ALA A N 1
ATOM 5360 C CA . ALA A 1 708 ? 23.183 21.053 9.694 1.00 52.28 708 ALA A CA 1
ATOM 5361 C C . ALA A 1 708 ? 23.846 20.542 8.401 1.00 52.28 708 ALA A C 1
ATOM 5363 O O . ALA A 1 708 ? 23.341 20.722 7.292 1.00 52.28 708 ALA A O 1
ATOM 5364 N N . THR A 1 709 ? 24.986 19.868 8.552 1.00 51.75 709 THR A N 1
ATOM 5365 C CA . THR A 1 709 ? 25.789 19.344 7.442 1.00 51.75 709 THR A CA 1
ATOM 5366 C C . THR A 1 709 ? 24.974 18.423 6.523 1.00 51.75 709 THR A C 1
ATOM 5368 O O . THR A 1 709 ? 24.270 17.525 6.980 1.00 51.75 709 THR A O 1
ATOM 5371 N N . ARG A 1 710 ? 25.106 18.604 5.199 1.00 51.50 710 ARG A N 1
ATOM 5372 C CA . ARG A 1 710 ? 24.507 17.721 4.179 1.00 51.50 710 ARG A CA 1
ATOM 5373 C C . ARG A 1 710 ? 24.827 16.246 4.473 1.00 51.50 710 ARG A C 1
ATOM 5375 O O . ARG A 1 710 ? 25.983 15.848 4.357 1.00 51.50 710 ARG A O 1
ATOM 5382 N N . GLY A 1 711 ? 23.793 15.451 4.762 1.00 54.06 711 GLY A N 1
ATOM 5383 C CA . GLY A 1 711 ? 23.884 13.997 4.961 1.00 54.06 711 GLY A CA 1
ATOM 5384 C C . GLY A 1 711 ? 23.483 13.477 6.348 1.00 54.06 711 GLY A C 1
ATOM 5385 O O . GLY A 1 711 ? 23.498 12.268 6.536 1.00 54.06 711 GLY A O 1
ATOM 5386 N N . THR A 1 712 ? 23.112 14.340 7.302 1.00 67.00 712 THR A N 1
ATOM 5387 C CA . THR A 1 712 ? 22.750 13.915 8.674 1.00 67.00 712 THR A CA 1
ATOM 5388 C C . THR A 1 712 ? 21.426 13.140 8.775 1.00 67.00 712 THR A C 1
ATOM 5390 O O . THR A 1 712 ? 21.280 12.313 9.670 1.00 67.00 712 THR A O 1
ATOM 5393 N N . TYR A 1 713 ? 20.472 13.368 7.866 1.00 74.00 713 TYR A N 1
ATOM 5394 C CA . TYR A 1 713 ? 19.146 12.734 7.894 1.00 74.00 713 TYR A CA 1
ATOM 5395 C C . TYR A 1 713 ? 18.909 11.839 6.667 1.00 74.00 713 TYR A C 1
ATOM 5397 O O . TYR A 1 713 ? 19.445 12.141 5.593 1.00 74.00 713 TYR A O 1
ATOM 5405 N N . PRO A 1 714 ? 18.081 10.779 6.784 1.00 81.00 714 PRO A N 1
ATOM 5406 C CA . PRO A 1 714 ? 17.589 10.049 5.620 1.00 81.00 714 PRO A CA 1
ATOM 5407 C C . PRO A 1 714 ? 16.812 10.996 4.699 1.00 81.00 714 PRO A C 1
ATOM 5409 O O . PRO A 1 714 ? 16.141 11.915 5.166 1.00 81.00 714 PRO A O 1
ATOM 5412 N N . ASN A 1 715 ? 16.930 10.770 3.391 1.00 87.69 715 ASN A N 1
ATOM 5413 C CA . ASN A 1 715 ? 16.235 11.512 2.337 1.00 87.69 715 ASN A CA 1
ATOM 5414 C C . ASN A 1 715 ? 15.817 10.527 1.238 1.00 87.69 715 ASN A C 1
ATOM 5416 O O . ASN A 1 715 ? 16.311 10.584 0.107 1.00 87.69 715 ASN A O 1
ATOM 5420 N N . ILE A 1 716 ? 14.973 9.561 1.598 1.00 91.12 716 ILE A N 1
ATOM 5421 C CA . ILE A 1 716 ? 14.588 8.447 0.730 1.00 91.12 716 ILE A CA 1
ATOM 5422 C C . ILE A 1 716 ? 13.077 8.212 0.735 1.00 91.12 716 ILE A C 1
ATOM 5424 O O . ILE A 1 716 ? 12.408 8.264 1.767 1.00 91.12 716 ILE A O 1
ATOM 5428 N N . MET A 1 717 ? 12.556 7.919 -0.452 1.00 95.88 717 MET A N 1
ATOM 5429 C CA . MET A 1 717 ? 11.274 7.263 -0.659 1.00 95.88 717 MET A CA 1
ATOM 5430 C C . MET A 1 717 ? 11.531 5.954 -1.414 1.00 95.88 717 MET A C 1
ATOM 5432 O O . MET A 1 717 ? 12.232 5.983 -2.427 1.00 95.88 717 MET A O 1
ATOM 5436 N N . SER A 1 718 ? 10.988 4.813 -0.986 1.00 97.50 718 SER A N 1
ATOM 5437 C CA . SER A 1 718 ? 11.042 3.601 -1.820 1.00 97.50 718 SER A CA 1
ATOM 5438 C C . SER A 1 718 ? 9.829 2.687 -1.706 1.00 97.50 718 SER A C 1
ATOM 5440 O O . SER A 1 718 ? 9.046 2.805 -0.767 1.00 97.50 718 SER A O 1
ATOM 5442 N N . HIS A 1 719 ? 9.641 1.784 -2.674 1.00 98.19 719 HIS A N 1
ATOM 5443 C CA . HIS A 1 719 ? 8.498 0.855 -2.709 1.00 98.19 719 HIS A CA 1
ATOM 5444 C C . HIS A 1 719 ? 7.125 1.558 -2.656 1.00 98.19 719 HIS A C 1
ATOM 5446 O O . HIS A 1 719 ? 6.132 0.986 -2.211 1.00 98.19 719 HIS A O 1
ATOM 5452 N N . CYS A 1 720 ? 7.056 2.826 -3.064 1.00 98.44 720 CYS A N 1
ATOM 5453 C CA . CYS A 1 720 ? 5.852 3.641 -2.951 1.00 98.44 720 CYS A CA 1
ATOM 5454 C C . CYS A 1 720 ? 5.053 3.645 -4.257 1.00 98.44 720 CYS A C 1
ATOM 5456 O O . CYS A 1 720 ? 5.598 3.502 -5.351 1.00 98.44 720 CYS A O 1
ATOM 5458 N N . THR A 1 721 ? 3.744 3.859 -4.149 1.00 98.31 721 THR A N 1
ATOM 5459 C CA . THR A 1 721 ? 2.875 4.155 -5.296 1.00 98.31 721 THR A CA 1
ATOM 5460 C C . THR A 1 721 ? 2.454 5.614 -5.224 1.00 98.31 721 THR A C 1
ATOM 5462 O O . THR A 1 721 ? 1.811 6.007 -4.258 1.00 98.31 721 THR A O 1
ATOM 5465 N N . PHE A 1 722 ? 2.764 6.415 -6.239 1.00 97.75 722 PHE A N 1
ATOM 5466 C CA . PHE A 1 722 ? 2.380 7.822 -6.329 1.00 97.75 722 PHE A CA 1
ATOM 5467 C C . PHE A 1 722 ? 1.319 8.027 -7.411 1.00 97.75 722 PHE A C 1
ATOM 5469 O O . PHE A 1 722 ? 1.472 7.560 -8.541 1.00 97.75 722 PHE A O 1
ATOM 5476 N N . LYS A 1 723 ? 0.250 8.759 -7.092 1.00 95.31 723 LYS A N 1
ATOM 5477 C CA . LYS A 1 723 ? -0.812 9.143 -8.035 1.00 95.31 723 LYS A CA 1
ATOM 5478 C C . LYS A 1 723 ? -1.056 10.644 -7.951 1.00 95.31 723 LYS A C 1
ATOM 5480 O O . LYS A 1 723 ? -1.700 11.117 -7.018 1.00 95.31 723 LYS A O 1
ATOM 5485 N N . CYS A 1 724 ? -0.538 11.379 -8.925 1.00 92.00 724 CYS A N 1
ATOM 5486 C CA . CYS A 1 724 ? -0.524 12.838 -8.969 1.00 92.00 724 CYS A CA 1
ATOM 5487 C C . CYS A 1 724 ? -1.466 13.358 -10.066 1.00 92.00 724 CYS A C 1
ATOM 5489 O O . CYS A 1 724 ? -1.513 12.792 -11.158 1.00 92.00 724 CYS A O 1
ATOM 5491 N N . SER A 1 725 ? -2.229 14.413 -9.770 1.00 88.69 725 SER A N 1
ATOM 5492 C CA . SER A 1 725 ? -3.190 15.034 -10.697 1.00 88.69 725 SER A CA 1
ATOM 5493 C C . SER A 1 725 ? -3.370 16.528 -10.408 1.00 88.69 725 SER A C 1
ATOM 5495 O O . SER A 1 725 ? -3.385 16.951 -9.248 1.00 88.69 725 SER A O 1
ATOM 5497 N N . GLY A 1 726 ? -3.527 17.330 -11.459 1.00 84.12 726 GLY A N 1
ATOM 5498 C CA . GLY A 1 726 ? -3.421 18.789 -11.411 1.00 84.12 726 GLY A CA 1
ATOM 5499 C C . GLY A 1 726 ? -1.990 19.286 -11.154 1.00 84.12 726 GLY A C 1
ATOM 5500 O O . GLY A 1 726 ? -1.016 18.541 -11.291 1.00 84.12 726 GLY A O 1
ATOM 5501 N N . ASN A 1 727 ? -1.866 20.564 -10.771 1.00 83.56 727 ASN A N 1
ATOM 5502 C CA . ASN A 1 727 ? -0.583 21.197 -10.439 1.00 83.56 727 ASN A CA 1
ATOM 5503 C C . ASN A 1 727 ? -0.054 20.694 -9.082 1.00 83.56 727 ASN A C 1
ATOM 5505 O O . ASN A 1 727 ? -0.365 21.260 -8.027 1.00 83.56 727 ASN A O 1
ATOM 5509 N N . THR A 1 728 ? 0.691 19.592 -9.111 1.00 87.56 728 THR A N 1
ATOM 5510 C CA . THR A 1 728 ? 1.211 18.884 -7.931 1.00 87.56 728 THR A CA 1
ATOM 5511 C C . THR A 1 728 ? 2.667 18.489 -8.130 1.00 87.56 728 THR A C 1
ATOM 5513 O O . THR A 1 728 ? 2.987 17.977 -9.205 1.00 87.56 728 THR A O 1
ATOM 5516 N N . SER A 1 729 ? 3.483 18.534 -7.076 1.00 89.25 729 SER A N 1
ATOM 5517 C CA . SER A 1 729 ? 4.794 17.872 -7.054 1.00 89.25 729 SER A CA 1
ATOM 5518 C C . SER A 1 729 ? 4.928 16.902 -5.882 1.00 89.25 729 SER A C 1
ATOM 5520 O O . SER A 1 729 ? 4.420 17.155 -4.789 1.00 89.25 729 SER A O 1
ATOM 5522 N N . ILE A 1 730 ? 5.652 15.800 -6.086 1.00 93.38 730 ILE A N 1
ATOM 5523 C CA . ILE A 1 730 ? 6.034 14.887 -4.998 1.00 93.38 730 ILE A CA 1
ATOM 5524 C C . ILE A 1 730 ? 7.117 15.549 -4.127 1.00 93.38 730 ILE A C 1
ATOM 5526 O O . ILE A 1 730 ? 6.994 15.588 -2.903 1.00 93.38 730 ILE A O 1
ATOM 5530 N N . ILE A 1 731 ? 8.153 16.116 -4.754 1.00 89.12 731 ILE A N 1
ATOM 5531 C CA . ILE A 1 731 ? 9.273 16.789 -4.078 1.00 89.12 731 ILE A CA 1
ATOM 5532 C C . ILE A 1 731 ? 9.339 18.262 -4.496 1.00 89.12 731 ILE A C 1
ATOM 5534 O O . ILE A 1 731 ? 9.264 18.588 -5.682 1.00 89.12 731 ILE A O 1
ATOM 5538 N N . ALA A 1 732 ? 9.550 19.150 -3.530 1.00 78.19 732 ALA A N 1
ATOM 5539 C CA . ALA A 1 732 ? 9.771 20.571 -3.753 1.00 78.19 732 ALA A CA 1
ATOM 5540 C C . ALA A 1 732 ? 10.902 21.108 -2.860 1.00 78.19 732 ALA A C 1
ATOM 5542 O O . ALA A 1 732 ? 10.622 21.831 -1.916 1.00 78.19 732 ALA A O 1
ATOM 5543 N N . SER A 1 733 ? 12.162 20.702 -3.100 1.00 70.50 733 SER A N 1
ATOM 5544 C CA . SER A 1 733 ? 13.401 21.354 -2.600 1.00 70.50 733 SER A CA 1
ATOM 5545 C C . SER A 1 733 ? 14.646 20.476 -2.860 1.00 70.50 733 SER A C 1
ATOM 5547 O O . SER A 1 733 ? 15.292 20.588 -3.902 1.00 70.50 733 SER A O 1
ATOM 5549 N N . THR A 1 734 ? 14.990 19.618 -1.899 1.00 67.88 734 THR A N 1
ATOM 5550 C CA . THR A 1 734 ? 16.298 18.988 -1.629 1.00 67.88 734 THR A CA 1
ATOM 5551 C C . THR A 1 734 ? 16.599 17.714 -2.431 1.00 67.88 734 THR A C 1
ATOM 5553 O O . THR A 1 734 ? 15.820 17.227 -3.247 1.00 67.88 734 THR A O 1
ATOM 5556 N N . GLU A 1 735 ? 17.769 17.135 -2.141 1.00 80.62 735 GLU A N 1
ATOM 5557 C CA . GLU A 1 735 ? 18.231 15.827 -2.606 1.00 80.62 735 GLU A CA 1
ATOM 5558 C C . GLU A 1 735 ? 17.481 14.648 -1.949 1.00 80.62 735 GLU A C 1
ATOM 5560 O O . GLU A 1 735 ? 18.092 13.806 -1.292 1.00 80.62 735 GLU A O 1
ATOM 5565 N N . ILE A 1 736 ? 16.168 14.546 -2.165 1.00 87.38 736 ILE A N 1
ATOM 5566 C CA . ILE A 1 736 ? 15.412 13.319 -1.867 1.00 87.38 736 ILE A CA 1
ATOM 5567 C C . ILE A 1 736 ? 15.580 12.336 -3.026 1.00 87.38 736 ILE A C 1
ATOM 5569 O O . ILE A 1 736 ? 15.442 12.711 -4.194 1.00 87.38 736 ILE A O 1
ATOM 5573 N N . SER A 1 737 ? 15.891 11.083 -2.697 1.00 92.56 737 SER A N 1
ATOM 5574 C CA . SER A 1 737 ? 15.972 9.960 -3.634 1.00 92.56 737 SER A CA 1
ATOM 5575 C C . SER A 1 737 ? 14.644 9.203 -3.678 1.00 92.56 737 SER A C 1
ATOM 5577 O O . SER A 1 737 ? 14.017 9.022 -2.637 1.00 92.56 737 SER A O 1
ATOM 5579 N N . ILE A 1 738 ? 14.230 8.734 -4.857 1.00 96.56 738 ILE A N 1
ATOM 5580 C CA . ILE A 1 738 ? 13.065 7.850 -5.014 1.00 96.56 738 ILE A CA 1
ATOM 5581 C C . ILE A 1 738 ? 13.525 6.566 -5.703 1.00 96.56 738 ILE A C 1
ATOM 5583 O O . ILE A 1 738 ? 14.083 6.629 -6.803 1.00 96.56 738 ILE A O 1
ATOM 5587 N N . THR A 1 739 ? 13.294 5.407 -5.087 1.00 97.69 739 THR A N 1
ATOM 5588 C CA . THR A 1 739 ? 13.646 4.114 -5.689 1.00 97.69 739 THR A CA 1
ATOM 5589 C C . THR A 1 739 ? 12.500 3.111 -5.694 1.00 97.69 739 THR A C 1
ATOM 5591 O O . THR A 1 739 ? 11.602 3.171 -4.857 1.00 97.69 739 THR A O 1
ATOM 5594 N N . GLU A 1 740 ? 12.521 2.167 -6.636 1.00 98.19 740 GLU A N 1
ATOM 5595 C CA . GLU A 1 740 ? 11.657 0.968 -6.626 1.00 98.19 740 GLU A CA 1
ATOM 5596 C C . GLU A 1 740 ? 10.154 1.300 -6.504 1.00 98.19 740 GLU A C 1
ATOM 5598 O O . GLU A 1 740 ? 9.380 0.561 -5.904 1.00 98.19 740 GLU A O 1
ATOM 5603 N N . SER A 1 741 ? 9.744 2.454 -7.041 1.00 98.44 741 SER A N 1
ATOM 5604 C CA . SER A 1 741 ? 8.407 3.032 -6.868 1.00 98.44 741 SER A CA 1
ATOM 5605 C C . SER A 1 741 ? 7.646 3.146 -8.193 1.00 98.44 741 SER A C 1
ATOM 5607 O O . SER A 1 741 ? 8.234 3.332 -9.263 1.00 98.44 741 SER A O 1
ATOM 5609 N N . GLU A 1 742 ? 6.317 3.085 -8.131 1.00 97.31 742 GLU A N 1
ATOM 5610 C CA . GLU A 1 742 ? 5.427 3.332 -9.271 1.00 97.31 742 GLU A CA 1
ATOM 5611 C C . GLU A 1 742 ? 4.853 4.750 -9.183 1.00 97.31 742 GLU A C 1
ATOM 5613 O O . GLU A 1 742 ? 4.317 5.149 -8.154 1.00 97.31 742 GLU A O 1
ATOM 5618 N N . ILE A 1 743 ? 4.968 5.540 -10.250 1.00 97.00 743 ILE A N 1
ATOM 5619 C CA . ILE A 1 743 ? 4.596 6.960 -10.268 1.00 97.00 743 ILE A CA 1
ATOM 5620 C C . ILE A 1 743 ? 3.669 7.224 -11.450 1.00 97.00 743 ILE A C 1
ATOM 5622 O O . ILE A 1 743 ? 4.070 7.083 -12.601 1.00 97.00 743 ILE A O 1
ATOM 5626 N N . THR A 1 744 ? 2.441 7.654 -11.170 1.00 93.75 744 THR A N 1
ATOM 5627 C CA . THR A 1 744 ? 1.456 8.073 -12.173 1.00 93.75 744 THR A CA 1
ATOM 5628 C C . THR A 1 744 ? 1.256 9.586 -12.130 1.00 93.75 744 THR A C 1
ATOM 5630 O O . THR A 1 744 ? 0.788 10.124 -11.127 1.00 93.75 744 THR A O 1
ATOM 5633 N N . LEU A 1 745 ? 1.562 10.260 -13.238 1.00 90.94 745 LEU A N 1
ATOM 5634 C CA . LEU A 1 745 ? 1.293 11.674 -13.493 1.00 90.94 745 LEU A CA 1
ATOM 5635 C C . LEU A 1 745 ? 0.094 11.765 -14.450 1.00 90.94 745 LEU A C 1
ATOM 5637 O O . LEU A 1 745 ? 0.207 11.411 -15.626 1.00 90.94 745 LEU A O 1
ATOM 5641 N N . ALA A 1 746 ? -1.066 12.176 -13.935 1.00 86.06 746 ALA A N 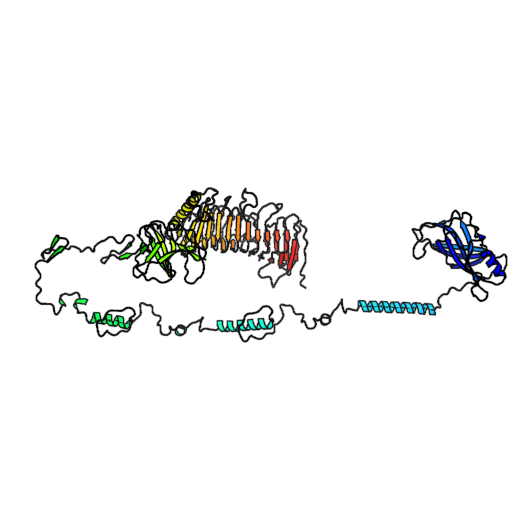1
ATOM 5642 C CA . ALA A 1 746 ? -2.335 12.135 -14.667 1.00 86.06 746 ALA A CA 1
ATOM 5643 C C . ALA A 1 746 ? -2.596 13.363 -15.561 1.00 86.06 746 ALA A C 1
ATOM 5645 O O . ALA A 1 746 ? -3.449 13.291 -16.448 1.00 86.06 746 ALA A O 1
ATOM 5646 N N . ASP A 1 747 ? -1.856 14.458 -15.363 1.00 77.06 747 ASP A N 1
ATOM 5647 C CA . ASP A 1 747 ? -2.031 15.730 -16.069 1.00 77.06 747 ASP A CA 1
ATOM 5648 C C . ASP A 1 747 ? -0.678 16.362 -16.441 1.00 77.06 747 ASP A C 1
ATOM 5650 O O . ASP A 1 747 ? 0.357 16.060 -15.847 1.00 77.06 747 ASP A O 1
ATOM 5654 N N . LYS A 1 748 ? -0.676 17.299 -17.404 1.00 72.44 748 LYS A N 1
ATOM 5655 C CA . LYS A 1 748 ? 0.545 17.988 -17.884 1.00 72.44 748 LYS A CA 1
ATOM 5656 C C . LYS A 1 748 ? 1.266 18.834 -16.824 1.00 72.44 748 LYS A C 1
ATOM 5658 O O . LYS A 1 748 ? 2.425 19.179 -17.031 1.00 72.44 748 LYS A O 1
ATOM 5663 N N . SER A 1 749 ? 0.579 19.204 -15.745 1.00 79.25 749 SER A N 1
ATOM 5664 C CA . SER A 1 749 ? 1.094 20.042 -14.654 1.00 79.25 749 SER A CA 1
ATOM 5665 C C . SER A 1 749 ? 1.572 19.246 -13.434 1.00 79.25 749 SER A C 1
ATOM 5667 O O . SER A 1 749 ? 2.092 19.844 -12.495 1.00 79.25 749 SER A O 1
ATOM 5669 N N . SER A 1 750 ? 1.447 17.914 -13.435 1.00 86.44 750 SER A N 1
ATOM 5670 C CA . SER A 1 750 ? 1.976 17.065 -12.364 1.00 86.44 750 SER A CA 1
ATOM 5671 C C . SER A 1 750 ? 3.480 16.805 -12.545 1.00 86.44 750 SER A C 1
ATOM 5673 O O . SER A 1 750 ? 3.948 16.510 -13.645 1.00 86.44 750 SER A O 1
ATOM 5675 N N . LYS A 1 751 ? 4.247 16.897 -11.456 1.00 88.06 751 LYS A N 1
ATOM 5676 C CA . LYS A 1 751 ? 5.717 16.855 -11.426 1.00 88.06 751 LYS A CA 1
ATOM 5677 C C . LYS A 1 751 ? 6.202 15.801 -10.426 1.00 88.06 751 LYS A C 1
ATOM 5679 O O . LYS A 1 751 ? 5.530 15.506 -9.439 1.00 88.06 751 LYS A O 1
ATOM 5684 N N . ILE A 1 752 ? 7.393 15.250 -10.655 1.00 92.38 752 ILE A N 1
ATOM 5685 C CA . ILE A 1 752 ? 8.072 14.384 -9.676 1.00 92.38 752 ILE A CA 1
ATOM 5686 C C . ILE A 1 752 ? 8.906 15.247 -8.727 1.00 92.38 752 ILE A C 1
ATOM 5688 O O . ILE A 1 752 ? 8.864 15.060 -7.513 1.00 92.38 752 ILE A O 1
ATOM 5692 N N . SER A 1 753 ? 9.648 16.212 -9.273 1.00 86.94 753 SER A N 1
ATOM 5693 C CA . SER A 1 753 ? 10.423 17.168 -8.482 1.00 86.94 753 SER A CA 1
ATOM 5694 C C . SER A 1 753 ? 10.563 18.505 -9.206 1.00 86.94 753 SER A C 1
ATOM 5696 O O . SER A 1 753 ? 10.759 18.533 -10.424 1.00 86.94 753 SER A O 1
ATOM 5698 N N . HIS A 1 754 ? 10.495 19.609 -8.461 1.00 76.12 754 HIS A N 1
ATOM 5699 C CA . HIS A 1 754 ? 10.720 20.969 -8.963 1.00 76.12 754 HIS A CA 1
ATOM 5700 C C . HIS A 1 754 ? 11.351 21.858 -7.880 1.00 76.12 754 HIS A C 1
ATOM 5702 O O . HIS A 1 754 ? 11.012 21.719 -6.711 1.00 76.12 754 HIS A O 1
ATOM 5708 N N . TYR A 1 755 ? 12.289 22.742 -8.250 1.00 70.81 755 TYR A N 1
ATOM 5709 C CA . TYR A 1 755 ? 12.781 23.830 -7.388 1.00 70.81 755 TYR A CA 1
ATOM 5710 C C . TYR A 1 755 ? 13.698 24.810 -8.151 1.00 70.81 755 TYR A C 1
ATOM 5712 O O . TYR A 1 755 ? 14.324 24.440 -9.145 1.00 70.81 755 TYR A O 1
ATOM 5720 N N . ALA A 1 756 ? 13.843 26.035 -7.634 1.00 50.56 756 ALA A N 1
ATOM 5721 C CA . ALA A 1 756 ? 14.626 27.141 -8.195 1.00 50.56 756 ALA A CA 1
ATOM 5722 C C . ALA A 1 756 ? 16.105 27.207 -7.728 1.00 50.56 756 ALA A C 1
ATOM 5724 O O . ALA A 1 756 ? 16.627 28.279 -7.424 1.00 50.56 756 ALA A O 1
ATOM 5725 N N . THR A 1 757 ? 16.824 26.079 -7.674 1.00 52.12 757 THR A N 1
ATOM 5726 C CA . THR A 1 757 ? 18.301 26.108 -7.565 1.00 52.12 757 THR A CA 1
ATOM 5727 C C . THR A 1 757 ? 18.938 26.386 -8.926 1.00 52.12 757 THR A C 1
ATOM 5729 O O . THR A 1 757 ? 18.447 25.914 -9.955 1.00 52.12 757 THR A O 1
ATOM 5732 N N . SER A 1 758 ? 20.056 27.121 -8.955 1.00 53.91 758 SER A N 1
ATOM 5733 C CA . SER A 1 758 ? 20.794 27.357 -10.200 1.00 53.91 758 SER A CA 1
ATOM 5734 C C . SER A 1 758 ? 21.204 26.030 -10.848 1.00 53.91 758 SER A C 1
ATOM 5736 O O . SER A 1 758 ? 21.685 25.118 -10.173 1.00 53.91 758 SER A O 1
ATOM 5738 N N . SER A 1 759 ? 21.077 25.938 -12.175 1.00 56.16 759 SER A N 1
ATOM 5739 C CA . SER A 1 759 ? 21.384 24.739 -12.983 1.00 56.16 759 SER A CA 1
ATOM 5740 C C . SER A 1 759 ? 22.857 24.287 -12.936 1.00 56.16 759 SER A C 1
ATOM 5742 O O . SER A 1 759 ? 23.236 23.298 -13.561 1.00 56.16 759 SER A O 1
ATOM 5744 N N . SER A 1 760 ? 23.691 24.997 -12.171 1.00 55.94 760 SER A N 1
ATOM 5745 C CA . SER A 1 760 ? 25.096 24.709 -11.893 1.00 55.94 760 SER A CA 1
ATOM 5746 C C . SER A 1 760 ? 25.347 23.793 -10.685 1.00 55.94 760 SER A C 1
ATOM 5748 O O . SER A 1 760 ? 26.497 23.404 -10.478 1.00 55.94 760 SER A O 1
ATOM 5750 N N . GLN A 1 761 ? 24.334 23.442 -9.881 1.00 62.25 761 GLN A N 1
ATOM 5751 C CA . GLN A 1 761 ? 24.512 22.517 -8.751 1.00 62.25 761 GLN A CA 1
ATOM 5752 C C . GLN A 1 761 ? 24.460 21.044 -9.193 1.00 62.25 761 GLN A C 1
ATOM 5754 O O . GLN A 1 761 ? 23.503 20.603 -9.829 1.00 62.25 761 GLN A O 1
ATOM 5759 N N . THR A 1 762 ? 25.468 20.262 -8.795 1.00 67.50 762 THR A N 1
ATOM 5760 C CA . THR A 1 762 ? 25.438 18.794 -8.881 1.00 67.50 762 THR A CA 1
ATOM 5761 C C . THR A 1 762 ? 24.641 18.242 -7.705 1.00 67.50 762 THR A C 1
ATOM 5763 O O . THR A 1 762 ? 25.062 18.392 -6.556 1.00 67.50 762 THR A O 1
ATOM 5766 N N . LEU A 1 763 ? 23.510 17.592 -7.986 1.00 77.50 763 LEU A N 1
ATOM 5767 C CA . LEU A 1 763 ? 22.730 16.895 -6.966 1.00 77.50 763 LEU A CA 1
ATOM 5768 C C . LEU A 1 763 ? 23.271 15.476 -6.729 1.00 77.50 763 LEU A C 1
ATOM 5770 O O . LEU A 1 763 ? 23.834 14.861 -7.632 1.00 77.50 763 LEU A O 1
ATOM 5774 N N . ARG A 1 764 ? 23.090 14.949 -5.514 1.00 79.06 764 ARG A N 1
ATOM 5775 C CA . ARG A 1 764 ? 23.464 13.570 -5.124 1.00 79.06 764 ARG A CA 1
ATOM 5776 C C . ARG A 1 764 ? 22.287 12.602 -4.957 1.00 79.06 764 ARG A C 1
ATOM 5778 O O . ARG A 1 764 ? 22.505 11.452 -4.591 1.00 79.06 764 ARG A O 1
ATOM 5785 N N . ASN A 1 765 ? 21.060 13.039 -5.229 1.00 86.62 765 ASN A N 1
ATOM 5786 C CA . ASN A 1 765 ? 19.882 12.178 -5.162 1.00 86.62 765 ASN A CA 1
ATOM 5787 C C . ASN A 1 765 ? 19.780 11.195 -6.334 1.00 86.62 765 ASN A C 1
ATOM 5789 O O . ASN A 1 765 ? 20.205 11.473 -7.461 1.00 86.62 765 ASN A O 1
ATOM 5793 N N . ILE A 1 766 ? 19.157 10.056 -6.040 1.00 92.00 766 ILE A N 1
ATOM 5794 C CA . ILE A 1 766 ? 19.019 8.910 -6.932 1.00 92.00 766 ILE A CA 1
ATOM 5795 C C . ILE A 1 766 ? 17.541 8.709 -7.282 1.00 92.00 766 ILE A C 1
ATOM 5797 O O . ILE A 1 766 ? 16.681 8.668 -6.406 1.00 92.00 766 ILE A O 1
ATOM 5801 N N . PHE A 1 767 ? 17.257 8.543 -8.569 1.00 95.00 767 PHE A N 1
ATOM 5802 C CA . PHE A 1 767 ? 15.987 8.069 -9.103 1.00 95.00 767 PHE A CA 1
ATOM 5803 C C . PHE A 1 767 ? 16.238 6.712 -9.764 1.00 95.00 767 PHE A C 1
ATOM 5805 O O . PHE A 1 767 ? 16.748 6.667 -10.887 1.00 95.00 767 PHE A O 1
ATOM 5812 N N . ALA A 1 768 ? 15.980 5.607 -9.057 1.00 96.75 768 ALA A N 1
ATOM 5813 C CA . ALA A 1 768 ? 16.376 4.271 -9.517 1.00 96.75 768 ALA A CA 1
ATOM 5814 C C . ALA A 1 768 ? 15.260 3.222 -9.500 1.00 96.75 768 ALA A C 1
ATOM 5816 O O . ALA A 1 768 ? 14.479 3.161 -8.558 1.00 96.75 768 ALA A O 1
ATOM 5817 N N . ASN A 1 769 ? 15.237 2.334 -10.498 1.00 97.12 769 ASN A N 1
ATOM 5818 C CA . ASN A 1 769 ? 14.315 1.188 -10.566 1.00 97.12 769 ASN A CA 1
ATOM 5819 C C . ASN A 1 769 ? 12.815 1.571 -10.514 1.00 97.12 769 ASN A C 1
ATOM 5821 O O . ASN A 1 769 ? 11.980 0.751 -10.138 1.00 97.12 769 ASN A O 1
ATOM 5825 N N . ASN A 1 770 ? 12.449 2.813 -10.854 1.00 97.81 770 ASN A N 1
ATOM 5826 C CA . ASN A 1 770 ? 11.063 3.284 -10.801 1.00 97.81 770 ASN A CA 1
ATOM 5827 C C . ASN A 1 770 ? 10.310 3.014 -12.109 1.00 97.81 770 ASN A C 1
ATOM 5829 O O . ASN A 1 770 ? 10.893 2.980 -13.197 1.00 97.81 770 ASN A O 1
ATOM 5833 N N . ARG A 1 771 ? 8.982 2.931 -12.022 1.00 95.06 771 ARG A N 1
ATOM 5834 C CA . ARG A 1 771 ? 8.082 2.882 -13.179 1.00 95.06 771 ARG A CA 1
ATOM 5835 C C . ARG A 1 771 ? 7.268 4.170 -13.254 1.00 95.06 771 ARG A C 1
ATOM 5837 O O . ARG A 1 771 ? 6.455 4.439 -12.377 1.00 95.06 771 ARG A O 1
ATOM 5844 N N . VAL A 1 772 ? 7.484 4.965 -14.298 1.00 94.31 772 VAL A N 1
ATOM 5845 C CA . VAL A 1 772 ? 6.841 6.271 -14.492 1.00 94.31 772 VAL A CA 1
ATOM 5846 C C . VAL A 1 772 ? 5.825 6.202 -15.627 1.00 94.31 772 VAL A C 1
ATOM 5848 O O . VAL A 1 772 ? 6.166 5.958 -16.786 1.00 94.31 772 VAL A O 1
ATOM 5851 N N . HIS A 1 773 ? 4.576 6.474 -15.272 1.00 89.94 773 HIS A N 1
ATOM 5852 C CA . HIS A 1 773 ? 3.425 6.580 -16.151 1.00 89.94 773 HIS A CA 1
ATOM 5853 C C . HIS A 1 773 ? 3.001 8.045 -16.274 1.00 89.94 773 HIS A C 1
ATOM 5855 O O . HIS A 1 773 ? 2.512 8.616 -15.305 1.00 89.94 773 HIS A O 1
ATOM 5861 N N . SER A 1 774 ? 3.149 8.654 -17.453 1.00 86.56 774 SER A N 1
ATOM 5862 C CA . SER A 1 774 ? 2.637 10.008 -17.717 1.00 86.56 774 SER A CA 1
ATOM 5863 C C . SER A 1 774 ? 1.626 10.007 -18.858 1.00 86.56 774 SER A C 1
ATOM 5865 O O . SER A 1 774 ? 1.924 9.584 -19.976 1.00 86.56 774 SER A O 1
ATOM 5867 N N . THR A 1 775 ? 0.412 10.479 -18.581 1.00 80.12 775 THR A N 1
ATOM 5868 C CA . THR A 1 775 ? -0.598 10.809 -19.606 1.00 80.12 775 THR A CA 1
ATOM 5869 C C . THR A 1 775 ? -0.340 12.185 -20.222 1.00 80.12 775 THR A C 1
ATOM 5871 O O . THR A 1 775 ? -0.766 12.445 -21.349 1.00 80.12 775 THR A O 1
ATOM 5874 N N . GLY A 1 776 ? 0.372 13.060 -19.505 1.00 74.69 776 GLY A N 1
ATOM 5875 C CA . GLY A 1 776 ? 0.856 14.338 -20.007 1.00 74.69 776 GLY A CA 1
ATOM 5876 C C . GLY A 1 776 ? 2.069 14.181 -20.928 1.00 74.69 776 GLY A C 1
ATOM 5877 O O . GLY A 1 776 ? 2.831 13.223 -20.843 1.00 74.69 776 GLY A O 1
ATOM 5878 N N . SER A 1 777 ? 2.295 15.173 -21.790 1.00 79.25 777 SER A N 1
ATOM 5879 C CA . SER A 1 777 ? 3.484 15.228 -22.656 1.00 79.25 777 SER A CA 1
ATOM 5880 C C . SER A 1 777 ? 4.784 15.500 -21.890 1.00 79.25 777 SER A C 1
ATOM 5882 O O . SER A 1 777 ? 5.850 15.448 -22.485 1.00 79.25 777 SER A O 1
ATOM 5884 N N . TYR A 1 778 ? 4.717 15.826 -20.599 1.00 81.38 778 TYR A N 1
ATOM 5885 C CA . TYR A 1 778 ? 5.842 16.337 -19.824 1.00 81.38 778 TYR A CA 1
ATOM 5886 C C . TYR A 1 778 ? 6.089 15.494 -18.572 1.00 81.38 778 TYR A C 1
ATOM 5888 O O . TYR A 1 778 ? 5.146 15.040 -17.923 1.00 81.38 778 TYR A O 1
ATOM 5896 N N . VAL A 1 779 ? 7.363 15.313 -18.227 1.00 89.12 779 VAL A N 1
ATOM 5897 C CA . VAL A 1 779 ? 7.824 14.739 -16.959 1.00 89.12 779 VAL A CA 1
ATOM 5898 C C . VAL A 1 779 ? 8.910 15.656 -16.400 1.00 89.12 779 VAL A C 1
ATOM 5900 O O . VAL A 1 779 ? 10.019 15.708 -16.933 1.00 89.12 779 VAL A O 1
ATOM 5903 N N . TYR A 1 780 ? 8.580 16.386 -15.333 1.00 86.69 780 TYR A N 1
ATOM 5904 C CA . TYR A 1 780 ? 9.502 17.286 -14.634 1.00 86.69 780 TYR A CA 1
ATOM 5905 C C . TYR A 1 780 ? 10.129 16.599 -13.426 1.00 86.69 780 TYR A C 1
ATOM 5907 O O . TYR A 1 780 ? 9.423 16.072 -12.559 1.00 86.69 780 TYR A O 1
ATOM 5915 N N . MET A 1 781 ? 11.458 16.612 -13.371 1.00 88.25 781 MET A N 1
ATOM 5916 C CA . MET A 1 781 ? 12.239 16.032 -12.286 1.00 88.25 781 MET A CA 1
ATOM 5917 C C . MET A 1 781 ? 13.592 16.738 -12.114 1.00 88.25 781 MET A C 1
ATOM 5919 O O . MET A 1 781 ? 14.025 17.494 -12.981 1.00 88.25 781 MET A O 1
ATOM 5923 N N . ARG A 1 782 ? 14.259 16.521 -10.974 1.00 84.56 782 ARG A N 1
ATOM 5924 C CA . ARG A 1 782 ? 15.589 17.076 -10.667 1.00 84.56 782 ARG A CA 1
ATOM 5925 C C . ARG A 1 782 ? 16.396 16.053 -9.861 1.00 84.56 782 ARG A C 1
ATOM 5927 O O . ARG A 1 782 ? 16.349 16.050 -8.631 1.00 84.56 782 ARG A O 1
ATOM 5934 N N . PHE A 1 783 ? 17.110 15.172 -10.558 1.00 87.06 783 PHE A N 1
ATOM 5935 C CA . PHE A 1 783 ? 17.938 14.115 -9.965 1.00 87.06 783 PHE A CA 1
ATOM 5936 C C . PHE A 1 783 ? 19.355 14.092 -10.540 1.00 87.06 783 PHE A C 1
ATOM 5938 O O . PHE A 1 783 ? 19.550 14.299 -11.740 1.00 87.06 783 PHE A O 1
ATOM 5945 N N . GLY A 1 784 ? 20.338 13.815 -9.677 1.00 84.12 784 GLY A N 1
ATOM 5946 C CA . GLY A 1 784 ? 21.745 13.646 -10.058 1.00 84.12 784 GLY A CA 1
ATOM 5947 C C . GLY A 1 784 ? 22.063 12.281 -10.676 1.00 84.12 784 GLY A C 1
ATOM 5948 O O . GLY A 1 784 ? 22.943 12.175 -11.529 1.00 84.12 784 GLY A O 1
ATOM 5949 N N . VAL A 1 785 ? 21.323 11.236 -10.301 1.00 88.44 785 VAL A N 1
ATOM 5950 C CA . VAL A 1 785 ? 21.419 9.897 -10.903 1.00 88.44 785 VAL A CA 1
ATOM 5951 C C . VAL A 1 785 ? 20.020 9.412 -11.265 1.00 88.44 785 VAL A C 1
ATOM 5953 O O . VAL A 1 785 ? 19.135 9.412 -10.418 1.00 88.44 785 VAL A O 1
ATOM 5956 N N . ILE A 1 786 ? 19.820 8.984 -12.511 1.00 89.81 786 ILE A N 1
ATOM 5957 C CA . ILE A 1 786 ? 18.562 8.439 -13.036 1.00 89.81 786 ILE A CA 1
ATOM 5958 C C . ILE A 1 786 ? 18.888 7.085 -13.666 1.00 89.81 786 ILE A C 1
ATOM 5960 O O . ILE A 1 786 ? 19.459 7.035 -14.755 1.00 89.81 786 ILE A O 1
ATOM 5964 N N . THR A 1 787 ? 18.575 5.972 -13.003 1.00 91.56 787 THR A N 1
ATOM 5965 C CA . THR A 1 787 ? 19.036 4.655 -13.468 1.00 91.56 787 THR A CA 1
ATOM 5966 C C . THR A 1 787 ? 17.997 3.536 -13.417 1.00 91.56 787 THR A C 1
ATOM 5968 O O . THR A 1 787 ? 17.175 3.481 -12.511 1.00 91.56 787 THR A O 1
ATOM 5971 N N . CYS A 1 788 ? 18.009 2.638 -14.404 1.00 92.31 788 CYS A N 1
ATOM 5972 C CA . CYS A 1 788 ? 17.135 1.455 -14.455 1.00 92.31 788 CYS A CA 1
ATOM 5973 C C . CYS A 1 788 ? 15.615 1.737 -14.350 1.00 92.31 788 CYS A C 1
ATOM 5975 O O . CYS A 1 788 ? 14.848 0.857 -13.966 1.00 92.31 788 CYS A O 1
ATOM 5977 N N . ASN A 1 789 ? 15.151 2.948 -14.681 1.00 93.50 789 ASN A N 1
ATOM 5978 C CA . ASN A 1 789 ? 13.727 3.300 -14.647 1.00 93.50 789 ASN A CA 1
ATOM 5979 C C . ASN A 1 789 ? 13.031 2.970 -15.977 1.00 93.50 789 ASN A C 1
ATOM 5981 O O . ASN A 1 789 ? 13.652 3.024 -17.039 1.00 93.50 789 ASN A O 1
ATOM 5985 N N . SER A 1 790 ? 11.720 2.731 -15.936 1.00 90.69 790 SER A N 1
ATOM 5986 C CA . SER A 1 790 ? 10.863 2.645 -17.125 1.00 90.69 790 SER A CA 1
ATOM 5987 C C . SER A 1 790 ? 10.004 3.902 -17.260 1.00 90.69 790 SER A C 1
ATOM 5989 O O . SER A 1 790 ? 9.288 4.255 -16.326 1.00 90.69 790 SER A O 1
ATOM 5991 N N . PHE A 1 791 ? 10.000 4.526 -18.438 1.00 89.44 791 PHE A N 1
ATOM 5992 C CA . PHE A 1 791 ? 9.193 5.706 -18.769 1.00 89.44 791 PHE A CA 1
ATOM 5993 C C . PHE A 1 791 ? 8.211 5.397 -19.904 1.00 89.44 791 PHE A C 1
ATOM 5995 O O . PHE A 1 791 ? 8.607 4.909 -20.963 1.00 89.44 791 PHE A O 1
ATOM 6002 N N . GLY A 1 792 ? 6.929 5.703 -19.709 1.00 83.38 792 GLY A N 1
ATOM 6003 C CA . GLY A 1 792 ? 5.901 5.527 -20.737 1.00 83.38 792 GLY A CA 1
ATOM 6004 C C . GLY A 1 792 ? 4.524 6.017 -20.294 1.00 83.38 792 GLY A C 1
ATOM 6005 O O . GLY A 1 792 ? 4.388 6.730 -19.302 1.00 83.38 792 GLY A O 1
ATOM 6006 N N . ARG A 1 793 ? 3.478 5.594 -21.007 1.00 75.31 793 ARG A N 1
ATOM 6007 C CA . ARG A 1 793 ? 2.071 5.809 -20.637 1.00 75.31 793 ARG A CA 1
ATOM 6008 C C . ARG A 1 793 ? 1.430 4.463 -20.275 1.00 75.31 793 ARG A C 1
ATOM 6010 O O . ARG A 1 793 ? 1.870 3.418 -20.749 1.00 75.31 793 ARG A O 1
ATOM 6017 N N . ALA A 1 794 ? 0.450 4.465 -19.371 1.00 56.28 794 ALA A N 1
ATOM 6018 C CA . ALA A 1 794 ? -0.112 3.231 -18.801 1.00 56.28 794 ALA A CA 1
ATOM 6019 C C . ALA A 1 794 ? -0.916 2.374 -19.805 1.00 56.28 794 ALA A C 1
ATOM 6021 O O . ALA A 1 794 ? -1.083 1.177 -19.595 1.00 56.28 794 ALA A O 1
ATOM 6022 N N . ASP A 1 795 ? -1.386 2.972 -20.899 1.00 57.28 795 ASP A N 1
ATOM 6023 C CA . ASP A 1 795 ? -2.271 2.383 -21.912 1.00 57.28 795 ASP A CA 1
ATOM 6024 C C . ASP A 1 795 ? -1.568 2.061 -23.252 1.00 57.28 795 ASP A C 1
ATOM 6026 O O . ASP A 1 795 ? -2.137 1.366 -24.090 1.00 57.28 795 ASP A O 1
ATOM 6030 N N . THR A 1 796 ? -0.324 2.504 -23.476 1.00 55.84 796 THR A N 1
ATOM 6031 C CA . THR A 1 796 ? 0.324 2.435 -24.804 1.00 55.84 796 THR A CA 1
ATOM 6032 C C . THR A 1 796 ? 1.146 1.177 -25.090 1.00 55.84 796 THR A C 1
ATOM 6034 O O . THR A 1 796 ? 1.750 1.112 -26.154 1.00 55.84 796 THR A O 1
ATOM 6037 N N . TYR A 1 797 ? 1.186 0.156 -24.225 1.00 53.06 797 TYR A N 1
ATOM 6038 C CA . TYR A 1 797 ? 2.007 -1.048 -24.486 1.00 53.06 797 TYR A CA 1
ATOM 6039 C C . TYR A 1 797 ? 1.613 -1.815 -25.772 1.00 53.06 797 TYR A C 1
ATOM 6041 O O . TYR A 1 797 ? 2.452 -2.519 -26.330 1.00 53.06 797 TYR A O 1
ATOM 6049 N N . GLY A 1 798 ? 0.379 -1.650 -26.272 1.00 51.00 798 GLY A N 1
ATOM 6050 C CA . GLY A 1 798 ? -0.081 -2.224 -27.548 1.00 51.00 798 GLY A CA 1
ATOM 6051 C C . GLY A 1 798 ? -0.178 -1.241 -28.726 1.00 51.00 798 GLY A C 1
ATOM 6052 O O . GLY A 1 798 ? -0.014 -1.650 -29.873 1.00 51.00 798 GLY A O 1
ATOM 6053 N N . SER A 1 799 ? -0.418 0.051 -28.473 1.00 53.84 799 SER A N 1
ATOM 6054 C CA . SER A 1 799 ? -0.784 1.043 -29.499 1.00 53.84 799 SER A CA 1
ATOM 6055 C C . SER A 1 799 ? 0.055 2.323 -29.404 1.00 53.84 799 SER A C 1
ATOM 6057 O O . SER A 1 799 ? -0.445 3.407 -29.089 1.00 53.84 799 SER A O 1
ATOM 6059 N N . VAL A 1 800 ? 1.358 2.198 -29.659 1.00 53.59 800 VAL A N 1
ATOM 6060 C CA . VAL A 1 800 ? 2.289 3.336 -29.676 1.00 53.59 800 VAL A CA 1
ATOM 6061 C C . VAL A 1 800 ? 2.097 4.128 -30.974 1.00 53.59 800 VAL A C 1
ATOM 6063 O O . VAL A 1 800 ? 2.624 3.761 -32.021 1.00 53.59 800 VAL A O 1
ATOM 6066 N N . SER A 1 801 ? 1.298 5.197 -30.926 1.00 53.53 801 SER A N 1
ATOM 6067 C CA . SER A 1 801 ? 1.187 6.136 -32.047 1.00 53.53 801 SER A CA 1
ATOM 6068 C C . SER A 1 801 ? 2.418 7.040 -32.102 1.00 53.53 801 SER A C 1
ATOM 6070 O O . SER A 1 801 ? 2.781 7.662 -31.101 1.00 53.53 801 SER A O 1
ATOM 6072 N N . SER A 1 802 ? 3.008 7.181 -33.290 1.00 54.06 802 SER A N 1
ATOM 6073 C CA . SER A 1 802 ? 4.132 8.087 -33.565 1.00 54.06 802 SER A CA 1
ATOM 6074 C C . SER A 1 802 ? 3.795 9.575 -33.383 1.00 54.06 802 SER A C 1
ATOM 6076 O O . SER A 1 802 ? 4.693 10.411 -33.426 1.00 54.06 802 SER A O 1
ATOM 6078 N N . SER A 1 803 ? 2.521 9.923 -33.161 1.00 57.34 803 SER A N 1
ATOM 6079 C CA . SER A 1 803 ? 2.052 11.302 -32.966 1.00 57.34 803 SER A CA 1
ATOM 6080 C C . SER A 1 803 ? 2.285 11.874 -31.560 1.00 57.34 803 SER A C 1
ATOM 6082 O O . SER A 1 803 ? 2.105 13.077 -31.373 1.00 57.34 803 SER A O 1
ATOM 6084 N N . TYR A 1 804 ? 2.638 11.054 -30.562 1.00 65.38 804 TYR A N 1
ATOM 6085 C CA . TYR A 1 804 ? 2.845 11.518 -29.184 1.00 65.38 804 TYR A CA 1
ATOM 6086 C C . TYR A 1 804 ? 4.333 11.659 -28.847 1.00 65.38 804 TYR A C 1
ATOM 6088 O O . TYR A 1 804 ? 5.018 10.674 -28.574 1.00 65.38 804 TYR A O 1
ATOM 6096 N N . SER A 1 805 ? 4.804 12.908 -28.819 1.00 73.81 805 SER A N 1
ATOM 6097 C CA . SER A 1 805 ? 6.114 13.273 -28.272 1.00 73.81 805 SER A CA 1
ATOM 6098 C C . SER A 1 805 ? 6.015 13.569 -26.777 1.00 73.81 805 SER A C 1
ATOM 6100 O O . SER A 1 805 ? 5.194 14.384 -26.342 1.00 73.81 805 SER A O 1
ATOM 6102 N N . TYR A 1 806 ? 6.886 12.925 -26.008 1.00 82.38 806 TYR A N 1
ATOM 6103 C CA . TYR A 1 806 ? 7.071 13.120 -24.577 1.00 82.38 806 TYR A CA 1
ATOM 6104 C C . TYR A 1 806 ? 8.368 13.877 -24.295 1.00 82.38 806 TYR A C 1
ATOM 6106 O O . TYR A 1 806 ? 9.333 13.807 -25.055 1.00 82.38 806 TYR A O 1
ATOM 6114 N N . TYR A 1 807 ? 8.407 14.583 -23.172 1.00 84.62 807 TYR A N 1
ATOM 6115 C CA . TYR A 1 807 ? 9.509 15.455 -22.801 1.00 84.62 807 TYR A CA 1
ATOM 6116 C C . TYR A 1 807 ? 9.960 15.178 -21.367 1.00 84.62 807 TYR A C 1
ATOM 6118 O O . TYR A 1 807 ? 9.200 15.394 -20.420 1.00 84.62 807 TYR A O 1
ATOM 6126 N N . LEU A 1 808 ? 11.209 14.734 -21.202 1.00 87.31 808 LEU A N 1
ATOM 6127 C CA . LEU A 1 808 ? 11.844 14.588 -19.891 1.00 87.31 808 LEU A CA 1
ATOM 6128 C C . LEU A 1 808 ? 12.656 15.849 -19.586 1.00 87.31 808 LEU A C 1
ATOM 6130 O O . LEU A 1 808 ? 13.687 16.086 -20.218 1.00 87.31 808 LEU A O 1
ATOM 6134 N N . TYR A 1 809 ? 12.210 16.629 -18.607 1.00 84.69 809 TYR A N 1
ATOM 6135 C CA . TYR A 1 809 ? 12.911 17.815 -18.120 1.00 84.69 809 TYR A CA 1
ATOM 6136 C C . TYR A 1 809 ? 13.668 17.474 -16.835 1.00 84.69 809 TYR A C 1
ATOM 6138 O O . TYR A 1 809 ? 13.051 17.222 -15.800 1.00 84.69 809 TYR A O 1
ATOM 6146 N N . ASN A 1 810 ? 15.003 17.481 -16.911 1.00 83.19 810 ASN A N 1
ATOM 6147 C CA . ASN A 1 810 ? 15.914 17.310 -15.779 1.00 83.19 810 ASN A CA 1
ATOM 6148 C C . ASN A 1 810 ? 17.053 18.340 -15.848 1.00 83.19 810 ASN A C 1
ATOM 6150 O O . ASN A 1 810 ? 18.162 18.061 -16.304 1.00 83.19 810 ASN A O 1
ATOM 6154 N N . GLU A 1 811 ? 16.769 19.560 -15.391 1.00 76.44 811 GLU A N 1
ATOM 6155 C CA . GLU A 1 811 ? 17.608 20.762 -15.564 1.00 76.44 811 GLU A CA 1
ATOM 6156 C C . GLU A 1 811 ? 18.864 20.821 -14.666 1.00 76.44 811 GLU A C 1
ATOM 6158 O O . GLU A 1 811 ? 19.435 21.889 -14.436 1.00 76.44 811 GLU A O 1
ATOM 6163 N N . VAL A 1 812 ? 19.309 19.674 -14.155 1.00 75.94 812 VAL A N 1
ATOM 6164 C CA . VAL A 1 812 ? 20.491 19.525 -13.296 1.00 75.94 812 VAL A CA 1
ATOM 6165 C C . VAL A 1 812 ? 21.533 18.623 -13.959 1.00 75.94 812 VAL A C 1
ATOM 6167 O O . VAL A 1 812 ? 21.227 17.848 -14.869 1.00 75.94 812 VAL A O 1
ATOM 6170 N N . CYS A 1 813 ? 22.785 18.730 -13.516 1.00 74.75 813 CYS A N 1
ATOM 6171 C CA . CYS A 1 813 ? 23.849 17.827 -13.957 1.00 74.75 813 CYS A CA 1
ATOM 6172 C C . CYS A 1 813 ? 23.518 16.401 -13.486 1.00 74.75 813 CYS A C 1
ATOM 6174 O O . CYS A 1 813 ? 23.285 16.200 -12.294 1.00 74.75 813 CYS A O 1
ATOM 6176 N N . CYS A 1 814 ? 23.463 15.436 -14.408 1.00 77.50 814 CYS A N 1
ATOM 6177 C CA . CYS A 1 814 ? 22.903 14.111 -14.137 1.00 77.50 814 CYS A CA 1
ATOM 6178 C C . CYS A 1 814 ? 23.591 12.978 -14.910 1.00 77.50 814 CYS A C 1
ATOM 6180 O O . CYS A 1 814 ? 24.036 13.169 -16.037 1.00 77.50 814 CYS A O 1
ATOM 6182 N N . SER A 1 815 ? 23.627 11.782 -14.322 1.00 80.38 815 SER A N 1
ATOM 6183 C CA . SER A 1 815 ? 23.953 10.527 -15.012 1.00 80.38 815 SER A CA 1
ATOM 6184 C C . SER A 1 815 ? 22.665 9.751 -15.286 1.00 80.38 815 SER A C 1
ATOM 6186 O O . SER A 1 815 ? 21.876 9.550 -14.362 1.00 80.38 815 SER A O 1
ATOM 6188 N N . ILE A 1 816 ? 22.434 9.331 -16.533 1.00 82.12 816 ILE A N 1
ATOM 6189 C CA . ILE A 1 816 ? 21.208 8.648 -16.967 1.00 82.12 816 ILE A CA 1
ATOM 6190 C C . ILE A 1 816 ? 21.573 7.302 -17.606 1.00 82.12 816 ILE A C 1
ATOM 6192 O O . ILE A 1 816 ? 22.044 7.271 -18.736 1.00 82.12 816 ILE A O 1
ATOM 6196 N N . THR A 1 817 ? 21.359 6.173 -16.929 1.00 82.75 817 THR A N 1
ATOM 6197 C CA . THR A 1 817 ? 21.860 4.855 -17.390 1.00 82.75 817 THR A CA 1
ATOM 6198 C C . THR A 1 817 ? 20.847 3.719 -17.239 1.00 82.75 817 THR A C 1
ATOM 6200 O O . THR A 1 817 ? 20.101 3.667 -16.270 1.00 82.75 817 THR A O 1
ATOM 6203 N N . GLY A 1 818 ? 20.804 2.771 -18.179 1.00 80.12 818 GLY A N 1
ATOM 6204 C CA . GLY A 1 818 ? 19.963 1.566 -18.075 1.00 80.12 818 GLY A CA 1
ATOM 6205 C C . GLY A 1 818 ? 18.445 1.807 -18.106 1.00 80.12 818 GLY A C 1
ATOM 6206 O O . GLY A 1 818 ? 17.683 0.887 -17.836 1.00 80.12 818 GLY A O 1
ATOM 6207 N N . ASN A 1 819 ? 17.989 3.024 -18.416 1.00 84.00 819 ASN A N 1
ATOM 6208 C CA . ASN A 1 819 ? 16.561 3.353 -18.451 1.00 84.00 819 ASN A CA 1
ATOM 6209 C C . ASN A 1 819 ? 15.891 2.823 -19.732 1.00 84.00 819 ASN A C 1
ATOM 6211 O O . ASN A 1 819 ? 16.537 2.709 -20.776 1.00 84.00 819 ASN A O 1
ATOM 6215 N N . PHE A 1 820 ? 14.591 2.542 -19.663 1.00 84.94 820 PHE A N 1
ATOM 6216 C CA . PHE A 1 820 ? 13.774 2.032 -20.766 1.00 84.94 820 PHE A CA 1
ATOM 6217 C C . PHE A 1 820 ? 12.668 3.031 -21.126 1.00 84.94 820 PHE A C 1
ATOM 6219 O O . PHE A 1 820 ? 11.857 3.394 -20.273 1.00 84.94 820 PHE A O 1
ATOM 6226 N N . PHE A 1 821 ? 12.626 3.476 -22.382 1.00 84.00 821 PHE A N 1
ATOM 6227 C CA . PHE A 1 821 ? 11.660 4.466 -22.869 1.00 84.00 821 PHE A CA 1
ATOM 6228 C C . PHE A 1 821 ? 10.666 3.840 -23.856 1.00 84.00 821 PHE A C 1
ATOM 6230 O O . PHE A 1 821 ? 11.062 3.207 -24.835 1.00 84.00 821 PHE A O 1
ATOM 6237 N N . VAL A 1 822 ? 9.370 4.048 -23.618 1.00 81.38 822 VAL A N 1
ATOM 6238 C CA . VAL A 1 822 ? 8.273 3.618 -24.501 1.00 81.38 822 VAL A CA 1
ATOM 6239 C C . VAL A 1 822 ? 7.714 4.834 -25.242 1.00 81.38 822 VAL A C 1
ATOM 6241 O O . VAL A 1 822 ? 7.288 5.796 -24.600 1.00 81.38 822 VAL A O 1
ATOM 6244 N N . GLY A 1 823 ? 7.682 4.787 -26.576 1.00 78.81 823 GLY A N 1
ATOM 6245 C CA . GLY A 1 823 ? 7.268 5.916 -27.423 1.00 78.81 823 GLY A CA 1
ATOM 6246 C C . GLY A 1 823 ? 8.389 6.923 -27.701 1.00 78.81 823 GLY A C 1
ATOM 6247 O O . GLY A 1 823 ? 9.563 6.641 -27.464 1.00 78.81 823 GLY A O 1
ATOM 6248 N N . SER A 1 824 ? 8.041 8.090 -28.250 1.00 80.31 824 SER A N 1
ATOM 6249 C CA . SER A 1 824 ? 9.018 9.110 -28.663 1.00 80.31 824 SER A CA 1
ATOM 6250 C C . SER A 1 824 ? 9.300 10.119 -27.550 1.00 80.31 824 SER A C 1
ATOM 6252 O O . SER A 1 824 ? 8.381 10.773 -27.063 1.00 80.31 824 SER A O 1
ATOM 6254 N N . TRP A 1 825 ? 10.569 10.279 -27.172 1.00 82.50 825 TRP A N 1
ATOM 6255 C CA . TRP A 1 825 ? 11.023 11.118 -26.062 1.00 82.50 825 TRP A CA 1
ATOM 6256 C C . TRP A 1 825 ? 12.085 12.140 -26.493 1.00 82.50 825 TRP A C 1
ATOM 6258 O O . TRP A 1 825 ? 13.048 11.824 -27.195 1.00 82.50 825 TRP A O 1
ATOM 6268 N N . SER A 1 826 ? 11.961 13.368 -25.996 1.00 82.88 826 SER A N 1
ATOM 6269 C CA . SER A 1 826 ? 12.998 14.399 -26.070 1.00 82.88 826 SER A CA 1
ATOM 6270 C C . SER A 1 826 ? 13.525 14.727 -24.671 1.00 82.88 826 SER A C 1
ATOM 6272 O O . SER A 1 826 ? 12.757 15.029 -23.756 1.00 82.88 826 SER A O 1
ATOM 6274 N N . LEU A 1 827 ? 14.846 14.675 -24.502 1.00 83.12 827 LEU A N 1
ATOM 6275 C CA . LEU A 1 827 ? 15.528 14.906 -23.229 1.00 83.12 827 LEU A CA 1
ATOM 6276 C C . LEU A 1 827 ? 16.047 16.347 -23.132 1.00 83.12 827 LEU A C 1
ATOM 6278 O O . LEU A 1 827 ? 16.815 16.806 -23.984 1.00 83.12 827 LEU A O 1
ATOM 6282 N N . TYR A 1 828 ? 15.653 17.031 -22.059 1.00 81.25 828 TYR A N 1
ATOM 6283 C CA . TYR A 1 828 ? 16.044 18.394 -21.702 1.00 81.25 828 TYR A CA 1
ATOM 6284 C C . TYR A 1 828 ? 16.883 18.323 -20.425 1.00 81.25 828 TYR A C 1
ATOM 6286 O O . TYR A 1 828 ? 16.355 18.294 -19.313 1.00 81.25 828 TYR A O 1
ATOM 6294 N N . LEU A 1 829 ? 18.201 18.219 -20.602 1.00 77.56 829 LEU A N 1
ATOM 6295 C CA . LEU A 1 829 ? 19.164 17.935 -19.534 1.00 77.56 829 LEU A CA 1
ATOM 6296 C C . LEU A 1 829 ? 20.028 19.154 -19.191 1.00 77.56 829 LEU A C 1
ATOM 6298 O O . LEU A 1 829 ? 20.358 19.950 -20.078 1.00 77.56 829 LEU A O 1
ATOM 6302 N N . GLY A 1 830 ? 20.415 19.257 -17.914 1.00 68.00 830 GLY A N 1
ATOM 6303 C CA . GLY A 1 830 ? 21.271 20.312 -17.363 1.00 68.00 830 GLY A CA 1
ATOM 6304 C C . GLY A 1 830 ? 22.681 20.403 -17.967 1.00 68.00 830 GLY A C 1
ATOM 6305 O O . GLY A 1 830 ? 23.135 19.554 -18.736 1.00 68.00 830 GLY A O 1
ATOM 6306 N N . SER A 1 831 ? 23.390 21.483 -17.632 1.00 56.53 831 SER A N 1
ATOM 6307 C CA . SER A 1 831 ? 24.421 22.076 -18.497 1.00 56.53 831 SER A CA 1
ATOM 6308 C C . SER A 1 831 ? 25.854 21.520 -18.387 1.00 56.53 831 SER A C 1
ATOM 6310 O O . SER A 1 831 ? 26.786 22.164 -18.883 1.00 56.53 831 SER A O 1
ATOM 6312 N N . ARG A 1 832 ? 26.076 20.331 -17.800 1.00 54.84 832 ARG A N 1
ATOM 6313 C CA . ARG A 1 832 ? 27.392 19.648 -17.810 1.00 54.84 832 ARG A CA 1
ATOM 6314 C C . ARG A 1 832 ? 27.269 18.124 -17.913 1.00 54.84 832 ARG A C 1
ATOM 6316 O O . ARG A 1 832 ? 26.541 17.514 -17.140 1.00 54.84 832 ARG A O 1
ATOM 6323 N N . ASN A 1 833 ? 28.049 17.536 -18.827 1.00 54.44 833 ASN A N 1
ATOM 6324 C CA . ASN A 1 833 ? 28.469 16.124 -18.879 1.00 54.44 833 ASN A CA 1
ATOM 6325 C C . ASN A 1 833 ? 27.402 15.058 -18.552 1.00 54.44 833 ASN A C 1
ATOM 6327 O O . ASN A 1 833 ? 27.687 14.095 -17.844 1.00 54.44 833 ASN A O 1
ATOM 6331 N N . ALA A 1 834 ? 26.188 15.208 -19.086 1.00 57.31 834 ALA A N 1
ATOM 6332 C CA . ALA A 1 834 ? 25.142 14.209 -18.912 1.00 57.31 834 ALA A CA 1
ATOM 6333 C C . ALA A 1 834 ? 25.357 12.982 -19.815 1.00 57.31 834 ALA A C 1
ATOM 6335 O O . ALA A 1 834 ? 24.985 13.007 -20.990 1.00 57.31 834 ALA A O 1
ATOM 6336 N N . THR A 1 835 ? 25.936 11.913 -19.262 1.00 61.16 835 THR A N 1
ATOM 6337 C CA . THR A 1 835 ? 25.988 10.596 -19.914 1.00 61.16 835 THR A CA 1
ATOM 6338 C C . THR A 1 835 ? 24.586 10.003 -19.943 1.00 61.16 835 THR A C 1
ATOM 6340 O O . THR A 1 835 ? 23.987 9.791 -18.889 1.00 61.16 835 THR A O 1
ATOM 6343 N N . VAL A 1 836 ? 24.073 9.719 -21.141 1.00 66.25 836 VAL A N 1
ATOM 6344 C CA . VAL A 1 836 ? 22.781 9.049 -21.342 1.00 66.25 836 VAL A CA 1
ATOM 6345 C C . VAL A 1 836 ? 23.007 7.705 -22.022 1.00 66.25 836 VAL A C 1
ATOM 6347 O O . VAL A 1 836 ? 23.582 7.659 -23.106 1.00 66.25 836 VAL A O 1
ATOM 6350 N N . THR A 1 837 ? 22.517 6.630 -21.409 1.00 65.00 837 THR A N 1
ATOM 6351 C CA . THR A 1 837 ? 22.463 5.270 -21.957 1.00 65.00 837 THR A CA 1
ATOM 6352 C C . THR A 1 837 ? 21.110 4.658 -21.598 1.00 65.00 837 THR A C 1
ATOM 6354 O O . THR A 1 837 ? 20.731 4.626 -20.426 1.00 65.00 837 THR A O 1
ATOM 6357 N N . GLY A 1 838 ? 20.365 4.165 -22.583 1.00 61.72 838 GLY A N 1
ATOM 6358 C CA . GLY A 1 838 ? 19.036 3.597 -22.366 1.00 61.72 838 GLY A CA 1
ATOM 6359 C C . GLY A 1 838 ? 18.515 2.859 -23.593 1.00 61.72 838 GLY A C 1
ATOM 6360 O O . GLY A 1 838 ? 18.991 3.093 -24.701 1.00 61.72 838 GLY A O 1
ATOM 6361 N N . ASN A 1 839 ? 17.546 1.978 -23.364 1.00 68.06 839 ASN A N 1
ATOM 6362 C CA . ASN A 1 839 ? 16.883 1.165 -24.381 1.00 68.06 839 ASN A CA 1
ATOM 6363 C C . ASN A 1 839 ? 15.532 1.795 -24.770 1.00 68.06 839 ASN A C 1
ATOM 6365 O O . ASN A 1 839 ? 14.930 2.528 -23.979 1.00 68.06 839 ASN A O 1
ATOM 6369 N N . MET A 1 840 ? 15.031 1.486 -25.967 1.00 69.31 840 MET A N 1
ATOM 6370 C CA . MET A 1 840 ? 13.773 2.032 -26.493 1.00 69.31 840 MET A CA 1
ATOM 6371 C C . MET A 1 840 ? 12.807 0.949 -26.968 1.00 69.31 840 MET A C 1
ATOM 6373 O O . MET A 1 840 ? 13.224 -0.099 -27.454 1.00 69.31 840 MET A O 1
ATOM 6377 N N . TYR A 1 841 ? 11.510 1.254 -26.921 1.00 67.88 841 TYR A N 1
ATOM 6378 C CA . TYR A 1 841 ? 10.461 0.466 -27.561 1.00 67.88 841 TYR A CA 1
ATOM 6379 C C . TYR A 1 841 ? 9.519 1.356 -28.380 1.00 67.88 841 TYR A C 1
ATOM 6381 O O . TYR A 1 841 ? 8.820 2.210 -27.826 1.00 67.88 841 TYR A O 1
ATOM 6389 N N . LYS A 1 842 ? 9.490 1.116 -29.702 1.00 65.00 842 LYS A N 1
ATOM 6390 C CA . LYS A 1 842 ? 8.590 1.747 -30.690 1.00 65.00 842 LYS A CA 1
ATOM 6391 C C . LYS A 1 842 ? 8.513 3.284 -30.571 1.00 65.00 842 LYS A C 1
ATOM 6393 O O . LYS A 1 842 ? 7.452 3.847 -30.311 1.00 65.00 842 LYS A O 1
ATOM 6398 N N . GLY A 1 843 ? 9.640 3.963 -30.782 1.00 70.00 843 GLY A N 1
ATOM 6399 C CA . GLY A 1 843 ? 9.720 5.427 -30.783 1.00 70.00 843 GLY A CA 1
ATOM 6400 C C . GLY A 1 843 ? 11.126 5.953 -31.075 1.00 70.00 843 GLY A C 1
ATOM 6401 O O . GLY A 1 843 ? 12.007 5.186 -31.463 1.00 70.00 843 GLY A O 1
ATOM 6402 N N . SER A 1 844 ? 11.330 7.259 -30.898 1.00 71.00 844 SER A N 1
ATOM 6403 C CA . SER A 1 844 ? 12.625 7.933 -31.073 1.00 71.00 844 SER A CA 1
ATOM 6404 C C . SER A 1 844 ? 13.088 8.645 -29.799 1.00 71.00 844 SER A C 1
ATOM 6406 O O . SER A 1 844 ? 12.286 9.266 -29.106 1.00 71.00 844 SER A O 1
ATOM 6408 N N . LEU A 1 845 ? 14.391 8.609 -29.506 1.00 74.56 845 LEU A N 1
ATOM 6409 C CA . LEU A 1 845 ? 15.009 9.363 -28.413 1.00 74.56 845 LEU A CA 1
ATOM 6410 C C . LEU A 1 845 ? 15.851 10.491 -29.003 1.00 74.56 845 LEU A C 1
ATOM 6412 O O . LEU A 1 845 ? 16.720 10.261 -29.840 1.00 74.56 845 LEU A O 1
ATOM 6416 N N . SER A 1 846 ? 15.599 11.719 -28.566 1.00 74.38 846 SER A N 1
ATOM 6417 C CA . SER A 1 846 ? 16.300 12.913 -29.045 1.00 74.38 846 SER A CA 1
ATOM 6418 C C . SER A 1 846 ? 16.793 13.773 -27.885 1.00 74.38 846 SER A C 1
ATOM 6420 O O . SER A 1 846 ? 16.234 13.767 -26.790 1.00 74.38 846 SER A O 1
ATOM 6422 N N . LYS A 1 847 ? 17.862 14.529 -28.124 1.00 73.69 847 LYS A N 1
ATOM 6423 C CA . LYS A 1 847 ? 18.425 15.500 -27.183 1.00 73.69 847 LYS A CA 1
ATOM 6424 C C . LYS A 1 847 ? 18.025 16.908 -27.634 1.00 73.69 847 LYS A C 1
ATOM 6426 O O . LYS A 1 847 ? 18.153 17.213 -28.817 1.00 73.69 847 LYS A O 1
ATOM 6431 N N . SER A 1 848 ? 17.584 17.767 -26.712 1.00 66.25 848 SER A N 1
ATOM 6432 C CA . SER A 1 848 ? 17.323 19.182 -27.018 1.00 66.25 848 SER A CA 1
ATOM 6433 C C . SER A 1 848 ? 18.589 19.912 -27.495 1.00 66.25 848 SER A C 1
ATOM 6435 O O . SER A 1 848 ? 19.686 19.678 -26.976 1.00 66.25 848 SER A O 1
ATOM 6437 N N . SER A 1 849 ? 18.426 20.860 -28.423 1.00 57.47 849 SER A N 1
ATOM 6438 C CA . SER A 1 849 ? 19.494 21.746 -28.916 1.00 57.47 849 SER A CA 1
ATOM 6439 C C . SER A 1 849 ? 20.115 22.628 -27.825 1.00 57.47 849 SER A C 1
ATOM 6441 O O . SER A 1 849 ? 21.242 23.089 -27.979 1.00 57.47 849 SER A O 1
ATOM 6443 N N . THR A 1 850 ? 19.410 22.838 -26.710 1.00 56.44 850 THR A N 1
ATOM 6444 C CA . THR A 1 850 ? 19.877 23.629 -25.559 1.00 56.44 850 THR A CA 1
ATOM 6445 C C . THR A 1 850 ? 20.729 22.847 -24.553 1.00 56.44 850 THR A C 1
ATOM 6447 O O . THR A 1 850 ? 21.324 23.453 -23.664 1.00 56.44 850 THR A O 1
ATOM 6450 N N . SER A 1 851 ? 20.819 21.516 -24.662 1.00 57.53 851 SER A N 1
ATOM 6451 C CA . SER A 1 851 ? 21.586 20.688 -23.721 1.00 57.53 851 SER A CA 1
ATOM 6452 C C . SER A 1 851 ? 23.048 20.523 -24.159 1.00 57.53 851 SER A C 1
ATOM 6454 O O . SER A 1 851 ? 23.340 20.223 -25.315 1.00 57.53 851 SER A O 1
ATOM 6456 N N . THR A 1 852 ? 23.998 20.630 -23.229 1.00 54.28 852 THR A N 1
ATOM 6457 C CA . THR A 1 852 ? 25.447 20.691 -23.533 1.00 54.28 852 THR A CA 1
ATOM 6458 C C . THR A 1 852 ? 26.229 19.390 -23.284 1.00 54.28 852 THR A C 1
ATOM 6460 O O . THR A 1 852 ? 27.399 19.320 -23.637 1.00 54.28 852 THR A O 1
ATOM 6463 N N . GLY A 1 853 ? 25.616 18.342 -22.715 1.00 53.69 853 GLY A N 1
ATOM 6464 C CA . GLY A 1 853 ? 26.287 17.062 -22.408 1.00 53.69 853 GLY A CA 1
ATOM 6465 C C . GLY A 1 853 ? 26.461 16.091 -23.592 1.00 53.69 853 GLY A C 1
ATOM 6466 O O . GLY A 1 853 ? 25.705 16.147 -24.567 1.00 53.69 853 GLY A O 1
ATOM 6467 N N . THR A 1 854 ? 27.433 15.178 -23.492 1.00 51.72 854 THR A N 1
ATOM 6468 C CA . THR A 1 854 ? 27.710 14.118 -24.482 1.00 51.72 854 THR A CA 1
ATOM 6469 C C . THR A 1 854 ? 26.749 12.938 -24.316 1.00 51.72 854 THR A C 1
ATOM 6471 O O . THR A 1 854 ? 26.809 12.220 -23.323 1.00 51.72 854 THR A O 1
ATOM 6474 N N . VAL A 1 855 ? 25.878 12.717 -25.302 1.00 52.50 855 VAL A N 1
ATOM 6475 C CA . VAL A 1 855 ? 24.881 11.633 -25.297 1.00 52.50 855 VAL A CA 1
ATOM 6476 C C . VAL A 1 855 ? 25.346 10.489 -26.199 1.00 52.50 855 VAL A C 1
ATOM 6478 O O . VAL A 1 855 ? 25.577 10.710 -27.385 1.00 52.50 855 VAL A O 1
ATOM 6481 N N . THR A 1 856 ? 25.424 9.271 -25.654 1.00 51.97 856 THR A N 1
ATOM 6482 C CA . THR A 1 856 ? 25.833 8.056 -26.380 1.00 51.97 856 THR A CA 1
ATOM 6483 C C . THR A 1 856 ? 24.647 7.097 -26.469 1.00 51.97 856 THR A C 1
ATOM 6485 O O . THR A 1 856 ? 24.427 6.269 -25.587 1.00 51.97 856 THR A O 1
ATOM 6488 N N . MET A 1 857 ? 23.842 7.230 -27.525 1.00 54.84 857 MET A N 1
ATOM 6489 C CA . MET A 1 857 ? 22.629 6.424 -27.698 1.00 54.84 857 MET A CA 1
ATOM 6490 C C . MET A 1 857 ? 22.969 4.992 -28.129 1.00 54.84 857 MET A C 1
ATOM 6492 O O . MET A 1 857 ? 23.533 4.782 -29.200 1.00 54.84 857 MET A O 1
ATOM 6496 N N . ALA A 1 858 ? 22.576 4.007 -27.322 1.00 49.75 858 ALA A N 1
ATOM 6497 C CA . ALA A 1 858 ? 22.603 2.598 -27.697 1.00 49.75 858 ALA A CA 1
ATOM 6498 C C . ALA A 1 858 ? 21.239 2.211 -28.295 1.00 49.75 858 ALA A C 1
ATOM 6500 O O . ALA A 1 858 ? 20.308 1.866 -27.571 1.00 49.75 858 ALA A O 1
ATOM 6501 N N . ASN A 1 859 ? 21.105 2.296 -29.621 1.00 52.41 859 ASN A N 1
ATOM 6502 C CA . ASN A 1 859 ? 19.865 1.954 -30.327 1.00 52.41 859 ASN A CA 1
ATOM 6503 C C . ASN A 1 859 ? 19.650 0.431 -30.404 1.00 52.41 859 ASN A C 1
ATOM 6505 O O . ASN A 1 859 ? 19.795 -0.165 -31.467 1.00 52.41 859 ASN A O 1
ATOM 6509 N N . ASN A 1 860 ? 19.251 -0.191 -29.293 1.00 47.59 860 ASN A N 1
ATOM 6510 C CA . ASN A 1 860 ? 18.795 -1.580 -29.274 1.00 47.59 860 ASN A CA 1
ATOM 6511 C C . ASN A 1 860 ? 17.268 -1.656 -29.166 1.00 47.59 860 ASN A C 1
ATOM 6513 O O . ASN A 1 860 ? 16.702 -1.638 -28.075 1.00 47.59 860 ASN A O 1
ATOM 6517 N N . VAL A 1 861 ? 16.650 -1.716 -30.350 1.00 42.50 861 VAL A N 1
ATOM 6518 C CA . VAL A 1 861 ? 15.512 -2.547 -30.805 1.00 42.50 861 VAL A CA 1
ATOM 6519 C C . VAL A 1 861 ? 14.862 -1.776 -31.958 1.00 42.50 861 VAL A C 1
ATOM 6521 O O . VAL A 1 861 ? 13.909 -1.015 -31.787 1.00 42.50 861 VAL A O 1
ATOM 6524 N N . ALA A 1 862 ? 15.405 -1.970 -33.160 1.00 31.47 862 ALA A N 1
ATOM 6525 C CA . ALA A 1 862 ? 14.616 -1.773 -34.363 1.00 31.47 862 ALA A CA 1
ATOM 6526 C C . ALA A 1 862 ? 13.630 -2.944 -34.439 1.00 31.47 862 ALA A C 1
ATOM 6528 O O . ALA A 1 862 ? 14.050 -4.094 -34.517 1.00 31.47 862 ALA A O 1
ATOM 6529 N N . ALA A 1 863 ? 12.335 -2.645 -34.374 1.00 30.62 863 ALA A N 1
ATOM 6530 C CA . ALA A 1 863 ? 11.287 -3.578 -34.760 1.00 30.62 863 ALA A CA 1
ATOM 6531 C C . ALA A 1 863 ? 10.799 -3.185 -36.159 1.00 30.62 863 ALA A C 1
ATOM 6533 O O . ALA A 1 863 ? 9.784 -2.500 -36.292 1.00 30.62 863 ALA A O 1
ATOM 6534 N N . ASN A 1 864 ? 11.584 -3.585 -37.160 1.00 31.33 864 ASN A N 1
ATOM 6535 C CA . ASN A 1 864 ? 11.049 -4.165 -38.389 1.00 31.33 864 ASN A CA 1
ATOM 6536 C C . ASN A 1 864 ? 11.266 -5.673 -38.259 1.00 31.33 864 ASN A C 1
ATOM 6538 O O . ASN A 1 864 ? 12.425 -6.033 -37.955 1.00 31.33 864 ASN A O 1
#